Protein 2DPY (pdb70)

InterPro domains:
  IPR000194 ATPase, F1/V1/A1 complex, alpha/beta subunit, nucleotide-binding domain [PF00006] (162-373)
  IPR003593 AAA+ ATPase domain [SM00382] (174-357)
  IPR005714 ATPase, type III secretion system, FliI/YscN [TIGR01026] (6-453)
  IPR020003 ATPase, alpha/beta subunit, nucleotide-binding domain, active site [PS00152] (364-373)
  IPR020005 Flagellar export ATPase FliI, clade 1 [TIGR03496] (29-450)
  IPR027417 P-loop containing nucleoside triphosphate hydrolase [SSF52540] (109-379)
  IPR040627 T3SS EscN ATPase, C-terminal [PF18269] (381-449)
  IPR050053 ATPase alpha/beta chains [PTHR15184] (26-444)

CATH classification: 3.40.50.12240

Structure (mmCIF, N/CA/C/O backbone):
data_2DPY
#
_entry.id   2DPY
#
_cell.length_a   48.160
_cell.length_b   72.750
_cell.length_c   125.740
_cell.angle_alpha   90.00
_cell.angle_beta   94.13
_cell.angle_gamma   90.00
#
_symmetry.space_group_name_H-M   'P 1 21 1'
#
loop_
_entity.id
_entity.type
_entity.pdbx_description
1 polymer 'Flagellum-specific ATP synthase'
2 non-polymer "ADENOSINE-5'-DIPHOSPHATE"
3 water water
#
loop_
_atom_site.group_PDB
_atom_site.id
_atom_site.type_symbol
_atom_site.label_atom_id
_atom_site.label_alt_id
_atom_site.label_comp_id
_atom_site.label_asym_id
_atom_site.label_entity_id
_atom_site.label_seq_id
_atom_site.pdbx_PDB_ins_code
_atom_site.Cartn_x
_atom_site.Cartn_y
_atom_site.Cartn_z
_atom_site.occupancy
_atom_site.B_iso_or_equiv
_atom_site.auth_seq_id
_atom_site.auth_comp_id
_atom_site.auth_asym_id
_atom_site.auth_atom_id
_atom_site.pdbx_PDB_model_num
ATOM 1 N N . VAL A 1 7 ? 31.171 23.701 1.681 1.00 85.10 25 VAL A N 1
ATOM 2 C CA . VAL A 1 7 ? 32.565 23.202 1.848 1.00 85.68 25 VAL A CA 1
ATOM 3 C C . VAL A 1 7 ? 32.845 22.949 3.329 1.00 85.49 25 VAL A C 1
ATOM 4 O O . VAL A 1 7 ? 32.258 23.595 4.200 1.00 85.99 25 VAL A O 1
ATOM 8 N N . ARG A 1 8 ? 33.745 22.009 3.611 1.00 84.45 26 ARG A N 1
ATOM 9 C CA . ARG A 1 8 ? 34.083 21.661 4.983 1.00 82.66 26 ARG A CA 1
ATOM 10 C C . ARG A 1 8 ? 35.544 21.249 5.130 1.00 81.56 26 ARG A C 1
ATOM 11 O O . ARG A 1 8 ? 36.294 21.186 4.157 1.00 81.35 26 ARG A O 1
ATOM 19 N N . ARG A 1 9 ? 35.935 20.978 6.366 1.00 79.88 27 ARG A N 1
ATOM 20 C CA . ARG A 1 9 ? 37.276 20.514 6.663 1.00 78.88 27 ARG A CA 1
ATOM 21 C C . ARG A 1 9 ? 37.071 19.077 7.087 1.00 76.67 27 ARG A C 1
ATOM 22 O O . ARG A 1 9 ? 36.710 18.801 8.233 1.00 77.12 27 ARG A O 1
ATOM 30 N N . TYR A 1 10 ? 37.282 18.156 6.153 1.00 73.70 28 TYR A N 1
ATOM 31 C CA . TYR A 1 10 ? 37.083 16.750 6.447 1.00 69.39 28 TYR A CA 1
ATOM 32 C C . TYR A 1 10 ? 38.220 16.089 7.191 1.00 67.60 28 TYR A C 1
ATOM 33 O O . TYR A 1 10 ? 39.264 16.683 7.459 1.00 67.45 28 TYR A O 1
ATOM 42 N N . GLY A 1 11 ? 37.960 14.836 7.525 1.00 65.21 29 GLY A N 1
ATOM 43 C CA . GLY A 1 11 ? 38.903 13.980 8.204 1.00 60.69 29 GLY A CA 1
ATOM 44 C C . GLY A 1 11 ? 38.408 12.652 7.680 1.00 58.79 29 GLY A C 1
ATOM 45 O O . GLY A 1 11 ? 37.456 12.629 6.893 1.00 57.21 29 GLY A O 1
ATOM 46 N N . ARG A 1 12 ? 39.033 11.551 8.066 1.00 56.86 30 ARG A N 1
ATOM 47 C CA . ARG A 1 12 ? 38.549 10.267 7.597 1.00 56.24 30 ARG A CA 1
ATOM 48 C C . ARG A 1 12 ? 38.740 9.163 8.619 1.00 54.41 30 ARG A C 1
ATOM 49 O O . ARG A 1 12 ? 39.709 9.166 9.380 1.00 54.51 30 ARG A O 1
ATOM 57 N N . LEU A 1 13 ? 37.796 8.232 8.640 1.00 54.17 31 LEU A N 1
ATOM 58 C CA . LEU A 1 13 ? 37.830 7.109 9.578 1.00 54.12 31 LEU A CA 1
ATOM 59 C C . LEU A 1 13 ? 38.923 6.117 9.230 1.00 53.95 31 LEU A C 1
ATOM 60 O O . LEU A 1 13 ? 38.789 5.332 8.292 1.00 53.55 31 LEU A O 1
ATOM 65 N N . THR A 1 14 ? 40.002 6.139 9.996 1.00 55.05 32 THR A N 1
ATOM 66 C CA . THR A 1 14 ? 41.103 5.233 9.748 1.00 55.84 32 THR A CA 1
ATOM 67 C C . THR A 1 14 ? 40.842 3.838 10.302 1.00 54.69 32 THR A C 1
ATOM 68 O O . THR A 1 14 ? 40.823 2.865 9.542 1.00 56.08 32 THR A O 1
ATOM 72 N N . ARG A 1 15 ? 40.615 3.733 11.607 1.00 51.67 33 ARG A N 1
ATOM 73 C CA . ARG A 1 15 ? 40.378 2.416 12.203 1.00 49.83 33 ARG A CA 1
ATOM 74 C C . ARG A 1 15 ? 38.994 2.208 12.808 1.00 47.62 33 ARG A C 1
ATOM 75 O O . ARG A 1 15 ? 38.382 3.126 13.356 1.00 47.19 33 ARG A O 1
ATOM 83 N N . ALA A 1 16 ? 38.517 0.975 12.702 1.00 46.82 34 ALA A N 1
ATOM 84 C CA . ALA A 1 16 ? 37.228 0.563 13.234 1.00 45.88 34 ALA A CA 1
ATOM 85 C C . ALA A 1 16 ? 37.398 -0.875 13.717 1.00 46.32 34 ALA A C 1
ATOM 86 O O . ALA A 1 16 ? 36.923 -1.811 13.075 1.00 45.91 34 ALA A O 1
ATOM 88 N N . THR A 1 17 ? 38.085 -1.043 14.844 1.00 47.50 35 THR A N 1
ATOM 89 C CA . THR A 1 17 ? 38.331 -2.373 15.410 1.00 46.54 35 THR A CA 1
ATOM 90 C C . THR A 1 17 ? 37.507 -2.659 16.659 1.00 45.89 35 THR A C 1
ATOM 91 O O . THR A 1 17 ? 37.555 -3.758 17.206 1.00 47.90 35 THR A O 1
ATOM 95 N N . GLY A 1 18 ? 36.749 -1.672 17.114 1.00 44.94 36 GLY A N 1
ATOM 96 C CA . GLY A 1 18 ? 35.933 -1.867 18.292 1.00 41.64 36 GLY A CA 1
ATOM 97 C C . GLY A 1 18 ? 34.891 -0.775 18.417 1.00 41.79 36 GLY A C 1
ATOM 98 O O . GLY A 1 18 ? 34.658 -0.029 17.460 1.00 39.59 36 GLY A O 1
ATOM 99 N N . LEU A 1 19 ? 34.264 -0.682 19.588 1.00 40.32 37 LEU A N 1
ATOM 100 C CA . LEU A 1 19 ? 33.240 0.335 19.828 1.00 39.46 37 LEU A CA 1
ATOM 101 C C . LEU A 1 19 ? 33.759 1.729 19.467 1.00 38.04 37 LEU A C 1
ATOM 102 O O . LEU A 1 19 ? 33.107 2.475 18.736 1.00 36.72 37 LEU A O 1
ATOM 107 N N . VAL A 1 20 ? 34.934 2.066 20.000 1.00 35.96 38 VAL A N 1
ATOM 108 C CA . VAL A 1 20 ? 35.569 3.358 19.762 1.00 36.10 38 VAL A CA 1
ATOM 109 C C . VAL A 1 20 ? 36.266 3.360 18.403 1.00 36.91 38 VAL A C 1
ATOM 110 O O . VAL A 1 20 ? 37.048 2.458 18.099 1.00 38.33 38 VAL A O 1
ATOM 114 N N . LEU A 1 21 ? 35.978 4.371 17.592 1.00 35.23 39 LEU A N 1
ATOM 115 C CA . LEU A 1 21 ? 36.592 4.476 16.280 1.00 37.29 39 LEU A CA 1
ATOM 116 C C . LEU A 1 21 ? 37.732 5.486 16.334 1.00 40.45 39 LEU A C 1
ATOM 117 O O . LEU A 1 21 ? 37.953 6.147 17.362 1.00 37.34 39 LEU A O 1
ATOM 122 N N . GLU A 1 22 ? 38.462 5.592 15.226 1.00 44.50 40 GLU A N 1
ATOM 123 C CA . GLU A 1 22 ? 39.592 6.509 15.130 1.00 47.08 40 GLU A CA 1
ATOM 124 C C . GLU A 1 22 ? 39.530 7.228 13.790 1.00 47.36 40 GLU A C 1
ATOM 125 O O . GLU A 1 22 ? 39.451 6.595 12.737 1.00 46.14 40 GLU A O 1
ATOM 131 N N . ALA A 1 23 ? 39.553 8.561 13.839 1.00 47.83 41 ALA A N 1
ATOM 132 C CA . ALA A 1 23 ? 39.480 9.383 12.640 1.00 48.40 41 ALA A CA 1
ATOM 133 C C . ALA A 1 23 ? 40.716 10.265 12.517 1.00 51.42 41 ALA A C 1
ATOM 134 O O . ALA A 1 23 ? 41.274 10.707 13.519 1.00 52.66 41 ALA A O 1
ATOM 136 N N . THR A 1 24 ? 41.136 10.526 11.281 1.00 54.08 42 THR A N 1
ATOM 137 C CA . THR A 1 24 ? 42.323 11.340 11.049 1.00 56.98 42 THR A CA 1
ATOM 138 C C . THR A 1 24 ? 42.076 12.533 10.153 1.00 58.70 42 THR A C 1
ATOM 139 O O . THR A 1 24 ? 41.223 12.498 9.267 1.00 59.45 42 THR A O 1
ATOM 143 N N . GLY A 1 25 ? 42.844 13.593 10.391 1.00 61.12 43 GLY A N 1
ATOM 144 C CA . GLY A 1 25 ? 42.724 14.791 9.588 1.00 62.89 43 GLY A CA 1
ATOM 145 C C . GLY A 1 25 ? 41.592 15.692 10.017 1.00 63.94 43 GLY A C 1
ATOM 146 O O . GLY A 1 25 ? 40.998 16.386 9.201 1.00 64.83 43 GLY A O 1
ATOM 147 N N . LEU A 1 26 ? 41.290 15.670 11.309 1.00 64.83 44 LEU A N 1
ATOM 148 C CA . LEU A 1 26 ? 40.232 16.502 11.858 1.00 66.33 44 LEU A CA 1
ATOM 149 C C . LEU A 1 26 ? 40.489 16.640 13.347 1.00 67.54 44 LEU A C 1
ATOM 150 O O . LEU A 1 26 ? 41.100 15.764 13.963 1.00 68.29 44 LEU A O 1
ATOM 155 N N . GLN A 1 27 ? 40.022 17.738 13.925 1.00 68.12 45 GLN A N 1
ATOM 156 C CA . GLN A 1 27 ? 40.217 17.992 15.344 1.00 69.40 45 GLN A CA 1
ATOM 157 C C . GLN A 1 27 ? 39.054 18.780 15.920 1.00 69.30 45 GLN A C 1
ATOM 158 O O . GLN A 1 27 ? 38.812 19.927 15.536 1.00 69.07 45 GLN A O 1
ATOM 164 N N . LEU A 1 28 ? 38.337 18.150 16.842 1.00 67.82 46 LEU A N 1
ATOM 165 C CA . LEU A 1 28 ? 37.190 18.774 17.482 1.00 66.10 46 LEU A CA 1
ATOM 166 C C . LEU A 1 28 ? 37.370 18.712 18.995 1.00 64.95 46 LEU A C 1
ATOM 167 O O . LEU A 1 28 ? 38.070 17.838 19.513 1.00 64.40 46 LEU A O 1
ATOM 172 N N . PRO A 1 29 ? 36.748 19.650 19.725 1.00 63.58 47 PRO A N 1
ATOM 173 C CA . PRO A 1 29 ? 36.873 19.658 21.181 1.00 62.85 47 PRO A CA 1
ATOM 174 C C . PRO A 1 29 ? 36.163 18.462 21.812 1.00 61.84 47 PRO A C 1
ATOM 175 O O . PRO A 1 29 ? 35.209 17.923 21.250 1.00 61.82 47 PRO A O 1
ATOM 179 N N . LEU A 1 30 ? 36.644 18.043 22.974 1.00 60.64 48 LEU A N 1
ATOM 180 C CA . LEU A 1 30 ? 36.033 16.924 23.671 1.00 60.05 48 LEU A CA 1
ATOM 181 C C . LEU A 1 30 ? 34.529 17.199 23.708 1.00 59.58 48 LEU A C 1
ATOM 182 O O . LEU A 1 30 ? 34.111 18.338 23.904 1.00 58.82 48 LEU A O 1
ATOM 187 N N . GLY A 1 31 ? 33.721 16.168 23.508 1.00 60.33 49 GLY A N 1
ATOM 188 C CA . GLY A 1 31 ? 32.285 16.364 23.501 1.00 60.34 49 GLY A CA 1
ATOM 189 C C . GLY A 1 31 ? 31.899 17.204 22.301 1.00 61.39 49 GLY A C 1
ATOM 190 O O . GLY A 1 31 ? 31.897 18.432 22.364 1.00 63.61 49 GLY A O 1
ATOM 191 N N . ALA A 1 32 ? 31.587 16.546 21.196 1.00 60.84 50 ALA A N 1
ATOM 192 C CA . ALA A 1 32 ? 31.202 17.231 19.971 1.00 60.79 50 ALA A CA 1
ATOM 193 C C . ALA A 1 32 ? 30.640 16.180 19.029 1.00 60.29 50 ALA A C 1
ATOM 194 O O . ALA A 1 32 ? 31.128 15.057 18.996 1.00 60.01 50 ALA A O 1
ATOM 196 N N . THR A 1 33 ? 29.616 16.541 18.264 1.00 60.60 51 THR A N 1
ATOM 197 C CA . THR A 1 33 ? 29.000 15.587 17.351 1.00 61.73 51 THR A CA 1
ATOM 198 C C . THR A 1 33 ? 29.697 15.483 16.001 1.00 62.03 51 THR A C 1
ATOM 199 O O . THR A 1 33 ? 29.564 16.358 15.151 1.00 63.05 51 THR A O 1
ATOM 203 N N . CYS A 1 34 ? 30.439 14.398 15.818 1.00 61.80 52 CYS A N 1
ATOM 204 C CA . CYS A 1 34 ? 31.156 14.159 14.579 1.00 60.59 52 CYS A CA 1
ATOM 205 C C . CYS A 1 34 ? 30.324 13.209 13.720 1.00 60.68 52 CYS A C 1
ATOM 206 O O . CYS A 1 34 ? 29.765 12.229 14.224 1.00 60.95 52 CYS A O 1
ATOM 209 N N . ILE A 1 35 ? 30.236 13.496 12.426 1.00 60.69 53 ILE A N 1
ATOM 210 C CA . ILE A 1 35 ? 29.441 12.676 11.520 1.00 61.01 53 ILE A CA 1
ATOM 211 C C . ILE A 1 35 ? 30.264 11.808 10.585 1.00 61.29 53 ILE A C 1
ATOM 212 O O . ILE A 1 35 ? 31.158 12.294 9.894 1.00 61.43 53 ILE A O 1
ATOM 217 N N . ILE A 1 36 ? 29.947 10.518 10.566 1.00 61.15 54 ILE A N 1
ATOM 218 C CA . ILE A 1 36 ? 30.646 9.561 9.714 1.00 61.42 54 ILE A CA 1
ATOM 219 C C . ILE A 1 36 ? 29.734 9.182 8.548 1.00 62.54 54 ILE A C 1
ATOM 220 O O . ILE A 1 36 ? 28.593 8.772 8.750 1.00 61.45 54 ILE A O 1
ATOM 225 N N . GLU A 1 37 ? 30.242 9.318 7.328 1.00 64.19 55 GLU A N 1
ATOM 226 C CA . GLU A 1 37 ? 29.450 8.992 6.153 1.00 66.36 55 GLU A CA 1
ATOM 227 C C . GLU A 1 37 ? 29.529 7.518 5.764 1.00 67.28 55 GLU A C 1
ATOM 228 O O . GLU A 1 37 ? 30.603 6.916 5.789 1.00 65.49 55 GLU A O 1
ATOM 234 N N . ARG A 1 38 ? 28.386 6.942 5.414 1.00 69.17 56 ARG A N 1
ATOM 235 C CA . ARG A 1 38 ? 28.335 5.561 4.962 1.00 72.64 56 ARG A CA 1
ATOM 236 C C . ARG A 1 38 ? 27.515 5.570 3.678 1.00 74.12 56 ARG A C 1
ATOM 237 O O . ARG A 1 38 ? 26.476 6.228 3.602 1.00 74.60 56 ARG A O 1
ATOM 245 N N . GLN A 1 39 ? 27.990 4.849 2.670 1.00 75.67 57 GLN A N 1
ATOM 246 C CA . GLN A 1 39 ? 27.307 4.799 1.384 1.00 78.30 57 GLN A CA 1
ATOM 247 C C . GLN A 1 39 ? 26.330 3.635 1.248 1.00 79.61 57 GLN A C 1
ATOM 248 O O . GLN A 1 39 ? 26.741 2.473 1.213 1.00 80.65 57 GLN A O 1
ATOM 254 N N . ASP A 1 40 ? 25.039 3.943 1.177 1.00 80.48 58 ASP A N 1
ATOM 255 C CA . ASP A 1 40 ? 24.015 2.918 1.003 1.00 81.62 58 ASP A CA 1
ATOM 256 C C . ASP A 1 40 ? 23.813 2.754 -0.498 1.00 82.57 58 ASP A C 1
ATOM 257 O O . ASP A 1 40 ? 22.792 3.175 -1.054 1.00 83.26 58 ASP A O 1
ATOM 262 N N . GLY A 1 41 ? 24.795 2.137 -1.146 1.00 83.02 59 GLY A N 1
ATOM 263 C CA . GLY A 1 41 ? 24.730 1.955 -2.581 1.00 83.57 59 GLY A CA 1
ATOM 264 C C . GLY A 1 41 ? 25.202 3.238 -3.237 1.00 84.15 59 GLY A C 1
ATOM 265 O O . GLY A 1 41 ? 26.392 3.567 -3.174 1.00 83.32 59 GLY A O 1
ATOM 266 N N . PRO A 1 42 ? 24.290 3.999 -3.871 1.00 84.61 60 PRO A N 1
ATOM 267 C CA . PRO A 1 42 ? 24.644 5.258 -4.529 1.00 84.85 60 PRO A CA 1
ATOM 268 C C . PRO A 1 42 ? 24.494 6.458 -3.587 1.00 84.66 60 PRO A C 1
ATOM 269 O O . PRO A 1 42 ? 25.324 7.365 -3.586 1.00 84.46 60 PRO A O 1
ATOM 273 N N . GLU A 1 43 ? 23.429 6.440 -2.795 1.00 84.50 61 GLU A N 1
ATOM 274 C CA . GLU A 1 43 ? 23.145 7.522 -1.860 1.00 84.43 61 GLU A CA 1
ATOM 275 C C . GLU A 1 43 ? 24.160 7.666 -0.733 1.00 84.27 61 GLU A C 1
ATOM 276 O O . GLU A 1 43 ? 25.128 6.911 -0.651 1.00 84.25 61 GLU A O 1
ATOM 282 N N . THR A 1 44 ? 23.927 8.648 0.128 1.00 84.05 62 THR A N 1
ATOM 283 C CA . THR A 1 44 ? 24.810 8.905 1.257 1.00 84.02 62 THR A CA 1
ATOM 284 C C . THR A 1 44 ? 24.012 9.199 2.522 1.00 83.37 62 THR A C 1
ATOM 285 O O . THR A 1 44 ? 23.138 10.070 2.536 1.00 83.42 62 THR A O 1
ATOM 289 N N . LYS A 1 45 ? 24.319 8.461 3.583 1.00 81.97 63 LYS A N 1
ATOM 290 C CA . LYS A 1 45 ? 23.636 8.646 4.849 1.00 80.11 63 LYS A CA 1
ATOM 291 C C . LYS A 1 45 ? 24.635 8.989 5.946 1.00 77.63 63 LYS A C 1
ATOM 292 O O . LYS A 1 45 ? 25.820 8.680 5.836 1.00 77.16 63 LYS A O 1
ATOM 298 N N . GLU A 1 46 ? 24.147 9.630 7.002 1.00 75.00 64 GLU A N 1
ATOM 299 C CA . GLU A 1 46 ? 25.003 10.035 8.109 1.00 72.70 64 GLU A CA 1
ATOM 300 C C . GLU A 1 46 ? 24.813 9.222 9.380 1.00 69.49 64 GLU A C 1
ATOM 301 O O . GLU A 1 46 ? 23.694 8.893 9.757 1.00 69.71 64 GLU A O 1
ATOM 307 N N . VAL A 1 47 ? 25.925 8.904 10.032 1.00 66.17 65 VAL A N 1
ATOM 308 C CA . VAL A 1 47 ? 25.901 8.160 11.285 1.00 63.92 65 VAL A CA 1
ATOM 309 C C . VAL A 1 47 ? 26.535 9.057 12.345 1.00 63.42 65 VAL A C 1
ATOM 310 O O . VAL A 1 47 ? 27.678 9.496 12.200 1.00 63.66 65 VAL A O 1
ATOM 314 N N . GLU A 1 48 ? 25.786 9.332 13.409 1.00 61.73 66 GLU A N 1
ATOM 315 C CA . GLU A 1 48 ? 26.272 10.190 14.477 1.00 60.98 66 GLU A CA 1
ATOM 316 C C . GLU A 1 48 ? 27.272 9.520 15.406 1.00 59.02 66 GLU A C 1
ATOM 317 O O . GLU A 1 48 ? 27.139 8.344 15.736 1.00 57.58 66 GLU A O 1
ATOM 323 N N . SER A 1 49 ? 28.277 10.290 15.815 1.00 56.97 67 SER A N 1
ATOM 324 C CA . SER A 1 49 ? 29.296 9.815 16.744 1.00 55.67 67 SER A CA 1
ATOM 325 C C . SER A 1 49 ? 29.609 11.005 17.648 1.00 54.71 67 SER A C 1
ATOM 326 O O . SER A 1 49 ? 29.193 12.133 17.354 1.00 53.98 67 SER A O 1
ATOM 329 N N . GLU A 1 50 ? 30.334 10.758 18.733 1.00 52.56 68 GLU A N 1
ATOM 330 C CA . GLU A 1 50 ? 30.679 11.815 19.676 1.00 50.39 68 GLU A CA 1
ATOM 331 C C . GLU A 1 50 ? 32.168 11.757 19.997 1.00 48.64 68 GLU A C 1
ATOM 332 O O . GLU A 1 50 ? 32.698 10.707 20.337 1.00 47.93 68 GLU A O 1
ATOM 338 N N . VAL A 1 51 ? 32.846 12.891 19.869 1.00 48.85 69 VAL A N 1
ATOM 339 C CA . VAL A 1 51 ? 34.271 12.949 20.156 1.00 48.26 69 VAL A CA 1
ATOM 340 C C . VAL A 1 51 ? 34.458 12.623 21.622 1.00 48.28 69 VAL A C 1
ATOM 341 O O . VAL A 1 51 ? 34.066 13.401 22.480 1.00 48.56 69 VAL A O 1
ATOM 345 N N . VAL A 1 52 ? 35.047 11.471 21.912 1.00 49.31 70 VAL A N 1
ATOM 346 C CA . VAL A 1 52 ? 35.268 11.071 23.293 1.00 51.02 70 VAL A CA 1
ATOM 347 C C . VAL A 1 52 ? 36.7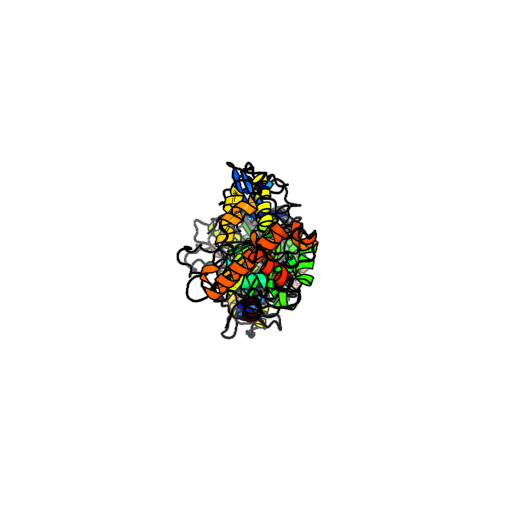30 11.196 23.716 1.00 54.34 70 VAL A C 1
ATOM 348 O O . VAL A 1 52 ? 37.131 10.702 24.772 1.00 52.54 70 VAL A O 1
ATOM 352 N N . GLY A 1 53 ? 37.523 11.875 22.894 1.00 58.70 71 GLY A N 1
ATOM 353 C CA . GLY A 1 53 ? 38.930 12.058 23.210 1.00 63.76 71 GLY A CA 1
ATOM 354 C C . GLY A 1 53 ? 39.778 12.407 22.002 1.00 67.95 71 GLY A C 1
ATOM 355 O O . GLY A 1 53 ? 39.852 11.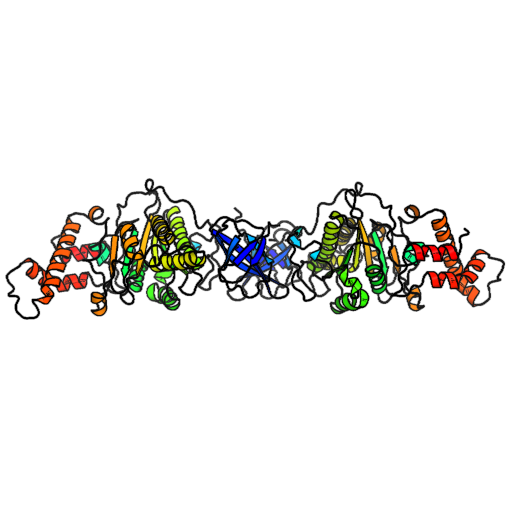639 21.046 1.00 67.31 71 GLY A O 1
ATOM 356 N N . PHE A 1 54 ? 40.408 13.579 22.035 1.00 72.21 72 PHE A N 1
ATOM 357 C CA . PHE A 1 54 ? 41.269 14.008 20.939 1.00 75.63 72 PHE A CA 1
ATOM 358 C C . PHE A 1 54 ? 42.714 13.827 21.381 1.00 77.81 72 PHE A C 1
ATOM 359 O O . PHE A 1 54 ? 43.623 14.485 20.872 1.00 78.31 72 PHE A O 1
ATOM 367 N N . ASN A 1 55 ? 42.910 12.933 22.349 1.00 80.63 73 ASN A N 1
ATOM 368 C CA . ASN A 1 55 ? 44.233 12.632 22.890 1.00 83.66 73 ASN A CA 1
ATOM 369 C C . ASN A 1 55 ? 45.249 12.623 21.757 1.00 84.56 73 ASN A C 1
ATOM 370 O O . ASN A 1 55 ? 45.011 12.013 20.716 1.00 85.92 73 ASN A O 1
ATOM 375 N N . GLY A 1 56 ? 46.375 13.304 21.968 1.00 84.70 74 GLY A N 1
ATOM 376 C CA . GLY A 1 56 ? 47.416 13.378 20.956 1.00 83.87 74 GLY A CA 1
ATOM 377 C C . GLY A 1 56 ? 47.815 12.057 20.328 1.00 83.43 74 GLY A C 1
ATOM 378 O O . GLY A 1 56 ? 48.900 11.544 20.584 1.00 83.49 74 GLY A O 1
ATOM 379 N N . GLN A 1 57 ? 46.938 11.511 19.493 1.00 83.26 75 GLN A N 1
ATOM 380 C CA . GLN A 1 57 ? 47.179 10.249 18.809 1.00 83.18 75 GLN A CA 1
ATOM 381 C C . GLN A 1 57 ? 46.223 10.099 17.638 1.00 82.12 75 GLN A C 1
ATOM 382 O O . GLN A 1 57 ? 46.548 9.461 16.633 1.00 82.60 75 GLN A O 1
ATOM 388 N N . ARG A 1 58 ? 45.042 10.692 17.779 1.00 80.19 76 ARG A N 1
ATOM 389 C CA . ARG A 1 58 ? 44.009 10.632 16.751 1.00 77.14 76 ARG A CA 1
ATOM 390 C C . ARG A 1 58 ? 42.697 11.136 17.352 1.00 73.25 76 ARG A C 1
ATOM 391 O O . ARG A 1 58 ? 42.621 11.438 18.543 1.00 73.12 76 ARG A O 1
ATOM 399 N N . LEU A 1 59 ? 41.670 11.227 16.519 1.00 67.93 77 LEU A N 1
ATOM 400 C CA . LEU A 1 59 ? 40.359 11.664 16.968 1.00 61.94 77 LEU A CA 1
ATOM 401 C C . LEU A 1 59 ? 39.606 10.381 17.323 1.00 58.48 77 LEU A C 1
ATOM 402 O O . LEU A 1 59 ? 39.360 9.553 16.449 1.00 58.32 77 LEU A O 1
ATOM 407 N N . PHE A 1 60 ? 39.269 10.208 18.599 1.00 53.67 78 PHE A N 1
ATOM 408 C CA . PHE A 1 60 ? 38.539 9.017 19.045 1.00 49.96 78 PHE A CA 1
ATOM 409 C C . PHE A 1 60 ? 37.038 9.271 18.960 1.00 46.38 78 PHE A C 1
ATOM 410 O O . PHE A 1 60 ? 36.515 10.197 19.581 1.00 46.22 78 PHE A O 1
ATOM 418 N N . LEU A 1 61 ? 36.344 8.443 18.192 1.00 42.93 79 LEU A N 1
ATOM 419 C CA . LEU A 1 61 ? 34.907 8.602 18.017 1.00 40.35 79 LEU A CA 1
ATOM 420 C C . LEU A 1 61 ? 34.088 7.435 18.570 1.00 39.44 79 LEU A C 1
ATOM 421 O O . LEU A 1 61 ? 34.474 6.270 18.469 1.00 38.35 79 LEU A O 1
ATOM 426 N N . MET A 1 62 ? 32.951 7.754 19.164 1.00 38.56 80 MET A N 1
ATOM 427 C CA . MET A 1 62 ? 32.076 6.734 19.710 1.00 39.22 80 MET A CA 1
ATOM 428 C C . MET A 1 62 ? 30.694 6.979 19.129 1.00 36.37 80 MET A C 1
ATOM 429 O O . MET A 1 62 ? 30.049 7.969 19.443 1.00 35.80 80 MET A O 1
ATOM 434 N N . PRO A 1 63 ? 30.222 6.060 18.276 1.00 36.39 81 PRO A N 1
ATOM 435 C CA . PRO A 1 63 ? 28.922 6.125 17.603 1.00 38.48 81 PRO A CA 1
ATOM 436 C C . PRO A 1 63 ? 27.681 6.087 18.481 1.00 39.74 81 PRO A C 1
ATOM 437 O O . PRO A 1 63 ? 27.601 5.327 19.455 1.00 37.59 81 PRO A O 1
ATOM 441 N N . LEU A 1 64 ? 26.709 6.916 18.108 1.00 43.63 82 LEU A N 1
ATOM 442 C CA . LEU A 1 64 ? 25.428 6.994 18.791 1.00 47.72 82 LEU A CA 1
ATOM 443 C C . LEU A 1 64 ? 24.481 6.096 17.996 1.00 51.40 82 LEU A C 1
ATOM 444 O O . LEU A 1 64 ? 23.300 5.989 18.325 1.00 52.62 82 LEU A O 1
ATOM 449 N N . GLU A 1 65 ? 25.005 5.462 16.945 1.00 55.05 83 GLU A N 1
ATOM 450 C CA . GLU A 1 65 ? 24.216 4.588 16.069 1.00 57.73 83 GLU A CA 1
ATOM 451 C C . GLU A 1 65 ? 24.928 3.308 15.666 1.00 58.49 83 GLU A C 1
ATOM 452 O O . GLU A 1 65 ? 26.030 3.009 16.122 1.00 59.35 83 GLU A O 1
ATOM 458 N N . GLU A 1 66 ? 24.274 2.572 14.768 1.00 58.38 84 GLU A N 1
ATOM 459 C CA . GLU A 1 66 ? 24.802 1.324 14.228 1.00 56.68 84 GLU A CA 1
ATOM 460 C C . GLU A 1 66 ? 25.831 1.767 13.195 1.00 53.69 84 GLU A C 1
ATOM 461 O O . GLU A 1 66 ? 25.596 2.738 12.477 1.00 51.79 84 GLU A O 1
ATOM 467 N N . VAL A 1 67 ? 26.961 1.064 13.115 1.00 52.20 85 VAL A N 1
ATOM 468 C CA . VAL A 1 67 ? 28.027 1.442 12.179 1.00 51.96 85 VAL A CA 1
ATOM 469 C C . VAL A 1 67 ? 28.249 0.510 10.989 1.00 52.83 85 VAL A C 1
ATOM 470 O O . VAL A 1 67 ? 29.120 0.765 10.158 1.00 51.82 85 VAL A O 1
ATOM 474 N N . GLU A 1 68 ? 27.477 -0.566 10.910 1.00 53.87 86 GLU A N 1
ATOM 475 C CA . GLU A 1 68 ? 27.608 -1.488 9.787 1.00 55.02 86 GLU A CA 1
ATOM 476 C C . GLU A 1 68 ? 27.415 -0.669 8.506 1.00 54.57 86 GLU A C 1
ATOM 477 O O . GLU A 1 68 ? 26.480 0.129 8.411 1.00 53.98 86 GLU A O 1
ATOM 483 N N . GLY A 1 69 ? 28.312 -0.855 7.539 1.00 54.50 87 GLY A N 1
ATOM 484 C CA . GLY A 1 69 ? 28.233 -0.116 6.290 1.00 55.32 87 GLY A CA 1
ATOM 485 C C . GLY A 1 69 ? 29.443 0.772 6.012 1.00 54.85 87 GLY A C 1
ATOM 486 O O . GLY A 1 69 ? 29.970 0.791 4.902 1.00 56.12 87 GLY A O 1
ATOM 487 N N . ILE A 1 70 ? 29.881 1.515 7.022 1.00 54.16 88 ILE A N 1
ATOM 488 C CA . ILE A 1 70 ? 31.026 2.406 6.899 1.00 54.38 88 ILE A CA 1
ATOM 489 C C . ILE A 1 70 ? 32.240 1.764 6.207 1.00 54.12 88 ILE A C 1
ATOM 490 O O . ILE A 1 70 ? 32.618 0.624 6.503 1.00 53.29 88 ILE A O 1
ATOM 495 N N . LEU A 1 71 ? 32.852 2.517 5.294 1.00 53.71 89 LEU A N 1
ATOM 496 C CA . LEU A 1 71 ? 34.006 2.052 4.525 1.00 53.84 89 LEU A CA 1
ATOM 497 C C . LEU A 1 71 ? 35.299 2.573 5.100 1.00 53.97 89 LEU A C 1
ATOM 498 O O . LEU A 1 71 ? 35.325 3.633 5.721 1.00 55.31 89 LEU A O 1
ATOM 503 N N . PRO A 1 72 ? 36.399 1.844 4.892 1.00 54.91 90 PRO A N 1
ATOM 504 C CA . PRO A 1 72 ? 37.686 2.301 5.418 1.00 55.82 90 PRO A CA 1
ATOM 505 C C . PRO A 1 72 ? 37.926 3.724 4.942 1.00 57.59 90 PRO A C 1
ATOM 506 O O . PRO A 1 72 ? 37.527 4.089 3.833 1.00 59.58 90 PRO A O 1
ATOM 510 N N . GLY A 1 73 ? 38.560 4.532 5.778 1.00 58.60 91 GLY A N 1
ATOM 511 C CA . GLY A 1 73 ? 38.831 5.907 5.404 1.00 59.01 91 GLY A CA 1
ATOM 512 C C . GLY A 1 73 ? 37.593 6.698 5.027 1.00 59.12 91 GLY A C 1
ATOM 513 O O . GLY A 1 73 ? 37.669 7.596 4.196 1.00 59.43 91 GLY A O 1
ATOM 514 N N . ALA A 1 74 ? 36.449 6.368 5.625 1.00 59.51 92 ALA A N 1
ATOM 515 C CA . ALA A 1 74 ? 35.205 7.082 5.349 1.00 58.19 92 ALA A CA 1
ATOM 516 C C . ALA A 1 74 ? 35.354 8.514 5.849 1.00 58.63 92 ALA A C 1
ATOM 517 O O . ALA A 1 74 ? 35.996 8.750 6.875 1.00 57.86 92 ALA A O 1
ATOM 519 N N . ARG A 1 75 ? 34.762 9.467 5.132 1.00 58.09 93 ARG A N 1
ATOM 520 C CA . ARG A 1 75 ? 34.874 10.869 5.522 1.00 58.41 93 ARG A CA 1
ATOM 521 C C . ARG A 1 75 ? 34.135 11.214 6.800 1.00 57.56 93 ARG A C 1
ATOM 522 O O . ARG A 1 75 ? 33.102 10.624 7.100 1.00 58.39 93 ARG A O 1
ATOM 530 N N . VAL A 1 76 ? 34.675 12.175 7.542 1.00 57.52 94 VAL A N 1
ATOM 531 C CA . VAL A 1 76 ? 34.071 12.622 8.795 1.00 57.67 94 VAL A CA 1
ATOM 532 C C . VAL A 1 76 ? 34.177 14.143 8.973 1.00 57.36 94 VAL A C 1
ATOM 533 O O . VAL A 1 76 ? 35.210 14.750 8.676 1.00 55.89 94 VAL A O 1
ATOM 537 N N . TYR A 1 77 ? 33.105 14.753 9.466 1.00 57.53 95 TYR A N 1
ATOM 538 C CA . TYR A 1 77 ? 33.068 16.196 9.656 1.00 58.71 95 TYR A CA 1
ATOM 539 C C . TYR A 1 77 ? 32.165 16.608 10.814 1.00 59.42 95 TYR A C 1
ATOM 540 O O . TYR A 1 77 ? 31.361 15.812 11.297 1.00 60.23 95 TYR A O 1
ATOM 549 N N . ALA A 1 78 ? 32.298 17.861 11.239 1.00 60.20 96 ALA A N 1
ATOM 550 C CA . ALA A 1 78 ? 31.506 18.389 12.345 1.00 61.98 96 ALA A CA 1
ATOM 551 C C . ALA A 1 78 ? 30.118 18.877 11.922 1.00 63.59 96 ALA A C 1
ATOM 552 O O . ALA A 1 78 ? 29.889 19.213 10.758 1.00 63.52 96 ALA A O 1
ATOM 554 N N . ARG A 1 79 ? 29.204 18.907 12.887 1.00 66.09 97 ARG A N 1
ATOM 555 C CA . ARG A 1 79 ? 27.823 19.359 12.704 1.00 68.13 97 ARG A CA 1
ATOM 556 C C . ARG A 1 79 ? 27.065 18.652 13.781 1.00 68.68 97 ARG A C 1
ATOM 557 O O . ARG A 1 79 ? 27.511 18.083 14.717 1.00 69.43 97 ARG A O 1
ATOM 565 N N . LYS A 1 90 ? 26.270 21.787 19.686 1.00 63.20 108 LYS A N 1
ATOM 566 C CA . LYS A 1 90 ? 25.148 21.533 18.958 1.00 64.39 108 LYS A CA 1
ATOM 567 C C . LYS A 1 90 ? 23.899 22.268 19.474 1.00 64.72 108 LYS A C 1
ATOM 568 O O . LYS A 1 90 ? 23.829 22.630 20.650 1.00 64.37 108 LYS A O 1
ATOM 574 N N . GLN A 1 91 ? 22.914 22.477 18.602 1.00 64.61 109 GLN A N 1
ATOM 575 C CA . GLN A 1 91 ? 21.688 23.176 18.981 1.00 63.19 109 GLN A CA 1
ATOM 576 C C . GLN A 1 91 ? 20.564 22.168 19.206 1.00 61.97 109 GLN A C 1
ATOM 577 O O . GLN A 1 91 ? 20.597 21.070 18.650 1.00 61.50 109 GLN A O 1
ATOM 583 N N . LEU A 1 92 ? 19.583 22.544 20.028 1.00 60.05 110 LEU A N 1
ATOM 584 C CA . LEU A 1 92 ? 18.444 21.674 20.330 1.00 57.49 110 LEU A CA 1
ATOM 585 C C . LEU A 1 92 ? 17.183 22.499 20.578 1.00 54.51 110 LEU A C 1
ATOM 586 O O . LEU A 1 92 ? 17.269 23.633 21.042 1.00 55.34 110 LEU A O 1
ATOM 591 N N . PRO A 1 93 ? 15.995 21.940 20.274 1.00 52.01 111 PRO A N 1
ATOM 592 C CA . PRO A 1 93 ? 14.708 22.631 20.464 1.00 49.63 111 PRO A CA 1
ATOM 593 C C . PRO A 1 93 ? 14.455 23.012 21.924 1.00 48.39 111 PRO A C 1
ATOM 594 O O . PRO A 1 93 ? 14.747 22.238 22.834 1.00 47.68 111 PRO A O 1
ATOM 598 N N . LEU A 1 94 ? 13.888 24.193 22.132 1.00 46.62 112 LEU A N 1
ATOM 599 C CA . LEU A 1 94 ? 13.609 24.697 23.467 1.00 44.83 112 LEU A CA 1
ATOM 600 C C . LEU A 1 94 ? 12.390 25.606 23.430 1.00 45.49 112 LEU A C 1
ATOM 601 O O . LEU A 1 94 ? 12.214 26.359 22.476 1.00 46.59 112 LEU A O 1
ATOM 606 N N . GLY A 1 95 ? 11.553 25.544 24.462 1.00 46.80 113 GLY A N 1
ATOM 607 C CA . GLY A 1 95 ? 10.383 26.403 24.503 1.00 47.43 113 GLY A CA 1
ATOM 608 C C . GLY A 1 95 ? 9.063 25.727 24.832 1.00 48.17 113 GLY A C 1
ATOM 609 O O . GLY A 1 95 ? 9.017 24.514 25.049 1.00 49.10 113 GLY A O 1
ATOM 610 N N . PRO A 1 96 ? 7.962 26.494 24.865 1.00 48.02 114 PRO A N 1
ATOM 611 C CA . PRO A 1 96 ? 6.625 25.973 25.170 1.00 47.58 114 PRO A CA 1
ATOM 612 C C . PRO A 1 96 ? 6.208 24.830 24.256 1.00 45.86 114 PRO A C 1
ATOM 613 O O . PRO A 1 96 ? 5.388 24.000 24.637 1.00 47.45 114 PRO A O 1
ATOM 617 N N . ALA A 1 97 ? 6.783 24.801 23.059 1.00 44.75 115 ALA A N 1
ATOM 618 C CA . ALA A 1 97 ? 6.470 23.769 22.069 1.00 43.64 115 ALA A CA 1
ATOM 619 C C . ALA A 1 97 ? 6.792 22.369 22.575 1.00 41.63 115 ALA A C 1
ATOM 620 O O . ALA A 1 97 ? 6.309 21.379 22.022 1.00 40.87 115 ALA A O 1
ATOM 622 N N . LEU A 1 98 ? 7.594 22.297 23.632 1.00 39.69 116 LEU A N 1
ATOM 623 C CA . LEU A 1 98 ? 7.984 21.022 24.215 1.00 36.71 116 LEU A CA 1
ATOM 624 C C . LEU A 1 98 ? 6.909 20.431 25.118 1.00 38.29 116 LEU A C 1
ATOM 625 O O . LEU A 1 98 ? 6.886 19.215 25.338 1.00 39.04 116 LEU A O 1
ATOM 630 N N . LEU A 1 99 ? 6.017 21.272 25.638 1.00 37.07 117 LEU A N 1
ATOM 631 C CA . LEU A 1 99 ? 4.943 20.793 26.515 1.00 38.40 117 LEU A CA 1
ATOM 632 C C . LEU A 1 99 ? 4.083 19.708 25.861 1.00 37.47 117 LEU A C 1
ATOM 633 O O . LEU A 1 99 ? 3.665 19.842 24.711 1.00 38.02 117 LEU A O 1
ATOM 638 N N . GLY A 1 100 ? 3.811 18.645 26.609 1.00 36.11 118 GLY A N 1
ATOM 639 C CA . GLY A 1 100 ? 3.004 17.556 26.087 1.00 33.79 118 GLY A CA 1
ATOM 640 C C . GLY A 1 100 ? 3.724 16.682 25.070 1.00 34.25 118 GLY A C 1
ATOM 641 O O . GLY A 1 100 ? 3.091 15.874 24.386 1.00 31.61 118 GLY A O 1
ATOM 642 N N . ARG A 1 101 ? 5.043 16.836 24.975 1.00 34.10 119 ARG A N 1
ATOM 643 C CA . ARG A 1 101 ? 5.843 16.063 24.030 1.00 36.26 119 ARG A CA 1
ATOM 644 C C . ARG A 1 101 ? 6.774 15.076 24.726 1.00 36.53 119 ARG A C 1
ATOM 645 O O . ARG A 1 101 ? 7.062 15.209 25.921 1.00 34.91 119 ARG A O 1
ATOM 653 N N . VAL A 1 102 ? 7.240 14.092 23.954 1.00 36.00 120 VAL A N 1
ATOM 654 C CA . VAL A 1 102 ? 8.151 13.061 24.422 1.00 34.47 120 VAL A CA 1
ATOM 655 C C . VAL A 1 102 ? 9.304 12.949 23.433 1.00 36.37 120 VAL A C 1
ATOM 656 O O . VAL A 1 102 ? 9.153 12.351 22.367 1.00 39.00 120 VAL A O 1
ATOM 660 N N . LEU A 1 103 ? 10.452 13.515 23.783 1.00 35.90 121 LEU A N 1
ATOM 661 C CA . LEU A 1 103 ? 11.620 13.490 22.909 1.00 36.97 121 LEU A CA 1
ATOM 662 C C . LEU A 1 103 ? 12.779 12.683 23.490 1.00 38.37 121 LEU A C 1
ATOM 663 O O . LEU A 1 103 ? 12.771 12.328 24.673 1.00 36.44 121 LEU A O 1
ATOM 668 N N . ASP A 1 104 ? 13.776 12.388 22.653 1.00 39.76 122 ASP A N 1
ATOM 669 C CA . ASP A 1 104 ? 14.956 11.655 23.104 1.00 41.30 122 ASP A CA 1
ATOM 670 C C . ASP A 1 104 ? 16.028 12.674 23.444 1.00 41.64 122 ASP A C 1
ATOM 671 O O . ASP A 1 104 ? 15.790 13.870 23.335 1.00 42.67 122 ASP A O 1
ATOM 676 N N . GLY A 1 105 ? 17.202 12.213 23.847 1.00 44.62 123 GLY A N 1
ATOM 677 C CA . GLY A 1 105 ? 18.274 13.136 24.195 1.00 45.98 123 GLY A CA 1
ATOM 678 C C . GLY A 1 105 ? 18.581 14.183 23.133 1.00 47.44 123 GLY A C 1
ATOM 679 O O . GLY A 1 105 ? 18.993 15.298 23.454 1.00 48.10 123 GLY A O 1
ATOM 680 N N . GLY A 1 106 ? 18.382 13.829 21.868 1.00 48.52 124 GLY A N 1
ATOM 681 C CA . GLY A 1 106 ? 18.654 14.759 20.777 1.00 47.57 124 GLY A CA 1
ATOM 682 C C . GLY A 1 106 ? 17.503 15.687 20.409 1.00 46.64 124 GLY A C 1
ATOM 683 O O . GLY A 1 106 ? 17.697 16.675 19.702 1.00 45.84 124 GLY A O 1
ATOM 684 N N . GLY A 1 107 ? 16.300 15.376 20.889 1.00 45.38 125 GLY A N 1
ATOM 685 C CA . GLY A 1 107 ? 15.151 16.216 20.585 1.00 44.96 125 GLY A CA 1
ATOM 686 C C . GLY A 1 107 ? 14.233 15.599 19.548 1.00 43.04 125 GLY A C 1
ATOM 687 O O . GLY A 1 107 ? 13.200 16.161 19.206 1.00 42.63 125 GLY A O 1
ATOM 688 N N . LYS A 1 108 ? 14.624 14.439 19.046 1.00 42.89 126 LYS A N 1
ATOM 689 C CA . LYS A 1 108 ? 13.845 13.720 18.059 1.00 43.46 126 LYS A CA 1
ATOM 690 C C . LYS A 1 108 ? 12.563 13.270 18.743 1.00 42.50 126 LYS A C 1
ATOM 691 O O . LYS A 1 108 ? 12.604 12.735 19.840 1.00 39.99 126 LYS A O 1
ATOM 697 N N . PRO A 1 109 ? 11.406 13.485 18.106 1.00 42.60 127 PRO A N 1
ATOM 698 C CA . PRO A 1 109 ? 10.156 13.057 18.733 1.00 42.13 127 PRO A CA 1
ATOM 699 C C . PRO A 1 109 ? 10.099 11.543 18.914 1.00 42.55 127 PRO A C 1
ATOM 700 O O . PRO A 1 109 ? 10.558 10.790 18.059 1.00 44.73 127 PRO A O 1
ATOM 704 N N . LEU A 1 110 ? 9.543 11.110 20.042 1.00 42.99 128 LEU A N 1
ATOM 705 C CA . LEU A 1 110 ? 9.423 9.681 20.366 1.00 42.87 128 LEU A CA 1
ATOM 706 C C . LEU A 1 110 ? 7.956 9.312 20.498 1.00 40.33 128 LEU A C 1
ATOM 707 O O . LEU A 1 110 ? 7.628 8.151 20.717 1.00 39.11 128 LEU A O 1
ATOM 712 N N . ASP A 1 111 ? 7.093 10.319 20.378 1.00 39.66 129 ASP A N 1
ATOM 713 C CA . ASP A 1 111 ? 5.652 10.154 20.533 1.00 40.03 129 ASP A CA 1
ATOM 714 C C . ASP A 1 111 ? 4.850 10.064 19.239 1.00 41.18 129 ASP A C 1
ATOM 715 O O . ASP A 1 111 ? 3.630 9.912 19.263 1.00 37.14 129 ASP A O 1
ATOM 720 N N . GLY A 1 112 ? 5.537 10.163 18.112 1.00 44.64 130 GLY A N 1
ATOM 721 C CA . GLY A 1 112 ? 4.845 10.083 16.843 1.00 46.68 130 GLY A CA 1
ATOM 722 C C . GLY A 1 112 ? 4.646 11.419 16.155 1.00 47.24 130 GLY A C 1
ATOM 723 O O . GLY A 1 112 ? 4.635 11.480 14.928 1.00 50.76 130 GLY A O 1
ATOM 724 N N . LEU A 1 113 ? 4.499 12.487 16.927 1.00 46.11 131 LEU A N 1
ATOM 725 C CA . LEU A 1 113 ? 4.292 13.805 16.349 1.00 45.31 131 LEU A CA 1
ATOM 726 C C . LEU A 1 113 ? 5.551 14.315 15.653 1.00 45.79 131 LEU A C 1
ATOM 727 O O . LEU A 1 113 ? 6.646 13.814 15.884 1.00 44.62 131 LEU A O 1
ATOM 732 N N . PRO A 1 114 ? 5.408 15.309 14.765 1.00 46.95 132 PRO A N 1
ATOM 733 C CA . PRO A 1 114 ? 6.589 15.833 14.077 1.00 47.60 132 PRO A CA 1
ATOM 734 C C . PRO A 1 114 ? 7.439 16.650 15.048 1.00 49.42 132 PRO A C 1
ATOM 735 O O . PRO A 1 114 ? 6.923 17.179 16.027 1.00 48.53 132 PRO A O 1
ATOM 739 N N . ALA A 1 115 ? 8.741 16.736 14.791 1.00 52.15 133 ALA A N 1
ATOM 740 C CA . ALA A 1 115 ? 9.634 17.504 15.652 1.00 55.28 133 ALA A CA 1
ATOM 741 C C . ALA A 1 115 ? 8.969 18.811 16.101 1.00 57.86 133 ALA A C 1
ATOM 742 O O . ALA A 1 115 ? 8.249 19.450 15.328 1.00 59.07 133 ALA A O 1
ATOM 744 N N . PRO A 1 116 ? 9.194 19.223 17.355 1.00 59.72 134 PRO A N 1
ATOM 745 C CA . PRO A 1 116 ? 8.579 20.468 17.823 1.00 61.45 134 PRO A CA 1
ATOM 746 C C . PRO A 1 116 ? 8.925 21.656 16.928 1.00 63.60 134 PRO A C 1
ATOM 747 O O . PRO A 1 116 ? 10.063 21.787 16.469 1.00 62.72 134 PRO A O 1
ATOM 751 N N . ASP A 1 117 ? 7.941 22.514 16.669 1.00 65.97 135 ASP A N 1
ATOM 752 C CA . ASP A 1 117 ? 8.154 23.688 15.829 1.00 69.34 135 ASP A CA 1
ATOM 753 C C . ASP A 1 117 ? 8.870 24.755 16.652 1.00 71.12 135 ASP A C 1
ATOM 754 O O . ASP A 1 117 ? 8.244 25.626 17.255 1.00 70.72 135 ASP A O 1
ATOM 759 N N . THR A 1 118 ? 10.194 24.666 16.647 1.00 73.86 136 THR A N 1
ATOM 760 C CA . THR A 1 118 ? 11.074 25.549 17.407 1.00 76.11 136 THR A CA 1
ATOM 761 C C . THR A 1 118 ? 10.995 27.059 17.215 1.00 76.47 136 THR A C 1
ATOM 762 O O . THR A 1 118 ? 10.080 27.709 17.722 1.00 76.15 136 THR A O 1
ATOM 766 N N . LEU A 1 119 ? 11.976 27.597 16.490 1.00 77.09 137 LEU A N 1
ATOM 767 C CA . LEU A 1 119 ? 12.133 29.031 16.224 1.00 78.04 137 LEU A CA 1
ATOM 768 C C . LEU A 1 119 ? 13.006 29.594 17.341 1.00 78.04 137 LEU A C 1
ATOM 769 O O . LEU A 1 119 ? 13.312 30.785 17.372 1.00 78.44 137 LEU A O 1
ATOM 774 N N . GLU A 1 120 ? 13.396 28.702 18.252 1.00 78.06 138 GLU A N 1
ATOM 775 C CA . GLU A 1 120 ? 14.242 29.016 19.403 1.00 76.97 138 GLU A CA 1
ATOM 776 C C . GLU A 1 120 ? 14.914 27.738 19.892 1.00 76.70 138 GLU A C 1
ATOM 777 O O . GLU A 1 120 ? 14.244 26.767 20.243 1.00 76.69 138 GLU A O 1
ATOM 783 N N . THR A 1 121 ? 16.238 27.744 19.910 1.00 75.99 139 THR A N 1
ATOM 784 C CA . THR A 1 121 ? 17.003 26.583 20.328 1.00 75.04 139 THR A CA 1
ATOM 785 C C . THR A 1 121 ? 18.065 26.977 21.349 1.00 74.60 139 THR A C 1
ATOM 786 O O . THR A 1 121 ? 17.988 28.053 21.940 1.00 74.54 139 THR A O 1
ATOM 790 N N . GLY A 1 122 ? 19.055 26.112 21.559 1.00 74.22 140 GLY A N 1
ATOM 791 C CA . GLY A 1 122 ? 20.102 26.435 22.510 1.00 74.64 140 GLY A CA 1
ATOM 792 C C . GLY A 1 122 ? 21.097 25.325 22.793 1.00 75.36 140 GLY A C 1
ATOM 793 O O . GLY A 1 122 ? 20.787 24.145 22.652 1.00 74.98 140 GLY A O 1
ATOM 794 N N . ALA A 1 123 ? 22.305 25.714 23.189 1.00 77.05 141 ALA A N 1
ATOM 795 C CA . ALA A 1 123 ? 23.347 24.749 23.507 1.00 78.82 141 ALA A CA 1
ATOM 796 C C . ALA A 1 123 ? 22.938 23.991 24.757 1.00 80.14 141 ALA A C 1
ATOM 797 O O . ALA A 1 123 ? 22.320 24.544 25.662 1.00 79.62 141 ALA A O 1
ATOM 799 N N . LEU A 1 124 ? 23.291 22.712 24.798 1.00 82.43 142 LEU A N 1
ATOM 800 C CA . LEU A 1 124 ? 22.959 21.868 25.929 1.00 84.97 142 LEU A CA 1
ATOM 801 C C . LEU A 1 124 ? 23.857 22.162 27.129 1.00 86.55 142 LEU A C 1
ATOM 802 O O . LEU A 1 124 ? 23.608 21.686 28.235 1.00 86.98 142 LEU A O 1
ATOM 807 N N . ILE A 1 125 ? 24.893 22.968 26.902 1.00 88.57 143 ILE A N 1
ATOM 808 C CA . ILE A 1 125 ? 25.842 23.323 27.958 1.00 90.45 143 ILE A CA 1
ATOM 809 C C . ILE A 1 125 ? 25.370 24.528 28.780 1.00 92.04 143 ILE A C 1
ATOM 810 O O . ILE A 1 125 ? 24.746 24.368 29.830 1.00 91.51 143 ILE A O 1
ATOM 815 N N . THR A 1 126 ? 25.688 25.726 28.301 1.00 94.18 144 THR A N 1
ATOM 816 C CA . THR A 1 126 ? 25.311 26.985 28.950 1.00 96.71 144 THR A CA 1
ATOM 817 C C . THR A 1 126 ? 25.703 27.115 30.428 1.00 98.27 144 THR A C 1
ATOM 818 O O . THR A 1 126 ? 25.223 26.368 31.280 1.00 97.98 144 THR A O 1
ATOM 822 N N . PRO A 1 127 ? 26.579 28.091 30.739 1.00 99.86 145 PRO A N 1
ATOM 823 C CA . PRO A 1 127 ? 27.081 28.387 32.087 1.00 100.71 145 PRO A CA 1
ATOM 824 C C . PRO A 1 127 ? 25.976 28.543 33.136 1.00 101.17 145 PRO A C 1
ATOM 825 O O . PRO A 1 127 ? 24.876 29.014 32.833 1.00 101.02 145 PRO A O 1
ATOM 829 N N . PRO A 1 128 ? 26.261 28.149 34.393 1.00 101.53 146 PRO A N 1
ATOM 830 C CA . PRO A 1 128 ? 25.320 28.217 35.515 1.00 101.63 146 PRO A CA 1
ATOM 831 C C . PRO A 1 128 ? 25.422 29.470 36.381 1.00 101.47 146 PRO A C 1
ATOM 832 O O . PRO A 1 128 ? 26.462 30.132 36.415 1.00 101.51 146 PRO A O 1
ATOM 836 N N . PHE A 1 129 ? 24.334 29.784 37.078 1.00 101.21 147 PHE A N 1
ATOM 837 C CA . PHE A 1 129 ? 24.284 30.935 37.977 1.00 100.40 147 PHE A CA 1
ATOM 838 C C . PHE A 1 129 ? 25.406 30.729 38.973 1.00 100.24 147 PHE A C 1
ATOM 839 O O . PHE A 1 129 ? 25.731 29.591 39.314 1.00 100.60 147 PHE A O 1
ATOM 847 N N . ASN A 1 130 ? 26.003 31.812 39.447 1.00 99.93 148 ASN A N 1
ATOM 848 C CA . ASN A 1 130 ? 27.057 31.669 40.437 1.00 99.20 148 ASN A CA 1
ATOM 849 C C . ASN A 1 130 ? 26.298 31.250 41.690 1.00 98.58 148 ASN A C 1
ATOM 850 O O . ASN A 1 130 ? 25.168 31.695 41.907 1.00 98.70 148 ASN A O 1
ATOM 855 N N . PRO A 1 131 ? 26.884 30.372 42.515 1.00 97.70 149 PRO A N 1
ATOM 856 C CA . PRO A 1 131 ? 26.174 29.961 43.729 1.00 96.72 149 PRO A CA 1
ATOM 857 C C . PRO A 1 131 ? 26.013 31.161 44.670 1.00 95.78 149 PRO A C 1
ATOM 858 O O . PRO A 1 131 ? 26.072 31.023 45.897 1.00 95.61 149 PRO A O 1
ATOM 862 N N . LEU A 1 132 ? 25.809 32.332 44.070 1.00 93.90 150 LEU A N 1
ATOM 863 C CA . LEU A 1 132 ? 25.652 33.584 44.805 1.00 92.11 150 LEU A CA 1
ATOM 864 C C . LEU A 1 132 ? 24.408 34.354 44.348 1.00 90.26 150 LEU A C 1
ATOM 865 O O . LEU A 1 132 ? 23.703 34.943 45.169 1.00 90.19 150 LEU A O 1
ATOM 870 N N . GLN A 1 133 ? 24.150 34.346 43.042 1.00 88.17 151 GLN A N 1
ATOM 871 C CA . GLN A 1 133 ? 23.003 35.055 42.478 1.00 85.67 151 GLN A CA 1
ATOM 872 C C . GLN A 1 133 ? 21.663 34.361 42.730 1.00 84.01 151 GLN A C 1
ATOM 873 O O . GLN A 1 133 ? 20.609 34.991 42.634 1.00 83.55 151 GLN A O 1
ATOM 879 N N . ARG A 1 134 ? 21.700 33.067 43.042 1.00 81.67 152 ARG A N 1
ATOM 880 C CA . ARG A 1 134 ? 20.474 32.317 43.311 1.00 78.81 152 ARG A CA 1
ATOM 881 C C . ARG A 1 134 ? 19.775 32.850 44.551 1.00 76.65 152 ARG A C 1
ATOM 882 O O . ARG A 1 134 ? 20.407 33.074 45.584 1.00 76.03 152 ARG A O 1
ATOM 890 N N . THR A 1 135 ? 18.464 33.042 44.443 1.00 73.93 153 THR A N 1
ATOM 891 C CA . THR A 1 135 ? 17.669 33.515 45.568 1.00 70.63 153 THR A CA 1
ATOM 892 C C . THR A 1 135 ? 17.589 32.352 46.558 1.00 67.67 153 THR A C 1
ATOM 893 O O . THR A 1 135 ? 17.507 31.196 46.160 1.00 66.35 153 THR A O 1
ATOM 897 N N . PRO A 1 136 ? 17.636 32.649 47.866 1.00 66.10 154 PRO A N 1
ATOM 898 C CA . PRO A 1 136 ? 17.571 31.611 48.904 1.00 64.94 154 PRO A CA 1
ATOM 899 C C . PRO A 1 136 ? 16.211 30.907 48.984 1.00 64.84 154 PRO A C 1
ATOM 900 O O . PRO A 1 136 ? 15.169 31.542 48.800 1.00 64.12 154 PRO A O 1
ATOM 904 N N . ILE A 1 137 ? 16.227 29.603 49.253 1.00 63.29 155 ILE A N 1
ATOM 905 C CA . ILE A 1 137 ? 14.993 28.831 49.364 1.00 62.05 155 ILE A CA 1
ATOM 906 C C . ILE A 1 137 ? 14.186 29.385 50.531 1.00 61.49 155 ILE A C 1
ATOM 907 O O . ILE A 1 137 ? 14.591 29.256 51.681 1.00 63.33 155 ILE A O 1
ATOM 912 N N . GLU A 1 138 ? 13.043 29.991 50.240 1.00 60.29 156 GLU A N 1
ATOM 913 C CA . GLU A 1 138 ? 12.221 30.574 51.290 1.00 58.89 156 GLU A CA 1
ATOM 914 C C . GLU A 1 138 ? 10.744 30.220 51.161 1.00 58.03 156 GLU A C 1
ATOM 915 O O . GLU A 1 138 ? 9.970 30.434 52.089 1.00 58.07 156 GLU A O 1
ATOM 921 N N . HIS A 1 139 ? 10.362 29.684 50.006 1.00 55.56 157 HIS A N 1
ATOM 922 C CA . HIS A 1 139 ? 8.984 29.305 49.768 1.00 54.48 157 HIS A CA 1
ATOM 923 C C . HIS A 1 139 ? 8.815 27.791 49.691 1.00 52.52 157 HIS A C 1
ATOM 924 O O . HIS A 1 139 ? 9.698 27.074 49.230 1.00 50.30 157 HIS A O 1
ATOM 931 N N . VAL A 1 140 ? 7.668 27.319 50.158 1.00 50.19 158 VAL A N 1
ATOM 932 C CA . VAL A 1 140 ? 7.374 25.901 50.128 1.00 47.53 158 VAL A CA 1
ATOM 933 C C . VAL A 1 140 ? 6.789 25.506 48.775 1.00 45.31 158 VAL A C 1
ATOM 934 O O . VAL A 1 140 ? 6.042 26.269 48.156 1.00 43.23 158 VAL A O 1
ATOM 938 N N . LEU A 1 141 ? 7.147 24.315 48.314 1.00 43.33 159 LEU A N 1
ATOM 939 C CA . LEU A 1 141 ? 6.601 23.802 47.065 1.00 40.39 159 LEU A CA 1
ATOM 940 C C . LEU A 1 141 ? 5.550 22.769 47.469 1.00 38.10 159 LEU A C 1
ATOM 941 O O . LEU A 1 141 ? 5.850 21.830 48.214 1.00 36.82 159 LEU A O 1
ATOM 946 N N . ASP A 1 142 ? 4.313 22.963 47.015 1.00 37.52 160 ASP A N 1
ATOM 947 C CA . ASP A 1 142 ? 3.210 22.032 47.296 1.00 37.93 160 ASP A CA 1
ATOM 948 C C . ASP A 1 142 ? 3.437 20.772 46.444 1.00 36.55 160 ASP A C 1
ATOM 949 O O . ASP A 1 142 ? 3.237 20.793 45.231 1.00 37.32 160 ASP A O 1
ATOM 954 N N . THR A 1 143 ? 3.853 19.677 47.065 1.00 35.65 161 THR A N 1
ATOM 955 C CA . THR A 1 143 ? 4.106 18.455 46.313 1.00 35.90 161 THR A CA 1
ATOM 956 C C . THR A 1 143 ? 2.841 17.668 46.052 1.00 35.84 161 THR A C 1
ATOM 957 O O . THR A 1 143 ? 2.849 16.704 45.274 1.00 36.64 161 THR A O 1
ATOM 961 N N . GLY A 1 144 ? 1.757 18.067 46.711 1.00 34.80 162 GLY A N 1
ATOM 962 C CA . GLY A 1 144 ? 0.489 17.376 46.545 1.00 33.33 162 GLY A CA 1
ATOM 963 C C . GLY A 1 144 ? 0.547 16.034 47.235 1.00 32.06 162 GLY A C 1
ATOM 964 O O . GLY A 1 144 ? -0.358 15.201 47.104 1.00 31.18 162 GLY A O 1
ATOM 965 N N . VAL A 1 145 ? 1.640 15.817 47.952 1.00 32.31 163 VAL A N 1
ATOM 966 C CA . VAL A 1 145 ? 1.844 14.581 48.702 1.00 32.97 163 VAL A CA 1
ATOM 967 C C . VAL A 1 145 ? 1.876 14.985 50.180 1.00 35.64 163 VAL A C 1
ATOM 968 O O . VAL A 1 145 ? 2.805 15.659 50.633 1.00 33.73 163 VAL A O 1
ATOM 972 N N . ARG A 1 146 ? 0.842 14.581 50.910 1.00 35.87 164 ARG A N 1
ATOM 973 C CA . ARG A 1 146 ? 0.685 14.915 52.330 1.00 36.51 164 ARG A CA 1
ATOM 974 C C . ARG A 1 146 ? 1.912 14.621 53.218 1.00 35.15 164 ARG A C 1
ATOM 975 O O . ARG A 1 146 ? 2.382 15.490 53.941 1.00 35.49 164 ARG A O 1
ATOM 983 N N . ALA A 1 147 ? 2.423 13.397 53.173 1.00 33.64 165 ALA A N 1
ATOM 984 C CA . ALA A 1 147 ? 3.580 13.032 53.988 1.00 34.40 165 ALA A CA 1
ATOM 985 C C . ALA A 1 147 ? 4.788 13.970 53.827 1.00 34.39 165 ALA A C 1
ATOM 986 O O . ALA A 1 147 ? 5.461 14.305 54.800 1.00 36.46 165 ALA A O 1
ATOM 988 N N . ILE A 1 148 ? 5.055 14.383 52.597 1.00 32.62 166 ILE A N 1
ATOM 989 C CA . ILE A 1 148 ? 6.181 15.252 52.288 1.00 31.14 166 ILE A CA 1
ATOM 990 C C . ILE A 1 148 ? 5.885 16.699 52.704 1.00 31.67 166 ILE A C 1
ATOM 991 O O . ILE A 1 148 ? 6.661 17.307 53.431 1.00 29.39 166 ILE A O 1
ATOM 996 N N . ASN A 1 149 ? 4.760 17.231 52.234 1.00 30.17 167 ASN A N 1
ATOM 997 C CA . ASN A 1 149 ? 4.320 18.582 52.561 1.00 32.04 167 ASN A CA 1
ATOM 998 C C . ASN A 1 149 ? 4.326 18.819 54.082 1.00 35.10 167 ASN A C 1
ATOM 999 O O . ASN A 1 149 ? 4.814 19.843 54.575 1.00 33.25 167 ASN A O 1
ATOM 1004 N N . ALA A 1 150 ? 3.780 17.855 54.816 1.00 35.18 168 ALA A N 1
ATOM 1005 C CA . ALA A 1 150 ? 3.645 17.955 56.265 1.00 36.67 168 ALA A CA 1
ATOM 1006 C C . ALA A 1 150 ? 4.860 17.635 57.135 1.00 36.77 168 ALA A C 1
ATOM 1007 O O . ALA A 1 150 ? 5.135 18.365 58.083 1.00 36.17 168 ALA A O 1
ATOM 1009 N N . LEU A 1 151 ? 5.572 16.552 56.813 1.00 36.10 169 LEU A N 1
ATOM 1010 C CA . LEU A 1 151 ? 6.729 16.112 57.603 1.00 34.18 169 LEU A CA 1
ATOM 1011 C C . LEU A 1 151 ? 8.135 16.281 57.014 1.00 34.96 169 LEU A C 1
ATOM 1012 O O . LEU A 1 151 ? 9.121 16.048 57.720 1.00 34.07 169 LEU A O 1
ATOM 1017 N N . LEU A 1 152 ? 8.229 16.658 55.739 1.00 34.91 170 LEU A N 1
ATOM 1018 C CA . LEU A 1 152 ? 9.527 16.812 55.049 1.00 34.16 170 LEU A CA 1
ATOM 1019 C C . LEU A 1 152 ? 9.381 17.919 54.011 1.00 33.56 170 LEU A C 1
ATOM 1020 O O . LEU A 1 152 ? 9.718 17.733 52.841 1.00 34.83 170 LEU A O 1
ATOM 1025 N N . THR A 1 153 ? 8.865 19.054 54.447 1.00 31.40 171 THR A N 1
ATOM 1026 C CA . THR A 1 153 ? 8.600 20.162 53.553 1.00 32.28 171 THR A CA 1
ATOM 1027 C C . THR A 1 153 ? 9.713 20.437 52.572 1.00 33.12 171 THR A C 1
ATOM 1028 O O . THR A 1 153 ? 10.888 20.542 52.943 1.00 32.81 171 THR A O 1
ATOM 1032 N N . VAL A 1 154 ? 9.315 20.556 51.306 1.00 33.50 172 VAL A N 1
ATOM 1033 C CA . VAL A 1 154 ? 10.224 20.816 50.210 1.00 31.59 172 VAL A CA 1
ATOM 1034 C C . VAL A 1 154 ? 10.074 22.244 49.768 1.00 32.03 172 VAL A C 1
ATOM 1035 O O . VAL A 1 154 ? 8.972 22.684 49.433 1.00 34.54 172 VAL A O 1
ATOM 1039 N N . GLY A 1 155 ? 11.191 22.959 49.741 1.00 29.68 173 GLY A N 1
ATOM 1040 C CA . GLY A 1 155 ? 11.156 24.339 49.331 1.00 29.39 173 GLY A CA 1
ATOM 1041 C C . GLY A 1 155 ? 11.293 24.494 47.841 1.00 30.35 173 GLY A C 1
ATOM 1042 O O . GLY A 1 155 ? 11.712 23.584 47.145 1.00 31.34 173 GLY A O 1
ATOM 1043 N N . ARG A 1 156 ? 10.930 25.664 47.339 1.00 33.69 174 ARG A N 1
ATOM 1044 C CA . ARG A 1 156 ? 11.033 25.920 45.920 1.00 35.87 174 ARG A CA 1
ATOM 1045 C C . ARG A 1 156 ? 12.504 26.151 45.614 1.00 35.51 174 ARG A C 1
ATOM 1046 O O . ARG A 1 156 ? 13.120 27.053 46.168 1.00 38.30 174 ARG A O 1
ATOM 1054 N N . GLY A 1 157 ? 13.067 25.315 44.745 1.00 34.95 175 GLY A N 1
ATOM 1055 C CA . GLY A 1 157 ? 14.469 25.464 44.394 1.00 32.70 175 GLY A CA 1
ATOM 1056 C C . GLY A 1 157 ? 15.320 24.488 45.171 1.00 33.52 175 GLY A C 1
ATOM 1057 O O . GLY A 1 157 ? 16.541 24.583 45.175 1.00 32.50 175 GLY A O 1
ATOM 1058 N N . GLN A 1 158 ? 14.674 23.548 45.843 1.00 34.44 176 GLN A N 1
ATOM 1059 C CA . GLN A 1 158 ? 15.397 22.554 46.613 1.00 33.52 176 GLN A CA 1
ATOM 1060 C C . GLN A 1 158 ? 15.795 21.395 45.691 1.00 33.58 176 GLN A C 1
ATOM 1061 O O . GLN A 1 158 ? 15.164 21.165 44.658 1.00 30.59 176 GLN A O 1
ATOM 1067 N N . ARG A 1 159 ? 16.861 20.695 46.062 1.00 33.80 177 ARG A N 1
ATOM 1068 C CA . ARG A 1 159 ? 17.345 19.546 45.309 1.00 35.98 177 ARG A CA 1
ATOM 1069 C C . ARG A 1 159 ? 17.148 18.339 46.203 1.00 35.57 177 ARG A C 1
ATOM 1070 O O . ARG A 1 159 ? 17.824 18.195 47.224 1.00 35.61 177 ARG A O 1
ATOM 1078 N N . MET A 1 160 ? 16.215 17.474 45.833 1.00 33.87 178 MET A N 1
ATOM 1079 C CA . MET A 1 160 ? 15.942 16.300 46.643 1.00 33.78 178 MET A CA 1
ATOM 1080 C C . MET A 1 160 ? 16.324 14.985 45.970 1.00 33.12 178 MET A C 1
ATOM 1081 O O . MET A 1 160 ? 16.408 14.883 44.740 1.00 31.53 178 MET A O 1
ATOM 1086 N N . GLY A 1 161 ? 16.560 13.982 46.801 1.00 30.55 179 GLY A N 1
ATOM 1087 C CA . GLY A 1 161 ? 16.887 12.669 46.294 1.00 31.71 179 GLY A CA 1
ATOM 1088 C C . GLY A 1 161 ? 15.751 11.756 46.696 1.00 32.11 179 GLY A C 1
ATOM 1089 O O . GLY A 1 161 ? 15.087 12.010 47.697 1.00 32.52 179 GLY A O 1
ATOM 1090 N N . LEU A 1 162 ? 15.490 10.723 45.904 1.00 31.32 180 LEU A N 1
ATOM 1091 C CA . LEU A 1 162 ? 14.448 9.748 46.217 1.00 32.51 180 LEU A CA 1
ATOM 1092 C C . LEU A 1 162 ? 15.182 8.414 46.196 1.00 31.94 180 LEU A C 1
ATOM 1093 O O . LEU A 1 162 ? 15.601 7.945 45.144 1.00 30.72 180 LEU A O 1
ATOM 1098 N N . PHE A 1 163 ? 15.351 7.824 47.368 1.00 32.08 181 PHE A N 1
ATOM 1099 C CA . PHE A 1 163 ? 16.091 6.580 47.477 1.00 34.62 181 PHE A CA 1
ATOM 1100 C C . PHE A 1 163 ? 15.169 5.395 47.611 1.00 34.54 181 PHE A C 1
ATOM 1101 O O . PHE A 1 163 ? 14.456 5.249 48.599 1.00 35.35 181 PHE A O 1
ATOM 1109 N N . ALA A 1 164 ? 15.201 4.533 46.607 1.00 36.83 182 ALA A N 1
ATOM 1110 C CA . ALA A 1 164 ? 14.345 3.369 46.598 1.00 37.79 182 ALA A CA 1
ATOM 1111 C C . ALA A 1 164 ? 14.891 2.244 45.745 1.00 38.01 182 ALA A C 1
ATOM 1112 O O . ALA A 1 164 ? 15.632 2.465 44.781 1.00 36.60 182 ALA A O 1
ATOM 1114 N N . GLY A 1 165 ? 14.529 1.028 46.125 1.00 38.50 183 GLY A N 1
ATOM 1115 C CA . GLY A 1 165 ? 14.938 -0.131 45.370 1.00 39.25 183 GLY A CA 1
ATOM 1116 C C . GLY A 1 165 ? 13.826 -0.356 44.362 1.00 39.68 183 GLY A C 1
ATOM 1117 O O . GLY A 1 165 ? 12.939 0.488 44.212 1.00 37.80 183 GLY A O 1
ATOM 1118 N N . SER A 1 166 ? 13.869 -1.489 43.677 1.00 40.37 184 SER A N 1
ATOM 1119 C CA . SER A 1 166 ? 12.848 -1.813 42.694 1.00 43.02 184 SER A CA 1
ATOM 1120 C C . SER A 1 166 ? 11.601 -2.384 43.365 1.00 43.19 184 SER A C 1
ATOM 1121 O O . SER A 1 166 ? 11.689 -3.090 44.366 1.00 43.14 184 SER A O 1
ATOM 1124 N N . GLY A 1 167 ? 10.438 -2.062 42.815 1.00 43.44 185 GLY A N 1
ATOM 1125 C CA . GLY A 1 167 ? 9.198 -2.574 43.365 1.00 41.98 185 GLY A CA 1
ATOM 1126 C C . GLY A 1 167 ? 8.635 -1.942 44.628 1.00 42.06 185 GLY A C 1
ATOM 1127 O O . GLY A 1 167 ? 7.854 -2.593 45.321 1.00 42.10 185 GLY A O 1
ATOM 1128 N N . VAL A 1 168 ? 8.996 -0.695 44.939 1.00 39.43 186 VAL A N 1
ATOM 1129 C CA . VAL A 1 168 ? 8.460 -0.058 46.141 1.00 35.28 186 VAL A CA 1
ATOM 1130 C C . VAL A 1 168 ? 7.532 1.123 45.874 1.00 35.47 186 VAL A C 1
ATOM 1131 O O . VAL A 1 168 ? 7.020 1.749 46.820 1.00 35.38 186 VAL A O 1
ATOM 1135 N N . GLY A 1 169 ? 7.299 1.411 44.591 1.00 32.22 187 GLY A N 1
ATOM 1136 C CA . GLY A 1 169 ? 6.407 2.497 44.207 1.00 27.21 187 GLY A CA 1
ATOM 1137 C C . GLY A 1 169 ? 7.073 3.796 43.823 1.00 25.64 187 GLY A C 1
ATOM 1138 O O . GLY A 1 169 ? 6.431 4.845 43.792 1.00 26.69 187 GLY A O 1
ATOM 1139 N N . LYS A 1 170 ? 8.359 3.738 43.516 1.00 26.55 188 LYS A N 1
ATOM 1140 C CA . LYS A 1 170 ? 9.106 4.922 43.129 1.00 25.10 188 LYS A CA 1
ATOM 1141 C C . LYS A 1 170 ? 8.414 5.659 41.992 1.00 25.75 188 LYS A C 1
ATOM 1142 O O . LYS A 1 170 ? 8.166 6.858 42.097 1.00 25.31 188 LYS A O 1
ATOM 1148 N N . SER A 1 171 ? 8.107 4.931 40.918 1.00 25.47 189 SER A N 1
ATOM 1149 C CA . SER A 1 171 ? 7.453 5.501 39.739 1.00 23.90 189 SER A CA 1
ATOM 1150 C C . SER A 1 171 ? 6.090 6.081 40.019 1.00 24.52 189 SER A C 1
ATOM 1151 O O . SER A 1 171 ? 5.771 7.175 39.529 1.00 23.14 189 SER A O 1
ATOM 1154 N N . VAL A 1 172 ? 5.289 5.362 40.798 1.00 25.18 190 VAL A N 1
ATOM 1155 C CA . VAL A 1 172 ? 3.955 5.850 41.139 1.00 26.05 190 VAL A CA 1
ATOM 1156 C C . VAL A 1 172 ? 4.064 7.111 42.001 1.00 27.05 190 VAL A C 1
ATOM 1157 O O . VAL A 1 172 ? 3.206 7.994 41.924 1.00 30.29 190 VAL A O 1
ATOM 1161 N N . LEU A 1 173 ? 5.121 7.214 42.811 1.00 26.05 191 LEU A N 1
ATOM 1162 C CA . LEU A 1 173 ? 5.290 8.408 43.652 1.00 24.25 191 LEU A CA 1
ATOM 1163 C C . LEU A 1 173 ? 5.668 9.599 42.762 1.00 23.06 191 LEU A C 1
ATOM 1164 O O . LEU A 1 173 ? 5.164 10.711 42.934 1.00 24.13 191 LEU A O 1
ATOM 1169 N N . LEU A 1 174 ? 6.544 9.357 41.795 1.00 23.16 192 LEU A N 1
ATOM 1170 C CA . LEU A 1 174 ? 6.961 10.404 40.873 1.00 23.28 192 LEU A CA 1
ATOM 1171 C C . LEU A 1 174 ? 5.743 10.850 40.072 1.00 24.22 192 LEU A C 1
ATOM 1172 O O . LEU A 1 174 ? 5.628 12.020 39.689 1.00 22.77 192 LEU A O 1
ATOM 1177 N N . GLY A 1 175 ? 4.830 9.906 39.836 1.00 25.90 193 GLY A N 1
ATOM 1178 C CA . GLY A 1 175 ? 3.616 10.210 39.097 1.00 27.01 193 GLY A CA 1
ATOM 1179 C C . GLY A 1 175 ? 2.692 11.111 39.897 1.00 27.57 193 GLY A C 1
ATOM 1180 O O . GLY A 1 175 ? 2.075 12.011 39.344 1.00 30.93 193 GLY A O 1
ATOM 1181 N N . MET A 1 176 ? 2.591 10.879 41.199 1.00 26.94 194 MET A N 1
ATOM 1182 C CA . MET A 1 176 ? 1.745 11.723 42.028 1.00 29.47 194 MET A CA 1
ATOM 1183 C C . MET A 1 176 ? 2.278 13.157 42.045 1.00 28.39 194 MET A C 1
ATOM 1184 O O . MET A 1 176 ? 1.510 14.118 41.930 1.00 25.95 194 MET A O 1
ATOM 1189 N N . MET A 1 177 ? 3.595 13.297 42.178 1.00 28.30 195 MET A N 1
ATOM 1190 C CA . MET A 1 177 ? 4.206 14.616 42.205 1.00 28.56 195 MET A CA 1
ATOM 1191 C C . MET A 1 177 ? 4.079 15.300 40.851 1.00 27.38 195 MET A C 1
ATOM 1192 O O . MET A 1 177 ? 3.818 16.487 40.779 1.00 24.39 195 MET A O 1
ATOM 1197 N N . ALA A 1 178 ? 4.254 14.535 39.783 1.00 29.72 196 ALA A N 1
ATOM 1198 C CA . ALA A 1 178 ? 4.162 15.078 38.434 1.00 31.49 196 ALA A CA 1
ATOM 1199 C C . ALA A 1 178 ? 2.730 15.508 38.107 1.00 34.43 196 ALA A C 1
ATOM 1200 O O . ALA A 1 178 ? 2.491 16.266 37.165 1.00 33.44 196 ALA A O 1
ATOM 1202 N N . ARG A 1 179 ? 1.773 15.014 38.877 1.00 32.78 197 ARG A N 1
ATOM 1203 C CA . ARG A 1 179 ? 0.400 15.376 38.608 1.00 34.80 197 ARG A CA 1
ATOM 1204 C C . ARG A 1 179 ? -0.144 16.435 39.561 1.00 35.56 197 ARG A C 1
ATOM 1205 O O . ARG A 1 179 ? -0.942 17.277 39.152 1.00 35.18 197 ARG A O 1
ATOM 1213 N N . TYR A 1 180 ? 0.326 16.431 40.805 1.00 36.20 198 TYR A N 1
ATOM 1214 C CA . TYR A 1 180 ? -0.166 17.366 41.820 1.00 36.83 198 TYR A CA 1
ATOM 1215 C C . TYR A 1 180 ? 0.710 18.529 42.271 1.00 36.39 198 TYR A C 1
ATOM 1216 O O . TYR A 1 180 ? 0.179 19.514 42.763 1.00 35.71 198 TYR A O 1
ATOM 1225 N N . THR A 1 181 ? 2.034 18.432 42.130 1.00 36.10 199 THR A N 1
ATOM 1226 C CA . THR A 1 181 ? 2.882 19.542 42.564 1.00 35.03 199 THR A CA 1
ATOM 1227 C C . THR A 1 181 ? 2.387 20.820 41.913 1.00 37.41 199 THR A C 1
ATOM 1228 O O . THR A 1 181 ? 1.927 20.808 40.766 1.00 37.92 199 THR A O 1
ATOM 1232 N N . ARG A 1 182 ? 2.450 21.919 42.663 1.00 39.82 200 ARG A N 1
ATOM 1233 C CA . ARG A 1 182 ? 2.008 23.224 42.186 1.00 40.97 200 ARG A CA 1
ATOM 1234 C C . ARG A 1 182 ? 3.150 23.926 41.470 1.00 40.65 200 ARG A C 1
ATOM 1235 O O . ARG A 1 182 ? 3.722 24.865 42.006 1.00 43.58 200 ARG A O 1
ATOM 1243 N N . ALA A 1 183 ? 3.486 23.476 40.271 1.00 39.51 201 ALA A N 1
ATOM 1244 C CA . ALA A 1 183 ? 4.550 24.101 39.505 1.00 37.87 201 ALA A CA 1
ATOM 1245 C C . ALA A 1 183 ? 3.953 24.553 38.177 1.00 38.05 201 ALA A C 1
ATOM 1246 O O . ALA A 1 183 ? 2.811 24.226 37.863 1.00 38.01 201 ALA A O 1
ATOM 1248 N N . ASP A 1 184 ? 4.721 25.315 37.413 1.00 37.80 202 ASP A N 1
ATOM 1249 C CA . ASP A 1 184 ? 4.272 25.798 36.119 1.00 36.09 202 ASP A CA 1
ATOM 1250 C C . ASP A 1 184 ? 4.516 24.709 35.084 1.00 36.89 202 ASP A C 1
ATOM 1251 O O . ASP A 1 184 ? 3.671 24.442 34.223 1.00 35.03 202 ASP A O 1
ATOM 1256 N N . VAL A 1 185 ? 5.689 24.084 35.181 1.00 35.10 203 VAL A N 1
ATOM 1257 C CA . VAL A 1 185 ? 6.066 23.039 34.241 1.00 33.19 203 VAL A CA 1
ATOM 1258 C C . VAL A 1 185 ? 6.757 21.878 34.921 1.00 30.55 203 VAL A C 1
ATOM 1259 O O . VAL A 1 185 ? 7.393 22.021 35.962 1.00 28.56 203 VAL A O 1
ATOM 1263 N N . ILE A 1 186 ? 6.634 20.715 34.306 1.00 31.61 204 ILE A N 1
ATOM 1264 C CA . ILE A 1 186 ? 7.279 19.518 34.807 1.00 29.14 204 ILE A CA 1
ATOM 1265 C C . ILE A 1 186 ? 8.093 18.945 33.661 1.00 28.29 204 ILE A C 1
ATOM 1266 O O . ILE A 1 186 ? 7.601 18.792 32.543 1.00 26.20 204 ILE A O 1
ATOM 1271 N N . VAL A 1 187 ? 9.364 18.699 33.921 1.00 27.83 205 VAL A N 1
ATOM 1272 C CA . VAL A 1 187 ? 10.193 18.096 32.902 1.00 27.47 205 VAL A CA 1
ATOM 1273 C C . VAL A 1 187 ? 10.692 16.807 33.547 1.00 25.78 205 VAL A C 1
ATOM 1274 O O . VAL A 1 187 ? 11.182 16.807 34.672 1.00 21.88 205 VAL A O 1
ATOM 1278 N N . VAL A 1 188 ? 10.514 15.708 32.832 1.00 25.66 206 VAL A N 1
ATOM 1279 C CA . VAL A 1 188 ? 10.903 14.404 33.328 1.00 26.73 206 VAL A CA 1
ATOM 1280 C C . VAL A 1 188 ? 11.976 13.780 32.465 1.00 25.10 206 VAL A C 1
ATOM 1281 O O . VAL A 1 188 ? 11.792 13.608 31.272 1.00 24.87 206 VAL A O 1
ATOM 1285 N N . GLY A 1 189 ? 13.096 13.456 33.094 1.00 25.02 207 GLY A N 1
ATOM 1286 C CA . GLY A 1 189 ? 14.181 12.806 32.403 1.00 22.57 207 GLY A CA 1
ATOM 1287 C C . GLY A 1 189 ? 14.121 11.341 32.814 1.00 24.30 207 GLY A C 1
ATOM 1288 O O . GLY A 1 189 ? 14.209 11.024 34.002 1.00 24.34 207 GLY A O 1
ATOM 1289 N N . LEU A 1 190 ? 13.928 10.460 31.833 1.00 20.44 208 LEU A N 1
ATOM 1290 C CA . LEU A 1 190 ? 13.862 9.027 32.078 1.00 23.69 208 LEU A CA 1
ATOM 1291 C C . LEU A 1 190 ? 15.143 8.504 31.405 1.00 26.27 208 LEU A C 1
ATOM 1292 O O . LEU A 1 190 ? 15.194 8.203 30.196 1.00 21.07 208 LEU A O 1
ATOM 1297 N N . ILE A 1 191 ? 16.182 8.436 32.233 1.00 27.61 209 ILE A N 1
ATOM 1298 C CA . ILE A 1 191 ? 17.510 8.049 31.824 1.00 28.12 209 ILE A CA 1
ATOM 1299 C C . ILE A 1 191 ? 17.879 6.633 32.225 1.00 29.87 209 ILE A C 1
ATOM 1300 O O . ILE A 1 191 ? 18.110 6.356 33.410 1.00 30.62 209 ILE A O 1
ATOM 1305 N N . GLY A 1 192 ? 17.975 5.751 31.244 1.00 26.05 210 GLY A N 1
ATOM 1306 C CA . GLY A 1 192 ? 18.357 4.386 31.531 1.00 29.19 210 GLY A CA 1
ATOM 1307 C C . GLY A 1 192 ? 17.288 3.484 32.108 1.00 29.46 210 GLY A C 1
ATOM 1308 O O . GLY A 1 192 ? 17.597 2.401 32.568 1.00 33.21 210 GLY A O 1
ATOM 1309 N N . GLU A 1 193 ? 16.030 3.923 32.117 1.00 32.59 211 GLU A N 1
ATOM 1310 C CA . GLU A 1 193 ? 14.955 3.073 32.618 1.00 30.90 211 GLU A CA 1
ATOM 1311 C C . GLU A 1 193 ? 14.585 2.117 31.474 1.00 29.66 211 GLU A C 1
ATOM 1312 O O . GLU A 1 193 ? 14.748 2.450 30.289 1.00 27.24 211 GLU A O 1
ATOM 1318 N N . ARG A 1 194 ? 14.100 0.931 31.809 1.00 26.60 212 ARG A N 1
ATOM 1319 C CA . ARG A 1 194 ? 13.713 -0.011 30.777 1.00 29.06 212 ARG A CA 1
ATOM 1320 C C . ARG A 1 194 ? 12.572 0.553 29.919 1.00 29.06 212 ARG A C 1
ATOM 1321 O O . ARG A 1 194 ? 11.681 1.244 30.426 1.00 31.13 212 ARG A O 1
ATOM 1329 N N . GLY A 1 195 ? 12.642 0.272 28.622 1.00 26.19 213 GLY A N 1
ATOM 1330 C CA . GLY A 1 195 ? 11.636 0.739 27.686 1.00 28.32 213 GLY A CA 1
ATOM 1331 C C . GLY A 1 195 ? 10.179 0.534 28.067 1.00 29.73 213 GLY A C 1
ATOM 1332 O O . GLY A 1 195 ? 9.377 1.465 27.949 1.00 32.18 213 GLY A O 1
ATOM 1333 N N . ARG A 1 196 ? 9.798 -0.656 28.514 1.00 30.08 214 ARG A N 1
ATOM 1334 C CA . ARG A 1 196 ? 8.400 -0.836 28.878 1.00 31.42 214 ARG A CA 1
ATOM 1335 C C . ARG A 1 196 ? 7.998 -0.033 30.118 1.00 32.28 214 ARG A C 1
ATOM 1336 O O . ARG A 1 196 ? 6.826 0.298 30.294 1.00 30.81 214 ARG A O 1
ATOM 1344 N N . GLU A 1 197 ? 8.958 0.289 30.986 1.00 31.44 215 GLU A N 1
ATOM 1345 C CA . GLU A 1 197 ? 8.632 1.067 32.183 1.00 30.67 215 GLU A CA 1
ATOM 1346 C C . GLU A 1 197 ? 8.506 2.527 31.759 1.00 27.74 215 GLU A C 1
ATOM 1347 O O . GLU A 1 197 ? 7.691 3.262 32.306 1.00 28.04 215 GLU A O 1
ATOM 1353 N N . VAL A 1 198 ? 9.298 2.930 30.772 1.00 24.88 216 VAL A N 1
ATOM 1354 C CA . VAL A 1 198 ? 9.197 4.284 30.264 1.00 26.81 216 VAL A CA 1
ATOM 1355 C C . VAL A 1 198 ? 7.784 4.424 29.683 1.00 29.41 216 VAL A C 1
ATOM 1356 O O . VAL A 1 198 ? 7.014 5.294 30.103 1.00 27.70 216 VAL A O 1
ATOM 1360 N N . LYS A 1 199 ? 7.443 3.538 28.750 1.00 28.52 217 LYS A N 1
ATOM 1361 C CA . LYS A 1 199 ? 6.132 3.555 28.115 1.00 31.52 217 LYS A CA 1
ATOM 1362 C C . LYS A 1 199 ? 5.012 3.510 29.145 1.00 31.86 217 LYS A C 1
ATOM 1363 O O . LYS A 1 199 ? 4.010 4.199 29.013 1.00 32.77 217 LYS A O 1
ATOM 1369 N N . ASP A 1 200 ? 5.182 2.681 30.164 1.00 30.47 218 ASP A N 1
ATOM 1370 C CA . ASP A 1 200 ? 4.179 2.574 31.190 1.00 29.34 218 ASP A CA 1
ATOM 1371 C C . ASP A 1 200 ? 4.090 3.856 32.016 1.00 29.18 218 ASP A C 1
ATOM 1372 O O . ASP A 1 200 ? 3.004 4.254 32.454 1.00 31.02 218 ASP A O 1
ATOM 1377 N N . PHE A 1 201 ? 5.224 4.505 32.233 1.00 28.03 219 PHE A N 1
ATOM 1378 C CA . PHE A 1 201 ? 5.229 5.727 33.018 1.00 27.30 219 PHE A CA 1
ATOM 1379 C C . PHE A 1 201 ? 4.542 6.857 32.240 1.00 25.59 219 PHE A C 1
ATOM 1380 O O . PHE A 1 201 ? 3.737 7.607 32.790 1.00 26.24 219 PHE A O 1
ATOM 1388 N N . ILE A 1 202 ? 4.840 6.968 30.956 1.00 24.08 220 ILE A N 1
ATOM 1389 C CA . ILE A 1 202 ? 4.233 8.007 30.149 1.00 26.20 220 ILE A CA 1
ATOM 1390 C C . ILE A 1 202 ? 2.732 7.763 29.948 1.00 29.13 220 ILE A C 1
ATOM 1391 O O . ILE A 1 202 ? 1.928 8.681 30.071 1.00 27.99 220 ILE A O 1
ATOM 1396 N N . GLU A 1 203 ? 2.349 6.513 29.706 1.00 31.84 221 GLU A N 1
ATOM 1397 C CA . GLU A 1 203 ? 0.941 6.182 29.473 1.00 36.45 221 GLU A CA 1
ATOM 1398 C C . GLU A 1 203 ? 0.053 5.944 30.692 1.00 36.12 221 GLU A C 1
ATOM 1399 O O . GLU A 1 203 ? -1.061 6.457 30.749 1.00 34.65 221 GLU A O 1
ATOM 1405 N N . ASN A 1 204 ? 0.542 5.187 31.671 1.00 37.84 222 ASN A N 1
ATOM 1406 C CA . ASN A 1 204 ? -0.279 4.872 32.842 1.00 38.46 222 ASN A CA 1
ATOM 1407 C C . ASN A 1 204 ? -0.040 5.643 34.137 1.00 38.28 222 ASN A C 1
ATOM 1408 O O . ASN A 1 204 ? -0.969 5.833 34.912 1.00 38.10 222 ASN A O 1
ATOM 1413 N N . ILE A 1 205 ? 1.193 6.082 34.376 1.00 37.61 223 ILE A N 1
ATOM 1414 C CA . ILE A 1 205 ? 1.494 6.829 35.592 1.00 36.45 223 ILE A CA 1
ATOM 1415 C C . ILE A 1 205 ? 1.102 8.303 35.409 1.00 34.53 223 ILE A C 1
ATOM 1416 O O . ILE A 1 205 ? 0.370 8.863 36.216 1.00 34.27 223 ILE A O 1
ATOM 1421 N N . LEU A 1 206 ? 1.594 8.921 34.344 1.00 35.05 224 LEU A N 1
ATOM 1422 C CA . LEU A 1 206 ? 1.321 10.328 34.058 1.00 33.98 224 LEU A CA 1
ATOM 1423 C C . LEU A 1 206 ? -0.105 10.590 33.537 1.00 35.74 224 LEU A C 1
ATOM 1424 O O . LEU A 1 206 ? -0.761 11.534 33.965 1.00 32.76 224 LEU A O 1
ATOM 1429 N N . GLY A 1 207 ? -0.572 9.755 32.608 1.00 37.28 225 GLY A N 1
ATOM 1430 C CA . GLY A 1 207 ? -1.896 9.941 32.051 1.00 40.70 225 GLY A CA 1
ATOM 1431 C C . GLY A 1 207 ? -1.955 11.120 31.092 1.00 43.20 225 GLY A C 1
ATOM 1432 O O . GLY A 1 207 ? -0.921 11.690 30.744 1.00 41.90 225 GLY A O 1
ATOM 1433 N N . PRO A 1 208 ? -3.159 11.522 30.654 1.00 44.12 226 PRO A N 1
ATOM 1434 C CA . PRO A 1 208 ? -3.289 12.648 29.729 1.00 44.22 226 PRO A CA 1
ATOM 1435 C C . PRO A 1 208 ? -3.102 14.005 30.402 1.00 44.38 226 PRO A C 1
ATOM 1436 O O . PRO A 1 208 ? -2.624 14.950 29.771 1.00 45.11 226 PRO A O 1
ATOM 1440 N N . ASP A 1 209 ? -3.475 14.098 31.675 1.00 43.63 227 ASP A N 1
ATOM 1441 C CA . ASP A 1 209 ? -3.340 15.340 32.424 1.00 43.54 227 ASP A CA 1
ATOM 1442 C C . ASP A 1 209 ? -1.880 15.603 32.821 1.00 43.75 227 ASP A C 1
ATOM 1443 O O . ASP A 1 209 ? -1.422 16.743 32.820 1.00 43.70 227 ASP A O 1
ATOM 1448 N N . GLY A 1 210 ? -1.160 14.538 33.167 1.00 42.75 228 GLY A N 1
ATOM 1449 C CA . GLY A 1 210 ? 0.237 14.666 33.538 1.00 42.14 228 GLY A CA 1
ATOM 1450 C C . GLY A 1 210 ? 1.104 14.979 32.331 1.00 42.84 228 GLY A C 1
ATOM 1451 O O . GLY A 1 210 ? 2.047 15.764 32.419 1.00 41.97 228 GLY A O 1
ATOM 1452 N N . ARG A 1 211 ? 0.784 14.363 31.198 1.00 42.81 229 ARG A N 1
ATOM 1453 C CA . ARG A 1 211 ? 1.533 14.586 29.960 1.00 43.43 229 ARG A CA 1
ATOM 1454 C C . ARG A 1 211 ? 1.446 16.029 29.472 1.00 42.28 229 ARG A C 1
ATOM 1455 O O . ARG A 1 211 ? 2.459 16.649 29.138 1.00 40.38 229 ARG A O 1
ATOM 1463 N N . ALA A 1 212 ? 0.221 16.545 29.434 1.00 42.54 230 ALA A N 1
ATOM 1464 C CA . ALA A 1 212 ? -0.058 17.893 28.950 1.00 42.06 230 ALA A CA 1
ATOM 1465 C C . ALA A 1 212 ? 0.659 19.012 29.674 1.00 41.48 230 ALA A C 1
ATOM 1466 O O . ALA A 1 212 ? 0.868 20.084 29.102 1.00 43.59 230 ALA A O 1
ATOM 1468 N N . ARG A 1 213 ? 1.031 18.782 30.928 1.00 40.04 231 ARG A N 1
ATOM 1469 C CA . ARG A 1 213 ? 1.706 19.826 31.690 1.00 39.00 231 ARG A CA 1
ATOM 1470 C C . ARG A 1 213 ? 3.203 19.583 31.803 1.00 37.95 231 ARG A C 1
ATOM 1471 O O . ARG A 1 213 ? 3.894 20.282 32.542 1.00 36.34 231 ARG A O 1
ATOM 1479 N N . SER A 1 214 ? 3.711 18.609 31.061 1.00 36.04 232 SER A N 1
ATOM 1480 C CA . SER A 1 214 ? 5.125 18.322 31.167 1.00 35.19 232 SER A CA 1
ATOM 1481 C C . SER A 1 214 ? 5.885 18.000 29.883 1.00 32.33 232 SER A C 1
ATOM 1482 O O . SER A 1 214 ? 5.326 17.858 28.802 1.00 31.60 232 SER A O 1
ATOM 1485 N N . VAL A 1 215 ? 7.198 17.914 30.035 1.00 28.37 233 VAL A N 1
ATOM 1486 C CA . VAL A 1 215 ? 8.082 17.577 28.936 1.00 26.82 233 VAL A CA 1
ATOM 1487 C C . VAL A 1 215 ? 8.824 16.336 29.394 1.00 25.45 233 VAL A C 1
ATOM 1488 O O . VAL A 1 215 ? 9.459 16.333 30.455 1.00 25.13 233 VAL A O 1
ATOM 1492 N N . VAL A 1 216 ? 8.739 15.275 28.602 1.00 25.64 234 VAL A N 1
ATOM 1493 C CA . VAL A 1 216 ? 9.412 14.032 28.944 1.00 25.07 234 VAL A CA 1
ATOM 1494 C C . VAL A 1 216 ? 10.539 13.725 27.959 1.00 28.10 234 VAL A C 1
ATOM 1495 O O . VAL A 1 216 ? 10.319 13.694 26.747 1.00 27.33 234 VAL A O 1
ATOM 1499 N N . ILE A 1 217 ? 11.752 13.551 28.484 1.00 26.65 235 ILE A N 1
ATOM 1500 C CA . ILE A 1 217 ? 12.913 13.200 27.664 1.00 24.13 235 ILE A CA 1
ATOM 1501 C C . ILE A 1 217 ? 13.218 11.738 28.011 1.00 25.57 235 ILE A C 1
ATOM 1502 O O . ILE A 1 217 ? 13.507 11.411 29.169 1.00 21.63 235 ILE A O 1
ATOM 1507 N N . ALA A 1 218 ? 13.140 10.859 27.017 1.00 22.25 236 ALA A N 1
ATOM 1508 C CA . ALA A 1 218 ? 13.397 9.455 27.284 1.00 23.63 236 ALA A CA 1
ATOM 1509 C C . ALA A 1 218 ? 14.670 8.926 26.612 1.00 24.17 236 ALA A C 1
ATOM 1510 O O . ALA A 1 218 ? 14.858 9.089 25.392 1.00 21.77 236 ALA A O 1
ATOM 1512 N N . ALA A 1 219 ? 15.545 8.339 27.425 1.00 19.96 237 ALA A N 1
ATOM 1513 C CA . ALA A 1 219 ? 16.799 7.730 26.972 1.00 23.81 237 ALA A CA 1
ATOM 1514 C C . ALA A 1 219 ? 16.882 6.438 27.782 1.00 25.90 237 ALA A C 1
ATOM 1515 O O . ALA A 1 219 ? 17.564 6.371 28.805 1.00 25.36 237 ALA A O 1
ATOM 1517 N N . PRO A 1 220 ? 16.183 5.389 27.317 1.00 25.41 238 PRO A N 1
ATOM 1518 C CA . PRO A 1 220 ? 16.096 4.057 27.927 1.00 27.83 238 PRO A CA 1
ATOM 1519 C C . PRO A 1 220 ? 17.411 3.297 28.068 1.00 28.98 238 PRO A C 1
ATOM 1520 O O . PRO A 1 220 ? 18.399 3.602 27.418 1.00 27.54 238 PRO A O 1
ATOM 1524 N N . ALA A 1 221 ? 17.375 2.271 28.909 1.00 31.72 239 ALA A N 1
ATOM 1525 C CA . ALA A 1 221 ? 18.524 1.419 29.182 1.00 32.99 239 ALA A CA 1
ATOM 1526 C C . ALA A 1 221 ? 19.212 0.831 27.953 1.00 32.55 239 ALA A C 1
ATOM 1527 O O . ALA A 1 221 ? 20.429 0.755 27.915 1.00 34.89 239 ALA A O 1
ATOM 1529 N N . ASP A 1 222 ? 18.436 0.424 26.956 1.00 35.10 240 ASP A N 1
ATOM 1530 C CA . ASP A 1 222 ? 18.986 -0.202 25.744 1.00 35.69 240 ASP A CA 1
ATOM 1531 C C . ASP A 1 222 ? 19.631 0.756 24.748 1.00 34.97 240 ASP A C 1
ATOM 1532 O O . ASP A 1 222 ? 20.151 0.331 23.720 1.00 37.30 240 ASP A O 1
ATOM 1537 N N . VAL A 1 223 ? 19.586 2.044 25.053 1.00 34.71 241 VAL A N 1
ATOM 1538 C CA . VAL A 1 223 ? 20.124 3.062 24.170 1.00 32.73 241 VAL A CA 1
ATOM 1539 C C . VAL A 1 223 ? 21.619 3.337 24.415 1.00 32.05 241 VAL A C 1
ATOM 1540 O O . VAL A 1 223 ? 22.210 2.786 25.332 1.00 31.54 241 VAL A O 1
ATOM 1544 N N . SER A 1 224 ? 22.244 4.149 23.568 1.00 31.79 242 SER A N 1
ATOM 1545 C CA . SER A 1 224 ? 23.658 4.457 23.731 1.00 31.76 242 SER A CA 1
ATOM 1546 C C . SER A 1 224 ? 23.921 5.232 25.022 1.00 30.40 242 SER A C 1
ATOM 1547 O O . SER A 1 224 ? 23.222 6.206 25.317 1.00 29.18 242 SER A O 1
ATOM 1550 N N . PRO A 1 225 ? 24.927 4.803 25.813 1.00 30.59 243 PRO A N 1
ATOM 1551 C CA . PRO A 1 225 ? 25.266 5.484 27.071 1.00 29.04 243 PRO A CA 1
ATOM 1552 C C . PRO A 1 225 ? 25.465 6.978 26.866 1.00 29.51 243 PRO A C 1
ATOM 1553 O O . PRO A 1 225 ? 25.206 7.778 27.764 1.00 28.63 243 PRO A O 1
ATOM 1557 N N . LEU A 1 226 ? 25.911 7.344 25.672 1.00 31.26 244 LEU A N 1
ATOM 1558 C CA . LEU A 1 226 ? 26.116 8.740 25.323 1.00 32.26 244 LEU A CA 1
ATOM 1559 C C . LEU A 1 226 ? 24.763 9.438 25.223 1.00 32.86 244 LEU A C 1
ATOM 1560 O O . LEU A 1 226 ? 24.616 10.582 25.652 1.00 33.98 244 LEU A O 1
ATOM 1565 N N . LEU A 1 227 ? 23.773 8.744 24.663 1.00 31.25 245 LEU A N 1
ATOM 1566 C CA . LEU A 1 227 ? 22.437 9.316 24.515 1.00 31.31 245 LEU A CA 1
ATOM 1567 C C . LEU A 1 227 ? 21.773 9.458 25.870 1.00 31.43 245 LEU A C 1
ATOM 1568 O O . LEU A 1 227 ? 20.984 10.376 26.085 1.00 30.63 245 LEU A O 1
ATOM 1573 N N . ARG A 1 228 ? 22.093 8.550 26.782 1.00 32.04 246 ARG A N 1
ATOM 1574 C CA . ARG A 1 228 ? 21.546 8.633 28.121 1.00 34.29 246 ARG A CA 1
ATOM 1575 C C . ARG A 1 228 ? 22.141 9.858 28.824 1.00 34.39 246 ARG A C 1
ATOM 1576 O O . ARG A 1 228 ? 21.430 10.595 29.500 1.00 35.66 246 ARG A O 1
ATOM 1584 N N . MET A 1 229 ? 23.439 10.071 28.641 1.00 36.06 247 MET A N 1
ATOM 1585 C CA . MET A 1 229 ? 24.141 11.201 29.238 1.00 37.62 247 MET A CA 1
ATOM 1586 C C . MET A 1 229 ? 23.525 12.479 28.702 1.00 36.79 247 MET A C 1
ATOM 1587 O O . MET A 1 229 ? 23.131 13.368 29.457 1.00 36.04 247 MET A O 1
ATOM 1592 N N . GLN A 1 230 ? 23.460 12.563 27.382 1.00 34.71 248 GLN A N 1
ATOM 1593 C CA . GLN A 1 230 ? 22.896 13.716 26.700 1.00 34.57 248 GLN A CA 1
ATOM 1594 C C . GLN A 1 230 ? 21.414 13.924 27.094 1.00 33.08 248 GLN A C 1
ATOM 1595 O O . GLN A 1 230 ? 20.928 15.059 27.171 1.00 30.92 248 GLN A O 1
ATOM 1601 N N . GLY A 1 231 ? 20.712 12.821 27.356 1.00 29.93 249 GLY A N 1
ATOM 1602 C CA . GLY A 1 231 ? 19.319 12.909 27.749 1.00 28.41 249 GLY A CA 1
ATOM 1603 C C . GLY A 1 231 ? 19.147 13.632 29.074 1.00 28.52 249 GLY A C 1
ATOM 1604 O O . GLY A 1 231 ? 18.214 14.420 29.248 1.00 25.07 249 GLY A O 1
ATOM 1605 N N . ALA A 1 232 ? 20.046 13.350 30.013 1.00 27.75 250 ALA A N 1
ATOM 1606 C CA . ALA A 1 232 ? 20.014 13.981 31.325 1.00 27.53 250 ALA A CA 1
ATOM 1607 C C . ALA A 1 232 ? 20.388 15.456 31.171 1.00 27.40 250 ALA A C 1
ATOM 1608 O O . ALA A 1 232 ? 19.814 16.338 31.817 1.00 28.48 250 ALA A O 1
ATOM 1610 N N . ALA A 1 233 ? 21.351 15.715 30.303 1.00 26.06 251 ALA A N 1
ATOM 1611 C CA . ALA A 1 233 ? 21.801 17.070 30.067 1.00 27.46 251 ALA A CA 1
ATOM 1612 C C . ALA A 1 233 ? 20.695 17.902 29.412 1.00 26.87 251 ALA A C 1
ATOM 1613 O O . ALA A 1 233 ? 20.553 19.084 29.706 1.00 28.34 251 ALA A O 1
ATOM 1615 N N . TYR A 1 234 ? 19.921 17.272 28.535 1.00 27.32 252 TYR A N 1
ATOM 1616 C CA . TYR A 1 234 ? 18.834 17.925 27.810 1.00 25.50 252 TYR A CA 1
ATOM 1617 C C . TYR A 1 234 ? 17.629 18.255 28.688 1.00 27.75 252 TYR A C 1
ATOM 1618 O O . TYR A 1 234 ? 17.074 19.342 28.568 1.00 29.54 252 TYR A O 1
ATOM 1627 N N . ALA A 1 235 ? 17.205 17.332 29.547 1.00 26.22 253 ALA A N 1
ATOM 1628 C CA . ALA A 1 235 ? 16.055 17.614 30.409 1.00 24.62 253 ALA A CA 1
ATOM 1629 C C . ALA A 1 235 ? 16.407 18.775 31.344 1.00 25.44 253 ALA A C 1
ATOM 1630 O O . ALA A 1 235 ? 15.554 19.610 31.660 1.00 23.88 253 ALA A O 1
ATOM 1632 N N . THR A 1 236 ? 17.666 18.809 31.780 1.00 26.46 254 THR A N 1
ATOM 1633 C CA . THR A 1 236 ? 18.168 19.862 32.662 1.00 26.17 254 THR A CA 1
ATOM 1634 C C . THR A 1 236 ? 18.209 21.198 31.926 1.00 27.59 254 THR A C 1
ATOM 1635 O O . THR A 1 236 ? 17.835 22.235 32.480 1.00 23.17 254 THR A O 1
ATOM 1639 N N . ARG A 1 237 ? 18.666 21.179 30.675 1.00 27.90 255 ARG A N 1
ATOM 1640 C CA . ARG A 1 237 ? 18.730 22.414 29.895 1.00 29.79 255 ARG A CA 1
ATOM 1641 C C . ARG A 1 237 ? 17.330 22.970 29.631 1.00 30.27 255 ARG A C 1
ATOM 1642 O O . ARG A 1 237 ? 17.149 24.182 29.534 1.00 30.52 255 ARG A O 1
ATOM 1650 N N . ILE A 1 238 ? 16.346 22.085 29.501 1.00 28.76 256 ILE A N 1
ATOM 1651 C CA . ILE A 1 238 ? 14.972 22.505 29.253 1.00 25.89 256 ILE A CA 1
ATOM 1652 C C . ILE A 1 238 ? 14.393 23.129 30.521 1.00 25.79 256 ILE A C 1
ATOM 1653 O O . ILE A 1 238 ? 13.649 24.098 30.467 1.00 25.34 256 ILE A O 1
ATOM 1658 N N . ALA A 1 239 ? 14.730 22.562 31.668 1.00 24.88 257 ALA A N 1
ATOM 1659 C CA . ALA A 1 239 ? 14.235 23.107 32.911 1.00 24.72 257 ALA A CA 1
ATOM 1660 C C . ALA A 1 239 ? 14.887 24.482 33.117 1.00 25.10 257 ALA A C 1
ATOM 1661 O O . ALA A 1 239 ? 14.261 25.393 33.642 1.00 26.65 257 ALA A O 1
ATOM 1663 N N . GLU A 1 240 ? 16.141 24.625 32.695 1.00 26.92 258 GLU A N 1
ATOM 1664 C CA . GLU A 1 240 ? 16.858 25.884 32.842 1.00 29.41 258 GLU A CA 1
ATOM 1665 C C . GLU A 1 240 ? 16.213 26.948 31.972 1.00 29.45 258 GLU A C 1
ATOM 1666 O O . GLU A 1 240 ? 16.059 28.097 32.396 1.00 28.36 258 GLU A O 1
ATOM 1672 N N . ASP A 1 241 ? 15.829 26.551 30.763 1.00 29.49 259 ASP A N 1
ATOM 1673 C CA . ASP A 1 241 ? 15.180 27.443 29.828 1.00 32.10 259 ASP A CA 1
ATOM 1674 C C . ASP A 1 241 ? 13.817 27.895 30.351 1.00 35.31 259 ASP A C 1
ATOM 1675 O O . ASP A 1 241 ? 13.456 29.067 30.223 1.00 36.12 259 ASP A O 1
ATOM 1680 N N . PHE A 1 242 ? 13.048 26.974 30.932 1.00 35.27 260 PHE A N 1
ATOM 1681 C CA . PHE A 1 242 ? 11.745 27.355 31.457 1.00 35.18 260 PHE A CA 1
ATOM 1682 C C . PHE A 1 242 ? 11.987 28.286 32.635 1.00 34.90 260 PHE A C 1
ATOM 1683 O O . PHE A 1 242 ? 11.251 29.252 32.847 1.00 34.10 260 PHE A O 1
ATOM 1691 N N . ARG A 1 243 ? 13.030 27.995 33.400 1.00 34.09 261 ARG A N 1
ATOM 1692 C CA . ARG A 1 243 ? 13.385 28.828 34.542 1.00 36.30 261 ARG A CA 1
ATOM 1693 C C . ARG A 1 243 ? 13.682 30.265 34.083 1.00 35.11 261 ARG A C 1
ATOM 1694 O O . ARG A 1 243 ? 13.299 31.225 34.739 1.00 32.56 261 ARG A O 1
ATOM 1702 N N . ASP A 1 244 ? 14.347 30.388 32.938 1.00 37.47 262 ASP A N 1
ATOM 1703 C CA . ASP A 1 244 ? 14.743 31.683 32.390 1.00 38.20 262 ASP A CA 1
ATOM 1704 C C . ASP A 1 244 ? 13.599 32.502 31.810 1.00 39.38 262 ASP A C 1
ATOM 1705 O O . ASP A 1 244 ? 13.794 33.653 31.420 1.00 37.05 262 ASP A O 1
ATOM 1710 N N . ARG A 1 245 ? 12.416 31.898 31.744 1.00 40.50 263 ARG A N 1
ATOM 1711 C CA . ARG A 1 245 ? 11.228 32.568 31.235 1.00 42.53 263 ARG A CA 1
ATOM 1712 C C . ARG A 1 245 ? 10.330 32.933 32.410 1.00 43.46 263 ARG A C 1
ATOM 1713 O O . ARG A 1 245 ? 9.196 33.363 32.225 1.00 45.60 263 ARG A O 1
ATOM 1721 N N . GLY A 1 246 ? 10.847 32.745 33.621 1.00 44.57 264 GLY A N 1
ATOM 1722 C CA . GLY A 1 246 ? 10.077 33.052 34.817 1.00 43.13 264 GLY A CA 1
ATOM 1723 C C . GLY A 1 246 ? 9.177 31.907 35.250 1.00 43.31 264 GLY A C 1
ATOM 1724 O O . GLY A 1 246 ? 8.250 32.090 36.044 1.00 42.53 264 GLY A O 1
ATOM 1725 N N . GLN A 1 247 ? 9.443 30.713 34.736 1.00 40.91 265 GLN A N 1
ATOM 1726 C CA . GLN A 1 247 ? 8.621 29.561 35.095 1.00 40.61 265 GLN A CA 1
ATOM 1727 C C . GLN A 1 247 ? 9.186 28.775 36.280 1.00 37.56 265 GLN A C 1
ATOM 1728 O O . GLN A 1 247 ? 10.396 28.604 36.414 1.00 38.51 265 GLN A O 1
ATOM 1734 N N . HIS A 1 248 ? 8.302 28.317 37.153 1.00 35.48 266 HIS A N 1
ATOM 1735 C CA . HIS A 1 248 ? 8.718 27.505 38.285 1.00 35.30 266 HIS A CA 1
ATOM 1736 C C . HIS A 1 248 ? 8.607 26.065 37.803 1.00 34.01 266 HIS A C 1
ATOM 1737 O O . HIS A 1 248 ? 7.520 25.594 37.458 1.00 34.02 266 HIS A O 1
ATOM 1744 N N . VAL A 1 249 ? 9.743 25.375 37.766 1.00 32.10 267 VAL A N 1
ATOM 1745 C CA . VAL A 1 249 ? 9.785 24.009 37.264 1.00 30.61 267 VAL A CA 1
ATOM 1746 C C . VAL A 1 249 ? 10.072 22.933 38.290 1.00 29.42 267 VAL A C 1
ATOM 1747 O O . VAL A 1 249 ? 10.780 23.172 39.268 1.00 29.79 267 VAL A O 1
ATOM 1751 N N . LEU A 1 250 ? 9.511 21.745 38.052 1.00 27.79 268 LEU A N 1
ATOM 1752 C CA . LEU A 1 250 ? 9.754 20.573 38.877 1.00 26.45 268 LEU A CA 1
ATOM 1753 C C . LEU A 1 250 ? 10.550 19.659 37.950 1.00 27.56 268 LEU A C 1
ATOM 1754 O O . LEU A 1 250 ? 10.047 19.225 36.902 1.00 26.43 268 LEU A O 1
ATOM 1759 N N . LEU A 1 251 ? 11.804 19.397 38.298 1.00 24.57 269 LEU A N 1
ATOM 1760 C CA . LEU A 1 251 ? 12.629 18.548 37.460 1.00 23.70 269 LEU A CA 1
ATOM 1761 C C . LEU A 1 251 ? 12.712 17.173 38.104 1.00 24.91 269 LEU A C 1
ATOM 1762 O O . LEU A 1 251 ? 13.146 17.049 39.242 1.00 26.48 269 LEU A O 1
ATOM 1767 N N . ILE A 1 252 ? 12.255 16.151 37.377 1.00 24.98 270 ILE A N 1
ATOM 1768 C CA . ILE A 1 252 ? 12.305 14.775 37.857 1.00 25.74 270 ILE A CA 1
ATOM 1769 C C . ILE A 1 252 ? 13.346 14.013 37.028 1.00 25.67 270 ILE A C 1
ATOM 1770 O O . ILE A 1 252 ? 13.153 13.775 35.840 1.00 24.56 270 ILE A O 1
ATOM 1775 N N . MET A 1 253 ? 14.446 13.638 37.676 1.00 26.17 271 MET A N 1
ATOM 1776 C CA . MET A 1 253 ? 15.549 12.922 37.039 1.00 27.77 271 MET A CA 1
ATOM 1777 C C . MET A 1 253 ? 15.601 11.500 37.580 1.00 29.83 271 MET A C 1
ATOM 1778 O O . MET A 1 253 ? 15.985 11.267 38.743 1.00 29.52 271 MET A O 1
ATOM 1783 N N . ASP A 1 254 ? 15.216 10.578 36.713 1.00 29.74 272 ASP A N 1
ATOM 1784 C CA . ASP A 1 254 ? 15.167 9.195 36.965 1.00 28.57 272 ASP A CA 1
ATOM 1785 C C . ASP A 1 254 ? 15.986 8.164 36.062 1.00 29.15 272 ASP A C 1
ATOM 1786 O O . ASP A 1 254 ? 15.559 8.097 34.874 1.00 30.86 272 ASP A O 1
ATOM 1791 N N . SER A 1 255 ? 17.317 8.351 36.290 1.00 25.09 273 SER A N 1
ATOM 1792 C CA . SER A 1 255 ? 17.773 8.146 37.698 1.00 24.03 273 SER A CA 1
ATOM 1793 C C . SER A 1 255 ? 19.259 8.611 37.654 1.00 25.39 273 SER A C 1
ATOM 1794 O O . SER A 1 255 ? 19.889 8.541 36.595 1.00 24.98 273 SER A O 1
ATOM 1797 N N . LEU A 1 256 ? 19.816 9.038 38.796 1.00 24.05 274 LEU A N 1
ATOM 1798 C CA . LEU A 1 256 ? 21.233 9.397 38.900 1.00 26.73 274 LEU A CA 1
ATOM 1799 C C . LEU A 1 256 ? 22.039 8.115 38.824 1.00 25.50 274 LEU A C 1
ATOM 1800 O O . LEU A 1 256 ? 23.197 8.122 38.391 1.00 29.23 274 LEU A O 1
ATOM 1805 N N . THR A 1 257 ? 21.440 7.017 39.273 1.00 21.48 275 THR A N 1
ATOM 1806 C CA . THR A 1 257 ? 22.136 5.753 39.229 1.00 22.29 275 THR A CA 1
ATOM 1807 C C . THR A 1 257 ? 22.466 5.383 37.794 1.00 21.27 275 THR A C 1
ATOM 1808 O O . THR A 1 257 ? 23.573 4.946 37.507 1.00 23.55 275 THR A O 1
ATOM 1812 N N . ARG A 1 258 ? 21.515 5.581 36.889 1.00 23.69 276 ARG A N 1
ATOM 1813 C CA . ARG A 1 258 ? 21.727 5.244 35.487 1.00 24.16 276 ARG A CA 1
ATOM 1814 C C . ARG A 1 258 ? 22.608 6.259 34.782 1.00 25.10 276 ARG A C 1
ATOM 1815 O O . ARG A 1 258 ? 23.328 5.914 33.832 1.00 21.12 276 ARG A O 1
ATOM 1823 N N . TYR A 1 259 ? 22.550 7.512 35.228 1.00 24.38 277 TYR A N 1
ATOM 1824 C CA . TYR A 1 259 ? 23.386 8.535 34.621 1.00 24.99 277 TYR A CA 1
ATOM 1825 C C . TYR A 1 259 ? 24.833 8.181 34.936 1.00 26.45 277 TYR A C 1
ATOM 1826 O O . TYR A 1 259 ? 25.709 8.311 34.080 1.00 28.45 277 TYR A O 1
ATOM 1835 N N . ALA A 1 260 ? 25.078 7.727 36.160 1.00 25.01 278 ALA A N 1
ATOM 1836 C CA . ALA A 1 260 ? 26.423 7.362 36.570 1.00 30.11 278 ALA A CA 1
ATOM 1837 C C . ALA A 1 260 ? 26.859 6.083 35.864 1.00 30.61 278 ALA A C 1
ATOM 1838 O O . ALA A 1 260 ? 28.012 5.958 35.467 1.00 32.38 278 ALA A O 1
ATOM 1840 N N . MET A 1 261 ? 25.953 5.123 35.725 1.00 30.73 279 MET A N 1
ATOM 1841 C CA . MET A 1 261 ? 26.305 3.890 35.032 1.00 31.68 279 MET A CA 1
ATOM 1842 C C . MET A 1 261 ? 26.664 4.189 33.586 1.00 31.12 279 MET A C 1
ATOM 1843 O O . MET A 1 261 ? 27.581 3.578 33.032 1.00 32.52 279 MET A O 1
ATOM 1848 N N . ALA A 1 262 ? 25.949 5.135 32.970 1.00 29.87 280 ALA A N 1
ATOM 1849 C CA . ALA A 1 262 ? 26.221 5.526 31.587 1.00 29.29 280 ALA A CA 1
ATOM 1850 C C . ALA A 1 262 ? 27.651 6.045 31.492 1.00 31.42 280 ALA A C 1
ATOM 1851 O O . ALA A 1 262 ? 28.423 5.620 30.620 1.00 29.62 280 ALA A O 1
ATOM 1853 N N . GLN A 1 263 ? 27.999 6.967 32.393 1.00 32.10 281 GLN A N 1
ATOM 1854 C CA . GLN A 1 263 ? 29.337 7.542 32.410 1.00 31.49 281 GLN A CA 1
ATOM 1855 C C . GLN A 1 263 ? 30.387 6.454 32.649 1.00 31.85 281 GLN A C 1
ATOM 1856 O O . GLN A 1 263 ? 31.466 6.505 32.072 1.00 30.78 281 GLN A O 1
ATOM 1862 N N . ARG A 1 264 ? 30.071 5.468 33.485 1.00 31.93 282 ARG A N 1
ATOM 1863 C CA . ARG A 1 264 ? 31.026 4.387 33.720 1.00 33.51 282 ARG A CA 1
ATOM 1864 C C . ARG A 1 264 ? 31.319 3.624 32.427 1.00 33.00 282 ARG A C 1
ATOM 1865 O O . ARG A 1 264 ? 32.465 3.285 32.171 1.00 34.51 282 ARG A O 1
ATOM 1873 N N . GLU A 1 265 ? 30.296 3.359 31.610 1.00 35.03 283 GLU A N 1
ATOM 1874 C CA . GLU A 1 265 ? 30.504 2.641 30.344 1.00 36.37 283 GLU A CA 1
ATOM 1875 C C . GLU A 1 265 ? 31.346 3.465 29.370 1.00 35.94 283 GLU A C 1
ATOM 1876 O O . GLU A 1 265 ? 32.178 2.915 28.655 1.00 33.85 283 GLU A O 1
ATOM 1882 N N . ILE A 1 266 ? 31.123 4.778 29.332 1.00 35.89 284 ILE A N 1
ATOM 1883 C CA . ILE A 1 266 ? 31.889 5.641 28.441 1.00 36.64 284 ILE A CA 1
ATOM 1884 C C . ILE A 1 266 ? 33.335 5.787 28.904 1.00 36.88 284 ILE A C 1
ATOM 1885 O O . ILE A 1 266 ? 34.250 5.757 28.085 1.00 38.50 284 ILE A O 1
ATOM 1890 N N . ALA A 1 267 ? 33.541 5.934 30.208 1.00 35.93 285 ALA A N 1
ATOM 1891 C CA . ALA A 1 267 ? 34.887 6.096 30.766 1.00 36.85 285 ALA A CA 1
ATOM 1892 C C . ALA A 1 267 ? 35.744 4.837 30.626 1.00 36.88 285 ALA A C 1
ATOM 1893 O O . ALA A 1 267 ? 36.924 4.927 30.291 1.00 36.52 285 ALA A O 1
ATOM 1895 N N . LEU A 1 268 ? 35.159 3.670 30.881 1.00 37.45 286 LEU A N 1
ATOM 1896 C CA . LEU A 1 268 ? 35.904 2.423 30.771 1.00 37.18 286 LEU A CA 1
ATOM 1897 C C . LEU A 1 268 ? 36.318 2.161 29.316 1.00 39.43 286 LEU A C 1
ATOM 1898 O O . LEU A 1 268 ? 37.401 1.630 29.064 1.00 40.67 286 LEU A O 1
ATOM 1903 N N . ALA A 1 269 ? 35.467 2.544 28.362 1.00 37.54 287 ALA A N 1
ATOM 1904 C CA . ALA A 1 269 ? 35.772 2.339 26.943 1.00 38.27 287 ALA A CA 1
ATOM 1905 C C . ALA A 1 269 ? 36.900 3.239 26.426 1.00 38.77 287 ALA A C 1
ATOM 1906 O O . ALA A 1 269 ? 37.486 2.955 25.378 1.00 35.10 287 ALA A O 1
ATOM 1908 N N . ILE A 1 270 ? 37.200 4.319 27.149 1.00 40.10 288 ILE A N 1
ATOM 1909 C CA . ILE A 1 270 ? 38.263 5.216 26.716 1.00 41.18 288 ILE A CA 1
ATOM 1910 C C . ILE A 1 270 ? 39.506 5.085 27.588 1.00 42.05 288 ILE A C 1
ATOM 1911 O O . ILE A 1 270 ? 40.360 5.971 27.614 1.00 44.20 288 ILE A O 1
ATOM 1916 N N . GLY A 1 271 ? 39.605 3.973 28.309 1.00 43.95 289 GLY A N 1
ATOM 1917 C CA . GLY A 1 271 ? 40.767 3.735 29.139 1.00 46.77 289 GLY A CA 1
ATOM 1918 C C . GLY A 1 271 ? 40.739 4.162 30.595 1.00 47.88 289 GLY A C 1
ATOM 1919 O O . GLY A 1 271 ? 41.491 3.614 31.405 1.00 50.55 289 GLY A O 1
ATOM 1920 N N . GLU A 1 272 ? 39.894 5.125 30.952 1.00 47.09 290 GLU A N 1
ATOM 1921 C CA . GLU A 1 272 ? 39.837 5.574 32.337 1.00 47.62 290 GLU A CA 1
ATOM 1922 C C . GLU A 1 272 ? 39.648 4.381 33.264 1.00 47.91 290 GLU A C 1
ATOM 1923 O O . GLU A 1 272 ? 38.766 3.548 33.055 1.00 45.16 290 GLU A O 1
ATOM 1929 N N . PRO A 1 273 ? 40.492 4.274 34.301 1.00 48.72 291 PRO A N 1
ATOM 1930 C CA . PRO A 1 273 ? 40.416 3.173 35.265 1.00 48.75 291 PRO A CA 1
ATOM 1931 C C . PRO A 1 273 ? 39.430 3.462 36.376 1.00 50.72 291 PRO A C 1
ATOM 1932 O O . PRO A 1 273 ? 39.127 4.620 36.654 1.00 48.58 291 PRO A O 1
ATOM 1936 N N . PRO A 1 274 ? 38.908 2.408 37.019 1.00 52.62 292 PRO A N 1
ATOM 1937 C CA . PRO A 1 274 ? 37.957 2.599 38.115 1.00 56.16 292 PRO A CA 1
ATOM 1938 C C . PRO A 1 274 ? 38.661 3.135 39.372 1.00 59.05 292 PRO A C 1
ATOM 1939 O O . PRO A 1 274 ? 39.830 2.836 39.623 1.00 57.94 292 PRO A O 1
ATOM 1943 N N . ALA A 1 275 ? 37.947 3.945 40.145 1.00 62.24 293 ALA A N 1
ATOM 1944 C CA . ALA A 1 275 ? 38.498 4.527 41.362 1.00 64.26 293 ALA A CA 1
ATOM 1945 C C . ALA A 1 275 ? 37.835 3.948 42.606 1.00 65.16 293 ALA A C 1
ATOM 1946 O O . ALA A 1 275 ? 38.504 3.691 43.601 1.00 66.89 293 ALA A O 1
ATOM 1948 N N . THR A 1 276 ? 36.525 3.733 42.549 1.00 66.34 294 THR A N 1
ATOM 1949 C CA . THR A 1 276 ? 35.809 3.194 43.700 1.00 67.74 294 THR A CA 1
ATOM 1950 C C . THR A 1 276 ? 35.116 1.852 43.437 1.00 68.18 294 THR A C 1
ATOM 1951 O O . THR A 1 276 ? 35.778 0.852 43.134 1.00 67.89 294 THR A O 1
ATOM 1955 N N . LYS A 1 277 ? 33.792 1.827 43.564 1.00 68.60 295 LYS A N 1
ATOM 1956 C CA . LYS A 1 277 ? 33.014 0.605 43.354 1.00 68.83 295 LYS A CA 1
ATOM 1957 C C . LYS A 1 277 ? 33.065 0.212 41.875 1.00 68.08 295 LYS A C 1
ATOM 1958 O O . LYS A 1 277 ? 32.050 -0.164 41.281 1.00 68.16 295 LYS A O 1
ATOM 1964 N N . GLY A 1 278 ? 34.250 0.298 41.281 1.00 66.54 296 GLY A N 1
ATOM 1965 C CA . GLY A 1 278 ? 34.400 -0.040 39.882 1.00 63.86 296 GLY A CA 1
ATOM 1966 C C . GLY A 1 278 ? 34.063 1.169 39.037 1.00 62.41 296 GLY A C 1
ATOM 1967 O O . GLY A 1 278 ? 34.042 1.097 37.803 1.00 62.85 296 GLY A O 1
ATOM 1968 N N . TYR A 1 279 ? 33.796 2.283 39.714 1.00 59.97 297 TYR A N 1
ATOM 1969 C CA . TYR A 1 279 ? 33.458 3.541 39.050 1.00 56.05 297 TYR A CA 1
ATOM 1970 C C . TYR A 1 279 ? 34.682 4.445 38.922 1.00 54.77 297 TYR A C 1
ATOM 1971 O O . TYR A 1 279 ? 35.403 4.668 39.901 1.00 53.91 297 TYR A O 1
ATOM 1980 N N . PRO A 1 280 ? 34.934 4.968 37.710 1.00 51.68 298 PRO A N 1
ATOM 1981 C CA . PRO A 1 280 ? 36.070 5.861 37.443 1.00 49.73 298 PRO A CA 1
ATOM 1982 C C . PRO A 1 280 ? 35.874 7.246 38.062 1.00 48.35 298 PRO A C 1
ATOM 1983 O O . PRO A 1 280 ? 34.749 7.685 38.289 1.00 49.34 298 PRO A O 1
ATOM 1987 N N . PRO A 1 281 ? 36.978 7.957 38.331 1.00 46.15 299 PRO A N 1
ATOM 1988 C CA . PRO A 1 281 ? 36.915 9.294 38.923 1.00 44.32 299 PRO A CA 1
ATOM 1989 C C . PRO A 1 281 ? 35.927 10.241 38.244 1.00 43.16 299 PRO A C 1
ATOM 1990 O O . PRO A 1 281 ? 35.203 10.963 38.918 1.00 45.17 299 PRO A O 1
ATOM 1994 N N . SER A 1 282 ? 35.898 10.236 36.918 1.00 42.70 300 SER A N 1
ATOM 1995 C CA . SER A 1 282 ? 35.014 11.126 36.161 1.00 42.37 300 SER A CA 1
ATOM 1996 C C . SER A 1 282 ? 33.519 11.030 36.509 1.00 41.36 300 SER A C 1
ATOM 1997 O O . SER A 1 282 ? 32.776 11.998 36.323 1.00 41.91 300 SER A O 1
ATOM 2000 N N . VAL A 1 283 ? 33.093 9.871 37.004 1.00 40.19 301 VAL A N 1
ATOM 2001 C CA . VAL A 1 283 ? 31.702 9.642 37.383 1.00 40.25 301 VAL A CA 1
ATOM 2002 C C . VAL A 1 283 ? 31.322 10.563 38.532 1.00 42.59 301 VAL A C 1
ATOM 2003 O O . VAL A 1 283 ? 30.189 11.049 38.612 1.00 41.16 301 VAL A O 1
ATOM 2007 N N . PHE A 1 284 ? 32.279 10.816 39.419 1.00 43.88 302 PHE A N 1
ATOM 2008 C CA . PHE A 1 284 ? 32.028 11.652 40.583 1.00 45.66 302 PHE A CA 1
ATOM 2009 C C . PHE A 1 284 ? 32.182 13.141 40.355 1.00 45.99 302 PHE A C 1
ATOM 2010 O O . PHE A 1 284 ? 32.001 13.942 41.272 1.00 46.12 302 PHE A O 1
ATOM 2018 N N . ALA A 1 285 ? 32.519 13.505 39.122 1.00 45.78 303 ALA A N 1
ATOM 2019 C CA . ALA A 1 285 ? 32.650 14.906 38.738 1.00 45.09 303 ALA A CA 1
ATOM 2020 C C . ALA A 1 285 ? 31.383 15.213 37.936 1.00 45.34 303 ALA A C 1
ATOM 2021 O O . ALA A 1 285 ? 30.959 16.360 37.834 1.00 46.28 303 ALA A O 1
ATOM 2023 N N . LYS A 1 286 ? 30.787 14.164 37.374 1.00 45.35 304 LYS A N 1
ATOM 2024 C CA . LYS A 1 286 ? 29.573 14.291 36.577 1.00 44.55 304 LYS A CA 1
ATOM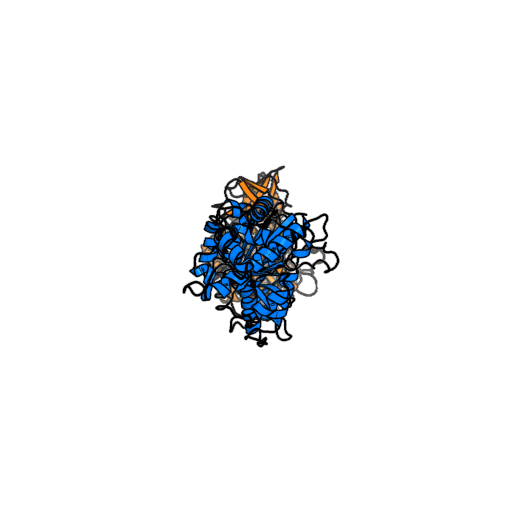 2025 C C . LYS A 1 286 ? 28.303 14.416 37.441 1.00 44.19 304 LYS A C 1
ATOM 2026 O O . LYS A 1 286 ? 27.407 15.205 37.120 1.00 44.24 304 LYS A O 1
ATOM 2032 N N . LEU A 1 287 ? 28.217 13.645 38.522 1.00 42.73 305 LEU A N 1
ATOM 2033 C CA . LEU A 1 287 ? 27.045 13.719 39.402 1.00 42.76 305 LEU A CA 1
ATOM 2034 C C . LEU A 1 287 ? 26.815 15.135 39.944 1.00 41.56 305 LEU A C 1
ATOM 2035 O O . LEU A 1 287 ? 25.757 15.725 39.714 1.00 43.13 305 LEU A O 1
ATOM 2040 N N . PRO A 1 288 ? 27.808 15.697 40.656 1.00 40.31 306 PRO A N 1
ATOM 2041 C CA . PRO A 1 288 ? 27.717 17.045 41.232 1.00 39.50 306 PRO A CA 1
ATOM 2042 C C . PRO A 1 288 ? 27.404 18.113 40.199 1.00 37.97 306 PRO A C 1
ATOM 2043 O O . PRO A 1 288 ? 26.577 18.982 40.434 1.00 39.63 306 PRO A O 1
ATOM 2047 N N . ALA A 1 289 ? 28.085 18.046 39.060 1.00 36.36 307 ALA A N 1
ATOM 2048 C CA . ALA A 1 289 ? 27.892 19.029 38.008 1.00 36.12 307 ALA A CA 1
ATOM 2049 C C . ALA A 1 289 ? 26.480 18.992 37.436 1.00 36.00 307 ALA A C 1
ATOM 2050 O O . ALA A 1 289 ? 25.993 20.002 36.941 1.00 37.37 307 ALA A O 1
ATOM 2052 N N . LEU A 1 290 ? 25.829 17.836 37.501 1.00 34.68 308 LEU A N 1
ATOM 2053 C CA . LEU A 1 290 ? 24.475 17.699 36.980 1.00 32.88 308 LEU A CA 1
ATOM 2054 C C . LEU A 1 290 ? 23.438 18.248 37.951 1.00 33.11 308 LEU A C 1
ATOM 2055 O O . LEU A 1 290 ? 22.644 19.111 37.577 1.00 32.65 308 LEU A O 1
ATOM 2060 N N . VAL A 1 291 ? 23.439 17.767 39.194 1.00 33.51 309 VAL A N 1
ATOM 2061 C CA . VAL A 1 291 ? 22.444 18.251 40.164 1.00 34.50 309 VAL A CA 1
ATOM 2062 C C . VAL A 1 291 ? 22.641 19.748 40.445 1.00 34.76 309 VAL A C 1
ATOM 2063 O O . VAL A 1 291 ? 21.683 20.465 40.695 1.00 32.98 309 VAL A O 1
ATOM 2067 N N . GLU A 1 292 ? 23.889 20.202 40.382 1.00 37.78 310 GLU A N 1
ATOM 2068 C CA . GLU A 1 292 ? 24.249 21.602 40.626 1.00 41.57 310 GLU A CA 1
ATOM 2069 C C . GLU A 1 292 ? 23.468 22.615 39.787 1.00 41.13 310 GLU A C 1
ATOM 2070 O O . GLU A 1 292 ? 23.277 23.754 40.196 1.00 41.22 310 GLU A O 1
ATOM 2076 N N . ARG A 1 293 ? 23.050 22.202 38.598 1.00 41.09 311 ARG A N 1
ATOM 2077 C CA . ARG A 1 293 ? 22.317 23.078 37.710 1.00 39.49 311 ARG A CA 1
ATOM 2078 C C . ARG A 1 293 ? 20.873 23.328 38.140 1.00 39.39 311 ARG A C 1
ATOM 2079 O O . ARG A 1 293 ? 20.225 24.248 37.647 1.00 38.64 311 ARG A O 1
ATOM 2087 N N . ALA A 1 294 ? 20.376 22.515 39.065 1.00 40.28 312 ALA A N 1
ATOM 2088 C CA . ALA A 1 294 ? 19.011 22.683 39.577 1.00 43.47 312 ALA A CA 1
ATOM 2089 C C . ALA A 1 294 ? 19.055 23.681 40.742 1.00 44.90 312 ALA A C 1
ATOM 2090 O O . ALA A 1 294 ? 20.127 23.992 41.250 1.00 46.77 312 ALA A O 1
ATOM 2092 N N . GLY A 1 295 ? 17.904 24.195 41.169 1.00 48.18 313 GLY A N 1
ATOM 2093 C CA . GLY A 1 295 ? 17.894 25.161 42.259 1.00 50.32 313 GLY A CA 1
ATOM 2094 C C . GLY A 1 295 ? 17.413 26.525 41.800 1.00 52.67 313 GLY A C 1
ATOM 2095 O O . GLY A 1 295 ? 17.515 26.854 40.620 1.00 54.66 313 GLY A O 1
ATOM 2096 N N . ASN A 1 296 ? 16.895 27.323 42.729 1.00 56.64 314 ASN A N 1
ATOM 2097 C CA . ASN A 1 296 ? 16.380 28.662 42.425 1.00 58.45 314 ASN A CA 1
ATOM 2098 C C . ASN A 1 296 ? 17.234 29.472 41.456 1.00 60.95 314 ASN A C 1
ATOM 2099 O O . ASN A 1 296 ? 18.448 29.287 41.369 1.00 62.47 314 ASN A O 1
ATOM 2104 N N . GLY A 1 297 ? 16.583 30.366 40.721 1.00 62.30 315 GLY A N 1
ATOM 2105 C CA . GLY A 1 297 ? 17.298 31.226 39.801 1.00 63.51 315 GLY A CA 1
ATOM 2106 C C . GLY A 1 297 ? 17.333 32.603 40.435 1.00 64.22 315 GLY A C 1
ATOM 2107 O O . GLY A 1 297 ? 16.962 32.748 41.602 1.00 62.81 315 GLY A O 1
ATOM 2108 N N . ILE A 1 298 ? 17.793 33.614 39.708 1.00 66.73 316 ILE A N 1
ATOM 2109 C CA . ILE A 1 298 ? 17.819 34.967 40.258 1.00 69.54 316 ILE A CA 1
ATOM 2110 C C . ILE A 1 298 ? 16.355 35.331 40.341 1.00 70.23 316 ILE A C 1
ATOM 2111 O O . ILE A 1 298 ? 15.735 35.666 39.332 1.00 71.33 316 ILE A O 1
ATOM 2116 N N . HIS A 1 299 ? 15.795 35.270 41.541 1.00 71.14 317 HIS A N 1
ATOM 2117 C CA . HIS A 1 299 ? 14.374 35.520 41.676 1.00 72.10 317 HIS A CA 1
ATOM 2118 C C . HIS A 1 299 ? 13.811 36.905 41.418 1.00 70.04 317 HIS A C 1
ATOM 2119 O O . HIS A 1 299 ? 14.364 37.938 41.782 1.00 69.82 317 HIS A O 1
ATOM 2126 N N . GLY A 1 300 ? 12.642 36.836 40.806 1.00 67.84 318 GLY A N 1
ATOM 2127 C CA . GLY A 1 300 ? 11.845 37.942 40.349 1.00 63.21 318 GLY A CA 1
ATOM 2128 C C . GLY A 1 300 ? 11.395 37.139 39.146 1.00 60.81 318 GLY A C 1
ATOM 2129 O O . GLY A 1 300 ? 10.373 37.386 38.503 1.00 60.52 318 GLY A O 1
ATOM 2130 N N . GLY A 1 301 ? 12.207 36.111 38.888 1.00 58.32 319 GLY A N 1
ATOM 2131 C CA . GLY A 1 301 ? 11.991 35.184 37.794 1.00 54.94 319 GLY A CA 1
ATOM 2132 C C . GLY A 1 301 ? 11.570 33.795 38.245 1.00 51.61 319 GLY A C 1
ATOM 2133 O O . GLY A 1 301 ? 10.792 33.642 39.191 1.00 50.90 319 GLY A O 1
ATOM 2134 N N . GLY A 1 302 ? 12.099 32.772 37.580 1.00 48.51 320 GLY A N 1
ATOM 2135 C CA . GLY A 1 302 ? 11.719 31.410 37.912 1.00 43.51 320 GLY A CA 1
ATOM 2136 C C . GLY A 1 302 ? 12.657 30.609 38.782 1.00 41.22 320 GLY A C 1
ATOM 2137 O O . GLY A 1 302 ? 13.667 31.102 39.276 1.00 41.96 320 GLY A O 1
ATOM 2138 N N . SER A 1 303 ? 12.309 29.343 38.968 1.00 38.09 321 SER A N 1
ATOM 2139 C CA . SER A 1 303 ? 13.109 28.449 39.785 1.00 35.88 321 SER A CA 1
ATOM 2140 C C . SER A 1 303 ? 13.068 27.030 39.249 1.00 35.02 321 SER A C 1
ATOM 2141 O O . SER A 1 303 ? 12.273 26.692 38.368 1.00 34.57 321 SER A O 1
ATOM 2144 N N . ILE A 1 304 ? 13.936 26.199 39.795 1.00 34.60 322 ILE A N 1
ATOM 2145 C CA . ILE A 1 304 ? 13.964 24.800 39.434 1.00 32.42 322 ILE A CA 1
ATOM 2146 C C . ILE A 1 304 ? 14.059 24.008 40.726 1.00 31.81 322 ILE A C 1
ATOM 2147 O O . ILE A 1 304 ? 14.989 24.195 41.511 1.00 31.33 322 ILE A O 1
ATOM 2152 N N . THR A 1 305 ? 13.068 23.165 40.961 1.00 29.54 323 THR A N 1
ATOM 2153 C CA . THR A 1 305 ? 13.052 22.303 42.124 1.00 29.55 323 THR A CA 1
ATOM 2154 C C . THR A 1 305 ? 13.234 20.936 41.465 1.00 30.46 323 THR A C 1
ATOM 2155 O O . THR A 1 305 ? 12.729 20.702 40.364 1.00 30.10 323 THR A O 1
ATOM 2159 N N . ALA A 1 306 ? 13.961 20.031 42.102 1.00 28.93 324 ALA A N 1
ATOM 2160 C CA . ALA A 1 306 ? 14.173 18.768 41.446 1.00 29.05 324 ALA A CA 1
ATOM 2161 C C . ALA A 1 306 ? 14.281 17.551 42.332 1.00 28.83 324 ALA A C 1
ATOM 2162 O O . ALA A 1 306 ? 14.664 17.633 43.505 1.00 28.64 324 ALA A O 1
ATOM 2164 N N . PHE A 1 307 ? 13.924 16.415 41.742 1.00 26.65 325 PHE A N 1
ATOM 2165 C CA . PHE A 1 307 ? 14.009 15.139 42.426 1.00 26.07 325 PHE A CA 1
ATOM 2166 C C . PHE A 1 307 ? 14.895 14.225 41.607 1.00 24.65 325 PHE A C 1
ATOM 2167 O O . PHE A 1 307 ? 14.609 13.964 40.439 1.00 25.78 325 PHE A O 1
ATOM 2175 N N . TYR A 1 308 ? 15.989 13.782 42.221 1.00 25.19 326 TYR A N 1
ATOM 2176 C CA . TYR A 1 308 ? 16.941 12.884 41.578 1.00 27.03 326 TYR A CA 1
ATOM 2177 C C . TYR A 1 308 ? 16.808 11.525 42.228 1.00 29.06 326 TYR A C 1
ATOM 2178 O O . TYR A 1 308 ? 17.008 11.391 43.430 1.00 29.00 326 TYR A O 1
ATOM 2187 N N . THR A 1 309 ? 16.473 10.508 41.439 1.00 29.74 327 THR A N 1
ATOM 2188 C CA . THR A 1 309 ? 16.316 9.178 42.007 1.00 30.33 327 THR A CA 1
ATOM 2189 C C . THR A 1 309 ? 17.629 8.400 42.112 1.00 28.65 327 THR A C 1
ATOM 2190 O O . THR A 1 309 ? 18.553 8.584 41.318 1.00 28.72 327 THR A O 1
ATOM 2194 N N . VAL A 1 310 ? 17.704 7.538 43.111 1.00 27.69 328 VAL A N 1
ATOM 2195 C CA . VAL A 1 310 ? 18.879 6.725 43.319 1.00 31.83 328 VAL A CA 1
ATOM 2196 C C . VAL A 1 310 ? 18.426 5.306 43.650 1.00 32.50 328 VAL A C 1
ATOM 2197 O O . VAL A 1 310 ? 17.582 5.107 44.519 1.00 32.04 328 VAL A O 1
ATOM 2201 N N . LEU A 1 311 ? 18.976 4.336 42.925 1.00 37.29 329 LEU A N 1
ATOM 2202 C CA . LEU A 1 311 ? 18.656 2.919 43.117 1.00 43.70 329 LEU A CA 1
ATOM 2203 C C . LEU A 1 311 ? 19.427 2.310 44.284 1.00 46.30 329 LEU A C 1
ATOM 2204 O O . LEU A 1 311 ? 20.653 2.376 44.314 1.00 45.47 329 LEU A O 1
ATOM 2209 N N . THR A 1 312 ? 18.707 1.712 45.228 1.00 52.69 330 THR A N 1
ATOM 2210 C CA . THR A 1 312 ? 19.317 1.070 46.391 1.00 58.59 330 THR A CA 1
ATOM 2211 C C . THR A 1 312 ? 19.303 -0.458 46.246 1.00 64.59 330 THR A C 1
ATOM 2212 O O . THR A 1 312 ? 18.253 -1.065 46.010 1.00 64.24 330 THR A O 1
ATOM 2216 N N . GLU A 1 313 ? 20.478 -1.068 46.392 1.00 71.31 331 GLU A N 1
ATOM 2217 C CA . GLU A 1 313 ? 20.649 -2.517 46.275 1.00 76.88 331 GLU A CA 1
ATOM 2218 C C . GLU A 1 313 ? 20.298 -3.251 47.569 1.00 80.24 331 GLU A C 1
ATOM 2219 O O . GLU A 1 313 ? 21.183 -3.762 48.263 1.00 80.66 331 GLU A O 1
ATOM 2225 N N . GLY A 1 314 ? 19.007 -3.310 47.881 1.00 83.38 332 GLY A N 1
ATOM 2226 C CA . GLY A 1 314 ? 18.574 -3.978 49.095 1.00 87.02 332 GLY A CA 1
ATOM 2227 C C . GLY A 1 314 ? 19.005 -3.207 50.332 1.00 89.20 332 GLY A C 1
ATOM 2228 O O . GLY A 1 314 ? 19.266 -3.800 51.386 1.00 89.06 332 GLY A O 1
ATOM 2229 N N . ASP A 1 315 ? 19.081 -1.884 50.197 1.00 90.91 333 ASP A N 1
ATOM 2230 C CA . ASP A 1 315 ? 19.479 -0.994 51.282 1.00 92.92 333 ASP A CA 1
ATOM 2231 C C . ASP A 1 315 ? 20.990 -1.087 51.540 1.00 93.46 333 ASP A C 1
ATOM 2232 O O . ASP A 1 315 ? 21.472 -2.033 52.171 1.00 94.08 333 ASP A O 1
ATOM 2237 N N . ASP A 1 316 ? 21.726 -0.099 51.036 1.00 93.50 334 ASP A N 1
ATOM 2238 C CA . ASP A 1 316 ? 23.177 -0.044 51.202 1.00 93.33 334 ASP A CA 1
ATOM 2239 C C . ASP A 1 316 ? 23.672 1.401 51.162 1.00 93.26 334 ASP A C 1
ATOM 2240 O O . ASP A 1 316 ? 23.606 2.057 50.119 1.00 94.07 334 ASP A O 1
ATOM 2245 N N . GLN A 1 317 ? 24.156 1.898 52.297 1.00 92.14 335 GLN A N 1
ATOM 2246 C CA . GLN A 1 317 ? 24.674 3.259 52.353 1.00 90.68 335 GLN A CA 1
ATOM 2247 C C . GLN A 1 317 ? 26.199 3.230 52.179 1.00 89.18 335 GLN A C 1
ATOM 2248 O O . GLN A 1 317 ? 26.928 4.084 52.701 1.00 88.81 335 GLN A O 1
ATOM 2254 N N . GLN A 1 318 ? 26.665 2.222 51.442 1.00 86.55 336 GLN A N 1
ATOM 2255 C CA . GLN A 1 318 ? 28.080 2.043 51.140 1.00 83.28 336 GLN A CA 1
ATOM 2256 C C . GLN A 1 318 ? 28.263 2.337 49.648 1.00 80.29 336 GLN A C 1
ATOM 2257 O O . GLN A 1 318 ? 29.318 2.809 49.215 1.00 80.80 336 GLN A O 1
ATOM 2263 N N . ASP A 1 319 ? 27.219 2.051 48.873 1.00 75.45 337 ASP A N 1
ATOM 2264 C CA . ASP A 1 319 ? 27.192 2.304 47.432 1.00 69.43 337 ASP A CA 1
ATOM 2265 C C . ASP A 1 319 ? 27.670 3.742 47.220 1.00 64.39 337 ASP A C 1
ATOM 2266 O O . ASP A 1 319 ? 27.066 4.685 47.728 1.00 64.42 337 ASP A O 1
ATOM 2271 N N . PRO A 1 320 ? 28.765 3.931 46.465 1.00 60.16 338 PRO A N 1
ATOM 2272 C CA . PRO A 1 320 ? 29.293 5.275 46.215 1.00 57.00 338 PRO A CA 1
ATOM 2273 C C . PRO A 1 320 ? 28.315 6.278 45.594 1.00 54.04 338 PRO A C 1
ATOM 2274 O O . PRO A 1 320 ? 28.262 7.437 46.020 1.00 53.67 338 PRO A O 1
ATOM 2278 N N . ILE A 1 321 ? 27.553 5.843 44.593 1.00 50.20 339 ILE A N 1
ATOM 2279 C CA . ILE A 1 321 ? 26.593 6.738 43.946 1.00 47.63 339 ILE A CA 1
ATOM 2280 C C . ILE A 1 321 ? 25.644 7.296 44.997 1.00 45.10 339 ILE A C 1
ATOM 2281 O O . ILE A 1 321 ? 25.404 8.503 45.056 1.00 43.06 339 ILE A O 1
ATOM 2286 N N . ALA A 1 322 ? 25.108 6.405 45.825 1.00 42.75 340 ALA A N 1
ATOM 2287 C CA . ALA A 1 322 ? 24.190 6.800 46.885 1.00 44.40 340 ALA A CA 1
ATOM 2288 C C . ALA A 1 322 ? 24.887 7.734 47.873 1.00 45.65 340 ALA A C 1
ATOM 2289 O O . ALA A 1 322 ? 24.352 8.802 48.206 1.00 44.42 340 ALA A O 1
ATOM 2291 N N . ASP A 1 323 ? 26.070 7.333 48.335 1.00 46.97 341 ASP A N 1
ATOM 2292 C CA . ASP A 1 323 ? 26.848 8.150 49.271 1.00 49.84 341 ASP A CA 1
ATOM 2293 C C . ASP A 1 323 ? 27.041 9.540 48.688 1.00 48.88 341 ASP A C 1
ATOM 2294 O O . ASP A 1 323 ? 26.694 10.540 49.315 1.00 50.56 341 ASP A O 1
ATOM 2299 N N . SER A 1 324 ? 27.583 9.594 47.479 1.00 47.78 342 SER A N 1
ATOM 2300 C CA . SER A 1 324 ? 27.811 10.859 46.793 1.00 47.15 342 SER A CA 1
ATOM 2301 C C . SER A 1 324 ? 26.532 11.682 46.697 1.00 46.90 342 SER A C 1
ATOM 2302 O O . SER A 1 324 ? 26.538 12.886 46.941 1.00 47.36 342 SER A O 1
ATOM 2305 N N . ALA A 1 325 ? 25.435 11.016 46.342 1.00 45.82 343 ALA A N 1
ATOM 2306 C CA . ALA A 1 325 ? 24.135 11.662 46.200 1.00 45.22 343 ALA A CA 1
ATOM 2307 C C . ALA A 1 325 ? 23.662 12.307 47.498 1.00 44.93 343 ALA A C 1
ATOM 2308 O O . ALA A 1 325 ? 23.217 13.446 47.494 1.00 45.06 343 ALA A O 1
ATOM 2310 N N . ARG A 1 326 ? 23.749 11.572 48.601 1.00 45.85 344 ARG A N 1
ATOM 2311 C CA . ARG A 1 326 ? 23.332 12.101 49.894 1.00 46.44 344 ARG A CA 1
ATOM 2312 C C . ARG A 1 326 ? 24.116 13.353 50.271 1.00 48.03 344 ARG A C 1
ATOM 2313 O O . ARG A 1 326 ? 23.608 14.208 50.989 1.00 49.10 344 ARG A O 1
ATOM 2321 N N . ALA A 1 327 ? 25.352 13.452 49.784 1.00 47.79 345 ALA A N 1
ATOM 2322 C CA . ALA A 1 327 ? 26.222 14.580 50.108 1.00 48.10 345 ALA A CA 1
ATOM 2323 C C . ALA A 1 327 ? 25.979 15.881 49.358 1.00 47.74 345 ALA A C 1
ATOM 2324 O O . ALA A 1 327 ? 26.294 16.957 49.872 1.00 47.45 345 ALA A O 1
ATOM 2326 N N . ILE A 1 328 ? 25.430 15.803 48.150 1.00 45.99 346 ILE A N 1
ATOM 2327 C CA . ILE A 1 328 ? 25.204 17.023 47.379 1.00 43.72 346 ILE A CA 1
ATOM 2328 C C . ILE A 1 328 ? 23.760 17.487 47.267 1.00 40.88 346 ILE A C 1
ATOM 2329 O O . ILE A 1 328 ? 23.500 18.551 46.714 1.00 42.31 346 ILE A O 1
ATOM 2334 N N . LEU A 1 329 ? 22.826 16.702 47.787 1.00 38.85 347 LEU A N 1
ATOM 2335 C CA . LEU A 1 329 ? 21.414 17.066 47.723 1.00 36.22 347 LEU A CA 1
ATOM 2336 C C . LEU A 1 329 ? 20.969 17.773 49.012 1.00 38.21 347 LEU A C 1
ATOM 2337 O O . LEU A 1 329 ? 21.598 17.620 50.063 1.00 38.76 347 LEU A O 1
ATOM 2342 N N . ASP A 1 330 ? 19.877 18.528 48.922 1.00 36.96 348 ASP A N 1
ATOM 2343 C CA . ASP A 1 330 ? 19.363 19.278 50.065 1.00 36.92 348 ASP A CA 1
ATOM 2344 C C . ASP A 1 330 ? 18.384 18.452 50.890 1.00 37.35 348 ASP A C 1
ATOM 2345 O O . ASP A 1 330 ? 17.489 18.984 51.545 1.00 38.57 348 ASP A O 1
ATOM 2350 N N . GLY A 1 331 ? 18.563 17.141 50.858 1.00 37.06 349 GLY A N 1
ATOM 2351 C CA . GLY A 1 331 ? 17.676 16.270 51.592 1.00 36.10 349 GLY A CA 1
ATOM 2352 C C . GLY A 1 331 ? 17.292 15.082 50.733 1.00 36.10 349 GLY A C 1
ATOM 2353 O O . GLY A 1 331 ? 17.706 14.982 49.576 1.00 32.85 349 GLY A O 1
ATOM 2354 N N . HIS A 1 332 ? 16.513 14.171 51.300 1.00 35.92 350 HIS A N 1
ATOM 2355 C CA . HIS A 1 332 ? 16.100 12.999 50.559 1.00 36.43 350 HIS A CA 1
ATOM 2356 C C . HIS A 1 332 ? 15.001 12.194 51.206 1.00 37.72 350 HIS A C 1
ATOM 2357 O O . HIS A 1 332 ? 14.868 12.127 52.435 1.00 37.87 350 HIS A O 1
ATOM 2364 N N . ILE A 1 333 ? 14.196 11.594 50.343 1.00 38.28 351 ILE A N 1
ATOM 2365 C CA . ILE A 1 333 ? 13.077 10.779 50.744 1.00 36.22 351 ILE A CA 1
ATOM 2366 C C . ILE A 1 333 ? 13.429 9.332 50.476 1.00 36.66 351 ILE A C 1
ATOM 2367 O O . ILE A 1 333 ? 13.786 8.966 49.358 1.00 37.47 351 ILE A O 1
ATOM 2372 N N . VAL A 1 334 ? 13.337 8.510 51.516 1.00 37.86 352 VAL A N 1
ATOM 2373 C CA . VAL A 1 334 ? 13.643 7.095 51.401 1.00 34.68 352 VAL A CA 1
ATOM 2374 C C . VAL A 1 334 ? 12.359 6.265 51.320 1.00 33.70 352 VAL A C 1
ATOM 2375 O O . VAL A 1 334 ? 11.428 6.455 52.099 1.00 33.09 352 VAL A O 1
ATOM 2379 N N . LEU A 1 335 ? 12.312 5.371 50.339 1.00 32.51 353 LEU A N 1
ATOM 2380 C CA . LEU A 1 335 ? 11.173 4.486 50.138 1.00 35.14 353 LEU A CA 1
ATOM 2381 C C . LEU A 1 335 ? 11.579 3.181 50.780 1.00 36.20 353 LEU A C 1
ATOM 2382 O O . LEU A 1 335 ? 12.685 2.690 50.553 1.00 35.16 353 LEU A O 1
ATOM 2387 N N . SER A 1 336 ? 10.691 2.620 51.590 1.00 39.74 354 SER A N 1
ATOM 2388 C CA . SER A 1 336 ? 11.008 1.392 52.306 1.00 44.17 354 SER A CA 1
ATOM 2389 C C . SER A 1 336 ? 10.388 0.110 51.799 1.00 46.29 354 SER A C 1
ATOM 2390 O O . SER A 1 336 ? 9.204 0.045 51.478 1.00 46.60 354 SER A O 1
ATOM 2393 N N . ARG A 1 337 ? 11.227 -0.916 51.758 1.00 49.76 355 ARG A N 1
ATOM 2394 C CA . ARG A 1 337 ? 10.853 -2.254 51.330 1.00 52.74 355 ARG A CA 1
ATOM 2395 C C . ARG A 1 337 ? 9.756 -2.780 52.261 1.00 54.33 355 ARG A C 1
ATOM 2396 O O . ARG A 1 337 ? 8.686 -3.198 51.811 1.00 55.28 355 ARG A O 1
ATOM 2404 N N . ARG A 1 338 ? 10.029 -2.752 53.561 1.00 53.92 356 ARG A N 1
ATOM 2405 C CA . ARG A 1 338 ? 9.073 -3.250 54.541 1.00 55.80 356 ARG A CA 1
ATOM 2406 C C . ARG A 1 338 ? 7.732 -2.530 54.515 1.00 54.09 356 ARG A C 1
ATOM 2407 O O . ARG A 1 338 ? 6.703 -3.151 54.753 1.00 56.21 356 ARG A O 1
ATOM 2415 N N . LEU A 1 339 ? 7.722 -1.233 54.233 1.00 52.66 357 LEU A N 1
ATOM 2416 C CA . LEU A 1 339 ? 6.449 -0.521 54.190 1.00 51.88 357 LEU A CA 1
ATOM 2417 C C . LEU A 1 339 ? 5.710 -0.913 52.919 1.00 52.72 357 LEU A C 1
ATOM 2418 O O . LEU A 1 339 ? 4.479 -0.950 52.894 1.00 52.91 357 LEU A O 1
ATOM 2423 N N . ALA A 1 340 ? 6.472 -1.213 51.875 1.00 53.51 358 ALA A N 1
ATOM 2424 C CA . ALA A 1 340 ? 5.903 -1.609 50.593 1.00 55.78 358 ALA A CA 1
ATOM 2425 C C . ALA A 1 340 ? 5.227 -2.982 50.688 1.00 55.99 358 ALA A C 1
ATOM 2426 O O . ALA A 1 340 ? 4.040 -3.124 50.387 1.00 54.12 358 ALA A O 1
ATOM 2428 N N . GLU A 1 341 ? 5.992 -3.989 51.109 1.00 57.90 359 GLU A N 1
ATOM 2429 C CA . GLU A 1 341 ? 5.466 -5.345 51.254 1.00 59.79 359 GLU A CA 1
ATOM 2430 C C . GLU A 1 341 ? 4.274 -5.390 52.205 1.00 59.19 359 GLU A C 1
ATOM 2431 O O . GLU A 1 341 ? 3.504 -6.344 52.184 1.00 61.61 359 GLU A O 1
ATOM 2437 N N . ALA A 1 342 ? 4.129 -4.358 53.027 1.00 58.27 360 ALA A N 1
ATOM 2438 C CA . ALA A 1 342 ? 3.033 -4.295 53.983 1.00 56.38 360 ALA A CA 1
ATOM 2439 C C . ALA A 1 342 ? 1.841 -3.480 53.478 1.00 56.04 360 ALA A C 1
ATOM 2440 O O . ALA A 1 342 ? 0.881 -3.264 54.217 1.00 55.97 360 ALA A O 1
ATOM 2442 N N . GLY A 1 343 ? 1.910 -3.022 52.229 1.00 54.69 361 GLY A N 1
ATOM 2443 C CA . GLY A 1 343 ? 0.819 -2.245 51.659 1.00 52.46 361 GLY A CA 1
ATOM 2444 C C . GLY A 1 343 ? 0.765 -0.787 52.081 1.00 52.57 361 GLY A C 1
ATOM 2445 O O . GLY A 1 343 ? -0.255 -0.116 51.882 1.00 52.98 361 GLY A O 1
ATOM 2446 N N . HIS A 1 344 ? 1.855 -0.295 52.662 1.00 51.27 362 HIS A N 1
ATOM 2447 C CA . HIS A 1 344 ? 1.948 1.093 53.118 1.00 49.08 362 HIS A CA 1
ATOM 2448 C C . HIS A 1 344 ? 2.464 2.002 51.977 1.00 47.03 362 HIS A C 1
ATOM 2449 O O . HIS A 1 344 ? 3.663 2.054 51.706 1.00 44.57 362 HIS A O 1
ATOM 2456 N N . TYR A 1 345 ? 1.552 2.720 51.323 1.00 44.23 363 TYR A N 1
ATOM 2457 C CA . TYR A 1 345 ? 1.922 3.595 50.203 1.00 43.85 363 TYR A CA 1
ATOM 2458 C C . TYR A 1 345 ? 1.374 5.009 50.369 1.00 42.84 363 TYR A C 1
ATOM 2459 O O . TYR A 1 345 ? 0.214 5.193 50.739 1.00 44.52 363 TYR A O 1
ATOM 2468 N N . PRO A 1 346 ? 2.192 6.037 50.055 1.00 41.57 364 PRO A N 1
ATOM 2469 C CA . PRO A 1 346 ? 3.600 5.967 49.634 1.00 39.09 364 PRO A CA 1
ATOM 2470 C C . PRO A 1 346 ? 4.450 5.288 50.686 1.00 37.93 364 PRO A C 1
ATOM 2471 O O . PRO A 1 346 ? 4.273 5.538 51.874 1.00 39.13 364 PRO A O 1
ATOM 2475 N N . ALA A 1 347 ? 5.375 4.432 50.262 1.00 36.52 365 ALA A N 1
ATOM 2476 C CA . ALA A 1 347 ? 6.235 3.697 51.190 1.00 33.74 365 ALA A CA 1
ATOM 2477 C C . ALA A 1 347 ? 7.394 4.530 51.738 1.00 33.70 365 ALA A C 1
ATOM 2478 O O . ALA A 1 347 ? 8.542 4.074 51.780 1.00 30.37 365 ALA A O 1
ATOM 2480 N N . ILE A 1 348 ? 7.076 5.744 52.183 1.00 34.46 366 ILE A N 1
ATOM 2481 C CA . ILE A 1 348 ? 8.074 6.656 52.699 1.00 35.98 366 ILE A CA 1
ATOM 2482 C C . ILE A 1 348 ? 8.480 6.372 54.144 1.00 39.53 366 ILE A C 1
ATOM 2483 O O . ILE A 1 348 ? 7.643 6.414 55.045 1.00 39.10 366 ILE A O 1
ATOM 2488 N N . ASP A 1 349 ? 9.768 6.095 54.346 1.00 40.55 367 ASP A N 1
ATOM 2489 C CA . ASP A 1 349 ? 10.337 5.847 55.670 1.00 41.84 367 ASP A CA 1
ATOM 2490 C C . ASP A 1 349 ? 10.719 7.236 56.202 1.00 42.90 367 ASP A C 1
ATOM 2491 O O . ASP A 1 349 ? 11.732 7.794 55.788 1.00 42.31 367 ASP A O 1
ATOM 2496 N N . ILE A 1 350 ? 9.904 7.787 57.103 1.00 43.44 368 ILE A N 1
ATOM 2497 C CA . ILE A 1 350 ? 10.151 9.127 57.647 1.00 45.30 368 ILE A CA 1
ATOM 2498 C C . ILE A 1 350 ? 11.353 9.209 58.589 1.00 47.13 368 ILE A C 1
ATOM 2499 O O . ILE A 1 350 ? 11.985 10.263 58.736 1.00 47.25 368 ILE A O 1
ATOM 2504 N N . GLU A 1 351 ? 11.672 8.085 59.215 1.00 47.48 369 GLU A N 1
ATOM 2505 C CA . GLU A 1 351 ? 12.782 8.027 60.138 1.00 48.31 369 GLU A CA 1
ATOM 2506 C C . GLU A 1 351 ? 14.098 8.133 59.371 1.00 45.31 369 GLU A C 1
ATOM 2507 O O . GLU A 1 351 ? 15.050 8.735 59.849 1.00 45.98 369 GLU A O 1
ATOM 2513 N N . ALA A 1 352 ? 14.121 7.565 58.170 1.00 43.38 370 ALA A N 1
ATOM 2514 C CA . ALA A 1 352 ? 15.320 7.548 57.330 1.00 39.07 370 ALA A CA 1
ATOM 2515 C C . ALA A 1 352 ? 15.458 8.692 56.319 1.00 37.95 370 ALA A C 1
ATOM 2516 O O . ALA A 1 352 ? 16.491 8.816 55.663 1.00 36.34 370 ALA A O 1
ATOM 2518 N N . SER A 1 353 ? 14.442 9.532 56.190 1.00 36.04 371 SER A N 1
ATOM 2519 C CA . SER A 1 353 ? 14.544 10.635 55.244 1.00 38.29 371 SER A CA 1
ATOM 2520 C C . SER A 1 353 ? 14.607 11.991 55.935 1.00 37.82 371 SER A C 1
ATOM 2521 O O . SER A 1 353 ? 14.282 12.110 57.110 1.00 40.79 371 SER A O 1
ATOM 2524 N N . ILE A 1 354 ? 15.055 13.009 55.207 1.00 38.38 372 ILE A N 1
ATOM 2525 C CA . ILE A 1 354 ? 15.144 14.356 55.768 1.00 39.89 372 ILE A CA 1
ATOM 2526 C C . ILE A 1 354 ? 15.076 15.430 54.706 1.00 38.61 372 ILE A C 1
ATOM 2527 O O . ILE A 1 354 ? 15.342 15.182 53.530 1.00 36.88 372 ILE A O 1
ATOM 2532 N N . SER A 1 355 ? 14.740 16.633 55.149 1.00 38.24 373 SER A N 1
ATOM 2533 C CA . SER A 1 355 ? 14.668 17.791 54.271 1.00 38.80 373 SER A CA 1
ATOM 2534 C C . SER A 1 355 ? 15.353 18.961 54.977 1.00 39.98 373 SER A C 1
ATOM 2535 O O . SER A 1 355 ? 14.803 19.543 55.920 1.00 37.62 373 SER A O 1
ATOM 2538 N N . ARG A 1 356 ? 16.562 19.289 54.522 1.00 42.91 374 ARG A N 1
ATOM 2539 C CA . ARG A 1 356 ? 17.363 20.371 55.097 1.00 44.22 374 ARG A CA 1
ATOM 2540 C C . ARG A 1 356 ? 16.662 21.719 55.214 1.00 43.90 374 ARG A C 1
ATOM 2541 O O . ARG A 1 356 ? 16.887 22.453 56.173 1.00 46.74 374 ARG A O 1
ATOM 2549 N N . ALA A 1 357 ? 15.821 22.050 54.239 1.00 40.50 375 ALA A N 1
ATOM 2550 C CA . ALA A 1 357 ? 15.137 23.340 54.226 1.00 38.80 375 ALA A CA 1
ATOM 2551 C C . ALA A 1 357 ? 13.840 23.430 55.026 1.00 37.44 375 ALA A C 1
ATOM 2552 O O . ALA A 1 357 ? 13.296 24.525 55.183 1.00 36.19 375 ALA A O 1
ATOM 2554 N N . MET A 1 358 ? 13.356 22.299 55.533 1.00 37.43 376 MET A N 1
ATOM 2555 C CA . MET A 1 358 ? 12.090 22.274 56.267 1.00 38.86 376 MET A CA 1
ATOM 2556 C C . MET A 1 358 ? 11.939 23.262 57.439 1.00 39.65 376 MET A C 1
ATOM 2557 O O . MET A 1 358 ? 11.029 24.097 57.432 1.00 38.49 376 MET A O 1
ATOM 2562 N N . THR A 1 359 ? 12.821 23.175 58.430 1.00 41.38 377 THR A N 1
ATOM 2563 C CA . THR A 1 359 ? 12.730 24.051 59.602 1.00 45.97 377 THR A CA 1
ATOM 2564 C C . THR A 1 359 ? 12.727 25.541 59.277 1.00 46.50 377 THR A C 1
ATOM 2565 O O . THR A 1 359 ? 12.154 26.346 60.016 1.00 47.52 377 THR A O 1
ATOM 2569 N N . ALA A 1 360 ? 13.365 25.909 58.169 1.00 47.27 378 ALA A N 1
ATOM 2570 C CA . ALA A 1 360 ? 13.421 27.304 57.762 1.00 48.51 378 ALA A CA 1
ATOM 2571 C C . ALA A 1 360 ? 12.145 27.684 57.021 1.00 49.28 378 ALA A C 1
ATOM 2572 O O . ALA A 1 360 ? 11.776 28.854 56.942 1.00 53.04 378 ALA A O 1
ATOM 2574 N N . LEU A 1 361 ? 11.467 26.679 56.487 1.00 49.20 379 LEU A N 1
ATOM 2575 C CA . LEU A 1 361 ? 10.244 26.889 55.732 1.00 48.38 379 LEU A CA 1
ATOM 2576 C C . LEU A 1 361 ? 8.961 26.817 56.564 1.00 48.01 379 LEU A C 1
ATOM 2577 O O . LEU A 1 361 ? 7.949 27.398 56.172 1.00 48.24 379 LEU A O 1
ATOM 2582 N N . ILE A 1 362 ? 8.992 26.121 57.699 1.00 46.43 380 ILE A N 1
ATOM 2583 C CA . ILE A 1 362 ? 7.779 25.969 58.505 1.00 46.62 380 ILE A CA 1
ATOM 2584 C C . ILE A 1 362 ? 7.733 26.619 59.895 1.00 48.03 380 ILE A C 1
ATOM 2585 O O . ILE A 1 362 ? 8.725 26.622 60.644 1.00 49.47 380 ILE A O 1
ATOM 2590 N N . THR A 1 363 ? 6.559 27.158 60.227 1.00 47.50 381 THR A N 1
ATOM 2591 C CA . THR A 1 363 ? 6.316 27.799 61.521 1.00 48.73 381 THR A CA 1
ATOM 2592 C C . THR A 1 363 ? 6.620 26.792 62.638 1.00 49.57 381 THR A C 1
ATOM 2593 O O . THR A 1 363 ? 6.628 25.580 62.406 1.00 47.06 381 THR A O 1
ATOM 2597 N N . GLU A 1 364 ? 6.865 27.292 63.848 1.00 52.19 382 GLU A N 1
ATOM 2598 C CA . GLU A 1 364 ? 7.159 26.413 64.979 1.00 55.08 382 GLU A CA 1
ATOM 2599 C C . GLU A 1 364 ? 5.927 25.633 65.412 1.00 55.06 382 GLU A C 1
ATOM 2600 O O . GLU A 1 364 ? 6.037 24.542 65.962 1.00 56.08 382 GLU A O 1
ATOM 2606 N N . GLN A 1 365 ? 4.751 26.197 65.163 1.00 55.25 383 GLN A N 1
ATOM 2607 C CA . GLN A 1 365 ? 3.508 25.511 65.493 1.00 55.66 383 GLN A CA 1
ATOM 2608 C C . GLN A 1 365 ? 3.480 24.222 64.674 1.00 54.13 383 GLN A C 1
ATOM 2609 O O . GLN A 1 365 ? 3.146 23.143 65.177 1.00 52.84 383 GLN A O 1
ATOM 2615 N N . HIS A 1 366 ? 3.871 24.360 63.407 1.00 52.45 384 HIS A N 1
ATOM 2616 C CA . HIS A 1 366 ? 3.912 23.253 62.454 1.00 49.77 384 HIS A CA 1
ATOM 2617 C C . HIS A 1 366 ? 5.051 22.301 62.772 1.00 47.85 384 HIS A C 1
ATOM 2618 O O . HIS A 1 366 ? 4.834 21.096 62.879 1.00 47.52 384 HIS A O 1
ATOM 2625 N N . TYR A 1 367 ? 6.257 22.840 62.929 1.00 48.85 385 TYR A N 1
ATOM 2626 C CA . TYR A 1 367 ? 7.430 22.015 63.218 1.00 49.77 385 TYR A CA 1
ATOM 2627 C C . TYR A 1 367 ? 7.318 21.271 64.540 1.00 51.29 385 TYR A C 1
ATOM 2628 O O . TYR A 1 367 ? 7.885 20.187 64.699 1.00 52.45 385 TYR A O 1
ATOM 2637 N N . ALA A 1 368 ? 6.594 21.852 65.493 1.00 51.84 386 ALA A N 1
ATOM 2638 C CA . ALA A 1 368 ? 6.411 21.209 66.790 1.00 52.95 386 ALA A CA 1
ATOM 2639 C C . ALA A 1 368 ? 5.619 19.928 66.568 1.00 53.76 386 ALA A C 1
ATOM 2640 O O . ALA A 1 368 ? 5.969 18.854 67.082 1.00 53.73 386 ALA A O 1
ATOM 2642 N N . ARG A 1 369 ? 4.544 20.050 65.790 1.00 54.39 387 ARG A N 1
ATOM 2643 C CA . ARG A 1 369 ? 3.689 18.917 65.462 1.00 53.74 387 ARG A CA 1
ATOM 2644 C C . ARG A 1 369 ? 4.494 17.858 64.695 1.00 51.92 387 ARG A C 1
ATOM 2645 O O . ARG A 1 369 ? 4.274 16.656 64.863 1.00 51.44 387 ARG A O 1
ATOM 2653 N N . VAL A 1 370 ? 5.439 18.311 63.870 1.00 51.32 388 VAL A N 1
ATOM 2654 C CA . VAL A 1 370 ? 6.293 17.405 63.088 1.00 50.69 388 VAL A CA 1
ATOM 2655 C C . VAL A 1 370 ? 7.195 16.568 63.996 1.00 51.17 388 VAL A C 1
ATOM 2656 O O . VAL A 1 370 ? 7.288 15.353 63.849 1.00 49.97 388 VAL A O 1
ATOM 2660 N N . ARG A 1 371 ? 7.877 17.235 64.920 1.00 52.83 389 ARG A N 1
ATOM 2661 C CA . ARG A 1 371 ? 8.752 16.542 65.855 1.00 54.97 389 ARG A CA 1
ATOM 2662 C C . ARG A 1 371 ? 7.922 15.522 66.628 1.00 54.26 389 ARG A C 1
ATOM 2663 O O . ARG A 1 371 ? 8.320 14.367 66.796 1.00 53.12 389 ARG A O 1
ATOM 2671 N N . LEU A 1 372 ? 6.757 15.967 67.086 1.00 53.69 390 LEU A N 1
ATOM 2672 C CA . LEU A 1 372 ? 5.863 15.120 67.856 1.00 54.73 390 LEU A CA 1
ATOM 2673 C C . LEU A 1 372 ? 5.393 13.929 67.044 1.00 55.71 390 LEU A C 1
ATOM 2674 O O . LEU A 1 372 ? 5.225 12.836 67.586 1.00 56.43 390 LEU A O 1
ATOM 2679 N N . PHE A 1 373 ? 5.173 14.142 65.746 1.00 55.76 391 PHE A N 1
ATOM 2680 C CA . PHE A 1 373 ? 4.735 13.063 64.866 1.00 55.71 391 PHE A CA 1
ATOM 2681 C C . PHE A 1 373 ? 5.842 12.020 64.787 1.00 56.77 391 PHE A C 1
ATOM 2682 O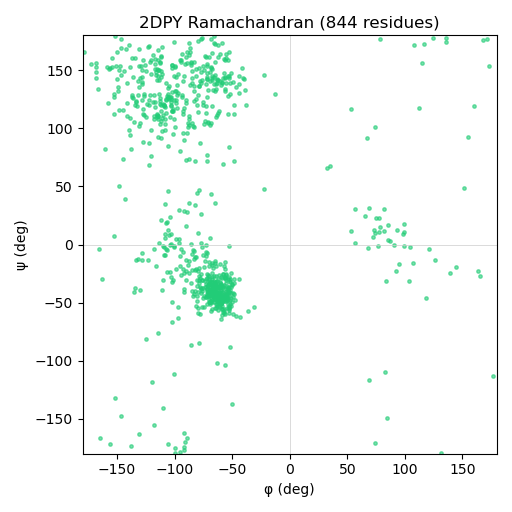 O . PHE A 1 373 ? 5.592 10.822 64.861 1.00 58.49 391 PHE A O 1
ATOM 2690 N N . LYS A 1 374 ? 7.072 12.492 64.630 1.00 58.44 392 LYS A N 1
ATOM 2691 C CA . LYS A 1 374 ? 8.226 11.610 64.534 1.00 59.86 392 LYS A CA 1
ATOM 2692 C C . LYS A 1 374 ? 8.422 10.831 65.831 1.00 60.39 392 LYS A C 1
ATOM 2693 O O . LYS A 1 374 ? 8.704 9.635 65.810 1.00 59.09 392 LYS A O 1
ATOM 2699 N N . GLN A 1 375 ? 8.264 11.520 66.957 1.00 62.27 393 GLN A N 1
ATOM 2700 C CA . GLN A 1 375 ? 8.428 10.896 68.265 1.00 64.01 393 GLN A CA 1
ATOM 2701 C C . GLN A 1 375 ? 7.469 9.728 68.462 1.00 64.66 393 GLN A C 1
ATOM 2702 O O . GLN A 1 375 ? 7.898 8.589 68.653 1.00 63.64 393 GLN A O 1
ATOM 2708 N N . LEU A 1 376 ? 6.174 10.017 68.409 1.00 65.32 394 LEU A N 1
ATOM 2709 C CA . LEU A 1 376 ? 5.144 8.999 68.585 1.00 66.36 394 LEU A CA 1
ATOM 2710 C C . LEU A 1 376 ? 5.286 7.892 67.554 1.00 66.93 394 LEU A C 1
ATOM 2711 O O . LEU A 1 376 ? 4.872 6.757 67.786 1.00 66.85 394 LEU A O 1
ATOM 2716 N N . LEU A 1 377 ? 5.885 8.225 66.419 1.00 69.11 395 LEU A N 1
ATOM 2717 C CA . LEU A 1 377 ? 6.080 7.263 65.348 1.00 70.67 395 LEU A CA 1
ATOM 2718 C C . LEU A 1 377 ? 7.162 6.249 65.709 1.00 71.59 395 LEU A C 1
ATOM 2719 O O . LEU A 1 377 ? 6.992 5.050 65.510 1.00 70.45 395 LEU A O 1
ATOM 2724 N N . SER A 1 378 ? 8.272 6.742 66.250 1.00 74.75 396 SER A N 1
ATOM 2725 C CA . SER A 1 378 ? 9.406 5.905 66.634 1.00 78.21 396 SER A CA 1
ATOM 2726 C C . SER A 1 378 ? 9.115 5.028 67.849 1.00 80.86 396 SER A C 1
ATOM 2727 O O . SER A 1 378 ? 9.379 3.821 67.843 1.00 81.21 396 SER A O 1
ATOM 2730 N N . SER A 1 379 ? 8.583 5.650 68.897 1.00 83.64 397 SER A N 1
ATOM 2731 C CA . SER A 1 379 ? 8.261 4.952 70.135 1.00 86.37 397 SER A CA 1
ATOM 2732 C C . SER A 1 379 ? 7.328 3.765 69.927 1.00 87.71 397 SER A C 1
ATOM 2733 O O . SER A 1 379 ? 7.368 2.802 70.691 1.00 87.88 397 SER A O 1
ATOM 2736 N N . PHE A 1 380 ? 6.495 3.829 68.894 1.00 89.44 398 PHE A N 1
ATOM 2737 C CA . PHE A 1 380 ? 5.560 2.748 68.616 1.00 90.76 398 PHE A CA 1
ATOM 2738 C C . PHE A 1 380 ? 6.122 1.642 67.733 1.00 91.43 398 PHE A C 1
ATOM 2739 O O . PHE A 1 380 ? 5.646 0.511 67.788 1.00 91.40 398 PHE A O 1
ATOM 2747 N N . GLN A 1 381 ? 7.125 1.947 66.917 1.00 92.62 399 GLN A N 1
ATOM 2748 C CA . GLN A 1 381 ? 7.674 0.912 66.045 1.00 94.20 399 GLN A CA 1
ATOM 2749 C C . GLN A 1 381 ? 8.655 -0.021 66.742 1.00 95.00 399 GLN A C 1
ATOM 2750 O O . GLN A 1 381 ? 8.544 -1.240 66.613 1.00 95.46 399 GLN A O 1
ATOM 2756 N N . ARG A 1 382 ? 9.618 0.533 67.481 1.00 95.50 400 ARG A N 1
ATOM 2757 C CA . ARG A 1 382 ? 10.577 -0.308 68.188 1.00 95.53 400 ARG A CA 1
ATOM 2758 C C . ARG A 1 382 ? 9.854 -1.067 69.294 1.00 95.23 400 ARG A C 1
ATOM 2759 O O . ARG A 1 382 ? 10.215 -2.198 69.631 1.00 94.48 400 ARG A O 1
ATOM 2767 N N . ASN A 1 383 ? 8.823 -0.432 69.847 1.00 95.07 401 ASN A N 1
ATOM 2768 C CA . ASN A 1 383 ? 8.017 -1.025 70.907 1.00 95.34 401 ASN A CA 1
ATOM 2769 C C . ASN A 1 383 ? 6.954 -1.951 70.310 1.00 95.70 401 ASN A C 1
ATOM 2770 O O . ASN A 1 383 ? 6.245 -2.649 71.037 1.00 95.02 401 ASN A O 1
ATOM 2775 N N . ARG A 1 384 ? 6.863 -1.960 68.985 1.00 96.75 402 ARG A N 1
ATOM 2776 C CA . ARG A 1 384 ? 5.904 -2.797 68.270 1.00 97.66 402 ARG A CA 1
ATOM 2777 C C . ARG A 1 384 ? 6.394 -4.244 68.235 1.00 98.78 402 ARG A C 1
ATOM 2778 O O . ARG A 1 384 ? 5.740 -5.120 67.667 1.00 98.60 402 ARG A O 1
ATOM 2786 N N . ASP A 1 385 ? 7.548 -4.481 68.852 1.00 100.36 403 ASP A N 1
ATOM 2787 C CA . ASP A 1 385 ? 8.150 -5.808 68.909 1.00 101.62 403 ASP A CA 1
ATOM 2788 C C . ASP A 1 385 ? 8.039 -6.388 70.320 1.00 102.30 403 ASP A C 1
ATOM 2789 O O . ASP A 1 385 ? 8.575 -7.461 70.603 1.00 101.99 403 ASP A O 1
ATOM 2794 N N . LEU A 1 386 ? 7.335 -5.679 71.201 1.00 103.36 404 LEU A N 1
ATOM 2795 C CA . LEU A 1 386 ? 7.204 -6.109 72.590 1.00 104.12 404 LEU A CA 1
ATOM 2796 C C . LEU A 1 386 ? 5.770 -6.090 73.133 1.00 104.89 404 LEU A C 1
ATOM 2797 O O . LEU A 1 386 ? 5.502 -6.639 74.203 1.00 105.17 404 LEU A O 1
ATOM 2802 N N . VAL A 1 387 ? 4.857 -5.459 72.397 1.00 105.49 405 VAL A N 1
ATOM 2803 C CA . VAL A 1 387 ? 3.462 -5.367 72.822 1.00 105.99 405 VAL A CA 1
ATOM 2804 C C . VAL A 1 387 ? 2.585 -6.464 72.216 1.00 106.57 405 VAL A C 1
ATOM 2805 O O . VAL A 1 387 ? 1.493 -6.735 72.713 1.00 106.22 405 VAL A O 1
ATOM 2809 N N . SER A 1 388 ? 3.069 -7.090 71.146 1.00 107.81 406 SER A N 1
ATOM 2810 C CA . SER A 1 388 ? 2.322 -8.156 70.479 1.00 108.94 406 SER A CA 1
ATOM 2811 C C . SER A 1 388 ? 2.507 -9.500 71.188 1.00 109.76 406 SER A C 1
ATOM 2812 O O . SER A 1 388 ? 2.533 -10.556 70.552 1.00 110.14 406 SER A O 1
ATOM 2815 N N . VAL A 1 389 ? 2.635 -9.446 72.513 1.00 110.45 407 VAL A N 1
ATOM 2816 C CA . VAL A 1 389 ? 2.817 -10.638 73.344 1.00 110.85 407 VAL A CA 1
ATOM 2817 C C . VAL A 1 389 ? 1.889 -10.546 74.561 1.00 110.97 407 VAL A C 1
ATOM 2818 O O . VAL A 1 389 ? 1.323 -11.546 75.009 1.00 110.86 407 VAL A O 1
ATOM 2822 N N . GLY A 1 390 ? 1.735 -9.330 75.075 1.00 110.87 408 GLY A N 1
ATOM 2823 C CA . GLY A 1 390 ? 0.893 -9.096 76.238 1.00 110.66 408 GLY A CA 1
ATOM 2824 C C . GLY A 1 390 ? 1.720 -8.492 77.360 1.00 110.63 408 GLY A C 1
ATOM 2825 O O . GLY A 1 390 ? 1.190 -8.129 78.412 1.00 110.56 408 GLY A O 1
ATOM 2826 N N . ALA A 1 391 ? 3.024 -8.377 77.116 1.00 110.15 409 ALA A N 1
ATOM 2827 C CA . ALA A 1 391 ? 3.967 -7.833 78.088 1.00 109.22 409 ALA A CA 1
ATOM 2828 C C . ALA A 1 391 ? 3.771 -6.340 78.359 1.00 108.49 409 ALA A C 1
ATOM 2829 O O . ALA A 1 391 ? 4.283 -5.813 79.347 1.00 108.13 409 ALA A O 1
ATOM 2831 N N . TYR A 1 392 ? 3.033 -5.662 77.487 1.00 107.69 410 TYR A N 1
ATOM 2832 C CA . TYR A 1 392 ? 2.803 -4.236 77.671 1.00 106.97 410 TYR A CA 1
ATOM 2833 C C . TYR A 1 392 ? 1.592 -3.930 78.540 1.00 106.71 410 TYR A C 1
ATOM 2834 O O . TYR A 1 392 ? 0.446 -4.112 78.120 1.00 106.77 410 TYR A O 1
ATOM 2843 N N . ALA A 1 393 ? 1.859 -3.460 79.758 1.00 106.21 411 ALA A N 1
ATOM 2844 C CA . ALA A 1 393 ? 0.800 -3.090 80.693 1.00 105.69 411 ALA A CA 1
ATOM 2845 C C . ALA A 1 393 ? 0.530 -1.605 80.476 1.00 105.15 411 ALA A C 1
ATOM 2846 O O . ALA A 1 393 ? 1.150 -0.754 81.117 1.00 104.98 411 ALA A O 1
ATOM 2848 N N . LYS A 1 394 ? -0.393 -1.303 79.567 1.00 104.45 412 LYS A N 1
ATOM 2849 C CA . LYS A 1 394 ? -0.723 0.078 79.256 1.00 103.97 412 LYS A CA 1
ATOM 2850 C C . LYS A 1 394 ? -1.039 0.885 80.509 1.00 103.67 412 LYS A C 1
ATOM 2851 O O . LYS A 1 394 ? -1.713 0.403 81.420 1.00 103.63 412 LYS A O 1
ATOM 2857 N N . GLY A 1 395 ? -0.543 2.113 80.535 1.00 103.24 413 GLY A N 1
ATOM 2858 C CA . GLY A 1 395 ? -0.745 2.988 81.674 1.00 102.53 413 GLY A CA 1
ATOM 2859 C C . GLY A 1 395 ? 0.555 3.725 81.920 1.00 102.21 413 GLY A C 1
ATOM 2860 O O . GLY A 1 395 ? 0.572 4.812 82.492 1.00 102.14 413 GLY A O 1
ATOM 2861 N N . SER A 1 396 ? 1.652 3.115 81.480 1.00 102.39 414 SER A N 1
ATOM 2862 C CA . SER A 1 396 ? 2.981 3.696 81.620 1.00 102.40 414 SER A CA 1
ATOM 2863 C C . SER A 1 396 ? 3.375 4.339 80.295 1.00 102.40 414 SER A C 1
ATOM 2864 O O . SER A 1 396 ? 2.606 4.315 79.334 1.00 102.78 414 SER A O 1
ATOM 2867 N N . ASP A 1 397 ? 4.577 4.915 80.249 1.00 101.73 415 ASP A N 1
ATOM 2868 C CA . ASP A 1 397 ? 5.085 5.563 79.040 1.00 100.79 415 ASP A CA 1
ATOM 2869 C C . ASP A 1 397 ? 3.969 6.251 78.257 1.00 100.17 415 ASP A C 1
ATOM 2870 O O . ASP A 1 397 ? 3.621 5.819 77.157 1.00 99.72 415 ASP A O 1
ATOM 2875 N N . PRO A 1 398 ? 3.387 7.328 78.816 1.00 99.97 416 PRO A N 1
ATOM 2876 C CA . PRO A 1 398 ? 2.302 8.068 78.157 1.00 99.28 416 PRO A CA 1
ATOM 2877 C C . PRO A 1 398 ? 2.584 8.311 76.672 1.00 98.31 416 PRO A C 1
ATOM 2878 O O . PRO A 1 398 ? 1.659 8.407 75.860 1.00 97.85 416 PRO A O 1
ATOM 2882 N N . MET A 1 399 ? 3.866 8.408 76.331 1.00 97.12 417 MET A N 1
ATOM 2883 C CA . MET A 1 399 ? 4.303 8.618 74.956 1.00 95.73 417 MET A CA 1
ATOM 2884 C C . MET A 1 399 ? 3.718 7.511 74.083 1.00 94.49 417 MET A C 1
ATOM 2885 O O . MET A 1 399 ? 3.278 7.754 72.959 1.00 94.29 417 MET A O 1
ATOM 2890 N N . LEU A 1 400 ? 3.712 6.298 74.623 1.00 92.90 418 LEU A N 1
ATOM 2891 C CA . LEU A 1 400 ? 3.197 5.139 73.912 1.00 91.14 418 LEU A CA 1
ATOM 2892 C C . LEU A 1 400 ? 1.674 5.084 73.952 1.00 89.92 418 LEU A C 1
ATOM 2893 O O . LEU A 1 400 ? 1.045 4.560 73.038 1.00 89.76 418 LEU A O 1
ATOM 2898 N N . ASP A 1 401 ? 1.083 5.605 75.022 1.00 89.65 419 ASP A N 1
ATOM 2899 C CA . ASP A 1 401 ? -0.370 5.612 75.133 1.00 89.39 419 ASP A CA 1
ATOM 2900 C C . ASP A 1 401 ? -0.880 6.536 74.031 1.00 88.58 419 ASP A C 1
ATOM 2901 O O . ASP A 1 401 ? -1.800 6.192 73.287 1.00 87.72 419 ASP A O 1
ATOM 2906 N N . LYS A 1 402 ? -0.261 7.707 73.931 1.00 87.78 420 LYS A N 1
ATOM 2907 C CA . LYS A 1 402 ? -0.622 8.685 72.919 1.00 87.17 420 LYS A CA 1
ATOM 2908 C C . LYS A 1 402 ? 0.013 8.283 71.592 1.00 86.43 420 LYS A C 1
ATOM 2909 O O . LYS A 1 402 ? 0.001 9.047 70.627 1.00 87.26 420 LYS A O 1
ATOM 2915 N N . ALA A 1 403 ? 0.565 7.075 71.549 1.00 84.82 421 ALA A N 1
ATOM 2916 C CA . ALA A 1 403 ? 1.198 6.564 70.341 1.00 83.22 421 ALA A CA 1
ATOM 2917 C C . ALA A 1 403 ? 0.236 5.674 69.561 1.00 82.16 421 ALA A C 1
ATOM 2918 O O . ALA A 1 403 ? -0.134 5.987 68.428 1.00 82.32 421 ALA A O 1
ATOM 2920 N N . ILE A 1 404 ? -0.177 4.563 70.167 1.00 80.41 422 ILE A N 1
ATOM 2921 C CA . ILE A 1 404 ? -1.085 3.649 69.489 1.00 78.93 422 ILE A CA 1
ATOM 2922 C C . ILE A 1 404 ? -2.475 4.263 69.355 1.00 77.33 422 ILE A C 1
ATOM 2923 O O . ILE A 1 404 ? -3.179 4.013 68.383 1.00 77.82 422 ILE A O 1
ATOM 2928 N N . THR A 1 405 ? -2.866 5.065 70.338 1.00 75.47 423 THR A N 1
ATOM 2929 C CA . THR A 1 405 ? -4.171 5.701 70.307 1.00 74.17 423 THR A CA 1
ATOM 2930 C C . THR A 1 405 ? -4.356 6.510 69.019 1.00 72.94 423 THR A C 1
ATOM 2931 O O . THR A 1 405 ? -5.395 6.423 68.361 1.00 72.33 423 THR A O 1
ATOM 2935 N N . LEU A 1 406 ? -3.332 7.289 68.664 1.00 71.61 424 LEU A N 1
ATOM 2936 C CA . LEU A 1 406 ? -3.355 8.120 67.463 1.00 70.27 424 LEU A CA 1
ATOM 2937 C C . LEU A 1 406 ? -2.808 7.403 66.226 1.00 69.02 424 LEU A C 1
ATOM 2938 O O . LEU A 1 406 ? -2.990 7.871 65.098 1.00 67.18 424 LEU A O 1
ATOM 2943 N N . TRP A 1 407 ? -2.146 6.273 66.444 1.00 67.12 425 TRP A N 1
ATOM 2944 C CA . TRP A 1 407 ? -1.560 5.502 65.356 1.00 66.45 425 TRP A CA 1
ATOM 2945 C C . TRP A 1 407 ? -2.432 5.333 64.107 1.00 66.25 425 TRP A C 1
ATOM 2946 O O . TRP A 1 407 ? -2.073 5.806 63.027 1.00 66.31 425 TRP A O 1
ATOM 2957 N N . PRO A 1 408 ? -3.596 4.673 64.238 1.00 65.87 426 PRO A N 1
ATOM 2958 C CA . PRO A 1 408 ? -4.474 4.471 63.077 1.00 63.67 426 PRO A CA 1
ATOM 2959 C C . PRO A 1 408 ? -4.703 5.748 62.295 1.00 62.14 426 PRO A C 1
ATOM 2960 O O . PRO A 1 408 ? -4.923 5.715 61.086 1.00 61.27 426 PRO A O 1
ATOM 2964 N N . GLN A 1 409 ? -4.647 6.872 62.995 1.00 60.43 427 GLN A N 1
ATOM 2965 C CA . GLN A 1 409 ? -4.849 8.171 62.375 1.00 59.81 427 GLN A CA 1
ATOM 2966 C C . GLN A 1 409 ? -3.611 8.643 61.604 1.00 58.68 427 GLN A C 1
ATOM 2967 O O . GLN A 1 409 ? -3.728 9.272 60.550 1.00 56.84 427 GLN A O 1
ATOM 2973 N N . LEU A 1 410 ? -2.433 8.336 62.134 1.00 58.35 428 LEU A N 1
ATOM 2974 C CA . LEU A 1 410 ? -1.192 8.760 61.500 1.00 58.37 428 LEU A CA 1
ATOM 2975 C C . LEU A 1 410 ? -0.786 7.860 60.339 1.00 57.60 428 LEU A C 1
ATOM 2976 O O . LEU A 1 410 ? -0.244 8.331 59.341 1.00 54.92 428 LEU A O 1
ATOM 2981 N N . GLU A 1 411 ? -1.060 6.568 60.468 1.00 56.31 429 GLU A N 1
ATOM 2982 C CA . GLU A 1 411 ? -0.742 5.631 59.403 1.00 55.56 429 GLU A CA 1
ATOM 2983 C C . GLU A 1 411 ? -1.607 6.013 58.197 1.00 54.17 429 GLU A C 1
ATOM 2984 O O . GLU A 1 411 ? -1.190 5.892 57.046 1.00 54.22 429 GLU A O 1
ATOM 2990 N N . ALA A 1 412 ? -2.810 6.497 58.485 1.00 51.27 430 ALA A N 1
ATOM 2991 C CA . ALA A 1 412 ? -3.755 6.899 57.452 1.00 48.70 430 ALA A CA 1
ATOM 2992 C C . ALA A 1 412 ? -3.463 8.316 56.968 1.00 47.19 430 ALA A C 1
ATOM 2993 O O . ALA A 1 412 ? -4.004 8.767 55.956 1.00 45.74 430 ALA A O 1
ATOM 2995 N N . PHE A 1 413 ? -2.618 9.026 57.712 1.00 45.71 431 PHE A N 1
ATOM 2996 C CA . PHE A 1 413 ? -2.224 10.379 57.335 1.00 43.19 431 PHE A CA 1
ATOM 2997 C C . PHE A 1 413 ? -1.067 10.179 56.353 1.00 43.27 431 PHE A C 1
ATOM 2998 O O . PHE A 1 413 ? -0.961 10.863 55.335 1.00 46.27 431 PHE A O 1
ATOM 3006 N N . LEU A 1 414 ? -0.207 9.218 56.668 1.00 41.65 432 LEU A N 1
ATOM 3007 C CA . LEU A 1 414 ? 0.943 8.913 55.840 1.00 42.35 432 LEU A CA 1
ATOM 3008 C C . LEU A 1 414 ? 0.500 8.331 54.519 1.00 42.91 432 LEU A C 1
ATOM 3009 O O . LEU A 1 414 ? 0.867 8.839 53.461 1.00 42.84 432 LEU A O 1
ATOM 3014 N N . GLN A 1 415 ? -0.277 7.254 54.600 1.00 43.39 433 GLN A N 1
ATOM 3015 C CA . GLN A 1 415 ? -0.797 6.580 53.416 1.00 42.57 433 GLN A CA 1
ATOM 3016 C C . GLN A 1 415 ? -1.641 7.524 52.560 1.00 40.19 433 GLN A C 1
ATOM 3017 O O . GLN A 1 415 ? -2.392 8.341 53.073 1.00 35.45 433 GLN A O 1
ATOM 3023 N N . GLN A 1 416 ? -1.477 7.416 51.244 1.00 40.15 434 GLN A N 1
ATOM 3024 C CA . GLN A 1 416 ? -2.220 8.257 50.312 1.00 39.75 434 GLN A CA 1
ATOM 3025 C C . GLN A 1 416 ? -2.435 7.472 49.037 1.00 40.29 434 GLN A C 1
ATOM 3026 O O . GLN A 1 416 ? -1.515 6.799 48.539 1.00 39.34 434 GLN A O 1
ATOM 3032 N N . GLY A 1 417 ? -3.663 7.544 48.525 1.00 40.13 435 GLY A N 1
ATOM 3033 C CA . GLY A 1 417 ? -4.014 6.843 47.306 1.00 38.94 435 GLY A CA 1
ATOM 3034 C C . GLY A 1 417 ? -3.449 7.552 46.098 1.00 38.12 435 GLY A C 1
ATOM 3035 O O . GLY A 1 417 ? -3.231 8.754 46.124 1.00 37.28 435 GLY A O 1
ATOM 3036 N N . ILE A 1 418 ? -3.218 6.806 45.032 1.00 38.79 436 ILE A N 1
ATOM 3037 C CA . ILE A 1 418 ? -2.665 7.368 43.807 1.00 41.05 436 ILE A CA 1
ATOM 3038 C C . ILE A 1 418 ? -3.467 8.544 43.237 1.00 41.47 436 ILE A C 1
ATOM 3039 O O . ILE A 1 418 ? -2.896 9.439 42.612 1.00 41.22 436 ILE A O 1
ATOM 3044 N N . PHE A 1 419 ? -4.781 8.562 43.446 1.00 41.08 437 PHE A N 1
ATOM 3045 C CA . PHE A 1 419 ? -5.583 9.645 42.895 1.00 42.19 437 PHE A CA 1
ATOM 3046 C C . PHE A 1 419 ? -6.170 10.582 43.926 1.00 43.30 437 PHE A C 1
ATOM 3047 O O . PHE A 1 419 ? -7.140 11.295 43.676 1.00 44.56 437 PHE A O 1
ATOM 3055 N N . GLU A 1 420 ? -5.549 10.579 45.094 1.00 45.68 438 GLU A N 1
ATOM 3056 C CA . GLU A 1 420 ? -5.950 11.453 46.181 1.00 47.20 438 GLU A CA 1
ATOM 3057 C C . GLU A 1 420 ? -4.918 12.587 46.217 1.00 49.19 438 GLU A C 1
ATOM 3058 O O . GLU A 1 420 ? -3.710 12.338 46.278 1.00 50.06 438 GLU A O 1
ATOM 3064 N N . ARG A 1 421 ? -5.393 13.821 46.140 1.00 50.21 439 ARG A N 1
ATOM 3065 C CA . ARG A 1 421 ? -4.498 14.965 46.177 1.00 52.82 439 ARG A CA 1
ATOM 3066 C C . ARG A 1 421 ? -4.459 15.546 47.588 1.00 52.09 439 ARG A C 1
ATOM 3067 O O . ARG A 1 421 ? -5.493 15.887 48.157 1.00 53.53 439 ARG A O 1
ATOM 3075 N N . ALA A 1 422 ? -3.255 15.647 48.148 1.00 51.21 440 ALA A N 1
ATOM 3076 C CA . ALA A 1 422 ? -3.066 16.185 49.488 1.00 49.91 440 ALA A CA 1
ATOM 3077 C C . ALA A 1 422 ? -2.485 17.589 49.426 1.00 50.12 440 ALA A C 1
ATOM 3078 O O . ALA A 1 422 ? -1.271 17.787 49.508 1.00 48.90 440 ALA A O 1
ATOM 3080 N N . ASP A 1 423 ? -3.373 18.559 49.274 1.00 50.84 441 ASP A N 1
ATOM 3081 C CA . ASP A 1 423 ? -3.022 19.972 49.195 1.00 52.08 441 ASP A CA 1
ATOM 3082 C C . ASP A 1 423 ? -2.146 20.368 50.382 1.00 50.17 441 ASP A C 1
ATOM 3083 O O . ASP A 1 423 ? -2.038 19.621 51.355 1.00 46.91 441 ASP A O 1
ATOM 3088 N N . TRP A 1 424 ? -1.513 21.538 50.293 1.00 51.05 442 TRP A N 1
ATOM 3089 C CA . TRP A 1 424 ? -0.700 22.041 51.401 1.00 52.30 442 TRP A CA 1
ATOM 3090 C C . TRP A 1 424 ? -1.641 22.314 52.573 1.00 51.83 442 TRP A C 1
ATOM 3091 O O . TRP A 1 424 ? -1.439 21.809 53.684 1.00 50.02 442 TRP A O 1
ATOM 3102 N N . GLU A 1 425 ? -2.672 23.118 52.301 1.00 53.29 443 GLU A N 1
ATOM 3103 C CA . GLU A 1 425 ? -3.705 23.467 53.285 1.00 55.56 443 GLU A CA 1
ATOM 3104 C C . GLU A 1 425 ? -4.352 22.190 53.800 1.00 55.15 443 GLU A C 1
ATOM 3105 O O . GLU A 1 425 ? -4.530 22.021 55.006 1.00 55.67 443 GLU A O 1
ATOM 3111 N N . ASP A 1 426 ? -4.707 21.296 52.877 1.00 54.48 444 ASP A N 1
ATOM 3112 C CA . ASP A 1 426 ? -5.313 20.015 53.238 1.00 55.25 444 ASP A CA 1
ATOM 3113 C C . ASP A 1 426 ? -4.388 19.219 54.153 1.00 54.64 444 ASP A C 1
ATOM 3114 O O . ASP A 1 426 ? -4.837 18.594 55.109 1.00 55.25 444 ASP A O 1
ATOM 3119 N N . SER A 1 427 ? -3.091 19.241 53.847 1.00 55.16 445 SER A N 1
ATOM 3120 C CA . SER A 1 427 ? -2.101 18.515 54.636 1.00 55.01 445 SER A CA 1
ATOM 3121 C C . SER A 1 427 ? -1.958 19.058 56.051 1.00 53.85 445 SER A C 1
ATOM 3122 O O . SER A 1 427 ? -1.900 18.288 57.008 1.00 53.94 445 SER A O 1
ATOM 3125 N N . LEU A 1 428 ? -1.885 20.379 56.193 1.00 52.82 446 LEU A N 1
ATOM 3126 C CA . LEU A 1 428 ? -1.773 20.985 57.515 1.00 51.84 446 LEU A CA 1
ATOM 3127 C C . LEU A 1 428 ? -3.098 20.776 58.241 1.00 51.79 446 LEU A C 1
ATOM 3128 O O . LEU A 1 428 ? -3.128 20.292 59.374 1.00 50.90 446 LEU A O 1
ATOM 3133 N N . GLN A 1 429 ? -4.185 21.141 57.562 1.00 51.28 447 GLN A N 1
ATOM 3134 C CA . GLN A 1 429 ? -5.536 20.997 58.092 1.00 51.83 447 GLN A CA 1
ATOM 3135 C C . GLN A 1 429 ? -5.701 19.575 58.599 1.00 52.07 447 GLN A C 1
ATOM 3136 O O . GLN A 1 429 ? -6.393 19.321 59.582 1.00 51.15 447 GLN A O 1
ATOM 3142 N N . ALA A 1 430 ? -5.057 18.644 57.912 1.00 51.42 448 ALA A N 1
ATOM 3143 C CA . ALA A 1 430 ? -5.138 17.249 58.295 1.00 51.96 448 ALA A CA 1
ATOM 3144 C C . ALA A 1 430 ? -4.252 16.961 59.497 1.00 51.81 448 ALA A C 1
ATOM 3145 O O . ALA A 1 430 ? -4.632 16.184 60.372 1.00 53.14 448 ALA A O 1
ATOM 3147 N N . LEU A 1 431 ? -3.078 17.581 59.548 1.00 52.33 449 LEU A N 1
ATOM 3148 C CA . LEU A 1 431 ? -2.144 17.366 60.655 1.00 54.26 449 LEU A CA 1
ATOM 3149 C C . LEU A 1 431 ? -2.636 18.064 61.916 1.00 56.46 449 LEU A C 1
ATOM 3150 O O . LEU A 1 431 ? -2.475 17.555 63.022 1.00 54.52 449 LEU A O 1
ATOM 3155 N N . ASP A 1 432 ? -3.232 19.238 61.736 1.00 61.14 450 ASP A N 1
ATOM 3156 C CA . ASP A 1 432 ? -3.737 20.020 62.851 1.00 65.94 450 ASP A CA 1
ATOM 3157 C C . ASP A 1 432 ? -4.907 19.328 63.544 1.00 67.33 450 ASP A C 1
ATOM 3158 O O . ASP A 1 432 ? -5.216 19.627 64.694 1.00 68.94 450 ASP A O 1
ATOM 3163 N N . LEU A 1 433 ? -5.553 18.402 62.845 1.00 68.98 451 LEU A N 1
ATOM 3164 C CA . LEU A 1 433 ? -6.682 17.687 63.423 1.00 70.22 451 LEU A CA 1
ATOM 3165 C C . LEU A 1 433 ? -6.237 16.408 64.138 1.00 70.78 451 LEU A C 1
ATOM 3166 O O . LEU A 1 433 ? -6.865 15.983 65.105 1.00 71.37 451 LEU A O 1
ATOM 3171 N N . ILE A 1 434 ? -5.152 15.803 63.663 1.00 71.23 452 ILE A N 1
ATOM 3172 C CA . ILE A 1 434 ? -4.628 14.581 64.275 1.00 72.64 452 ILE A CA 1
ATOM 3173 C C . ILE A 1 434 ? -3.780 14.924 65.495 1.00 74.03 452 ILE A C 1
ATOM 3174 O O . ILE A 1 434 ? -3.581 14.084 66.371 1.00 73.27 452 ILE A O 1
ATOM 3179 N N . PHE A 1 435 ? -3.294 16.159 65.558 1.00 75.58 453 PHE A N 1
ATOM 3180 C CA . PHE A 1 435 ? -2.440 16.534 66.671 1.00 77.94 453 PHE A CA 1
ATOM 3181 C C . PHE A 1 435 ? -2.872 17.576 67.692 1.00 80.25 453 PHE A C 1
ATOM 3182 O O . PHE A 1 435 ? -3.267 17.216 68.802 1.00 82.15 453 PHE A O 1
ATOM 3190 N N . PRO A 1 436 ? -2.829 18.872 67.343 1.00 81.65 454 PRO A N 1
ATOM 3191 C CA . PRO A 1 436 ? -3.249 19.734 68.448 1.00 83.24 454 PRO A CA 1
ATOM 3192 C C . PRO A 1 436 ? -4.483 20.586 68.247 1.00 84.26 454 PRO A C 1
ATOM 3193 O O . PRO A 1 436 ? -5.374 20.286 67.451 1.00 83.33 454 PRO A O 1
ATOM 3197 N N . THR A 1 437 ? -4.501 21.667 69.016 1.00 85.23 455 THR A N 1
ATOM 3198 C CA . THR A 1 437 ? -5.557 22.649 68.963 1.00 87.67 455 THR A CA 1
ATOM 3199 C C . THR A 1 437 ? -4.941 23.756 68.122 1.00 88.73 455 THR A C 1
ATOM 3200 O O . THR A 1 437 ? -4.026 24.448 68.567 1.00 89.62 455 THR A O 1
ATOM 3204 N N . VAL A 1 438 ? -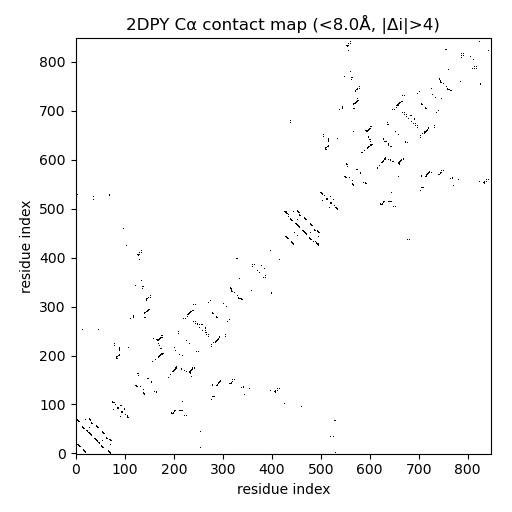5.421 23.890 66.889 1.00 89.79 456 VAL A N 1
ATOM 3205 C CA . VAL A 1 438 ? -4.907 24.902 65.973 1.00 90.51 456 VAL A CA 1
ATOM 3206 C C . VAL A 1 438 ? -4.503 26.148 66.759 1.00 91.12 456 VAL A C 1
ATOM 3207 O O . VAL A 1 438 ? -3.310 26.518 66.694 1.00 91.75 456 VAL A O 1
ATOM 3212 N N . PRO B 1 5 ? 20.905 33.760 15.370 1.00 112.53 23 PRO B N 1
ATOM 3213 C CA . PRO B 1 5 ? 21.098 32.822 14.240 1.00 112.64 23 PRO B CA 1
ATOM 3214 C C . PRO B 1 5 ? 20.011 32.963 13.174 1.00 112.52 23 PRO B C 1
ATOM 3215 O O . PRO B 1 5 ? 19.356 34.002 13.080 1.00 112.76 23 PRO B O 1
ATOM 3219 N N . ALA B 1 6 ? 19.820 31.915 12.379 1.00 112.27 24 ALA B N 1
ATOM 3220 C CA . ALA B 1 6 ? 18.818 31.920 11.320 1.00 112.09 24 ALA B CA 1
ATOM 3221 C C . ALA B 1 6 ? 17.444 31.476 11.815 1.00 112.10 24 ALA B C 1
ATOM 3222 O O . ALA B 1 6 ? 17.240 30.305 12.140 1.00 112.33 24 ALA B O 1
ATOM 3224 N N . VAL B 1 7 ? 16.502 32.415 11.863 1.00 111.84 25 VAL B N 1
ATOM 3225 C CA . VAL B 1 7 ? 15.140 32.131 12.312 1.00 111.26 25 VAL B CA 1
ATOM 3226 C C . VAL B 1 7 ? 14.433 31.222 11.287 1.00 110.38 25 VAL B C 1
ATOM 3227 O O . VAL B 1 7 ? 15.000 30.906 10.241 1.00 110.49 25 VAL B O 1
ATOM 3231 N N . ARG B 1 8 ? 13.197 30.809 11.582 1.00 109.04 26 ARG B N 1
ATOM 3232 C CA . ARG B 1 8 ? 12.454 29.913 10.690 1.00 107.28 26 ARG B CA 1
ATOM 3233 C C . ARG B 1 8 ? 11.284 30.528 9.930 1.00 106.65 26 ARG B C 1
ATOM 3234 O O . ARG B 1 8 ? 10.238 30.816 10.512 1.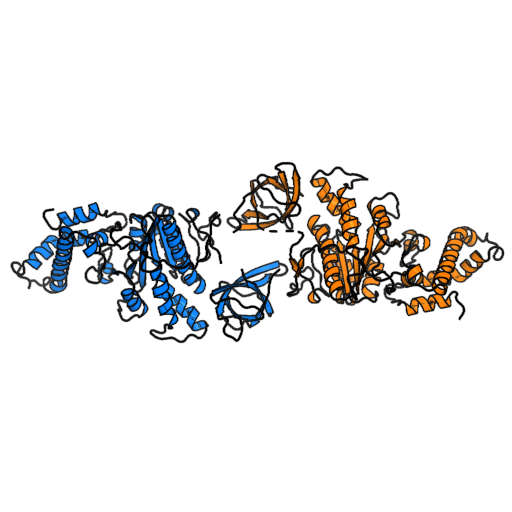00 106.55 26 ARG B O 1
ATOM 3242 N N . ARG B 1 9 ? 11.457 30.706 8.625 1.00 105.63 27 ARG B N 1
ATOM 3243 C CA . ARG B 1 9 ? 10.396 31.248 7.785 1.00 104.51 27 ARG B CA 1
ATOM 3244 C C . ARG B 1 9 ? 9.729 30.072 7.080 1.00 103.34 27 ARG B C 1
ATOM 3245 O O . ARG B 1 9 ? 10.408 29.201 6.534 1.00 103.35 27 ARG B O 1
ATOM 3253 N N . TYR B 1 10 ? 8.400 30.048 7.104 1.00 101.77 28 TYR B N 1
ATOM 3254 C CA . TYR B 1 10 ? 7.642 28.957 6.505 1.00 100.16 28 TYR B CA 1
ATOM 3255 C C . TYR B 1 10 ? 6.788 29.295 5.295 1.00 98.99 28 TYR B C 1
ATOM 3256 O O . TYR B 1 10 ? 5.989 30.229 5.317 1.00 98.56 28 TYR B O 1
ATOM 3265 N N . GLY B 1 11 ? 6.963 28.508 4.241 1.00 97.69 29 GLY B N 1
ATOM 3266 C CA . GLY B 1 11 ? 6.184 28.684 3.035 1.00 96.89 29 GLY B CA 1
ATOM 3267 C C . GLY B 1 11 ? 5.331 27.440 2.903 1.00 96.27 29 GLY B C 1
ATOM 3268 O O . GLY B 1 11 ? 5.659 26.407 3.485 1.00 96.41 29 GLY B O 1
ATOM 3269 N N . ARG B 1 12 ? 4.240 27.515 2.150 1.00 95.48 30 ARG B N 1
ATOM 3270 C CA . ARG B 1 12 ? 3.374 26.355 1.986 1.00 94.67 30 ARG B CA 1
ATOM 3271 C C . ARG B 1 12 ? 3.111 26.085 0.508 1.00 94.48 30 ARG B C 1
ATOM 3272 O O . ARG B 1 12 ? 2.645 26.962 -0.220 1.00 94.58 30 ARG B O 1
ATOM 3280 N N . LEU B 1 13 ? 3.419 24.867 0.070 1.00 94.04 31 LEU B N 1
ATOM 3281 C CA . LEU B 1 13 ? 3.207 24.484 -1.322 1.00 93.61 31 LEU B CA 1
ATOM 3282 C C . LEU B 1 13 ? 1.760 24.771 -1.686 1.00 93.37 31 LEU B C 1
ATOM 3283 O O . LEU B 1 13 ? 0.839 24.348 -0.993 1.00 93.70 31 LEU B O 1
ATOM 3288 N N . THR B 1 14 ? 1.558 25.496 -2.778 1.00 93.46 32 THR B N 1
ATOM 3289 C CA . THR B 1 14 ? 0.211 25.832 -3.210 1.00 93.67 32 THR B CA 1
ATOM 3290 C C . THR B 1 14 ? -0.224 24.953 -4.373 1.00 93.98 32 THR B C 1
ATOM 3291 O O . THR B 1 14 ? -1.308 24.366 -4.350 1.00 94.79 32 THR B O 1
ATOM 3295 N N . ARG B 1 15 ? 0.630 24.851 -5.386 1.00 93.77 33 ARG B N 1
ATOM 3296 C CA . ARG B 1 15 ? 0.326 24.035 -6.554 1.00 93.97 33 ARG B CA 1
ATOM 3297 C C . ARG B 1 15 ? 1.412 22.982 -6.727 1.00 93.35 33 ARG B C 1
ATOM 3298 O O . ARG B 1 15 ? 2.383 23.199 -7.447 1.00 93.67 33 ARG B O 1
ATOM 3306 N N . ALA B 1 16 ? 1.245 21.844 -6.058 1.00 92.88 34 ALA B N 1
ATOM 3307 C CA . ALA B 1 16 ? 2.211 20.753 -6.140 1.00 92.39 34 ALA B CA 1
ATOM 3308 C C . ALA B 1 16 ? 2.296 20.200 -7.562 1.00 92.12 34 ALA B C 1
ATOM 3309 O O . ALA B 1 16 ? 2.932 20.800 -8.430 1.00 92.99 34 ALA B O 1
ATOM 3311 N N . THR B 1 17 ? 1.652 19.057 -7.788 1.00 90.66 35 THR B N 1
ATOM 3312 C CA . THR B 1 17 ? 1.624 18.382 -9.090 1.00 88.66 35 THR B CA 1
ATOM 3313 C C . THR B 1 17 ? 2.118 19.223 -10.266 1.00 86.78 35 THR B C 1
ATOM 3314 O O . THR B 1 17 ? 1.676 20.356 -10.467 1.00 86.65 35 THR B O 1
ATOM 3318 N N . GLY B 1 18 ? 3.039 18.663 -11.047 1.00 84.79 36 GLY B N 1
ATOM 3319 C CA . GLY B 1 18 ? 3.556 19.381 -12.200 1.00 82.80 36 GLY B CA 1
ATOM 3320 C C . GLY B 1 18 ? 5.058 19.326 -12.397 1.00 80.70 36 GLY B C 1
ATOM 3321 O O . GLY B 1 18 ? 5.795 18.790 -11.563 1.00 80.73 36 GLY B O 1
ATOM 3322 N N . LEU B 1 19 ? 5.515 19.877 -13.517 1.00 78.40 37 LEU B N 1
ATOM 3323 C CA . LEU B 1 19 ? 6.936 19.913 -13.836 1.00 75.37 37 LEU B CA 1
ATOM 3324 C C . LEU B 1 19 ? 7.548 20.904 -12.850 1.00 72.85 37 LEU B C 1
ATOM 3325 O O . LEU B 1 19 ? 8.602 20.660 -12.257 1.00 71.56 37 LEU B O 1
ATOM 3330 N N . VAL B 1 20 ? 6.858 22.023 -12.687 1.00 70.92 38 VAL B N 1
ATOM 3331 C CA . VAL B 1 20 ? 7.292 23.070 -11.778 1.00 69.57 38 VAL B CA 1
ATOM 3332 C C . VAL B 1 20 ? 6.234 23.252 -10.696 1.00 69.12 38 VAL B C 1
ATOM 3333 O O . VAL B 1 20 ? 5.042 23.403 -10.987 1.00 67.96 38 VAL B O 1
ATOM 3337 N N . LEU B 1 21 ? 6.679 23.213 -9.449 1.00 68.70 39 LEU B N 1
ATOM 3338 C CA . LEU B 1 21 ? 5.778 23.375 -8.323 1.00 68.59 39 LEU B CA 1
ATOM 3339 C C . LEU B 1 21 ? 5.692 24.854 -8.007 1.00 68.18 39 LEU B C 1
ATOM 3340 O O . LEU B 1 21 ? 6.502 25.646 -8.478 1.00 67.14 39 LEU B O 1
ATOM 3345 N N . GLU B 1 22 ? 4.702 25.208 -7.202 1.00 69.19 40 GLU B N 1
ATOM 3346 C CA . GLU B 1 22 ? 4.494 26.586 -6.801 1.00 70.59 40 GLU B CA 1
ATOM 3347 C C . GLU B 1 22 ? 4.385 26.622 -5.284 1.00 70.52 40 GLU B C 1
ATOM 3348 O O . GLU B 1 22 ? 3.763 25.742 -4.683 1.00 70.84 40 GLU B O 1
ATOM 3354 N N . ALA B 1 23 ? 4.985 27.630 -4.667 1.00 69.69 41 ALA B N 1
ATOM 3355 C CA . ALA B 1 23 ? 4.937 27.769 -3.216 1.00 68.58 41 ALA B CA 1
ATOM 3356 C C . ALA B 1 23 ? 4.715 29.225 -2.827 1.00 68.78 41 ALA B C 1
ATOM 3357 O O . ALA B 1 23 ? 5.607 30.062 -2.981 1.00 68.85 41 ALA B O 1
ATOM 3359 N N . THR B 1 24 ? 3.522 29.517 -2.322 1.00 68.90 42 THR B N 1
ATOM 3360 C CA . THR B 1 24 ? 3.162 30.869 -1.895 1.00 68.63 42 THR B CA 1
ATOM 3361 C C . THR B 1 24 ? 3.603 31.107 -0.449 1.00 69.00 42 THR B C 1
ATOM 3362 O O . THR B 1 24 ? 4.005 30.174 0.253 1.00 68.59 42 THR B O 1
ATOM 3366 N N . GLY B 1 25 ? 3.544 32.364 -0.020 1.00 68.63 43 GLY B N 1
ATOM 3367 C CA . GLY B 1 25 ? 3.907 32.710 1.349 1.00 68.38 43 GLY B CA 1
ATOM 3368 C C . GLY B 1 25 ? 5.375 32.774 1.737 1.00 68.00 43 GLY B C 1
ATOM 3369 O O . GLY B 1 25 ? 5.687 33.089 2.884 1.00 67.73 43 GLY B O 1
ATOM 3370 N N . LEU B 1 26 ? 6.283 32.486 0.806 1.00 67.89 44 LEU B N 1
ATOM 3371 C CA . LEU B 1 26 ? 7.706 32.535 1.127 1.00 68.21 44 LEU B CA 1
ATOM 3372 C C . LEU B 1 26 ? 8.489 33.392 0.137 1.00 68.61 44 LEU B C 1
ATOM 3373 O O . LEU B 1 26 ? 8.121 33.487 -1.031 1.00 69.45 44 LEU B O 1
ATOM 3378 N N . GLN B 1 27 ? 9.569 34.012 0.604 1.00 67.83 45 GLN B N 1
ATOM 3379 C CA . GLN B 1 27 ? 10.383 34.871 -0.250 1.00 67.42 45 GLN B CA 1
ATOM 3380 C C . GLN B 1 27 ? 11.832 34.386 -0.339 1.00 67.87 45 GLN B C 1
ATOM 3381 O O . GLN B 1 27 ? 12.652 34.660 0.544 1.00 67.18 45 GLN B O 1
ATOM 3387 N N . LEU B 1 28 ? 12.143 33.668 -1.422 1.00 67.63 46 LEU B N 1
ATOM 3388 C CA . LEU B 1 28 ? 13.487 33.128 -1.658 1.00 66.40 46 LEU B CA 1
ATOM 3389 C C . LEU B 1 28 ? 14.133 33.728 -2.904 1.00 65.65 46 LEU B C 1
ATOM 3390 O O . LEU B 1 28 ? 13.449 34.075 -3.863 1.00 66.13 46 LEU B O 1
ATOM 3395 N N . PRO B 1 29 ? 15.469 33.869 -2.897 1.00 65.27 47 PRO B N 1
ATOM 3396 C CA . PRO B 1 29 ? 16.213 34.426 -4.032 1.00 64.79 47 PRO B CA 1
ATOM 3397 C C . PRO B 1 29 ? 16.079 33.509 -5.245 1.00 64.30 47 PRO B C 1
ATOM 3398 O O . PRO B 1 29 ? 15.810 32.318 -5.090 1.00 64.38 47 PRO B O 1
ATOM 3402 N N . LEU B 1 30 ? 16.265 34.052 -6.444 1.00 63.04 48 LEU B N 1
ATOM 3403 C CA . LEU B 1 30 ? 16.173 33.233 -7.649 1.00 62.65 48 LEU B CA 1
ATOM 3404 C C . LEU B 1 30 ? 17.357 32.280 -7.706 1.00 61.39 48 LEU B C 1
ATOM 3405 O O . LEU B 1 30 ? 18.475 32.651 -7.361 1.00 60.48 48 LEU B O 1
ATOM 3410 N N . GLY B 1 31 ? 17.103 31.049 -8.141 1.00 60.43 49 GLY B N 1
ATOM 3411 C CA . GLY B 1 31 ? 18.176 30.076 -8.224 1.00 63.31 49 GLY B CA 1
ATOM 3412 C C . GLY B 1 31 ? 18.573 29.557 -6.857 1.00 64.17 49 GLY B C 1
ATOM 3413 O O . GLY B 1 31 ? 19.692 29.082 -6.663 1.00 63.58 49 GLY B O 1
ATOM 3414 N N . ALA B 1 32 ? 17.646 29.658 -5.907 1.00 65.74 50 ALA B N 1
ATOM 3415 C CA . ALA B 1 32 ? 17.884 29.194 -4.546 1.00 67.96 50 ALA B CA 1
ATOM 3416 C C . ALA B 1 32 ? 17.451 27.734 -4.396 1.00 69.11 50 ALA B C 1
ATOM 3417 O O . ALA B 1 32 ? 16.610 27.245 -5.151 1.00 67.68 50 ALA B O 1
ATOM 3419 N N . THR B 1 33 ? 18.039 27.043 -3.425 1.00 70.85 51 THR B N 1
ATOM 3420 C CA . THR B 1 33 ? 17.697 25.647 -3.186 1.00 73.34 51 THR B CA 1
ATOM 3421 C C . THR B 1 33 ? 16.649 25.524 -2.089 1.00 75.04 51 THR B C 1
ATOM 3422 O O . THR B 1 33 ? 16.964 25.249 -0.931 1.00 75.58 51 THR B O 1
ATOM 3426 N N . CYS B 1 34 ? 15.398 25.741 -2.473 1.00 77.07 52 CYS B N 1
ATOM 3427 C CA . CYS B 1 34 ? 14.279 25.650 -1.556 1.00 79.38 52 CYS B CA 1
ATOM 3428 C C . CYS B 1 34 ? 14.203 24.217 -1.038 1.00 80.69 52 CYS B C 1
ATOM 3429 O O . CYS B 1 34 ? 14.926 23.342 -1.519 1.00 81.12 52 CYS B O 1
ATOM 3432 N N . ILE B 1 35 ? 13.341 23.981 -0.054 1.00 81.77 53 ILE B N 1
ATOM 3433 C CA . ILE B 1 35 ? 13.186 22.645 0.515 1.00 83.03 53 ILE B CA 1
ATOM 3434 C C . ILE B 1 35 ? 11.736 22.369 0.910 1.00 83.91 53 ILE B C 1
ATOM 3435 O O . ILE B 1 35 ? 11.188 23.025 1.795 1.00 84.23 53 ILE B O 1
ATOM 3440 N N . ILE B 1 36 ? 11.128 21.397 0.236 1.00 85.12 54 ILE B N 1
ATOM 3441 C CA . ILE B 1 36 ? 9.744 21.014 0.490 1.00 87.16 54 ILE B CA 1
ATOM 3442 C C . ILE B 1 36 ? 9.690 19.856 1.483 1.00 88.43 54 ILE B C 1
ATOM 3443 O O . ILE B 1 36 ? 10.354 18.835 1.303 1.00 88.06 54 ILE B O 1
ATOM 3448 N N . GLU B 1 37 ? 8.889 20.031 2.533 1.00 90.24 55 GLU B N 1
ATOM 3449 C CA . GLU B 1 37 ? 8.745 19.029 3.583 1.00 91.95 55 GLU B CA 1
ATOM 3450 C C . GLU B 1 37 ? 7.513 18.152 3.395 1.00 93.64 55 GLU B C 1
ATOM 3451 O O . GLU B 1 37 ? 6.378 18.635 3.421 1.00 93.17 55 GLU B O 1
ATOM 3457 N N . ARG B 1 38 ? 7.752 16.860 3.202 1.00 95.78 56 ARG B N 1
ATOM 3458 C CA . ARG B 1 38 ? 6.688 15.881 3.023 1.00 97.88 56 ARG B CA 1
ATOM 3459 C C . ARG B 1 38 ? 6.779 14.895 4.183 1.00 99.67 56 ARG B C 1
ATOM 3460 O O . ARG B 1 38 ? 7.842 14.733 4.784 1.00 99.87 56 ARG B O 1
ATOM 3468 N N . GLN B 1 39 ? 5.663 14.251 4.514 1.00 101.69 57 GLN B N 1
ATOM 3469 C CA . GLN B 1 39 ? 5.642 13.289 5.613 1.00 103.43 57 GLN B CA 1
ATOM 3470 C C . GLN B 1 39 ? 5.506 11.851 5.098 1.00 104.70 57 GLN B C 1
ATOM 3471 O O . GLN B 1 39 ? 4.404 11.405 4.780 1.00 105.19 57 GLN B O 1
ATOM 3477 N N . ASP B 1 40 ? 6.629 11.138 5.004 1.00 105.78 58 ASP B N 1
ATOM 3478 C CA . ASP B 1 40 ? 6.620 9.749 4.550 1.00 106.30 58 ASP B CA 1
ATOM 3479 C C . ASP B 1 40 ? 5.995 8.947 5.689 1.00 106.98 58 ASP B C 1
ATOM 3480 O O . ASP B 1 40 ? 6.675 8.187 6.383 1.00 106.84 58 ASP B O 1
ATOM 3485 N N . GLY B 1 41 ? 4.686 9.123 5.858 1.00 107.54 59 GLY B N 1
ATOM 3486 C CA . GLY B 1 41 ? 3.981 8.485 6.955 1.00 108.33 59 GLY B CA 1
ATOM 3487 C C . GLY B 1 41 ? 4.226 9.481 8.074 1.00 108.91 59 GLY B C 1
ATOM 3488 O O . GLY B 1 41 ? 4.342 10.673 7.787 1.00 109.40 59 GLY B O 1
ATOM 3489 N N . PRO B 1 42 ? 4.309 9.058 9.347 1.00 108.94 60 PRO B N 1
ATOM 3490 C CA . PRO B 1 42 ? 4.561 10.074 10.374 1.00 108.18 60 PRO B CA 1
ATOM 3491 C C . PRO B 1 42 ? 6.049 10.455 10.344 1.00 107.11 60 PRO B C 1
ATOM 3492 O O . PRO B 1 42 ? 6.615 10.897 11.346 1.00 106.92 60 PRO B O 1
ATOM 3496 N N . GLU B 1 43 ? 6.658 10.273 9.172 1.00 105.64 61 GLU B N 1
ATOM 3497 C CA . GLU B 1 43 ? 8.074 10.553 8.954 1.00 104.15 61 GLU B CA 1
ATOM 3498 C C . GLU B 1 43 ? 8.342 11.893 8.270 1.00 102.98 61 GLU B C 1
ATOM 3499 O O . GLU B 1 43 ? 7.513 12.402 7.521 1.00 102.31 61 GLU B O 1
ATOM 3505 N N . THR B 1 44 ? 9.527 12.436 8.526 1.00 101.63 62 THR B N 1
ATOM 3506 C CA . THR B 1 44 ? 9.958 13.714 7.971 1.00 100.09 62 THR B CA 1
ATOM 3507 C C . THR B 1 44 ? 10.735 13.564 6.657 1.00 98.97 62 THR B C 1
ATOM 3508 O O . THR B 1 44 ? 11.946 13.324 6.664 1.00 98.15 62 THR B O 1
ATOM 3512 N N . LYS B 1 45 ? 10.039 13.714 5.534 1.00 97.44 63 LYS B N 1
ATOM 3513 C CA . LYS B 1 45 ? 10.673 13.600 4.225 1.00 95.83 63 LYS B CA 1
ATOM 3514 C C . LYS B 1 45 ? 11.208 14.945 3.724 1.00 95.00 63 LYS B C 1
ATOM 3515 O O . LYS B 1 45 ? 10.471 15.930 3.626 1.00 94.87 63 LYS B O 1
ATOM 3521 N N . GLU B 1 46 ? 12.500 14.968 3.412 1.00 93.74 64 GLU B N 1
ATOM 3522 C CA . GLU B 1 46 ? 13.172 16.167 2.919 1.00 92.60 64 GLU B CA 1
ATOM 3523 C C . GLU B 1 46 ? 13.383 16.098 1.403 1.00 90.96 64 GLU B C 1
ATOM 3524 O O . GLU B 1 46 ? 14.123 15.246 0.909 1.00 91.10 64 GLU B O 1
ATOM 3530 N N . VAL B 1 47 ? 12.731 16.997 0.667 1.00 88.83 65 VAL B N 1
ATOM 3531 C CA . VAL B 1 47 ? 12.854 17.028 -0.789 1.00 86.84 65 VAL B CA 1
ATOM 3532 C C . VAL B 1 47 ? 13.466 18.351 -1.240 1.00 85.40 65 VAL B C 1
ATOM 3533 O O . VAL B 1 47 ? 12.812 19.396 -1.184 1.00 84.56 65 VAL B O 1
ATOM 3537 N N . GLU B 1 48 ? 14.720 18.308 -1.686 1.00 83.16 66 GLU B N 1
ATOM 3538 C CA . GLU B 1 48 ? 15.415 19.507 -2.134 1.00 81.45 66 GLU B CA 1
ATOM 3539 C C . GLU B 1 48 ? 14.958 19.912 -3.531 1.00 80.34 66 GLU B C 1
ATOM 3540 O O . GLU B 1 48 ? 14.615 19.063 -4.354 1.00 80.33 66 GLU B O 1
ATOM 3546 N N . SER B 1 49 ? 14.960 21.216 -3.797 1.00 77.72 67 SER B N 1
ATOM 3547 C CA . SER B 1 49 ? 14.546 21.718 -5.100 1.00 74.16 67 SER B CA 1
ATOM 3548 C C . SER B 1 49 ? 15.336 22.961 -5.491 1.00 70.70 67 SER B C 1
ATOM 3549 O O . SER B 1 49 ? 16.508 23.101 -5.141 1.00 70.52 67 SER B O 1
ATOM 3552 N N . GLU B 1 50 ? 14.682 23.853 -6.227 1.00 66.97 68 GLU B N 1
ATOM 3553 C CA . GLU B 1 50 ? 15.298 25.095 -6.677 1.00 63.61 68 GLU B CA 1
ATOM 3554 C C . GLU B 1 50 ? 14.229 26.039 -7.206 1.00 60.36 68 GLU B C 1
ATOM 3555 O O . GLU B 1 50 ? 13.341 25.629 -7.951 1.00 60.03 68 GLU B O 1
ATOM 3561 N N . VAL B 1 51 ? 14.299 27.300 -6.791 1.00 57.87 69 VAL B N 1
ATOM 3562 C CA . VAL B 1 51 ? 13.348 28.309 -7.239 1.00 54.66 69 VAL B CA 1
ATOM 3563 C C . VAL B 1 51 ? 13.770 28.769 -8.637 1.00 53.34 69 VAL B C 1
ATOM 3564 O O . VAL B 1 51 ? 14.836 29.362 -8.813 1.00 51.51 69 VAL B O 1
ATOM 3568 N N . VAL B 1 52 ? 12.927 28.476 -9.627 1.00 51.78 70 VAL B N 1
ATOM 3569 C CA . VAL B 1 52 ? 13.205 28.817 -11.019 1.00 48.76 70 VAL B CA 1
ATOM 3570 C C . VAL B 1 52 ? 12.580 30.135 -11.458 1.00 47.84 70 VAL B C 1
ATOM 3571 O O . VAL B 1 52 ? 12.872 30.630 -12.545 1.00 46.22 70 VAL B O 1
ATOM 3575 N N . GLY B 1 53 ? 11.709 30.694 -10.621 1.00 47.15 71 GLY B N 1
ATOM 3576 C CA . GLY B 1 53 ? 11.079 31.959 -10.944 1.00 46.22 71 GLY B CA 1
ATOM 3577 C C . GLY B 1 53 ? 9.970 32.336 -9.985 1.00 47.00 71 GLY B C 1
ATOM 3578 O O . GLY B 1 53 ? 9.641 31.579 -9.065 1.00 44.78 71 GLY B O 1
ATOM 3579 N N . PHE B 1 54 ? 9.390 33.517 -10.193 1.00 46.89 72 PHE B N 1
ATOM 3580 C CA . PHE B 1 54 ? 8.288 33.987 -9.360 1.00 47.48 72 PHE B CA 1
ATOM 3581 C C . PHE B 1 54 ? 7.399 34.987 -10.084 1.00 48.48 72 PHE B C 1
ATOM 3582 O O . PHE B 1 54 ? 7.841 35.676 -11.007 1.00 49.43 72 PHE B O 1
ATOM 3590 N N . ASN B 1 55 ? 6.140 35.045 -9.672 1.00 50.16 73 ASN B N 1
ATOM 3591 C CA . ASN B 1 55 ? 5.162 35.961 -10.249 1.00 54.56 73 ASN B CA 1
ATOM 3592 C C . ASN B 1 55 ? 4.352 36.526 -9.085 1.00 56.71 73 ASN B C 1
ATOM 3593 O O . ASN B 1 55 ? 3.379 35.924 -8.641 1.00 56.54 73 ASN B O 1
ATOM 3598 N N . GLY B 1 56 ? 4.767 37.688 -8.594 1.00 59.30 74 GLY B N 1
ATOM 3599 C CA . GLY B 1 56 ? 4.076 38.292 -7.476 1.00 61.35 74 GLY B CA 1
ATOM 3600 C C . GLY B 1 56 ? 4.303 37.456 -6.233 1.00 63.58 74 GLY B C 1
ATOM 3601 O O . GLY B 1 56 ? 5.440 37.311 -5.767 1.00 63.29 74 GLY B O 1
ATOM 3602 N N . GLN B 1 57 ? 3.221 36.893 -5.699 1.00 64.50 75 GLN B N 1
ATOM 3603 C CA . GLN B 1 57 ? 3.297 36.067 -4.502 1.00 65.34 75 GLN B CA 1
ATOM 3604 C C . GLN B 1 57 ? 3.128 34.594 -4.845 1.00 64.97 75 GLN B C 1
ATOM 3605 O O . GLN B 1 57 ? 2.387 33.868 -4.188 1.00 65.71 75 GLN B O 1
ATOM 3611 N N . ARG B 1 58 ? 3.833 34.166 -5.885 1.00 64.99 76 ARG B N 1
ATOM 3612 C CA . ARG B 1 58 ? 3.799 32.789 -6.338 1.00 64.19 76 ARG B CA 1
ATOM 3613 C C . ARG B 1 58 ? 5.207 32.361 -6.723 1.00 63.31 76 ARG B C 1
ATOM 3614 O O . ARG B 1 58 ? 5.676 32.657 -7.817 1.00 64.56 76 ARG B O 1
ATOM 3622 N N . LEU B 1 59 ? 5.882 31.671 -5.811 1.00 60.89 77 LEU B N 1
ATOM 3623 C CA . LEU B 1 59 ? 7.237 31.214 -6.066 1.00 59.79 77 LEU B CA 1
ATOM 3624 C C . LEU B 1 59 ? 7.198 29.910 -6.856 1.00 59.45 77 LEU B C 1
ATOM 3625 O O . LEU B 1 59 ? 6.400 29.021 -6.562 1.00 59.79 77 LEU B O 1
ATOM 3630 N N . PHE B 1 60 ? 8.058 29.799 -7.868 1.00 59.07 78 PHE B N 1
ATOM 3631 C CA . PHE B 1 60 ? 8.112 28.602 -8.702 1.00 58.48 78 PHE B CA 1
ATOM 3632 C C . PHE B 1 60 ? 9.253 27.696 -8.255 1.00 59.25 78 PHE B C 1
ATOM 3633 O O . PHE B 1 60 ? 10.416 28.104 -8.227 1.00 58.23 78 PHE B O 1
ATOM 3641 N N . LEU B 1 61 ? 8.907 26.459 -7.894 1.00 60.58 79 LEU B N 1
ATOM 3642 C CA . LEU B 1 61 ? 9.896 25.494 -7.407 1.00 61.39 79 LEU B CA 1
ATOM 3643 C C . LEU B 1 61 ? 10.020 24.282 -8.312 1.00 62.49 79 LEU B C 1
ATOM 3644 O O . LEU B 1 61 ? 9.057 23.874 -8.962 1.00 60.58 79 LEU B O 1
ATOM 3649 N N . MET B 1 62 ? 11.210 23.697 -8.330 1.00 63.92 80 MET B N 1
ATOM 3650 C CA . MET B 1 62 ? 11.458 22.522 -9.144 1.00 66.92 80 MET B CA 1
ATOM 3651 C C . MET B 1 62 ? 12.360 21.551 -8.386 1.00 68.89 80 MET B C 1
ATOM 3652 O O . MET B 1 62 ? 13.470 21.899 -7.985 1.00 68.15 80 MET B O 1
ATOM 3657 N N . PRO B 1 63 ? 11.879 20.312 -8.171 1.00 71.20 81 PRO B N 1
ATOM 3658 C CA . PRO B 1 63 ? 12.604 19.257 -7.458 1.00 72.96 81 PRO B CA 1
ATOM 3659 C C . PRO B 1 63 ? 13.849 18.724 -8.158 1.00 75.77 81 PRO B C 1
ATOM 3660 O O . PRO B 1 63 ? 13.950 18.721 -9.384 1.00 75.97 81 PRO B O 1
ATOM 3664 N N . LEU B 1 64 ? 14.795 18.264 -7.350 1.00 78.98 82 LEU B N 1
ATOM 3665 C CA . LEU B 1 64 ? 16.014 17.666 -7.856 1.00 82.74 82 LEU B CA 1
ATOM 3666 C C . LEU B 1 64 ? 15.825 16.171 -7.582 1.00 85.54 82 LEU B C 1
ATOM 3667 O O . LEU B 1 64 ? 16.782 15.396 -7.560 1.00 85.90 82 LEU B O 1
ATOM 3672 N N . GLU B 1 65 ? 14.561 15.792 -7.376 1.00 88.72 83 GLU B N 1
ATOM 3673 C CA . GLU B 1 65 ? 14.162 14.415 -7.092 1.00 91.76 83 GLU B CA 1
ATOM 3674 C C . GLU B 1 65 ? 12.727 14.126 -7.562 1.00 93.67 83 GLU B C 1
ATOM 3675 O O . GLU B 1 65 ? 12.367 14.458 -8.692 1.00 93.93 83 GLU B O 1
ATOM 3681 N N . GLU B 1 66 ? 11.909 13.517 -6.700 1.00 95.67 84 GLU B N 1
ATOM 3682 C CA . GLU B 1 66 ? 10.527 13.183 -7.067 1.00 97.66 84 GLU B CA 1
ATOM 3683 C C . GLU B 1 66 ? 9.411 13.633 -6.121 1.00 98.27 84 GLU B C 1
ATOM 3684 O O . GLU B 1 66 ? 9.557 13.609 -4.897 1.00 98.27 84 GLU B O 1
ATOM 3690 N N . VAL B 1 67 ? 8.279 14.011 -6.719 1.00 98.76 85 VAL B N 1
ATOM 3691 C CA . VAL B 1 67 ? 7.098 14.475 -5.989 1.00 99.37 85 VAL B CA 1
ATOM 3692 C C . VAL B 1 67 ? 5.924 13.503 -6.158 1.00 98.67 85 VAL B C 1
ATOM 3693 O O . VAL B 1 67 ? 5.318 13.438 -7.231 1.00 99.08 85 VAL B O 1
ATOM 3697 N N . GLU B 1 68 ? 5.599 12.764 -5.099 1.00 97.22 86 GLU B N 1
ATOM 3698 C CA . GLU B 1 68 ? 4.496 11.802 -5.154 1.00 95.41 86 GLU B CA 1
ATOM 3699 C C . GLU B 1 68 ? 3.602 11.872 -3.921 1.00 95.15 86 GLU B C 1
ATOM 3700 O O . GLU B 1 68 ? 2.378 11.786 -4.025 1.00 94.79 86 GLU B O 1
ATOM 3706 N N . GLY B 1 69 ? 4.219 12.028 -2.754 1.00 94.72 87 GLY B N 1
ATOM 3707 C CA . GLY B 1 69 ? 3.459 12.106 -1.521 1.00 94.09 87 GLY B CA 1
ATOM 3708 C C . GLY B 1 69 ? 3.349 13.523 -0.996 1.00 93.86 87 GLY B C 1
ATOM 3709 O O . GLY B 1 69 ? 2.741 13.762 0.049 1.00 93.91 87 GLY B O 1
ATOM 3710 N N . ILE B 1 70 ? 3.935 14.471 -1.720 1.00 93.22 88 ILE B N 1
ATOM 3711 C CA . ILE B 1 70 ? 3.899 15.868 -1.312 1.00 92.87 88 ILE B CA 1
ATOM 3712 C C . ILE B 1 70 ? 2.472 16.413 -1.430 1.00 93.00 88 ILE B C 1
ATOM 3713 O O . ILE B 1 70 ? 1.990 16.694 -2.527 1.00 92.99 88 ILE B O 1
ATOM 3718 N N . LEU B 1 71 ? 1.805 16.557 -0.287 1.00 92.99 89 LEU B N 1
ATOM 3719 C CA . LEU B 1 71 ? 0.430 17.050 -0.249 1.00 92.59 89 LEU B CA 1
ATOM 3720 C C . LEU B 1 71 ? 0.313 18.511 -0.658 1.00 92.04 89 LEU B C 1
ATOM 3721 O O . LEU B 1 71 ? 1.304 19.239 -0.715 1.00 92.05 89 LEU B O 1
ATOM 3726 N N . PRO B 1 72 ? -0.921 18.954 -0.961 1.00 91.50 90 PRO B N 1
ATOM 3727 C CA . PRO B 1 72 ? -1.194 20.337 -1.362 1.00 90.37 90 PRO B CA 1
ATOM 3728 C C . PRO B 1 72 ? -1.319 21.204 -0.109 1.00 88.63 90 PRO B C 1
ATOM 3729 O O . PRO B 1 72 ? -2.349 21.201 0.570 1.00 88.61 90 PRO B O 1
ATOM 3733 N N . GLY B 1 73 ? -0.258 21.936 0.197 1.00 86.45 91 GLY B N 1
ATOM 3734 C CA . GLY B 1 73 ? -0.260 22.776 1.377 1.00 84.23 91 GLY B CA 1
ATOM 3735 C C . GLY B 1 73 ? 0.950 22.410 2.201 1.00 82.26 91 GLY B C 1
ATOM 3736 O O . GLY B 1 73 ? 1.328 23.130 3.126 1.00 81.42 91 GLY B O 1
ATOM 3737 N N . ALA B 1 74 ? 1.557 21.276 1.860 1.00 80.95 92 ALA B N 1
ATOM 3738 C CA . ALA B 1 74 ? 2.745 20.805 2.556 1.00 80.21 92 ALA B CA 1
ATOM 3739 C C . ALA B 1 74 ? 3.660 22.001 2.740 1.00 79.90 92 ALA B C 1
ATOM 3740 O O . ALA B 1 74 ? 3.720 22.884 1.886 1.00 80.90 92 ALA B O 1
ATOM 3742 N N . ARG B 1 75 ? 4.366 22.042 3.859 1.00 79.46 93 ARG B N 1
ATOM 3743 C CA . ARG B 1 75 ? 5.255 23.163 4.130 1.00 78.45 93 ARG B CA 1
ATOM 3744 C C . ARG B 1 75 ? 6.528 23.128 3.291 1.00 76.39 93 ARG B C 1
ATOM 3745 O O . ARG B 1 75 ? 6.999 22.063 2.900 1.00 75.18 93 ARG B O 1
ATOM 3753 N N . VAL B 1 76 ? 7.057 24.316 3.011 1.00 75.08 94 VAL B N 1
ATOM 3754 C CA . VAL B 1 76 ? 8.303 24.502 2.265 1.00 74.33 94 VAL B CA 1
ATOM 3755 C C . VAL B 1 76 ? 9.070 25.572 3.035 1.00 73.68 94 VAL B C 1
ATOM 3756 O O . VAL B 1 76 ? 8.457 26.497 3.579 1.00 73.19 94 VAL B O 1
ATOM 3760 N N . TYR B 1 77 ? 10.392 25.467 3.094 1.00 72.24 95 TYR B N 1
ATOM 3761 C CA . TYR B 1 77 ? 11.141 26.453 3.851 1.00 72.73 95 TYR B CA 1
ATOM 3762 C C . TYR B 1 77 ? 12.598 26.672 3.473 1.00 73.75 95 TYR B C 1
ATOM 3763 O O . TYR B 1 77 ? 13.091 26.141 2.481 1.00 72.70 95 TYR B O 1
ATOM 3772 N N . ALA B 1 78 ? 13.261 27.460 4.311 1.00 75.75 96 ALA B N 1
ATOM 3773 C CA . ALA B 1 78 ? 14.659 27.840 4.167 1.00 77.59 96 ALA B CA 1
ATOM 3774 C C . ALA B 1 78 ? 15.603 26.679 3.932 1.00 78.84 96 ALA B C 1
ATOM 3775 O O . ALA B 1 78 ? 15.314 25.773 3.151 1.00 80.03 96 ALA B O 1
ATOM 3777 N N . ARG B 1 79 ? 16.746 26.712 4.613 1.00 80.31 97 ARG B N 1
ATOM 3778 C CA . ARG B 1 79 ? 17.769 25.668 4.488 1.00 82.01 97 ARG B CA 1
ATOM 3779 C C . ARG B 1 79 ? 18.915 26.131 5.354 1.00 82.28 97 ARG B C 1
ATOM 3780 O O . ARG B 1 79 ? 18.944 27.086 6.031 1.00 83.28 97 ARG B O 1
ATOM 3788 N N . SER B 1 88 ? 22.603 26.281 -6.939 1.00 77.82 106 SER B N 1
ATOM 3789 C CA . SER B 1 88 ? 23.424 26.366 -8.021 1.00 78.26 106 SER B CA 1
ATOM 3790 C C . SER B 1 88 ? 24.718 27.121 -7.676 1.00 77.89 106 SER B C 1
ATOM 3791 O O . SER B 1 88 ? 25.157 28.043 -8.379 1.00 78.54 106 SER B O 1
ATOM 3794 N N . GLY B 1 89 ? 25.301 26.720 -6.558 1.00 77.81 107 GLY B N 1
ATOM 3795 C CA . GLY B 1 89 ? 26.515 27.320 -6.051 1.00 76.36 107 GLY B CA 1
ATOM 3796 C C . GLY B 1 89 ? 27.025 26.367 -4.989 1.00 76.05 107 GLY B C 1
ATOM 3797 O O . GLY B 1 89 ? 28.097 26.548 -4.410 1.00 75.18 107 GLY B O 1
ATOM 3798 N N . LYS B 1 90 ? 26.228 25.328 -4.756 1.00 75.57 108 LYS B N 1
ATOM 3799 C CA . LYS B 1 90 ? 26.533 24.293 -3.777 1.00 74.70 108 LYS B CA 1
ATOM 3800 C C . LYS B 1 90 ? 27.849 23.575 -4.053 1.00 72.81 108 LYS B C 1
ATOM 3801 O O . LYS B 1 90 ? 28.496 23.791 -5.081 1.00 73.17 108 LYS B O 1
ATOM 3807 N N . GLN B 1 91 ? 28.236 22.717 -3.116 1.00 70.14 109 GLN B N 1
ATOM 3808 C CA . GLN B 1 91 ? 29.485 21.981 -3.213 1.00 66.48 109 GLN B CA 1
ATOM 3809 C C . GLN B 1 91 ? 29.306 20.565 -3.746 1.00 63.32 109 GLN B C 1
ATOM 3810 O O . GLN B 1 91 ? 28.486 19.799 -3.239 1.00 62.97 109 GLN B O 1
ATOM 3816 N N . LEU B 1 92 ? 30.088 20.229 -4.769 1.00 59.73 110 LEU B N 1
ATOM 3817 C CA . LEU B 1 92 ? 30.047 18.904 -5.379 1.00 56.03 110 LEU B CA 1
ATOM 3818 C C . LEU B 1 92 ? 31.474 18.372 -5.499 1.00 54.03 110 LEU B C 1
ATOM 3819 O O . LEU B 1 92 ? 32.428 19.147 -5.578 1.00 51.57 110 LEU B O 1
ATOM 3824 N N . PRO B 1 93 ? 31.634 17.036 -5.515 1.00 52.94 111 PRO B N 1
ATOM 3825 C CA . PRO B 1 93 ? 32.929 16.349 -5.616 1.00 51.99 111 PRO B CA 1
ATOM 3826 C C . PRO B 1 93 ? 33.733 16.756 -6.829 1.00 52.61 111 PRO B C 1
ATOM 3827 O O . PRO B 1 93 ? 33.186 17.250 -7.812 1.00 54.51 111 PRO B O 1
ATOM 3831 N N . LEU B 1 94 ? 35.042 16.531 -6.757 1.00 52.41 112 LEU B N 1
ATOM 3832 C CA . LEU B 1 94 ? 35.949 16.833 -7.853 1.00 49.62 112 LEU B CA 1
ATOM 3833 C C . LEU B 1 94 ? 37.365 16.441 -7.472 1.00 49.32 112 LEU B C 1
ATOM 3834 O O . LEU B 1 94 ? 37.652 16.185 -6.299 1.00 50.20 112 LEU B O 1
ATOM 3839 N N . GLY B 1 95 ? 38.249 16.384 -8.465 1.00 46.33 113 GLY B N 1
ATOM 3840 C CA . GLY B 1 95 ? 39.623 15.997 -8.201 1.00 45.08 113 GLY B CA 1
ATOM 3841 C C . GLY B 1 95 ? 39.965 14.708 -8.927 1.00 44.73 113 GLY B C 1
ATOM 3842 O O . GLY B 1 95 ? 39.081 14.065 -9.488 1.00 43.64 113 GLY B O 1
ATOM 3843 N N . PRO B 1 96 ? 41.241 14.293 -8.921 1.00 43.67 114 PRO B N 1
ATOM 3844 C CA . PRO B 1 96 ? 41.688 13.068 -9.594 1.00 44.74 114 PRO B CA 1
ATOM 3845 C C . PRO B 1 96 ? 40.863 11.805 -9.330 1.00 44.87 114 PRO B C 1
ATOM 3846 O O . PRO B 1 96 ? 40.738 10.951 -10.204 1.00 44.20 114 PRO B O 1
ATOM 3850 N N . ALA B 1 97 ? 40.305 11.673 -8.136 1.00 44.07 115 ALA B N 1
ATOM 3851 C CA . ALA B 1 97 ? 39.523 10.485 -7.830 1.00 46.45 115 ALA B CA 1
ATOM 3852 C C . ALA B 1 97 ? 38.501 10.208 -8.926 1.00 46.83 115 ALA B C 1
ATOM 3853 O O . ALA B 1 97 ? 38.307 9.060 -9.338 1.00 46.48 115 ALA B O 1
ATOM 3855 N N . LEU B 1 98 ? 37.867 11.286 -9.395 1.00 46.31 116 LEU B N 1
ATOM 3856 C CA . LEU B 1 98 ? 36.832 11.247 -10.429 1.00 43.41 116 LEU B CA 1
ATOM 3857 C C . LEU B 1 98 ? 37.139 10.502 -11.720 1.00 42.65 116 LEU B C 1
ATOM 3858 O O . LEU B 1 98 ? 36.219 10.064 -12.410 1.00 43.31 116 LEU B O 1
ATOM 3863 N N . LEU B 1 99 ? 38.411 10.365 -12.065 1.00 41.84 117 LEU B N 1
ATOM 3864 C CA . LEU B 1 99 ? 38.773 9.654 -13.285 1.00 45.34 117 LEU B CA 1
ATOM 3865 C C . LEU B 1 99 ? 38.145 8.259 -13.324 1.00 46.29 117 LEU B C 1
ATOM 3866 O O . LEU B 1 99 ? 37.772 7.700 -12.285 1.00 46.82 117 LEU B O 1
ATOM 3871 N N . GLY B 1 100 ? 38.028 7.712 -14.529 1.00 45.03 118 GLY B N 1
ATOM 3872 C CA . GLY B 1 100 ? 37.469 6.385 -14.714 1.00 41.62 118 GLY B CA 1
ATOM 3873 C C . GLY B 1 100 ? 36.108 6.150 -14.089 1.00 41.51 118 GLY B C 1
ATOM 3874 O O . GLY B 1 100 ? 35.659 5.009 -14.021 1.00 42.26 118 GLY B O 1
ATOM 3875 N N . ARG B 1 101 ? 35.440 7.206 -13.641 1.00 39.26 119 ARG B N 1
ATOM 3876 C CA . ARG B 1 101 ? 34.126 7.037 -13.023 1.00 40.63 119 ARG B CA 1
ATOM 3877 C C . ARG B 1 101 ? 32.990 7.610 -13.871 1.00 40.39 119 ARG B C 1
ATOM 3878 O O . ARG B 1 101 ? 33.229 8.296 -14.856 1.00 40.63 119 ARG B O 1
ATOM 3886 N N . VAL B 1 102 ? 31.756 7.307 -13.481 1.00 41.55 120 VAL B N 1
ATOM 3887 C CA . VAL B 1 102 ? 30.565 7.819 -14.160 1.00 42.42 120 VAL B CA 1
ATOM 3888 C C . VAL B 1 102 ? 29.615 8.322 -13.062 1.00 43.10 120 VAL B C 1
ATOM 3889 O O . VAL B 1 102 ? 29.243 7.562 -12.165 1.00 43.91 120 VAL B O 1
ATOM 3893 N N . LEU B 1 103 ? 29.235 9.594 -13.135 1.00 45.13 121 LEU B N 1
ATOM 3894 C CA . LEU B 1 103 ? 28.357 10.186 -12.126 1.00 46.65 121 LEU B CA 1
ATOM 3895 C C . LEU B 1 103 ? 27.193 10.948 -12.755 1.00 48.25 121 LEU B C 1
ATOM 3896 O O . LEU B 1 103 ? 27.186 11.192 -13.960 1.00 49.32 121 LEU B O 1
ATOM 3901 N N . ASP B 1 104 ? 26.204 11.320 -11.940 1.00 48.07 122 ASP B N 1
ATOM 3902 C CA . ASP B 1 104 ? 25.084 12.095 -12.451 1.00 50.56 122 ASP B CA 1
ATOM 3903 C C . ASP B 1 104 ? 25.453 13.565 -12.246 1.00 49.28 122 ASP B C 1
ATOM 3904 O O . ASP B 1 104 ? 26.560 13.868 -11.801 1.00 48.04 122 ASP B O 1
ATOM 3909 N N . GLY B 1 105 ? 24.546 14.470 -12.580 1.00 49.52 123 GLY B N 1
ATOM 3910 C CA . GLY B 1 105 ? 24.831 15.889 -12.429 1.00 50.05 123 GLY B CA 1
ATOM 3911 C C . GLY B 1 105 ? 25.054 16.346 -11.001 1.00 51.05 123 GLY B C 1
ATOM 3912 O O . GLY B 1 105 ? 25.618 17.413 -10.774 1.00 50.36 123 GLY B O 1
ATOM 3913 N N . GLY B 1 106 ? 24.614 15.547 -10.033 1.00 52.09 124 GLY B N 1
ATOM 3914 C CA . GLY B 1 106 ? 24.773 15.915 -8.639 1.00 52.00 124 GLY B CA 1
ATOM 3915 C C . GLY B 1 106 ? 25.957 15.272 -7.942 1.00 52.57 124 GLY B C 1
ATOM 3916 O O . GLY B 1 106 ? 26.124 15.445 -6.738 1.00 52.55 124 GLY B O 1
ATOM 3917 N N . GLY B 1 107 ? 26.765 14.522 -8.693 1.00 52.82 125 GLY B N 1
ATOM 3918 C CA . GLY B 1 107 ? 27.933 13.868 -8.120 1.00 52.78 125 GLY B CA 1
ATOM 3919 C C . GLY B 1 107 ? 27.750 12.421 -7.681 1.00 53.33 125 GLY B C 1
ATOM 3920 O O . GLY B 1 107 ? 28.735 11.701 -7.480 1.00 50.66 125 GLY B O 1
ATOM 3921 N N . LYS B 1 108 ? 26.502 11.989 -7.532 1.00 54.93 126 LYS B N 1
ATOM 3922 C CA . LYS B 1 108 ? 26.207 10.621 -7.110 1.00 56.66 126 LYS B CA 1
ATOM 3923 C C . LYS B 1 108 ? 26.651 9.592 -8.149 1.00 56.54 126 LYS B C 1
ATOM 3924 O O . LYS B 1 108 ? 26.475 9.792 -9.345 1.00 56.18 126 LYS B O 1
ATOM 3930 N N . PRO B 1 109 ? 27.247 8.473 -7.689 1.00 56.58 127 PRO B N 1
ATOM 3931 C CA . PRO B 1 109 ? 27.736 7.391 -8.555 1.00 55.36 127 PRO B CA 1
ATOM 3932 C C . PRO B 1 109 ? 26.649 6.817 -9.460 1.00 54.36 127 PRO B C 1
ATOM 3933 O O . PRO B 1 109 ? 25.493 6.711 -9.060 1.00 53.84 127 PRO B O 1
ATOM 3937 N N . LEU B 1 110 ? 27.025 6.456 -10.678 1.00 52.38 128 LEU B N 1
ATOM 3938 C CA . LEU B 1 110 ? 26.058 5.870 -11.593 1.00 51.60 128 LEU B CA 1
ATOM 3939 C C . LEU B 1 110 ? 26.567 4.569 -12.183 1.00 50.42 128 LEU B C 1
ATOM 3940 O O . LEU B 1 110 ? 25.799 3.810 -12.770 1.00 49.04 128 LEU B O 1
ATOM 3945 N N . ASP B 1 111 ? 27.856 4.299 -12.022 1.00 48.74 129 ASP B N 1
ATOM 3946 C CA . ASP B 1 111 ? 28.411 3.075 -12.571 1.00 51.02 129 ASP B CA 1
ATOM 3947 C C . ASP B 1 111 ? 28.088 1.837 -11.730 1.00 53.18 129 ASP B C 1
ATOM 3948 O O . ASP B 1 111 ? 27.443 0.895 -12.217 1.00 55.31 129 ASP B O 1
ATOM 3953 N N . GLY B 1 112 ? 28.516 1.832 -10.474 1.00 52.90 130 GLY B N 1
ATOM 3954 C CA . GLY B 1 112 ? 28.243 0.698 -9.614 1.00 54.46 130 GLY B CA 1
ATOM 3955 C C . GLY B 1 112 ? 29.141 0.717 -8.401 1.00 55.88 130 GLY B C 1
ATOM 3956 O O . GLY B 1 112 ? 28.823 0.126 -7.366 1.00 56.66 130 GLY B O 1
ATOM 3957 N N . LEU B 1 113 ? 30.273 1.402 -8.535 1.00 54.61 131 LEU B N 1
ATOM 3958 C CA . LEU B 1 113 ? 31.227 1.516 -7.444 1.00 54.06 131 LEU B CA 1
ATOM 3959 C C . LEU B 1 113 ? 30.704 2.545 -6.453 1.00 53.79 131 LEU B C 1
ATOM 3960 O O . LEU B 1 113 ? 29.645 3.139 -6.673 1.00 53.31 131 LEU B O 1
ATOM 3965 N N . PRO B 1 114 ? 31.419 2.755 -5.337 1.00 53.06 132 PRO B N 1
ATOM 3966 C CA . PRO B 1 114 ? 30.947 3.740 -4.363 1.00 53.78 132 PRO B CA 1
ATOM 3967 C C . PRO B 1 114 ? 31.516 5.132 -4.655 1.00 54.41 132 PRO B C 1
ATOM 3968 O O . PRO B 1 114 ? 32.517 5.269 -5.364 1.00 53.13 132 PRO B O 1
ATOM 3972 N N . ALA B 1 115 ? 30.872 6.154 -4.102 1.00 54.78 133 ALA B N 1
ATOM 3973 C CA . ALA B 1 115 ? 31.313 7.526 -4.306 1.00 56.13 133 ALA B CA 1
ATOM 3974 C C . ALA B 1 115 ? 32.833 7.620 -4.169 1.00 57.07 133 ALA B C 1
ATOM 3975 O O . ALA B 1 115 ? 33.427 6.983 -3.295 1.00 55.45 133 ALA B O 1
ATOM 3977 N N . PRO B 1 116 ? 33.487 8.397 -5.052 1.00 58.43 134 PRO B N 1
ATOM 3978 C CA . PRO B 1 116 ? 34.947 8.547 -4.986 1.00 59.26 134 PRO B CA 1
ATOM 3979 C C . PRO B 1 116 ? 35.266 9.385 -3.754 1.00 60.82 134 PRO B C 1
ATOM 3980 O O . PRO B 1 116 ? 35.038 10.596 -3.755 1.00 60.55 134 PRO B O 1
ATOM 3984 N N . ASP B 1 117 ? 35.766 8.767 -2.690 1.00 63.93 135 ASP B N 1
ATOM 3985 C CA . ASP B 1 117 ? 36.059 9.579 -1.518 1.00 66.05 135 ASP B CA 1
ATOM 3986 C C . ASP B 1 117 ? 37.156 10.572 -1.880 1.00 65.50 135 ASP B C 1
ATOM 3987 O O . ASP B 1 117 ? 38.313 10.213 -2.133 1.00 65.57 135 ASP B O 1
ATOM 3992 N N . THR B 1 118 ? 36.737 11.830 -1.961 1.00 62.85 136 THR B N 1
ATOM 3993 C CA . THR B 1 118 ? 37.606 12.936 -2.294 1.00 60.54 136 THR B CA 1
ATOM 3994 C C . THR B 1 118 ? 37.300 13.971 -1.232 1.00 60.07 136 THR B C 1
ATOM 3995 O O . THR B 1 118 ? 36.145 14.132 -0.836 1.00 60.56 136 THR B O 1
ATOM 3999 N N . LEU B 1 119 ? 38.324 14.661 -0.746 1.00 59.21 137 LEU B N 1
ATOM 4000 C CA . LEU B 1 119 ? 38.102 15.672 0.270 1.00 59.72 137 LEU B CA 1
ATOM 4001 C C . LEU B 1 119 ? 37.902 17.037 -0.376 1.00 60.89 137 LEU B C 1
ATOM 4002 O O . LEU B 1 119 ? 37.327 17.939 0.227 1.00 60.60 137 LEU B O 1
ATOM 4007 N N . GLU B 1 120 ? 38.378 17.175 -1.612 1.00 63.37 138 GLU B N 1
ATOM 4008 C CA . GLU B 1 120 ? 38.252 18.428 -2.349 1.00 64.69 138 GLU B CA 1
ATOM 4009 C C . GLU B 1 120 ? 36.841 18.564 -2.920 1.00 64.98 138 GLU B C 1
ATOM 4010 O O . GLU B 1 120 ? 36.286 17.601 -3.456 1.00 64.92 138 GLU B O 1
ATOM 4016 N N . THR B 1 121 ? 36.261 19.757 -2.796 1.00 65.54 139 THR B N 1
ATOM 4017 C CA . THR B 1 121 ? 34.909 20.016 -3.285 1.00 65.11 139 THR B CA 1
ATOM 4018 C C . THR B 1 121 ? 34.726 21.488 -3.655 1.00 65.36 139 THR B C 1
ATOM 4019 O O . THR B 1 121 ? 35.042 22.381 -2.868 1.00 65.97 139 THR B O 1
ATOM 4023 N N . GLY B 1 122 ? 34.211 21.727 -4.862 1.00 65.60 140 GLY B N 1
ATOM 4024 C CA . GLY B 1 122 ? 33.997 23.087 -5.336 1.00 64.36 140 GLY B CA 1
ATOM 4025 C C . GLY B 1 122 ? 32.563 23.400 -5.730 1.00 64.36 140 GLY B C 1
ATOM 4026 O O . GLY B 1 122 ? 31.716 22.506 -5.814 1.00 63.54 140 GLY B O 1
ATOM 4027 N N . ALA B 1 123 ? 32.280 24.678 -5.976 1.00 63.61 141 ALA B N 1
ATOM 4028 C CA . ALA B 1 123 ? 30.934 25.096 -6.365 1.00 63.30 141 ALA B CA 1
ATOM 4029 C C . ALA B 1 123 ? 30.667 24.817 -7.845 1.00 62.04 141 ALA B C 1
ATOM 4030 O O . ALA B 1 123 ? 31.596 24.807 -8.655 1.00 60.57 141 ALA B O 1
ATOM 4032 N N . LEU B 1 124 ? 29.396 24.597 -8.184 1.00 62.01 142 LEU B N 1
ATOM 4033 C CA . LEU B 1 124 ? 28.984 24.319 -9.562 1.00 62.86 142 LEU B CA 1
ATOM 4034 C C . LEU B 1 124 ? 29.491 25.373 -10.538 1.00 64.36 142 LEU B C 1
ATOM 4035 O O . LEU B 1 124 ? 30.166 25.060 -11.520 1.00 64.92 142 LEU B O 1
ATOM 4040 N N . ILE B 1 125 ? 29.143 26.625 -10.259 1.00 65.77 143 ILE B N 1
ATOM 4041 C CA . ILE B 1 125 ? 29.547 27.739 -11.102 1.00 67.07 143 ILE B CA 1
ATOM 4042 C C . ILE B 1 125 ? 30.656 28.526 -10.420 1.00 68.65 143 ILE B C 1
ATOM 4043 O O . ILE B 1 125 ? 30.576 28.823 -9.228 1.00 68.25 143 ILE B O 1
ATOM 4048 N N . THR B 1 126 ? 31.684 28.866 -11.187 1.00 70.58 144 THR B N 1
ATOM 4049 C CA . THR B 1 126 ? 32.820 29.613 -10.669 1.00 72.90 144 THR B CA 1
ATOM 4050 C C . THR B 1 126 ? 32.892 31.018 -11.266 1.00 75.13 144 THR B C 1
ATOM 4051 O O . THR B 1 126 ? 32.361 31.266 -12.351 1.00 75.32 144 THR B O 1
ATOM 4055 N N . PRO B 1 127 ? 33.566 31.949 -10.570 1.00 76.47 145 PRO B N 1
ATOM 4056 C CA . PRO B 1 127 ? 33.720 33.338 -11.019 1.00 77.25 145 PRO B CA 1
ATOM 4057 C C . PRO B 1 127 ? 34.283 33.484 -12.426 1.00 77.67 145 PRO B C 1
ATOM 4058 O O . PRO B 1 127 ? 35.453 33.186 -12.676 1.00 78.01 145 PRO B O 1
ATOM 4062 N N . PRO B 1 128 ? 33.459 33.972 -13.365 1.00 78.09 146 PRO B N 1
ATOM 4063 C CA . PRO B 1 128 ? 33.896 34.157 -14.750 1.00 79.18 146 PRO B CA 1
ATOM 4064 C C . PRO B 1 128 ? 35.055 35.139 -14.854 1.00 80.56 146 PRO B C 1
ATOM 4065 O O . PRO B 1 128 ? 34.905 36.318 -14.544 1.00 81.90 146 PRO B O 1
ATOM 4069 N N . PHE B 1 129 ? 36.216 34.644 -15.278 1.00 81.20 147 PHE B N 1
ATOM 4070 C CA . PHE B 1 129 ? 37.384 35.506 -15.434 1.00 81.62 147 PHE B CA 1
ATOM 4071 C C . PHE B 1 129 ? 37.359 36.188 -16.796 1.00 81.32 147 PHE B C 1
ATOM 4072 O O . PHE B 1 129 ? 36.998 35.574 -17.802 1.00 80.68 147 PHE B O 1
ATOM 4080 N N . ASN B 1 130 ? 37.729 37.466 -16.816 1.00 80.84 148 ASN B N 1
ATOM 4081 C CA . ASN B 1 130 ? 37.743 38.247 -18.046 1.00 80.45 148 ASN B CA 1
ATOM 4082 C C . ASN B 1 130 ? 38.452 37.524 -19.185 1.00 80.41 148 ASN B C 1
ATOM 4083 O O . ASN B 1 130 ? 39.666 37.319 -19.147 1.00 80.18 148 ASN B O 1
ATOM 4088 N N . PRO B 1 131 ? 37.693 37.133 -20.221 1.00 80.45 149 PRO B N 1
ATOM 4089 C CA . PRO B 1 131 ? 38.208 36.425 -21.398 1.00 79.69 149 PRO B CA 1
ATOM 4090 C C . PRO B 1 131 ? 39.347 37.104 -22.172 1.00 78.50 149 PRO B C 1
ATOM 4091 O O . PRO B 1 131 ? 40.012 36.467 -22.992 1.00 79.13 149 PRO B O 1
ATOM 4095 N N . LEU B 1 132 ? 39.581 38.390 -21.926 1.00 76.50 150 LEU B N 1
ATOM 4096 C CA . LEU B 1 132 ? 40.657 39.097 -22.611 1.00 73.64 150 LEU B CA 1
ATOM 4097 C C . LEU B 1 132 ? 41.966 38.824 -21.848 1.00 72.34 150 LEU B C 1
ATOM 4098 O O . LEU B 1 132 ? 43.050 39.227 -22.276 1.00 72.34 150 LEU B O 1
ATOM 4103 N N . GLN B 1 133 ? 41.839 38.124 -20.719 1.00 69.17 151 GLN B N 1
ATOM 4104 C CA . GLN B 1 133 ? 42.982 37.754 -19.887 1.00 65.98 151 GLN B CA 1
ATOM 4105 C C . GLN B 1 133 ? 43.524 36.378 -20.288 1.00 62.82 151 GLN B C 1
ATOM 4106 O O . GLN B 1 133 ? 44.731 36.148 -20.286 1.00 63.10 151 GLN B O 1
ATOM 4112 N N . ARG B 1 134 ? 42.613 35.465 -20.614 1.00 57.15 152 ARG B N 1
ATOM 4113 C CA . ARG B 1 134 ? 42.966 34.113 -21.028 1.00 52.46 152 ARG B CA 1
ATOM 4114 C C . ARG B 1 134 ? 44.167 34.114 -21.948 1.00 48.79 152 ARG B C 1
ATOM 4115 O O . ARG B 1 134 ? 44.311 35.014 -22.772 1.00 48.27 152 ARG B O 1
ATOM 4123 N N . THR B 1 135 ? 45.027 33.113 -21.816 1.00 43.55 153 THR B N 1
ATOM 4124 C CA . THR B 1 135 ? 46.188 33.049 -22.686 1.00 40.07 153 THR B CA 1
ATOM 4125 C C . THR B 1 135 ? 45.686 32.662 -24.076 1.00 37.57 153 THR B C 1
ATOM 4126 O O . THR B 1 135 ? 44.762 31.873 -24.217 1.00 37.17 153 THR B O 1
ATOM 4130 N N . PRO B 1 136 ? 46.283 33.234 -25.126 1.00 37.39 154 PRO B N 1
ATOM 4131 C CA . PRO B 1 136 ? 45.865 32.932 -26.500 1.00 35.95 154 PRO B CA 1
ATOM 4132 C C . PRO B 1 136 ? 46.049 31.482 -26.907 1.00 36.63 154 PRO B C 1
ATOM 4133 O O . PRO B 1 136 ? 46.792 30.742 -26.280 1.00 38.85 154 PRO B O 1
ATOM 4137 N N . ILE B 1 137 ? 45.357 31.078 -27.958 1.00 37.12 155 ILE B N 1
ATOM 4138 C CA . ILE B 1 137 ? 45.493 29.718 -28.444 1.00 39.40 155 ILE B CA 1
ATOM 4139 C C . ILE B 1 137 ? 46.723 29.712 -29.332 1.00 41.07 155 ILE B C 1
ATOM 4140 O O . ILE B 1 137 ? 46.811 30.491 -30.277 1.00 43.68 155 ILE B O 1
ATOM 4145 N N . GLU B 1 138 ? 47.688 28.857 -29.032 1.00 44.01 156 GLU B N 1
ATOM 4146 C CA . GLU B 1 138 ? 48.889 28.827 -29.847 1.00 45.53 156 GLU B CA 1
ATOM 4147 C C . GLU B 1 138 ? 49.573 27.479 -29.863 1.00 44.86 156 GLU B C 1
ATOM 4148 O O . GLU B 1 138 ? 50.675 27.334 -30.395 1.00 45.21 156 GLU B O 1
ATOM 4154 N N . HIS B 1 139 ? 48.920 26.490 -29.276 1.00 44.14 157 HIS B N 1
ATOM 4155 C CA . HIS B 1 139 ? 49.462 25.143 -29.264 1.00 42.73 157 HIS B CA 1
ATOM 4156 C C . HIS B 1 139 ? 48.449 24.199 -29.874 1.00 40.68 157 HIS B C 1
ATOM 4157 O O . HIS B 1 139 ? 47.309 24.113 -29.409 1.00 37.70 157 HIS B O 1
ATOM 4164 N N . VAL B 1 140 ? 48.860 23.519 -30.938 1.00 39.94 158 VAL B N 1
ATOM 4165 C CA . VAL B 1 140 ? 47.982 22.562 -31.596 1.00 39.96 158 VAL B CA 1
ATOM 4166 C C . VAL B 1 140 ? 47.645 21.428 -30.630 1.00 40.17 158 VAL B C 1
ATOM 4167 O O . VAL B 1 140 ? 48.476 21.023 -29.821 1.00 40.16 158 VAL B O 1
ATOM 4171 N N . LEU B 1 141 ? 46.405 20.950 -30.693 1.00 41.89 159 LEU B N 1
ATOM 4172 C CA . LEU B 1 141 ? 45.976 19.841 -29.851 1.00 41.13 159 LEU B CA 1
ATOM 4173 C C . LEU B 1 141 ? 45.801 18.655 -30.776 1.00 41.29 159 LEU B C 1
ATOM 4174 O O . LEU B 1 141 ? 45.004 18.713 -31.718 1.00 41.67 159 LEU B O 1
ATOM 4179 N N . ASP B 1 142 ? 46.556 17.593 -30.520 1.00 42.24 160 ASP B N 1
ATOM 4180 C CA . ASP B 1 142 ? 46.503 16.394 -31.348 1.00 42.39 160 ASP B CA 1
ATOM 4181 C C . ASP B 1 142 ? 45.220 15.641 -31.030 1.00 41.79 160 ASP B C 1
ATOM 4182 O O . ASP B 1 142 ? 45.120 14.986 -29.995 1.00 43.43 160 ASP B O 1
ATOM 4187 N N . THR B 1 143 ? 44.237 15.739 -31.917 1.00 40.28 161 THR B N 1
ATOM 4188 C CA . THR B 1 143 ? 42.957 15.069 -31.714 1.00 39.85 161 THR B CA 1
ATOM 4189 C C . THR B 1 143 ? 42.978 13.571 -32.040 1.00 41.18 161 THR B C 1
ATOM 4190 O O . THR B 1 143 ? 42.110 12.818 -31.590 1.00 41.03 161 THR B O 1
ATOM 4194 N N . GLY B 1 144 ? 43.955 13.129 -32.821 1.00 40.14 162 GLY B N 1
ATOM 4195 C CA . GLY B 1 144 ? 44.017 11.720 -33.145 1.00 41.18 162 GLY B CA 1
ATOM 4196 C C . GLY B 1 144 ? 43.190 11.352 -34.355 1.00 41.67 162 GLY B C 1
ATOM 4197 O O . GLY B 1 144 ? 43.067 10.174 -34.702 1.00 45.11 162 GLY B O 1
ATOM 4198 N N . VAL B 1 145 ? 42.592 12.360 -34.976 1.00 40.77 163 VAL B N 1
ATOM 4199 C CA . VAL B 1 145 ? 41.797 12.174 -36.185 1.00 36.64 163 VAL B CA 1
ATOM 4200 C C . VAL B 1 145 ? 42.625 12.884 -37.246 1.00 37.04 163 VAL B C 1
ATOM 4201 O O . VAL B 1 145 ? 42.904 14.072 -37.126 1.00 38.15 163 VAL B O 1
ATOM 4205 N N . ARG B 1 146 ? 43.024 12.148 -38.275 1.00 35.61 164 ARG B N 1
ATOM 4206 C CA . ARG B 1 146 ? 43.864 12.686 -39.333 1.00 37.77 164 ARG B CA 1
ATOM 4207 C C . ARG B 1 146 ? 43.310 13.930 -40.040 1.00 38.00 164 ARG B C 1
ATOM 4208 O O . ARG B 1 146 ? 43.948 14.989 -40.019 1.00 38.86 164 ARG B O 1
ATOM 4216 N N . ALA B 1 147 ? 42.132 13.821 -40.651 1.00 36.01 165 ALA B N 1
ATOM 4217 C CA . ALA B 1 147 ? 41.534 14.950 -41.353 1.00 33.87 165 ALA B CA 1
ATOM 4218 C C . ALA B 1 147 ? 41.401 16.210 -40.478 1.00 34.01 165 ALA B C 1
ATOM 4219 O O . ALA B 1 147 ? 41.583 17.329 -40.968 1.00 32.65 165 ALA B O 1
ATOM 4221 N N . ILE B 1 148 ? 41.092 16.043 -39.192 1.00 33.32 166 ILE B N 1
ATOM 4222 C CA . ILE B 1 148 ? 40.969 17.204 -38.322 1.00 33.20 166 ILE B CA 1
ATOM 4223 C C . ILE B 1 148 ? 42.345 17.838 -38.108 1.00 34.88 166 ILE B C 1
ATOM 4224 O O . ILE B 1 148 ? 42.500 19.044 -38.298 1.00 34.87 166 ILE B O 1
ATOM 4229 N N . ASN B 1 149 ? 43.342 17.029 -37.746 1.00 34.21 167 ASN B N 1
ATOM 4230 C CA . ASN B 1 149 ? 44.701 17.535 -37.508 1.00 33.41 167 ASN B CA 1
ATOM 4231 C C . ASN B 1 149 ? 45.351 18.222 -38.696 1.00 32.56 167 ASN B C 1
ATOM 4232 O O . ASN B 1 149 ? 45.996 19.247 -38.540 1.00 34.73 167 ASN B O 1
ATOM 4237 N N . ALA B 1 150 ? 45.181 17.668 -39.886 1.00 32.02 168 ALA B N 1
ATOM 4238 C CA . ALA B 1 150 ? 45.816 18.244 -41.066 1.00 34.41 168 ALA B CA 1
ATOM 4239 C C . ALA B 1 150 ? 45.030 19.295 -41.841 1.00 35.27 168 ALA B C 1
ATOM 4240 O O . ALA B 1 150 ? 45.624 20.107 -42.558 1.00 34.11 168 ALA B O 1
ATOM 4242 N N . LEU B 1 151 ? 43.704 19.302 -41.705 1.00 34.24 169 LEU B N 1
ATOM 4243 C CA . LEU B 1 151 ? 42.902 20.247 -42.475 1.00 31.28 169 LEU B CA 1
ATOM 4244 C C . LEU B 1 151 ? 42.001 21.186 -41.683 1.00 29.01 169 LEU B C 1
ATOM 4245 O O . LEU B 1 151 ? 41.481 22.153 -42.236 1.00 27.74 169 LEU B O 1
ATOM 4250 N N . LEU B 1 152 ? 41.814 20.900 -40.396 1.00 25.52 170 LEU B N 1
ATOM 4251 C CA . LEU B 1 152 ? 40.942 21.714 -39.548 1.00 26.54 170 LEU B CA 1
ATOM 4252 C C . LEU B 1 152 ? 41.542 21.806 -38.147 1.00 25.61 170 LEU B C 1
ATOM 4253 O O . LEU B 1 152 ? 40.837 21.772 -37.140 1.00 23.62 170 LEU B O 1
ATOM 4258 N N . THR B 1 153 ? 42.867 21.942 -38.128 1.00 26.97 171 THR B N 1
ATOM 4259 C CA . THR B 1 153 ? 43.681 21.991 -36.914 1.00 24.26 171 THR B CA 1
ATOM 4260 C C . THR B 1 153 ? 43.094 22.741 -35.733 1.00 25.33 171 THR B C 1
ATOM 4261 O O . THR B 1 153 ? 42.811 23.940 -35.804 1.00 24.68 171 THR B O 1
ATOM 4265 N N . VAL B 1 154 ? 42.923 22.002 -34.642 1.00 26.44 172 VAL B N 1
ATOM 4266 C CA . VAL B 1 154 ? 42.381 22.551 -33.412 1.00 30.61 172 VAL B CA 1
ATOM 4267 C C . VAL B 1 154 ? 43.532 22.831 -32.438 1.00 32.13 172 VAL B C 1
ATOM 4268 O O . VAL B 1 154 ? 44.521 22.105 -32.406 1.00 32.68 172 VAL B O 1
ATOM 4272 N N . GLY B 1 155 ? 43.404 23.891 -31.651 1.00 33.07 173 GLY B N 1
ATOM 4273 C CA . GLY B 1 155 ? 44.445 24.192 -30.694 1.00 33.09 173 GLY B CA 1
ATOM 4274 C C . GLY B 1 155 ? 43.853 24.095 -29.306 1.00 34.21 173 GLY B C 1
ATOM 4275 O O . GLY B 1 155 ? 42.630 24.165 -29.165 1.00 32.96 173 GLY B O 1
ATOM 4276 N N . ARG B 1 156 ? 44.677 23.922 -28.270 1.00 36.55 174 ARG B N 1
ATOM 4277 C CA . ARG B 1 156 ? 44.084 23.857 -26.947 1.00 37.40 174 ARG B CA 1
ATOM 4278 C C . ARG B 1 156 ? 43.619 25.240 -26.554 1.00 36.04 174 ARG B C 1
ATOM 4279 O O . ARG B 1 156 ? 44.292 26.241 -26.823 1.00 34.80 174 ARG B O 1
ATOM 4287 N N . GLY B 1 157 ? 42.436 25.277 -25.954 1.00 34.66 175 GLY B N 1
ATOM 4288 C CA . GLY B 1 157 ? 41.812 26.523 -25.556 1.00 34.22 175 GLY B CA 1
ATOM 4289 C C . GLY B 1 157 ? 40.660 26.769 -26.525 1.00 32.25 175 GLY B C 1
ATOM 4290 O O . GLY B 1 157 ? 39.763 27.566 -26.262 1.00 33.05 175 GLY B O 1
ATOM 4291 N N . GLN B 1 158 ? 40.675 26.045 -27.639 1.00 31.18 176 GLN B N 1
ATOM 4292 C CA . GLN B 1 158 ? 39.639 26.199 -28.659 1.00 30.91 176 GLN B CA 1
ATOM 4293 C C . GLN B 1 158 ? 38.292 25.552 -28.359 1.00 32.06 176 GLN B C 1
ATOM 4294 O O . GLN B 1 158 ? 38.215 24.425 -27.834 1.00 32.16 176 GLN B O 1
ATOM 4300 N N . ARG B 1 159 ? 37.237 26.287 -28.703 1.00 31.14 177 ARG B N 1
ATOM 4301 C CA . ARG B 1 159 ? 35.858 25.823 -28.545 1.00 31.34 177 ARG B CA 1
ATOM 4302 C C . ARG B 1 159 ? 35.305 25.512 -29.945 1.00 31.18 177 ARG B C 1
ATOM 4303 O O . ARG B 1 159 ? 35.127 26.413 -30.772 1.00 29.61 177 ARG B O 1
ATOM 4311 N N . MET B 1 160 ? 35.048 24.232 -30.201 1.00 28.42 178 MET B N 1
ATOM 4312 C CA . MET B 1 160 ? 34.550 23.778 -31.495 1.00 27.80 178 MET B CA 1
ATOM 4313 C C . MET B 1 160 ? 33.147 23.181 -31.449 1.00 28.49 178 MET B C 1
ATOM 4314 O O . MET B 1 160 ? 32.722 22.607 -30.440 1.00 25.53 178 MET B O 1
ATOM 4319 N N . GLY B 1 161 ? 32.431 23.313 -32.562 1.00 26.91 179 GLY B N 1
ATOM 4320 C CA . GLY B 1 161 ? 31.106 22.744 -32.642 1.00 26.90 179 GLY B CA 1
ATOM 4321 C C . GLY B 1 161 ? 31.196 21.465 -33.459 1.00 27.09 179 GLY B C 1
ATOM 4322 O O . GLY B 1 161 ? 32.103 21.303 -34.267 1.00 25.52 179 GLY B O 1
ATOM 4323 N N . LEU B 1 162 ? 30.273 20.539 -33.225 1.00 29.01 180 LEU B N 1
ATOM 4324 C CA . LEU B 1 162 ? 30.223 19.294 -33.984 1.00 31.35 180 LEU B CA 1
ATOM 4325 C C . LEU B 1 162 ? 28.764 19.222 -34.417 1.00 32.47 180 LEU B C 1
ATOM 4326 O O . LEU B 1 162 ? 27.875 18.926 -33.614 1.00 32.75 180 LEU B O 1
ATOM 4331 N N . PHE B 1 163 ? 28.528 19.519 -35.692 1.00 31.87 181 PHE B N 1
ATOM 4332 C CA . PHE B 1 163 ? 27.178 19.554 -36.224 1.00 32.10 181 PHE B CA 1
ATOM 4333 C C . PHE B 1 163 ? 26.912 18.291 -37.008 1.00 35.03 181 PHE B C 1
ATOM 4334 O O . PHE B 1 163 ? 27.542 18.035 -38.041 1.00 34.64 181 PHE B O 1
ATOM 4342 N N . ALA B 1 164 ? 25.970 17.495 -36.503 1.00 35.56 182 ALA B N 1
ATOM 4343 C CA . ALA B 1 164 ? 25.640 16.233 -37.139 1.00 36.15 182 ALA B CA 1
ATOM 4344 C C . ALA B 1 164 ? 24.195 15.827 -36.919 1.00 35.66 182 ALA B C 1
ATOM 4345 O O . ALA B 1 164 ? 23.559 16.229 -35.946 1.00 33.46 182 ALA B O 1
ATOM 4347 N N . GLY B 1 165 ? 23.680 15.044 -37.855 1.00 37.51 183 GLY B N 1
ATOM 4348 C CA . GLY B 1 165 ? 22.325 14.542 -37.725 1.00 37.73 183 GLY B CA 1
ATOM 4349 C C . GLY B 1 165 ? 22.532 13.212 -37.023 1.00 37.87 183 GLY B C 1
ATOM 4350 O O . GLY B 1 165 ? 23.652 12.902 -36.623 1.00 38.20 183 GLY B O 1
ATOM 4351 N N . SER B 1 166 ? 21.480 12.422 -36.851 1.00 39.76 184 SER B N 1
ATOM 4352 C CA . SER B 1 166 ? 21.658 11.138 -36.197 1.00 39.47 184 SER B CA 1
ATOM 4353 C C . SER B 1 166 ? 21.984 10.064 -37.235 1.00 38.83 184 SER B C 1
ATOM 4354 O O . SER B 1 166 ? 21.698 10.224 -38.422 1.00 35.30 184 SER B O 1
ATOM 4357 N N . GLY B 1 167 ? 22.630 8.989 -36.791 1.00 38.05 185 GLY B N 1
ATOM 4358 C CA . GLY B 1 167 ? 22.991 7.919 -37.701 1.00 36.70 185 GLY B CA 1
ATOM 4359 C C . GLY B 1 167 ? 24.146 8.223 -38.635 1.00 38.50 185 GLY B C 1
ATOM 4360 O O . GLY B 1 167 ? 24.412 7.435 -39.546 1.00 41.18 185 GLY B O 1
ATOM 4361 N N . VAL B 1 168 ? 24.855 9.334 -38.423 1.00 36.16 186 VAL B N 1
ATOM 4362 C CA . VAL B 1 168 ? 25.973 9.678 -39.294 1.00 32.13 186 VAL B CA 1
ATOM 4363 C C . VAL B 1 168 ? 27.376 9.536 -38.706 1.00 31.46 186 VAL B C 1
ATOM 4364 O O . VAL B 1 168 ? 28.352 9.954 -39.321 1.00 33.74 186 VAL B O 1
ATOM 4368 N N . GLY B 1 169 ? 27.480 8.945 -37.520 1.00 30.80 187 GLY B N 1
ATOM 4369 C CA . GLY B 1 169 ? 28.777 8.738 -36.907 1.00 27.44 187 GLY B CA 1
ATOM 4370 C C . GLY B 1 169 ? 29.299 9.686 -35.844 1.00 29.25 187 GLY B C 1
ATOM 4371 O O . GLY B 1 169 ? 30.462 9.583 -35.456 1.00 32.54 187 GLY B O 1
ATOM 4372 N N . LYS B 1 170 ? 28.473 10.600 -35.357 1.00 30.23 188 LYS B N 1
ATOM 4373 C CA . LYS B 1 170 ? 28.911 11.552 -34.343 1.00 31.02 188 LYS B CA 1
ATOM 4374 C C . LYS B 1 170 ? 29.530 10.925 -33.081 1.00 31.41 188 LYS B C 1
ATOM 4375 O O . LYS B 1 170 ? 30.596 11.356 -32.643 1.00 33.48 188 LYS B O 1
ATOM 4381 N N . SER B 1 171 ? 28.880 9.911 -32.504 1.00 29.97 189 SER B N 1
ATOM 4382 C CA . SER B 1 171 ? 29.396 9.257 -31.288 1.00 30.40 189 SER B CA 1
ATOM 4383 C C . SER B 1 171 ? 30.709 8.533 -31.496 1.00 32.96 189 SER B C 1
ATOM 4384 O O . SER B 1 171 ? 31.543 8.487 -30.586 1.00 36.44 189 SER B O 1
ATOM 4387 N N . VAL B 1 172 ? 30.882 7.965 -32.687 1.00 32.13 190 VAL B N 1
ATOM 4388 C CA . VAL B 1 172 ? 32.095 7.239 -33.018 1.00 32.65 190 VAL B CA 1
ATOM 4389 C C . VAL B 1 172 ? 33.267 8.218 -33.135 1.00 31.33 190 VAL B C 1
ATOM 4390 O O . VAL B 1 172 ? 34.356 7.954 -32.625 1.00 33.46 190 VAL B O 1
ATOM 4394 N N . LEU B 1 173 ? 33.046 9.356 -33.782 1.00 31.66 191 LEU B N 1
ATOM 4395 C CA . LEU B 1 173 ? 34.116 10.349 -33.911 1.00 31.65 191 LEU B CA 1
ATOM 4396 C C . LEU B 1 173 ? 34.491 10.828 -32.510 1.00 30.54 191 LEU B C 1
ATOM 4397 O O . LEU B 1 173 ? 35.669 10.987 -32.198 1.00 28.98 191 LEU B O 1
ATOM 4402 N N . LEU B 1 174 ? 33.478 11.043 -31.674 1.00 30.29 192 LEU B N 1
ATOM 4403 C CA . LEU B 1 174 ? 33.691 11.493 -30.303 1.00 34.15 192 LEU B CA 1
ATOM 4404 C C . LEU B 1 174 ? 34.493 10.454 -29.535 1.00 34.61 192 LEU B C 1
ATOM 4405 O O . LEU B 1 174 ? 35.425 10.794 -28.802 1.00 36.37 192 LEU B O 1
ATOM 4410 N N . GLY B 1 175 ? 34.120 9.189 -29.713 1.00 35.28 193 GLY B N 1
ATOM 4411 C CA . GLY B 1 175 ? 34.814 8.103 -29.049 1.00 35.27 193 GLY B CA 1
ATOM 4412 C C . GLY B 1 175 ? 36.226 8.017 -29.586 1.00 35.31 193 GLY B C 1
ATOM 4413 O O . GLY B 1 175 ? 37.164 7.722 -28.849 1.00 36.98 193 GLY B O 1
ATOM 4414 N N . MET B 1 176 ? 36.380 8.264 -30.878 1.00 35.75 194 MET B N 1
ATOM 4415 C CA . MET B 1 176 ? 37.704 8.245 -31.471 1.00 36.89 194 MET B CA 1
ATOM 4416 C C . MET B 1 176 ? 38.599 9.270 -30.791 1.00 38.98 194 MET B C 1
ATOM 4417 O O . MET B 1 176 ? 39.743 8.968 -30.456 1.00 40.78 194 MET B O 1
ATOM 4422 N N . MET B 1 177 ? 38.083 10.481 -30.584 1.00 38.69 195 MET B N 1
ATOM 4423 C CA . MET B 1 177 ? 38.856 11.540 -29.933 1.00 41.02 195 MET B CA 1
ATOM 4424 C C . MET B 1 177 ? 39.016 11.295 -28.439 1.00 40.30 195 MET B C 1
ATOM 4425 O O . MET B 1 177 ? 40.005 11.705 -27.840 1.00 37.51 195 MET B O 1
ATOM 4430 N N . ALA B 1 178 ? 38.040 10.625 -27.837 1.00 40.61 196 ALA B N 1
ATOM 4431 C CA . ALA B 1 178 ? 38.101 10.331 -26.412 1.00 40.37 196 ALA B CA 1
ATOM 4432 C C . ALA B 1 178 ? 39.245 9.376 -26.105 1.00 41.15 196 ALA B C 1
ATOM 4433 O O . ALA B 1 178 ? 39.781 9.378 -25.001 1.00 40.07 196 ALA B O 1
ATOM 4435 N N . ARG B 1 179 ? 39.612 8.568 -27.092 1.00 41.21 197 ARG B N 1
ATOM 4436 C CA . ARG B 1 179 ? 40.675 7.593 -26.915 1.00 42.28 197 ARG B CA 1
ATOM 4437 C C . ARG B 1 179 ? 41.995 8.015 -27.553 1.00 43.56 197 ARG B C 1
ATOM 4438 O O . ARG B 1 179 ? 43.062 7.629 -27.088 1.00 43.12 197 ARG B O 1
ATOM 4446 N N . TYR B 1 180 ? 41.947 8.822 -28.602 1.00 44.06 198 TYR B N 1
ATOM 4447 C CA . TYR B 1 180 ? 43.188 9.215 -29.250 1.00 46.74 198 TYR B CA 1
ATOM 4448 C C . TYR B 1 180 ? 43.621 10.664 -29.073 1.00 46.68 198 TYR B C 1
ATOM 4449 O O . TYR B 1 180 ? 44.685 11.051 -29.563 1.00 45.87 198 TYR B O 1
ATOM 4458 N N . THR B 1 181 ? 42.812 11.462 -28.375 1.00 45.43 199 THR B N 1
ATOM 4459 C CA . THR B 1 181 ? 43.169 12.860 -28.157 1.00 45.84 199 THR B CA 1
ATOM 4460 C C . THR B 1 181 ? 44.304 12.937 -27.154 1.00 48.59 199 THR B C 1
ATOM 4461 O O . THR B 1 181 ? 44.144 12.599 -25.982 1.00 47.84 199 THR B O 1
ATOM 4465 N N . ARG B 1 182 ? 45.455 13.385 -27.636 1.00 50.57 200 ARG B N 1
ATOM 4466 C CA . ARG B 1 182 ? 46.626 13.514 -26.801 1.00 53.37 200 ARG B CA 1
ATOM 4467 C C . ARG B 1 182 ? 46.472 14.686 -25.831 1.00 53.33 200 ARG B C 1
ATOM 4468 O O . ARG B 1 182 ? 47.036 15.755 -26.036 1.00 52.58 200 ARG B O 1
ATOM 4476 N N . ALA B 1 183 ? 45.689 14.463 -24.784 1.00 53.02 201 ALA B N 1
ATOM 4477 C CA . ALA B 1 183 ? 45.450 15.452 -23.751 1.00 53.01 201 ALA B CA 1
ATOM 4478 C C . ALA B 1 183 ? 45.529 14.709 -22.419 1.00 54.09 201 ALA B C 1
ATOM 4479 O O . ALA B 1 183 ? 45.405 13.486 -22.388 1.00 55.80 201 ALA B O 1
ATOM 4481 N N . ASP B 1 184 ? 45.739 15.437 -21.330 1.00 54.23 202 ASP B N 1
ATOM 4482 C CA . ASP B 1 184 ? 45.835 14.814 -20.021 1.00 54.55 202 ASP B CA 1
ATOM 4483 C C . ASP B 1 184 ? 44.570 14.065 -19.673 1.00 54.25 202 ASP B C 1
ATOM 4484 O O . ASP B 1 184 ? 44.577 12.840 -19.525 1.00 54.23 202 ASP B O 1
ATOM 4489 N N . VAL B 1 185 ? 43.484 14.820 -19.546 1.00 52.37 203 VAL B N 1
ATOM 4490 C CA . VAL B 1 185 ? 42.198 14.261 -19.169 1.00 50.78 203 VAL B CA 1
ATOM 4491 C C . VAL B 1 185 ? 41.108 14.500 -20.205 1.00 48.99 203 VAL B C 1
ATOM 4492 O O . VAL B 1 185 ? 41.187 15.415 -21.025 1.00 48.93 203 VAL B O 1
ATOM 4496 N N . ILE B 1 186 ? 40.082 13.661 -20.140 1.00 45.26 204 ILE B N 1
ATOM 4497 C CA . ILE B 1 186 ? 38.948 13.753 -21.046 1.00 40.02 204 ILE B CA 1
ATOM 4498 C C . ILE B 1 186 ? 37.679 13.802 -20.191 1.00 36.06 204 ILE B C 1
ATOM 4499 O O . ILE B 1 186 ? 37.407 12.855 -19.461 1.00 35.99 204 ILE B O 1
ATOM 4504 N N . VAL B 1 187 ? 36.927 14.900 -20.258 1.00 31.89 205 VAL B N 1
ATOM 4505 C CA . VAL B 1 187 ? 35.665 15.015 -19.518 1.00 29.63 205 VAL B CA 1
ATOM 4506 C C . VAL B 1 187 ? 34.517 14.928 -20.530 1.00 30.44 205 VAL B C 1
ATOM 4507 O O . VAL B 1 187 ? 34.469 15.699 -21.494 1.00 32.43 205 VAL B O 1
ATOM 4511 N N . VAL B 1 188 ? 33.589 13.998 -20.305 1.00 30.91 206 VAL B N 1
ATOM 4512 C CA . VAL B 1 188 ? 32.469 13.769 -21.218 1.00 30.49 206 VAL B CA 1
ATOM 4513 C C . VAL B 1 188 ? 31.078 14.040 -20.637 1.00 33.15 206 VAL B C 1
ATOM 4514 O O . VAL B 1 188 ? 30.659 13.381 -19.690 1.00 35.74 206 VAL B O 1
ATOM 4518 N N . GLY B 1 189 ? 30.351 14.995 -21.216 1.00 33.62 207 GLY B N 1
ATOM 4519 C CA . GLY B 1 189 ? 29.006 15.278 -20.731 1.00 31.55 207 GLY B CA 1
ATOM 4520 C C . GLY B 1 189 ? 27.974 14.642 -21.653 1.00 32.33 207 GLY B C 1
ATOM 4521 O O . GLY B 1 189 ? 27.894 14.999 -22.827 1.00 31.58 207 GLY B O 1
ATOM 4522 N N . LEU B 1 190 ? 27.188 13.699 -21.140 1.00 33.41 208 LEU B N 1
ATOM 4523 C CA . LEU B 1 190 ? 26.173 13.026 -21.960 1.00 33.74 208 LEU B CA 1
ATOM 4524 C C . LEU B 1 190 ? 24.812 13.420 -21.442 1.00 33.15 208 LEU B C 1
ATOM 4525 O O . LEU B 1 190 ? 24.355 12.905 -20.426 1.00 37.36 208 LEU B O 1
ATOM 4530 N N . ILE B 1 191 ? 24.150 14.314 -22.171 1.00 34.09 209 ILE B N 1
ATOM 4531 C CA . ILE B 1 191 ? 22.856 14.860 -21.765 1.00 34.85 209 ILE B CA 1
ATOM 4532 C C . ILE B 1 191 ? 21.624 14.526 -22.613 1.00 37.11 209 ILE B C 1
ATOM 4533 O O . ILE B 1 191 ? 21.710 14.320 -23.828 1.00 36.46 209 ILE B O 1
ATOM 4538 N N . GLY B 1 192 ? 20.477 14.480 -21.940 1.00 39.04 210 GLY B N 1
ATOM 4539 C CA . GLY B 1 192 ? 19.193 14.246 -22.582 1.00 39.19 210 GLY B CA 1
ATOM 4540 C C . GLY B 1 192 ? 18.883 13.033 -23.441 1.00 38.94 210 GLY B C 1
ATOM 4541 O O . GLY B 1 192 ? 17.774 12.946 -23.964 1.00 39.78 210 GLY B O 1
ATOM 4542 N N . GLU B 1 193 ? 19.818 12.104 -23.605 1.00 39.87 211 GLU B N 1
ATOM 4543 C CA . GLU B 1 193 ? 19.535 10.916 -24.413 1.00 41.02 211 GLU B CA 1
ATOM 4544 C C . GLU B 1 193 ? 19.051 9.751 -23.543 1.00 43.60 211 GLU B C 1
ATOM 4545 O O . GLU B 1 193 ? 19.304 9.708 -22.333 1.00 43.12 211 GLU B O 1
ATOM 4551 N N . ARG B 1 194 ? 18.366 8.801 -24.168 1.00 46.90 212 ARG B N 1
ATOM 4552 C CA . ARG B 1 194 ? 17.853 7.627 -23.464 1.00 47.11 212 ARG B CA 1
ATOM 4553 C C . ARG B 1 194 ? 18.954 6.863 -22.731 1.00 45.59 212 ARG B C 1
ATOM 4554 O O . ARG B 1 194 ? 20.092 6.761 -23.207 1.00 43.24 212 ARG B O 1
ATOM 4562 N N . GLY B 1 195 ? 18.599 6.323 -21.569 1.00 44.83 213 GLY B N 1
ATOM 4563 C CA . GLY B 1 195 ? 19.550 5.563 -20.778 1.00 44.07 213 GLY B CA 1
ATOM 4564 C C . GLY B 1 195 ? 20.266 4.494 -21.581 1.00 44.81 213 GLY B C 1
ATOM 4565 O O . GLY B 1 195 ? 21.435 4.217 -21.310 1.00 42.65 213 GLY B O 1
ATOM 4566 N N . ARG B 1 196 ? 19.575 3.890 -22.555 1.00 46.14 214 ARG B N 1
ATOM 4567 C CA . ARG B 1 196 ? 20.179 2.853 -23.408 1.00 48.93 214 ARG B CA 1
ATOM 4568 C C . ARG B 1 196 ? 21.417 3.414 -24.085 1.00 46.14 214 ARG B C 1
ATOM 4569 O O . ARG B 1 196 ? 22.502 2.844 -23.995 1.00 46.52 214 ARG B O 1
ATOM 4577 N N . GLU B 1 197 ? 21.222 4.528 -24.792 1.00 44.44 215 GLU B N 1
ATOM 4578 C CA . GLU B 1 197 ? 22.282 5.208 -25.532 1.00 43.20 215 GLU B CA 1
ATOM 4579 C C . GLU B 1 197 ? 23.434 5.600 -24.615 1.00 41.07 215 GLU B C 1
ATOM 4580 O O . GLU B 1 197 ? 24.598 5.474 -24.985 1.00 40.55 215 GLU B O 1
ATOM 4586 N N . VAL B 1 198 ? 23.112 6.085 -23.420 1.00 39.36 216 VAL B N 1
ATOM 4587 C CA . VAL B 1 198 ? 24.165 6.463 -22.493 1.00 40.68 216 VAL B CA 1
ATOM 4588 C C . VAL B 1 198 ? 25.033 5.246 -22.226 1.00 42.07 216 VAL B C 1
ATOM 4589 O O . VAL B 1 198 ? 26.260 5.310 -22.303 1.00 41.68 216 VAL B O 1
ATOM 4593 N N . LYS B 1 199 ? 24.380 4.127 -21.922 1.00 43.96 217 LYS B N 1
ATOM 4594 C CA . LYS B 1 199 ? 25.059 2.873 -21.618 1.00 45.16 217 LYS B CA 1
ATOM 4595 C C . LYS B 1 199 ? 25.921 2.410 -22.782 1.00 44.57 217 LYS B C 1
ATOM 4596 O O . LYS B 1 199 ? 27.096 2.073 -22.608 1.00 42.56 217 LYS B O 1
ATOM 4602 N N . ASP B 1 200 ? 25.325 2.387 -23.962 1.00 45.20 218 ASP B N 1
ATOM 4603 C CA . ASP B 1 200 ? 26.012 1.958 -25.165 1.00 47.51 218 ASP B CA 1
ATOM 4604 C C . ASP B 1 200 ? 27.217 2.853 -25.424 1.00 48.06 218 ASP B C 1
ATOM 4605 O O . ASP B 1 200 ? 28.304 2.368 -25.742 1.00 48.72 218 ASP B O 1
ATOM 4610 N N . PHE B 1 201 ? 27.026 4.162 -25.276 1.00 45.85 219 PHE B N 1
ATOM 4611 C CA . PHE B 1 201 ? 28.106 5.102 -25.528 1.00 46.19 219 PHE B CA 1
ATOM 4612 C C . PHE B 1 201 ? 29.296 4.843 -24.620 1.00 45.12 219 PHE B C 1
ATOM 4613 O O . PHE B 1 201 ? 30.444 4.862 -25.063 1.00 43.82 219 PHE B O 1
ATOM 4621 N N . ILE B 1 202 ? 29.019 4.605 -23.347 1.00 44.93 220 ILE B N 1
ATOM 4622 C CA . ILE B 1 202 ? 30.075 4.365 -22.376 1.00 45.05 220 ILE B CA 1
ATOM 4623 C C . ILE B 1 202 ? 30.803 3.031 -22.561 1.00 45.77 220 ILE B C 1
ATOM 4624 O O . ILE B 1 202 ? 32.034 2.989 -22.596 1.00 44.73 220 ILE B O 1
ATOM 4629 N N . GLU B 1 203 ? 30.048 1.944 -22.696 1.00 47.53 221 GLU B N 1
ATOM 4630 C CA . GLU B 1 203 ? 30.668 0.631 -22.844 1.00 48.88 221 GLU B CA 1
ATOM 4631 C C . GLU B 1 203 ? 31.235 0.341 -24.231 1.00 49.09 221 GLU B C 1
ATOM 4632 O O . GLU B 1 203 ? 32.331 -0.207 -24.346 1.00 48.82 221 GLU B O 1
ATOM 4638 N N . ASN B 1 204 ? 30.507 0.723 -25.278 1.00 49.88 222 ASN B N 1
ATOM 4639 C CA . ASN B 1 204 ? 30.922 0.429 -26.649 1.00 50.26 222 ASN B CA 1
ATOM 4640 C C . ASN B 1 204 ? 31.622 1.504 -27.481 1.00 51.30 222 ASN B C 1
ATOM 4641 O O . ASN B 1 204 ? 32.305 1.184 -28.453 1.00 51.59 222 ASN B O 1
ATOM 4646 N N . ILE B 1 205 ? 31.458 2.771 -27.113 1.00 50.02 223 ILE B N 1
ATOM 4647 C CA . ILE B 1 205 ? 32.099 3.845 -27.861 1.00 48.15 223 ILE B CA 1
ATOM 4648 C C . ILE B 1 205 ? 33.393 4.252 -27.175 1.00 48.49 223 ILE B C 1
ATOM 4649 O O . ILE B 1 205 ? 34.459 4.281 -27.791 1.00 47.48 223 ILE B O 1
ATOM 4654 N N . LEU B 1 206 ? 33.295 4.564 -25.894 1.00 50.14 224 LEU B N 1
ATOM 4655 C CA . LEU B 1 206 ? 34.458 4.967 -25.125 1.00 51.34 224 LEU B CA 1
ATOM 4656 C C . LEU B 1 206 ? 35.356 3.756 -24.951 1.00 52.94 224 LEU B C 1
ATOM 4657 O O . LEU B 1 206 ? 36.551 3.814 -25.211 1.00 53.97 224 LEU B O 1
ATOM 4662 N N . GLY B 1 207 ? 34.774 2.642 -24.520 1.00 54.63 225 GLY B N 1
ATOM 4663 C CA . GLY B 1 207 ? 35.560 1.440 -24.325 1.00 56.58 225 GLY B CA 1
ATOM 4664 C C . GLY B 1 207 ? 36.342 1.514 -23.025 1.00 58.62 225 GLY B C 1
ATOM 4665 O O . GLY B 1 207 ? 36.304 2.539 -22.347 1.00 58.78 225 GLY B O 1
ATOM 4666 N N . PRO B 1 208 ? 37.075 0.450 -22.661 1.00 59.69 226 PRO B N 1
ATOM 4667 C CA . PRO B 1 208 ? 37.859 0.421 -21.423 1.00 59.61 226 PRO B CA 1
ATOM 4668 C C . PRO B 1 208 ? 38.909 1.522 -21.324 1.00 59.81 226 PRO B C 1
ATOM 4669 O O . PRO B 1 208 ? 38.915 2.288 -20.363 1.00 60.43 226 PRO B O 1
ATOM 4673 N N . ASP B 1 209 ? 39.795 1.594 -22.317 1.00 59.72 227 ASP B N 1
ATOM 4674 C CA . ASP B 1 209 ? 40.839 2.610 -22.321 1.00 59.37 227 ASP B CA 1
ATOM 4675 C C . ASP B 1 209 ? 40.226 4.009 -22.310 1.00 58.56 227 ASP B C 1
ATOM 4676 O O . ASP B 1 209 ? 40.771 4.930 -21.704 1.00 57.70 227 ASP B O 1
ATOM 4681 N N . GLY B 1 210 ? 39.081 4.160 -22.966 1.00 57.53 228 GLY B N 1
ATOM 4682 C CA . GLY B 1 210 ? 38.420 5.451 -23.008 1.00 55.67 228 GLY B CA 1
ATOM 4683 C C . GLY B 1 210 ? 37.908 5.884 -21.649 1.00 53.91 228 GLY B C 1
ATOM 4684 O O . GLY B 1 210 ? 38.080 7.035 -21.235 1.00 51.56 228 GLY B O 1
ATOM 4685 N N . ARG B 1 211 ? 37.278 4.950 -20.942 1.00 52.85 229 ARG B N 1
ATOM 4686 C CA . ARG B 1 211 ? 36.733 5.231 -19.619 1.00 50.79 229 ARG B CA 1
ATOM 4687 C C . ARG B 1 211 ? 37.838 5.532 -18.617 1.00 49.49 229 ARG B C 1
ATOM 4688 O O . ARG B 1 211 ? 37.680 6.407 -17.763 1.00 49.52 229 ARG B O 1
ATOM 4696 N N . ALA B 1 212 ? 38.953 4.817 -18.726 1.00 47.62 230 ALA B N 1
ATOM 4697 C CA . ALA B 1 212 ? 40.081 5.004 -17.819 1.00 48.46 230 ALA B CA 1
ATOM 4698 C C . ALA B 1 212 ? 40.438 6.474 -17.604 1.00 48.63 230 ALA B C 1
ATOM 4699 O O . ALA B 1 212 ? 40.366 6.981 -16.484 1.00 48.36 230 ALA B O 1
ATOM 4701 N N . ARG B 1 213 ? 40.819 7.150 -18.684 1.00 47.89 231 ARG B N 1
ATOM 4702 C CA . ARG B 1 213 ? 41.201 8.554 -18.609 1.00 46.66 231 ARG B CA 1
ATOM 4703 C C . ARG B 1 213 ? 40.074 9.549 -18.859 1.00 44.96 231 ARG B C 1
ATOM 4704 O O . ARG B 1 213 ? 40.311 10.656 -19.323 1.00 44.82 231 ARG B O 1
ATOM 4712 N N . SER B 1 214 ? 38.844 9.161 -18.541 1.00 42.48 232 SER B N 1
ATOM 4713 C CA . SER B 1 214 ? 37.725 10.071 -18.730 1.00 40.61 232 SER B CA 1
ATOM 4714 C C . SER B 1 214 ? 36.878 10.174 -17.480 1.00 39.24 232 SER B C 1
ATOM 4715 O O . SER B 1 214 ? 36.850 9.259 -16.665 1.00 40.63 232 SER B O 1
ATOM 4718 N N . VAL B 1 215 ? 36.211 11.315 -17.327 1.00 38.80 233 VAL B N 1
ATOM 4719 C CA . VAL B 1 215 ? 35.291 11.529 -16.220 1.00 35.75 233 VAL B CA 1
ATOM 4720 C C . VAL B 1 215 ? 33.967 11.734 -16.940 1.00 35.42 233 VAL B C 1
ATOM 4721 O O . VAL B 1 215 ? 33.777 12.734 -17.629 1.00 36.63 233 VAL B O 1
ATOM 4725 N N . VAL B 1 216 ? 33.064 10.775 -16.800 1.00 33.37 234 VAL B N 1
ATOM 4726 C CA . VAL B 1 216 ? 31.787 10.859 -17.484 1.00 32.39 234 VAL B CA 1
ATOM 4727 C C . VAL B 1 216 ? 30.634 11.325 -16.620 1.00 33.05 234 VAL B C 1
ATOM 4728 O O . VAL B 1 216 ? 30.370 10.749 -15.567 1.00 34.47 234 VAL B O 1
ATOM 4732 N N . ILE B 1 217 ? 29.956 12.385 -17.063 1.00 31.30 235 ILE B N 1
ATOM 4733 C CA . ILE B 1 217 ? 28.796 12.881 -16.346 1.00 32.19 235 ILE B CA 1
ATOM 4734 C C . ILE B 1 217 ? 27.585 12.543 -17.216 1.00 34.58 235 ILE B C 1
ATOM 4735 O O . ILE B 1 217 ? 27.482 12.980 -18.359 1.00 36.32 235 ILE B O 1
ATOM 4740 N N . ALA B 1 218 ? 26.674 11.739 -16.677 1.00 35.66 236 ALA B N 1
ATOM 4741 C CA . ALA B 1 218 ? 25.492 11.351 -17.420 1.00 37.53 236 ALA B CA 1
ATOM 4742 C C . ALA B 1 218 ? 24.246 11.922 -16.772 1.00 38.54 236 ALA B C 1
ATOM 4743 O O . ALA B 1 218 ? 24.169 12.033 -15.548 1.00 39.78 236 ALA B O 1
ATOM 4745 N N . ALA B 1 219 ? 23.283 12.287 -17.605 1.00 37.93 237 ALA B N 1
ATOM 4746 C CA . ALA B 1 219 ? 22.015 12.836 -17.151 1.00 39.35 237 ALA B CA 1
ATOM 4747 C C . ALA B 1 219 ? 21.035 12.668 -18.312 1.00 40.94 237 ALA B C 1
ATOM 4748 O O . ALA B 1 219 ? 20.817 13.591 -19.081 1.00 40.99 237 ALA B O 1
ATOM 4750 N N . PRO B 1 220 ? 20.443 11.464 -18.452 1.00 43.11 238 PRO B N 1
ATOM 4751 C CA . PRO B 1 220 ? 19.481 11.070 -19.490 1.00 42.33 238 PRO B CA 1
ATOM 4752 C C . PRO B 1 220 ? 18.134 11.781 -19.504 1.00 42.41 238 PRO B C 1
ATOM 4753 O O . PRO B 1 220 ? 17.804 12.537 -18.596 1.00 42.79 238 PRO B O 1
ATOM 4757 N N . ALA B 1 221 ? 17.356 11.508 -20.550 1.00 43.09 239 ALA B N 1
ATOM 4758 C CA . ALA B 1 221 ? 16.038 12.105 -20.764 1.00 44.80 239 ALA B CA 1
ATOM 4759 C C . ALA B 1 221 ? 14.997 11.858 -19.680 1.00 46.33 239 ALA B C 1
ATOM 4760 O O . ALA B 1 221 ? 14.088 12.680 -19.501 1.00 47.96 239 ALA B O 1
ATOM 4762 N N . ASP B 1 222 ? 15.115 10.736 -18.972 1.00 47.71 240 ASP B N 1
ATOM 4763 C CA . ASP B 1 222 ? 14.155 10.380 -17.919 1.00 48.50 240 ASP B CA 1
ATOM 4764 C C . ASP B 1 222 ? 14.294 11.243 -16.661 1.00 48.52 240 ASP B C 1
ATOM 4765 O O . ASP B 1 222 ? 13.447 11.194 -15.766 1.00 50.93 240 ASP B O 1
ATOM 4770 N N . VAL B 1 223 ? 15.361 12.030 -16.601 1.00 45.72 241 VAL B N 1
ATOM 4771 C CA . VAL B 1 223 ? 15.620 12.899 -15.461 1.00 44.21 241 VAL B CA 1
ATOM 4772 C C . VAL B 1 223 ? 15.053 14.312 -15.695 1.00 42.94 241 VAL B C 1
ATOM 4773 O O . VAL B 1 223 ? 14.730 14.680 -16.817 1.00 43.16 241 VAL B O 1
ATOM 4777 N N . SER B 1 224 ? 14.926 15.108 -14.641 1.00 41.07 242 SER B N 1
ATOM 4778 C CA . SER B 1 224 ? 14.381 16.453 -14.797 1.00 39.31 242 SER B CA 1
ATOM 4779 C C . SER B 1 224 ? 15.278 17.416 -15.571 1.00 36.24 242 SER B C 1
ATOM 4780 O O . SER B 1 224 ? 16.506 17.293 -15.574 1.00 32.88 242 SER B O 1
ATOM 4783 N N . PRO B 1 225 ? 14.659 18.402 -16.230 1.00 33.70 243 PRO B N 1
ATOM 4784 C CA . PRO B 1 225 ? 15.321 19.434 -17.025 1.00 31.89 243 PRO B CA 1
ATOM 4785 C C . PRO B 1 225 ? 16.460 20.048 -16.222 1.00 32.05 243 PRO B C 1
ATOM 4786 O O . PRO B 1 225 ? 17.563 20.234 -16.740 1.00 27.69 243 PRO B O 1
ATOM 4790 N N . LEU B 1 226 ? 16.190 20.354 -14.951 1.00 35.33 244 LEU B N 1
ATOM 4791 C CA . LEU B 1 226 ? 17.206 20.939 -14.072 1.00 38.79 244 LEU B CA 1
ATOM 4792 C C . LEU B 1 226 ? 18.423 20.045 -13.923 1.00 39.17 244 LEU B C 1
ATOM 4793 O O . LEU B 1 226 ? 19.553 20.495 -14.092 1.00 41.32 244 LEU B O 1
ATOM 4798 N N . LEU B 1 227 ? 18.190 18.777 -13.602 1.00 40.92 245 LEU B N 1
ATOM 4799 C CA . LEU B 1 227 ? 19.289 17.830 -13.429 1.00 42.30 245 LEU B CA 1
ATOM 4800 C C . LEU B 1 227 ? 20.080 17.713 -14.726 1.00 40.75 245 LEU B C 1
ATOM 4801 O O . LEU B 1 227 ? 21.308 17.583 -14.705 1.00 41.71 245 LEU B O 1
ATOM 4806 N N . ARG B 1 228 ? 19.379 17.776 -15.851 1.00 37.89 246 ARG B N 1
ATOM 4807 C CA . ARG B 1 228 ? 20.039 17.704 -17.146 1.00 37.82 246 ARG B CA 1
ATOM 4808 C C . ARG B 1 228 ? 20.921 18.925 -17.375 1.00 37.46 246 ARG B C 1
ATOM 4809 O O . ARG B 1 228 ? 22.011 18.802 -17.925 1.00 37.95 246 ARG B O 1
ATOM 4817 N N . MET B 1 229 ? 20.473 20.107 -16.958 1.00 38.50 247 MET B N 1
ATOM 4818 C CA . MET B 1 229 ? 21.301 21.294 -17.146 1.00 39.17 247 MET B CA 1
ATOM 4819 C C . MET B 1 229 ? 22.480 21.272 -16.175 1.00 38.95 247 MET B C 1
ATOM 4820 O O . MET B 1 229 ? 23.574 21.725 -16.517 1.00 39.73 247 MET B O 1
ATOM 4825 N N . GLN B 1 230 ? 22.265 20.729 -14.975 1.00 39.47 248 GLN B N 1
ATOM 4826 C CA . GLN B 1 230 ? 23.340 20.632 -13.982 1.00 38.68 248 GLN B CA 1
ATOM 4827 C C . GLN B 1 230 ? 24.417 19.666 -14.457 1.00 36.93 248 GLN B C 1
ATOM 4828 O O . GLN B 1 230 ? 25.602 19.891 -14.230 1.00 37.03 248 GLN B O 1
ATOM 4834 N N . GLY B 1 231 ? 23.995 18.594 -15.122 1.00 34.82 249 GLY B N 1
ATOM 4835 C CA . GLY B 1 231 ? 24.947 17.625 -15.633 1.00 32.18 249 GLY B CA 1
ATOM 4836 C C . GLY B 1 231 ? 25.951 18.322 -16.516 1.00 31.59 249 GLY B C 1
ATOM 4837 O O . GLY B 1 231 ? 27.159 18.070 -16.435 1.00 30.94 249 GLY B O 1
ATOM 4838 N N . ALA B 1 232 ? 25.454 19.217 -17.364 1.00 31.89 250 ALA B N 1
ATOM 4839 C CA . ALA B 1 232 ? 26.323 19.971 -18.273 1.00 32.41 250 ALA B CA 1
ATOM 4840 C C . ALA B 1 232 ? 27.188 20.926 -17.462 1.00 30.92 250 ALA B C 1
ATOM 4841 O O . ALA B 1 232 ? 28.394 20.982 -17.657 1.00 30.86 250 ALA B O 1
ATOM 4843 N N . ALA B 1 233 ? 26.558 21.670 -16.559 1.00 31.14 251 ALA B N 1
ATOM 4844 C CA . ALA B 1 233 ? 27.262 22.631 -15.715 1.00 34.64 251 ALA B CA 1
ATOM 4845 C C . ALA B 1 233 ? 28.345 21.906 -14.910 1.00 37.17 251 ALA B C 1
ATOM 4846 O O . ALA B 1 233 ? 29.498 22.332 -14.866 1.00 37.95 251 ALA B O 1
ATOM 4848 N N . TYR B 1 234 ? 27.959 20.788 -14.301 1.00 38.08 252 TYR B N 1
ATOM 4849 C CA . TYR B 1 234 ? 28.881 19.985 -13.522 1.00 38.55 252 TYR B CA 1
ATOM 4850 C C . TYR B 1 234 ? 30.020 19.473 -14.395 1.00 38.60 252 TYR B C 1
ATOM 4851 O O . TYR B 1 234 ? 31.191 19.551 -14.018 1.00 37.63 252 TYR B O 1
ATOM 4860 N N . ALA B 1 235 ? 29.693 18.950 -15.576 1.00 36.47 253 ALA B N 1
ATOM 4861 C CA . ALA B 1 235 ? 30.701 18.415 -16.534 1.00 36.02 253 ALA B CA 1
ATOM 4862 C C . ALA B 1 235 ? 31.790 19.502 -16.773 1.00 36.63 253 ALA B C 1
ATOM 4863 O O . ALA B 1 235 ? 32.979 19.192 -16.847 1.00 34.46 253 ALA B O 1
ATOM 4865 N N . THR B 1 236 ? 31.351 20.739 -16.967 1.00 35.63 254 THR B N 1
ATOM 4866 C CA . THR B 1 236 ? 32.306 21.793 -17.239 1.00 37.95 254 THR B CA 1
ATOM 4867 C C . THR B 1 236 ? 32.971 22.301 -15.945 1.00 37.70 254 THR B C 1
ATOM 4868 O O . THR B 1 236 ? 34.130 22.717 -15.956 1.00 35.63 254 THR B O 1
ATOM 4872 N N . ARG B 1 237 ? 32.245 22.253 -14.835 1.00 37.70 255 ARG B N 1
ATOM 4873 C CA . ARG B 1 237 ? 32.832 22.667 -13.572 1.00 40.04 255 ARG B CA 1
ATOM 4874 C C . ARG B 1 237 ? 33.990 21.709 -13.313 1.00 40.77 255 ARG B C 1
ATOM 4875 O O . ARG B 1 237 ? 35.085 22.131 -12.923 1.00 40.56 255 ARG B O 1
ATOM 4883 N N . ILE B 1 238 ? 33.753 20.418 -13.558 1.00 37.42 256 ILE B N 1
ATOM 4884 C CA . ILE B 1 238 ? 34.806 19.440 -13.351 1.00 37.10 256 ILE B CA 1
ATOM 4885 C C . ILE B 1 238 ? 35.990 19.811 -14.228 1.00 36.40 256 ILE B C 1
ATOM 4886 O O . ILE B 1 238 ? 37.124 19.782 -13.770 1.00 33.02 256 ILE B O 1
ATOM 4891 N N . ALA B 1 239 ? 35.707 20.143 -15.487 1.00 38.70 257 ALA B N 1
ATOM 4892 C CA . ALA B 1 239 ? 36.745 20.540 -16.435 1.00 39.32 257 ALA B CA 1
ATOM 4893 C C . ALA B 1 239 ? 37.516 21.758 -15.923 1.00 41.25 257 ALA B C 1
ATOM 4894 O O . ALA B 1 239 ? 38.724 21.864 -16.121 1.00 39.02 257 ALA B O 1
ATOM 4896 N N . GLU B 1 240 ? 36.815 22.681 -15.273 1.00 43.96 258 GLU B N 1
ATOM 4897 C CA . GLU B 1 240 ? 37.450 23.875 -14.731 1.00 47.14 258 GLU B CA 1
ATOM 4898 C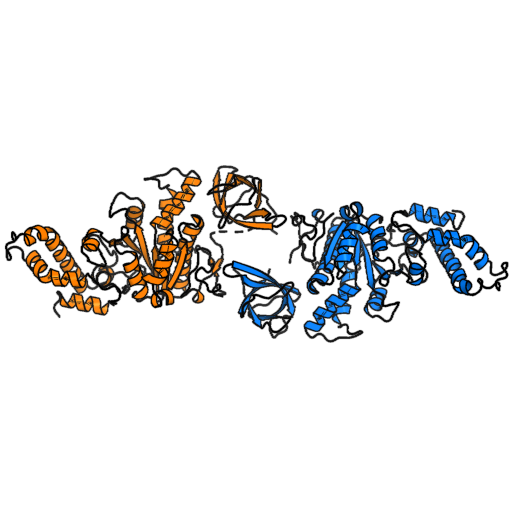 C . GLU B 1 240 ? 38.454 23.507 -13.637 1.00 49.37 258 GLU B C 1
ATOM 4899 O O . GLU B 1 240 ? 39.633 23.879 -13.710 1.00 48.20 258 GLU B O 1
ATOM 4905 N N . ASP B 1 241 ? 37.984 22.767 -12.634 1.00 51.15 259 ASP B N 1
ATOM 4906 C CA . ASP B 1 241 ? 38.846 22.338 -11.547 1.00 51.12 259 ASP B CA 1
ATOM 4907 C C . ASP B 1 241 ? 40.077 21.623 -12.088 1.00 49.52 259 ASP B C 1
ATOM 4908 O O . ASP B 1 241 ? 41.162 21.756 -11.539 1.00 49.80 259 ASP B O 1
ATOM 4913 N N . PHE B 1 242 ? 39.911 20.863 -13.166 1.00 48.79 260 PHE B N 1
ATOM 4914 C CA . PHE B 1 242 ? 41.046 20.156 -13.758 1.00 48.98 260 PHE B CA 1
ATOM 4915 C C . PHE B 1 242 ? 42.033 21.120 -14.394 1.00 50.21 260 PHE B C 1
ATOM 4916 O O . PHE B 1 242 ? 43.243 20.988 -14.198 1.00 52.78 260 PHE B O 1
ATOM 4924 N N . ARG B 1 243 ? 41.513 22.071 -15.169 1.00 51.66 261 ARG B N 1
ATOM 4925 C CA . ARG B 1 243 ? 42.326 23.086 -15.845 1.00 53.03 261 ARG B CA 1
ATOM 4926 C C . ARG B 1 243 ? 43.214 23.828 -14.849 1.00 54.59 261 ARG B C 1
ATOM 4927 O O . ARG B 1 243 ? 44.399 24.043 -15.101 1.00 54.75 261 ARG B O 1
ATOM 4935 N N . ASP B 1 244 ? 42.630 24.218 -13.721 1.00 56.64 262 ASP B N 1
ATOM 4936 C CA . ASP B 1 244 ? 43.362 24.938 -12.687 1.00 58.90 262 ASP B CA 1
ATOM 4937 C C . ASP B 1 244 ? 44.543 24.135 -12.134 1.00 60.59 262 ASP B C 1
ATOM 4938 O O . ASP B 1 244 ? 45.556 24.717 -11.754 1.00 62.18 262 ASP B O 1
ATOM 4943 N N . ARG B 1 245 ? 44.420 22.807 -12.092 1.00 61.33 263 ARG B N 1
ATOM 4944 C CA . ARG B 1 245 ? 45.503 21.962 -11.589 1.00 59.43 263 ARG B CA 1
ATOM 4945 C C . ARG B 1 245 ? 46.647 21.921 -12.597 1.00 58.22 263 ARG B C 1
ATOM 4946 O O . ARG B 1 245 ? 47.653 21.254 -12.376 1.00 58.16 263 ARG B O 1
ATOM 4954 N N . GLY B 1 246 ? 46.476 22.627 -13.713 1.00 56.99 264 GLY B N 1
ATOM 4955 C CA . GLY B 1 246 ? 47.506 22.665 -14.736 1.00 54.83 264 GLY B CA 1
ATOM 4956 C C . GLY B 1 246 ? 47.370 21.634 -15.843 1.00 55.38 264 GLY B C 1
ATOM 4957 O O . GLY B 1 246 ? 48.300 21.437 -16.635 1.00 55.33 264 GLY B O 1
ATOM 4958 N N . GLN B 1 247 ? 46.214 20.981 -15.921 1.00 54.76 265 GLN B N 1
ATOM 4959 C CA . GLN B 1 247 ? 46.010 19.960 -16.946 1.00 54.03 265 GLN B CA 1
ATOM 4960 C C . GLN B 1 247 ? 45.246 20.439 -18.179 1.00 52.10 265 GLN B C 1
ATOM 4961 O O . GLN B 1 247 ? 44.336 21.255 -18.072 1.00 49.49 265 GLN B O 1
ATOM 4967 N N . HIS B 1 248 ? 45.628 19.915 -19.340 1.00 50.82 266 HIS B N 1
ATOM 4968 C CA . HIS B 1 248 ? 44.977 20.259 -20.600 1.00 49.61 266 HIS B CA 1
ATOM 4969 C C . HIS B 1 248 ? 43.796 19.303 -20.803 1.00 47.15 266 HIS B C 1
ATOM 4970 O O . HIS B 1 248 ? 43.977 18.131 -21.140 1.00 46.76 266 HIS B O 1
ATOM 4977 N N . VAL B 1 249 ? 42.595 19.825 -20.585 1.00 43.90 267 VAL B N 1
ATOM 4978 C CA . VAL B 1 249 ? 41.375 19.051 -20.715 1.00 41.49 267 VAL B CA 1
ATOM 4979 C C . VAL B 1 249 ? 40.738 19.110 -22.098 1.00 41.53 267 VAL B C 1
ATOM 4980 O O . VAL B 1 249 ? 40.780 20.133 -22.788 1.00 42.14 267 VAL B O 1
ATOM 4984 N N . LEU B 1 250 ? 40.147 17.993 -22.482 1.00 39.35 268 LEU B N 1
ATOM 4985 C CA . LEU B 1 250 ? 39.413 17.881 -23.724 1.00 38.59 268 LEU B CA 1
ATOM 4986 C C . LEU B 1 250 ? 38.007 17.654 -23.200 1.00 37.27 268 LEU B C 1
ATOM 4987 O O . LEU B 1 250 ? 37.725 16.627 -22.592 1.00 38.54 268 LEU B O 1
ATOM 4992 N N . LEU B 1 251 ? 37.140 18.641 -23.390 1.00 36.46 269 LEU B N 1
ATOM 4993 C CA . LEU B 1 251 ? 35.772 18.542 -22.925 1.00 33.75 269 LEU B CA 1
ATOM 4994 C C . LEU B 1 251 ? 34.851 18.239 -24.097 1.00 32.29 269 LEU B C 1
ATOM 4995 O O . LEU B 1 251 ? 34.863 18.941 -25.100 1.00 33.69 269 LEU B O 1
ATOM 5000 N N . ILE B 1 252 ? 34.059 17.187 -23.941 1.00 31.54 270 ILE B N 1
ATOM 5001 C CA . ILE B 1 252 ? 33.111 16.735 -24.948 1.00 29.60 270 ILE B CA 1
ATOM 5002 C C . ILE B 1 252 ? 31.706 16.897 -24.401 1.00 28.72 270 ILE B C 1
ATOM 5003 O O . ILE B 1 252 ? 31.319 16.208 -23.454 1.00 32.34 270 ILE B O 1
ATOM 5008 N N . MET B 1 253 ? 30.944 17.807 -24.989 1.00 27.60 271 MET B N 1
ATOM 5009 C CA . MET B 1 253 ? 29.588 18.063 -24.525 1.00 29.95 271 MET B CA 1
ATOM 5010 C C . MET B 1 253 ? 28.550 17.608 -25.537 1.00 29.73 271 MET B C 1
ATOM 5011 O O . MET B 1 253 ? 28.352 18.238 -26.574 1.00 29.01 271 MET B O 1
ATOM 5016 N N . ASP B 1 254 ? 27.896 16.508 -25.214 1.00 31.69 272 ASP B N 1
ATOM 5017 C CA . ASP B 1 254 ? 26.891 15.947 -26.028 1.00 32.16 272 ASP B CA 1
ATOM 5018 C C . ASP B 1 254 ? 25.466 15.798 -25.413 1.00 32.66 272 ASP B C 1
ATOM 5019 O O . ASP B 1 254 ? 25.389 14.996 -24.458 1.00 37.81 272 ASP B O 1
ATOM 5024 N N . SER B 1 255 ? 24.815 16.979 -25.358 1.00 31.18 273 SER B N 1
ATOM 5025 C CA . SER B 1 255 ? 24.750 17.814 -26.578 1.00 32.49 273 SER B CA 1
ATOM 5026 C C . SER B 1 255 ? 24.221 19.210 -26.113 1.00 32.61 273 SER B C 1
ATOM 5027 O O . SER B 1 255 ? 23.480 19.313 -25.124 1.00 32.86 273 SER B O 1
ATOM 5030 N N . LEU B 1 256 ? 24.587 20.254 -26.856 1.00 31.13 274 LEU B N 1
ATOM 5031 C CA . LEU B 1 256 ? 24.124 21.615 -26.617 1.00 31.94 274 LEU B CA 1
ATOM 5032 C C . LEU B 1 256 ? 22.604 21.666 -26.933 1.00 32.07 274 LEU B C 1
ATOM 5033 O O . LEU B 1 256 ? 21.871 22.484 -26.385 1.00 30.78 274 LEU B O 1
ATOM 5038 N N . THR B 1 257 ? 22.158 20.791 -27.834 1.00 32.54 275 THR B N 1
ATOM 5039 C CA . THR B 1 257 ? 20.754 20.725 -28.221 1.00 31.40 275 THR B CA 1
ATOM 5040 C C . THR B 1 257 ? 19.908 20.258 -27.037 1.00 30.75 275 THR B C 1
ATOM 5041 O O . THR B 1 257 ? 18.847 20.813 -26.771 1.00 31.22 275 THR B O 1
ATOM 5045 N N . ARG B 1 258 ? 20.373 19.234 -26.328 1.00 31.23 276 ARG B N 1
ATOM 5046 C CA . ARG B 1 258 ? 19.630 18.730 -25.182 1.00 31.18 276 ARG B CA 1
ATOM 5047 C C . ARG B 1 258 ? 19.693 19.741 -24.042 1.00 30.70 276 ARG B C 1
ATOM 5048 O O . ARG B 1 258 ? 18.720 19.914 -23.314 1.00 29.10 276 ARG B O 1
ATOM 5056 N N . TYR B 1 259 ? 20.831 20.426 -23.904 1.00 31.40 277 TYR B N 1
ATOM 5057 C CA . TYR B 1 259 ? 20.991 21.444 -22.861 1.00 32.90 277 TYR B CA 1
ATOM 5058 C C . TYR B 1 259 ? 19.963 22.552 -23.124 1.00 32.84 277 TYR B C 1
ATOM 5059 O O . TYR B 1 259 ? 19.248 22.989 -22.215 1.00 32.13 277 TYR B O 1
ATOM 5068 N N . ALA B 1 260 ? 19.864 22.980 -24.381 1.00 32.88 278 ALA B N 1
ATOM 5069 C CA . ALA B 1 260 ? 18.907 24.014 -24.767 1.00 33.26 278 ALA B CA 1
ATOM 5070 C C . ALA B 1 260 ? 17.467 23.525 -24.595 1.00 32.69 278 ALA B C 1
ATOM 5071 O O . ALA B 1 260 ? 16.624 24.244 -24.088 1.00 34.06 278 ALA B O 1
ATOM 5073 N N . MET B 1 261 ? 17.191 22.307 -25.043 1.00 32.69 279 MET B N 1
ATOM 5074 C CA . MET B 1 261 ? 15.850 21.744 -24.928 1.00 34.08 279 MET B CA 1
ATOM 5075 C C . MET B 1 261 ? 15.368 21.609 -23.474 1.00 33.25 279 MET B C 1
ATOM 5076 O O . MET B 1 261 ? 14.166 21.613 -23.222 1.00 32.17 279 MET B O 1
ATOM 5081 N N . ALA B 1 262 ? 16.297 21.481 -22.527 1.00 33.43 280 ALA B N 1
ATOM 5082 C CA . ALA B 1 262 ? 15.935 21.355 -21.117 1.00 32.84 280 ALA B CA 1
ATOM 5083 C C . ALA B 1 262 ? 15.523 22.715 -20.572 1.00 32.33 280 ALA B C 1
ATOM 5084 O O . ALA B 1 262 ? 14.563 22.812 -19.802 1.00 31.84 280 ALA B O 1
ATOM 5086 N N . GLN B 1 263 ? 16.238 23.764 -20.977 1.00 31.29 281 GLN B N 1
ATOM 5087 C CA . GLN B 1 263 ? 15.904 25.120 -20.537 1.00 32.90 281 GLN B CA 1
ATOM 5088 C C . GLN B 1 263 ? 14.512 25.449 -21.092 1.00 34.23 281 GLN B C 1
ATOM 5089 O O . GLN B 1 263 ? 13.682 26.067 -20.419 1.00 34.38 281 GLN B O 1
ATOM 5095 N N . ARG B 1 264 ? 14.256 25.002 -22.317 1.00 33.19 282 ARG B N 1
ATOM 5096 C CA . ARG B 1 264 ? 12.970 25.232 -22.958 1.00 34.61 282 ARG B CA 1
ATOM 5097 C C . ARG B 1 264 ? 11.839 24.629 -22.108 1.00 33.42 282 ARG B C 1
ATOM 5098 O O . ARG B 1 264 ? 10.840 25.288 -21.824 1.00 31.57 282 ARG B O 1
ATOM 5106 N N . GLU B 1 265 ? 12.003 23.373 -21.713 1.00 32.86 283 GLU B N 1
ATOM 5107 C CA . GLU B 1 265 ? 10.998 22.693 -20.903 1.00 35.60 283 GLU B CA 1
ATOM 5108 C C . GLU B 1 265 ? 10.696 23.576 -19.673 1.00 32.14 283 GLU B C 1
ATOM 5109 O O . GLU B 1 265 ? 9.550 23.946 -19.423 1.00 31.51 283 GLU B O 1
ATOM 5115 N N . ILE B 1 266 ? 11.743 23.937 -18.935 1.00 29.94 284 ILE B N 1
ATOM 5116 C CA . ILE B 1 266 ? 11.596 24.790 -17.756 1.00 29.92 284 ILE B CA 1
ATOM 5117 C C . ILE B 1 266 ? 10.993 26.152 -18.086 1.00 29.09 284 ILE B C 1
ATOM 5118 O O . ILE B 1 266 ? 10.034 26.584 -17.447 1.00 28.23 284 ILE B O 1
ATOM 5123 N N . ALA B 1 267 ? 11.566 26.825 -19.077 1.00 31.36 285 ALA B N 1
ATOM 5124 C CA . ALA B 1 267 ? 11.115 28.151 -19.489 1.00 31.21 285 ALA B CA 1
ATOM 5125 C C . ALA B 1 267 ? 9.627 28.209 -19.816 1.00 32.44 285 ALA B C 1
ATOM 5126 O O . ALA B 1 267 ? 8.917 29.073 -19.313 1.00 34.52 285 ALA B O 1
ATOM 5128 N N . LEU B 1 268 ? 9.162 27.296 -20.658 1.00 33.30 286 LEU B N 1
ATOM 5129 C CA . LEU B 1 268 ? 7.749 27.250 -21.060 1.00 36.44 286 LEU B CA 1
ATOM 5130 C C . LEU B 1 268 ? 6.809 26.946 -19.903 1.00 37.02 286 LEU B C 1
ATOM 5131 O O . LEU B 1 268 ? 5.724 27.517 -19.802 1.00 36.75 286 LEU B O 1
ATOM 5136 N N . ALA B 1 269 ? 7.221 26.015 -19.049 1.00 38.82 287 ALA B N 1
ATOM 5137 C CA . ALA B 1 269 ? 6.407 25.611 -17.907 1.00 39.25 287 ALA B CA 1
ATOM 5138 C C . ALA B 1 269 ? 6.244 26.772 -16.944 1.00 39.01 287 ALA B C 1
ATOM 5139 O O . ALA B 1 269 ? 5.380 26.754 -16.067 1.00 40.42 287 ALA B O 1
ATOM 5141 N N . ILE B 1 270 ? 7.066 27.795 -17.120 1.00 37.61 288 ILE B N 1
ATOM 5142 C CA . ILE B 1 270 ? 7.015 28.947 -16.241 1.00 36.35 288 ILE B CA 1
ATOM 5143 C C . ILE B 1 270 ? 6.338 30.132 -16.914 1.00 36.45 288 ILE B C 1
ATOM 5144 O O . ILE B 1 270 ? 6.183 31.197 -16.331 1.00 34.73 288 ILE B O 1
ATOM 5149 N N . GLY B 1 271 ? 5.920 29.939 -18.156 1.00 37.85 289 GLY B N 1
ATOM 5150 C CA . GLY B 1 271 ? 5.232 31.010 -18.841 1.00 38.82 289 GLY B CA 1
ATOM 5151 C C . GLY B 1 271 ? 6.029 31.862 -19.805 1.00 38.28 289 GLY B C 1
ATOM 5152 O O . GLY B 1 271 ? 5.455 32.762 -20.400 1.00 39.47 289 GLY B O 1
ATOM 5153 N N . GLU B 1 272 ? 7.327 31.606 -19.967 1.00 38.40 290 GLU B N 1
ATOM 5154 C CA . GLU B 1 272 ? 8.106 32.424 -20.906 1.00 38.72 290 GLU B CA 1
ATOM 5155 C C . GLU B 1 272 ? 7.642 32.164 -22.345 1.00 38.54 290 GLU B C 1
ATOM 5156 O O . GLU B 1 272 ? 7.699 31.042 -22.852 1.00 39.05 290 GLU B O 1
ATOM 5162 N N . PRO B 1 273 ? 7.155 33.208 -23.021 1.00 38.95 291 PRO B N 1
ATOM 5163 C CA . PRO B 1 273 ? 6.690 33.062 -24.404 1.00 41.71 291 PRO B CA 1
ATOM 5164 C C . PRO B 1 273 ? 7.846 32.671 -25.319 1.00 44.46 291 PRO B C 1
ATOM 5165 O O . PRO B 1 273 ? 8.947 33.202 -25.191 1.00 44.66 291 PRO B O 1
ATOM 5169 N N . PRO B 1 274 ? 7.614 31.733 -26.248 1.00 47.12 292 PRO B N 1
ATOM 5170 C CA . PRO B 1 274 ? 8.662 31.293 -27.171 1.00 49.67 292 PRO B CA 1
ATOM 5171 C C . PRO B 1 274 ? 9.045 32.336 -28.224 1.00 51.16 292 PRO B C 1
ATOM 5172 O O . PRO B 1 274 ? 8.177 32.940 -28.859 1.00 51.51 292 PRO B O 1
ATOM 5176 N N . ALA B 1 275 ? 10.348 32.546 -28.396 1.00 52.91 293 ALA B N 1
ATOM 5177 C CA . ALA B 1 275 ? 10.865 33.500 -29.374 1.00 54.58 293 ALA B CA 1
ATOM 5178 C C . ALA B 1 275 ? 10.830 32.886 -30.769 1.00 55.18 293 ALA B C 1
ATOM 5179 O O . ALA B 1 275 ? 9.877 33.090 -31.518 1.00 56.99 293 ALA B O 1
ATOM 5181 N N . THR B 1 276 ? 11.872 32.130 -31.109 1.00 55.24 294 THR B N 1
ATOM 5182 C CA . THR B 1 276 ? 11.948 31.489 -32.413 1.00 54.51 294 THR B CA 1
ATOM 5183 C C . THR B 1 276 ? 11.688 29.992 -32.298 1.00 54.09 294 THR B C 1
ATOM 5184 O O . THR B 1 276 ? 12.283 29.305 -31.475 1.00 54.16 294 THR B O 1
ATOM 5188 N N . LYS B 1 277 ? 10.777 29.516 -33.137 1.00 54.82 295 LYS B N 1
ATOM 5189 C CA . LYS B 1 277 ? 10.348 28.121 -33.181 1.00 54.06 295 LYS B CA 1
ATOM 5190 C C . LYS B 1 277 ? 10.346 27.368 -31.862 1.00 52.77 295 LYS B C 1
ATOM 5191 O O . LYS B 1 277 ? 11.102 26.411 -31.676 1.00 51.50 295 LYS B O 1
ATOM 5197 N N . GLY B 1 278 ? 9.474 27.800 -30.951 1.00 51.20 296 GLY B N 1
ATOM 5198 C CA . GLY B 1 278 ? 9.354 27.133 -29.662 1.00 49.35 296 GLY B CA 1
ATOM 5199 C C . GLY B 1 278 ? 10.342 27.521 -28.577 1.00 47.49 296 GLY B C 1
ATOM 5200 O O . GLY B 1 278 ? 10.001 27.478 -27.395 1.00 48.53 296 GLY B O 1
ATOM 5201 N N . TYR B 1 279 ? 11.560 27.892 -28.962 1.00 45.55 297 TYR B N 1
ATOM 5202 C CA . TYR B 1 279 ? 12.568 28.267 -27.971 1.00 41.45 297 TYR B CA 1
ATOM 5203 C C . TYR B 1 279 ? 12.352 29.646 -27.352 1.00 39.31 297 TYR B C 1
ATOM 5204 O O . TYR B 1 279 ? 12.272 30.651 -28.055 1.00 40.85 297 TYR B O 1
ATOM 5213 N N . PRO B 1 280 ? 12.241 29.705 -26.016 1.00 37.02 298 PRO B N 1
ATOM 5214 C CA . PRO B 1 280 ? 12.047 30.972 -25.303 1.00 34.61 298 PRO B CA 1
ATOM 5215 C C . PRO B 1 280 ? 13.358 31.774 -25.330 1.00 32.73 298 PRO B C 1
ATOM 5216 O O . PRO B 1 280 ? 14.426 31.214 -25.566 1.00 31.59 298 PRO B O 1
ATOM 5220 N N . PRO B 1 281 ? 13.291 33.088 -25.075 1.00 32.28 299 PRO B N 1
ATOM 5221 C CA . PRO B 1 281 ? 14.514 33.905 -25.094 1.00 31.30 299 PRO B CA 1
ATOM 5222 C C . PRO B 1 281 ? 15.610 33.464 -24.119 1.00 30.13 299 PRO B C 1
ATOM 5223 O O . PRO B 1 281 ? 16.792 33.535 -24.434 1.00 30.22 299 PRO B O 1
ATOM 5227 N N . SER B 1 282 ? 15.230 33.003 -22.937 1.00 31.41 300 SER B N 1
ATOM 5228 C CA . SER B 1 282 ? 16.211 32.560 -21.954 1.00 29.89 300 SER B CA 1
ATOM 5229 C C . SER B 1 282 ? 17.224 31.550 -22.522 1.00 29.65 300 SER B C 1
ATOM 5230 O O . SER B 1 282 ? 18.403 31.570 -22.147 1.00 29.57 300 SER B O 1
ATOM 5233 N N . VAL B 1 283 ? 16.761 30.667 -23.405 1.00 27.54 301 VAL B N 1
ATOM 5234 C CA . VAL B 1 283 ? 17.620 29.653 -24.014 1.00 29.42 301 VAL B CA 1
ATOM 5235 C C . VAL B 1 283 ? 18.862 30.249 -24.680 1.00 31.52 301 VAL B C 1
ATOM 5236 O O . VAL B 1 283 ? 19.983 29.782 -24.480 1.00 31.19 301 VAL B O 1
ATOM 5240 N N . PHE B 1 284 ? 18.665 31.290 -25.476 1.00 33.49 302 PHE B N 1
ATOM 5241 C CA . PHE B 1 284 ? 19.797 31.891 -26.150 1.00 35.10 302 PHE B CA 1
ATOM 5242 C C . PHE B 1 284 ? 20.755 32.643 -25.228 1.00 35.28 302 PHE B C 1
ATOM 5243 O O . PHE B 1 284 ? 21.888 32.919 -25.607 1.00 36.76 302 PHE B O 1
ATOM 5251 N N . ALA B 1 285 ? 20.330 32.942 -24.005 1.00 35.43 303 ALA B N 1
ATOM 5252 C CA . ALA B 1 285 ? 21.217 33.591 -23.048 1.00 35.19 303 ALA B CA 1
ATOM 5253 C C . ALA B 1 285 ? 22.007 32.473 -22.348 1.00 36.11 303 ALA B C 1
ATOM 5254 O O . ALA B 1 285 ? 23.172 32.641 -21.994 1.00 37.82 303 ALA B O 1
ATOM 5256 N N . LYS B 1 286 ? 21.365 31.324 -22.173 1.00 35.23 304 LYS B N 1
ATOM 5257 C CA . LYS B 1 286 ? 21.991 30.178 -21.506 1.00 38.16 304 LYS B CA 1
ATOM 5258 C C . LYS B 1 286 ? 23.159 29.542 -22.273 1.00 38.16 304 LYS B C 1
ATOM 5259 O O . LYS B 1 286 ? 24.228 29.310 -21.698 1.00 36.38 304 LYS B O 1
ATOM 5265 N N . LEU B 1 287 ? 22.954 29.256 -23.558 1.00 38.47 305 LEU B N 1
ATOM 5266 C CA . LEU B 1 287 ? 24.007 28.626 -24.361 1.00 40.34 305 LEU B CA 1
ATOM 5267 C C . LEU B 1 287 ? 25.333 29.360 -24.306 1.00 38.62 305 LEU B C 1
ATOM 5268 O O . LEU B 1 287 ? 26.362 28.769 -23.985 1.00 38.53 305 LEU B O 1
ATOM 5273 N N . PRO B 1 288 ? 25.329 30.663 -24.623 1.00 38.56 306 PRO B N 1
ATOM 5274 C CA . PRO B 1 288 ? 26.595 31.391 -24.580 1.00 36.02 306 PRO B CA 1
ATOM 5275 C C . PRO B 1 288 ? 27.262 31.348 -23.215 1.00 34.02 306 PRO B C 1
ATOM 5276 O O . PRO B 1 288 ? 28.478 31.269 -23.127 1.00 32.81 306 PRO B O 1
ATOM 5280 N N . ALA B 1 289 ? 26.466 31.364 -22.148 1.00 34.58 307 ALA B N 1
ATOM 5281 C CA . ALA B 1 289 ? 27.030 31.323 -20.803 1.00 34.61 307 ALA B CA 1
ATOM 5282 C C . ALA B 1 289 ? 27.714 29.987 -20.487 1.00 35.67 307 ALA B C 1
ATOM 5283 O O . ALA B 1 289 ? 28.691 29.941 -19.743 1.00 37.33 307 ALA B O 1
ATOM 5285 N N . LEU B 1 290 ? 27.200 28.905 -21.058 1.00 34.15 308 LEU B N 1
ATOM 5286 C CA . LEU B 1 290 ? 27.776 27.588 -20.836 1.00 32.17 308 LEU B CA 1
ATOM 5287 C C . LEU B 1 290 ? 29.089 27.468 -21.627 1.00 31.56 308 LEU B C 1
ATOM 5288 O O . LEU B 1 290 ? 30.145 27.162 -21.070 1.00 31.57 308 LEU B O 1
ATOM 5293 N N . VAL B 1 291 ? 29.020 27.742 -22.920 1.00 29.70 309 VAL B N 1
ATOM 5294 C CA . VAL B 1 291 ? 30.190 27.671 -23.801 1.00 31.00 309 VAL B CA 1
ATOM 5295 C C . VAL B 1 291 ? 31.376 28.541 -23.330 1.00 33.38 309 VAL B C 1
ATOM 5296 O O . VAL B 1 291 ? 32.536 28.129 -23.448 1.00 32.57 309 VAL B O 1
ATOM 5300 N N . GLU B 1 292 ? 31.080 29.726 -22.798 1.00 34.16 310 GLU B N 1
ATOM 5301 C CA . GLU B 1 292 ? 32.118 30.653 -22.353 1.00 39.03 310 GLU B CA 1
ATOM 5302 C C . GLU B 1 292 ? 32.989 30.218 -21.182 1.00 40.24 310 GLU B C 1
ATOM 5303 O O . GLU B 1 292 ? 34.036 30.816 -20.952 1.00 40.63 310 GLU B O 1
ATOM 5309 N N . ARG B 1 293 ? 32.575 29.197 -20.440 1.00 39.67 311 ARG B N 1
ATOM 5310 C CA . ARG B 1 293 ? 33.388 28.736 -19.327 1.00 39.92 311 ARG B CA 1
ATOM 5311 C C . ARG B 1 293 ? 34.581 27.894 -19.817 1.00 38.15 311 ARG B C 1
ATOM 5312 O O . ARG B 1 293 ? 35.602 27.817 -19.142 1.00 38.94 311 ARG B O 1
ATOM 5320 N N . ALA B 1 294 ? 34.472 27.272 -20.988 1.00 35.61 312 ALA B N 1
ATOM 5321 C CA . ALA B 1 294 ? 35.593 26.479 -21.508 1.00 33.70 312 ALA B CA 1
ATOM 5322 C C . ALA B 1 294 ? 36.671 27.425 -22.062 1.00 33.27 312 ALA B C 1
ATOM 5323 O O . ALA B 1 294 ? 36.490 28.639 -22.056 1.00 33.74 312 ALA B O 1
ATOM 5325 N N . GLY B 1 295 ? 37.786 26.873 -22.539 1.00 31.46 313 GLY B N 1
ATOM 5326 C CA . GLY B 1 295 ? 38.853 27.710 -23.068 1.00 30.06 313 GLY B CA 1
ATOM 5327 C C . GLY B 1 295 ? 40.094 27.781 -22.183 1.00 30.31 313 GLY B C 1
ATOM 5328 O O . GLY B 1 295 ? 40.098 27.293 -21.059 1.00 29.58 313 GLY B O 1
ATOM 5329 N N . ASN B 1 296 ? 41.154 28.394 -22.705 1.00 33.07 314 ASN B N 1
ATOM 5330 C CA . ASN B 1 296 ? 42.421 28.562 -21.993 1.00 32.79 314 ASN B CA 1
ATOM 5331 C C . ASN B 1 296 ? 42.235 29.192 -20.628 1.00 33.77 314 ASN B C 1
ATOM 5332 O O . ASN B 1 296 ? 41.390 30.070 -20.435 1.00 29.68 314 ASN B O 1
ATOM 5337 N N . GLY B 1 297 ? 43.059 28.756 -19.683 1.00 36.78 315 GLY B N 1
ATOM 5338 C CA . GLY B 1 297 ? 42.954 29.252 -18.328 1.00 42.57 315 GLY B CA 1
ATOM 5339 C C . GLY B 1 297 ? 43.778 30.448 -17.910 1.00 48.74 315 GLY B C 1
ATOM 5340 O O . GLY B 1 297 ? 44.309 31.219 -18.718 1.00 47.23 315 GLY B O 1
ATOM 5341 N N . ILE B 1 298 ? 43.874 30.567 -16.593 1.00 54.57 316 ILE B N 1
ATOM 5342 C CA . ILE B 1 298 ? 44.569 31.641 -15.909 1.00 60.61 316 ILE B CA 1
ATOM 5343 C C . ILE B 1 298 ? 46.015 31.974 -16.281 1.00 63.15 316 ILE B C 1
ATOM 5344 O O . ILE B 1 298 ? 46.254 32.812 -17.145 1.00 64.12 316 ILE B O 1
ATOM 5349 N N . HIS B 1 299 ? 46.974 31.318 -15.641 1.00 66.79 317 HIS B N 1
ATOM 5350 C CA . HIS B 1 299 ? 48.382 31.641 -15.870 1.00 70.43 317 HIS B CA 1
ATOM 5351 C C . HIS B 1 299 ? 49.208 30.750 -16.794 1.00 70.91 317 HIS B C 1
ATOM 5352 O O . HIS B 1 299 ? 48.998 30.727 -18.008 1.00 72.27 317 HIS B O 1
ATOM 5359 N N . GLY B 1 300 ? 50.155 30.028 -16.208 1.00 70.15 318 GLY B N 1
ATOM 5360 C CA . GLY B 1 300 ? 51.019 29.174 -16.994 1.00 69.97 318 GLY B CA 1
ATOM 5361 C C . GLY B 1 300 ? 50.409 27.924 -17.601 1.00 69.52 318 GLY B C 1
ATOM 5362 O O . GLY B 1 300 ? 50.665 27.618 -18.765 1.00 70.40 318 GLY B O 1
ATOM 5363 N N . GLY B 1 301 ? 49.609 27.198 -16.834 1.00 68.91 319 GLY B N 1
ATOM 5364 C CA . GLY B 1 301 ? 49.030 25.979 -17.373 1.00 67.67 319 GLY B CA 1
ATOM 5365 C C . GLY B 1 301 ? 47.554 25.763 -17.114 1.00 66.51 319 GLY B C 1
ATOM 5366 O O . GLY B 1 301 ? 46.974 26.342 -16.193 1.00 65.99 319 GLY B O 1
ATOM 5367 N N . GLY B 1 302 ? 46.952 24.900 -17.927 1.00 65.67 320 GLY B N 1
ATOM 5368 C CA . GLY B 1 302 ? 45.535 24.612 -17.792 1.00 63.16 320 GLY B CA 1
ATOM 5369 C C . GLY B 1 302 ? 44.788 25.157 -18.994 1.00 61.25 320 GLY B C 1
ATOM 5370 O O . GLY B 1 302 ? 44.788 26.370 -19.221 1.00 61.37 320 GLY B O 1
ATOM 5371 N N . SER B 1 303 ? 44.166 24.263 -19.767 1.00 59.37 321 SER B N 1
ATOM 5372 C CA . SER B 1 303 ? 43.411 24.647 -20.961 1.00 56.77 321 SER B CA 1
ATOM 5373 C C . SER B 1 303 ? 42.255 23.698 -21.235 1.00 55.37 321 SER B C 1
ATOM 5374 O O . SER B 1 303 ? 42.431 22.479 -21.220 1.00 55.33 321 SER B O 1
ATOM 5377 N N . ILE B 1 304 ? 41.069 24.253 -21.488 1.00 50.99 322 ILE B N 1
ATOM 5378 C CA . ILE B 1 304 ? 39.912 23.429 -21.793 1.00 45.05 322 ILE B CA 1
ATOM 5379 C C . ILE B 1 304 ? 39.538 23.548 -23.264 1.00 44.36 322 ILE B C 1
ATOM 5380 O O . ILE B 1 304 ? 38.980 24.559 -23.696 1.00 44.76 322 ILE B O 1
ATOM 5385 N N . THR B 1 305 ? 39.880 22.523 -24.032 1.00 40.27 323 THR B N 1
ATOM 5386 C CA . THR B 1 305 ? 39.549 22.473 -25.446 1.00 35.91 323 THR B CA 1
ATOM 5387 C C . THR B 1 305 ? 38.234 21.700 -25.470 1.00 35.54 323 THR B C 1
ATOM 5388 O O . THR B 1 305 ? 38.143 20.603 -24.909 1.00 35.04 323 THR B O 1
ATOM 5392 N N . ALA B 1 306 ? 37.217 22.266 -26.112 1.00 32.91 324 ALA B N 1
ATOM 5393 C CA . ALA B 1 306 ? 35.913 21.611 -26.136 1.00 32.98 324 ALA B CA 1
ATOM 5394 C C . ALA B 1 306 ? 35.277 21.403 -27.500 1.00 32.48 324 ALA B C 1
ATOM 5395 O O . ALA B 1 306 ? 35.608 22.065 -28.489 1.00 33.01 324 ALA B O 1
ATOM 5397 N N . PHE B 1 307 ? 34.356 20.448 -27.524 1.00 29.85 325 PHE B N 1
ATOM 5398 C CA . PHE B 1 307 ? 33.588 20.085 -28.704 1.00 26.40 325 PHE B CA 1
ATOM 5399 C C . PHE B 1 307 ? 32.154 20.016 -28.215 1.00 26.80 325 PHE B C 1
ATOM 5400 O O . PHE B 1 307 ? 31.856 19.238 -27.307 1.00 26.16 325 PHE B O 1
ATOM 5408 N N . TYR B 1 308 ? 31.295 20.851 -28.795 1.00 23.98 326 TYR B N 1
ATOM 5409 C CA . TYR B 1 308 ? 29.887 20.913 -28.430 1.00 24.44 326 TYR B CA 1
ATOM 5410 C C . TYR B 1 308 ? 29.023 20.386 -29.574 1.00 27.61 326 TYR B C 1
ATOM 5411 O O . TYR B 1 308 ? 29.042 20.913 -30.703 1.00 24.81 326 TYR B O 1
ATOM 5420 N N . THR B 1 309 ? 28.272 19.333 -29.276 1.00 27.82 327 THR B N 1
ATOM 5421 C CA . THR B 1 309 ? 27.407 18.688 -30.254 1.00 28.69 327 THR B CA 1
ATOM 5422 C C . THR B 1 309 ? 26.115 19.444 -30.479 1.00 27.51 327 THR B C 1
ATOM 5423 O O . THR B 1 309 ? 25.475 19.923 -29.549 1.00 26.13 327 THR B O 1
ATOM 5427 N N . VAL B 1 310 ? 25.738 19.559 -31.741 1.00 28.27 328 VAL B N 1
ATOM 5428 C CA . VAL B 1 310 ? 24.498 20.205 -32.096 1.00 31.49 328 VAL B CA 1
ATOM 5429 C C . VAL B 1 310 ? 23.881 19.247 -33.088 1.00 34.71 328 VAL B C 1
ATOM 5430 O O . VAL B 1 310 ? 24.504 18.883 -34.085 1.00 34.22 328 VAL B O 1
ATOM 5434 N N . LEU B 1 311 ? 22.671 18.804 -32.789 1.00 39.39 329 LEU B N 1
ATOM 5435 C CA . LEU B 1 311 ? 21.994 17.855 -33.645 1.00 46.10 329 LEU B CA 1
ATOM 5436 C C . LEU B 1 311 ? 21.201 18.610 -34.688 1.00 50.10 329 LEU B C 1
ATOM 5437 O O . LEU B 1 311 ? 20.097 19.062 -34.421 1.00 51.29 329 LEU B O 1
ATOM 5442 N N . THR B 1 312 ? 21.787 18.780 -35.866 1.00 55.09 330 THR B N 1
ATOM 5443 C CA . THR B 1 312 ? 21.089 19.472 -36.930 1.00 61.02 330 THR B CA 1
ATOM 5444 C C . THR B 1 312 ? 20.024 18.481 -37.361 1.00 67.11 330 THR B C 1
ATOM 5445 O O . THR B 1 312 ? 20.336 17.321 -37.644 1.00 68.78 330 THR B O 1
ATOM 5449 N N . GLU B 1 313 ? 18.773 18.926 -37.386 1.00 72.85 331 GLU B N 1
ATOM 5450 C CA . GLU B 1 313 ? 17.658 18.058 -37.751 1.00 78.07 331 GLU B CA 1
ATOM 5451 C C . GLU B 1 313 ? 17.873 17.354 -39.092 1.00 80.40 331 GLU B C 1
ATOM 5452 O O . GLU B 1 313 ? 17.034 16.565 -39.529 1.00 80.96 331 GLU B O 1
ATOM 5458 N N . GLY B 1 314 ? 19.002 17.637 -39.740 1.00 83.03 332 GLY B N 1
ATOM 5459 C CA . GLY B 1 314 ? 19.313 17.016 -41.012 1.00 85.51 332 GLY B CA 1
ATOM 5460 C C . GLY B 1 314 ? 20.177 17.906 -41.884 1.00 87.20 332 GLY B C 1
ATOM 5461 O O . GLY B 1 314 ? 19.881 18.098 -43.066 1.00 87.33 332 GLY B O 1
ATOM 5462 N N . ASP B 1 315 ? 21.244 18.445 -41.298 1.00 88.50 333 ASP B N 1
ATOM 5463 C CA . ASP B 1 315 ? 22.158 19.344 -42.005 1.00 90.17 333 ASP B CA 1
ATOM 5464 C C . ASP B 1 315 ? 21.461 20.670 -42.330 1.00 90.88 333 ASP B C 1
ATOM 5465 O O . ASP B 1 315 ? 22.085 21.596 -42.864 1.00 90.97 333 ASP B O 1
ATOM 5470 N N . ASP B 1 316 ? 20.170 20.757 -41.995 1.00 91.31 334 ASP B N 1
ATOM 5471 C CA . ASP B 1 316 ? 19.363 21.951 -42.255 1.00 91.56 334 ASP B CA 1
ATOM 5472 C C . ASP B 1 316 ? 19.977 23.220 -41.657 1.00 90.88 334 ASP B C 1
ATOM 5473 O O . ASP B 1 316 ? 20.855 23.148 -40.795 1.00 91.06 334 ASP B O 1
ATOM 5478 N N . GLN B 1 317 ? 19.509 24.385 -42.116 1.00 89.86 335 GLN B N 1
ATOM 5479 C CA . GLN B 1 317 ? 20.045 25.663 -41.656 1.00 88.85 335 GLN B CA 1
ATOM 5480 C C . GLN B 1 317 ? 19.223 26.441 -40.628 1.00 87.15 335 GLN B C 1
ATOM 5481 O O . GLN B 1 317 ? 19.657 26.613 -39.486 1.00 87.49 335 GLN B O 1
ATOM 5487 N N . GLN B 1 318 ? 18.053 26.919 -41.037 1.00 84.46 336 GLN B N 1
ATOM 5488 C CA . GLN B 1 318 ? 17.183 27.704 -40.156 1.00 81.28 336 GLN B CA 1
ATOM 5489 C C . GLN B 1 318 ? 16.770 26.998 -38.869 1.00 78.34 336 GLN B C 1
ATOM 5490 O O . GLN B 1 318 ? 15.609 26.637 -38.684 1.00 78.51 336 GLN B O 1
ATOM 5496 N N . ASP B 1 319 ? 17.741 26.816 -37.981 1.00 74.49 337 ASP B N 1
ATOM 5497 C CA . ASP B 1 319 ? 17.519 26.172 -36.699 1.00 70.90 337 ASP B CA 1
ATOM 5498 C C . ASP B 1 319 ? 18.351 26.890 -35.636 1.00 66.92 337 ASP B C 1
ATOM 5499 O O . ASP B 1 319 ? 19.580 26.823 -35.625 1.00 66.30 337 ASP B O 1
ATOM 5504 N N . PRO B 1 320 ? 17.664 27.602 -34.726 1.00 62.47 338 PRO B N 1
ATOM 5505 C CA . PRO B 1 320 ? 18.132 28.410 -33.598 1.00 57.86 338 PRO B CA 1
ATOM 5506 C C . PRO B 1 320 ? 19.413 28.005 -32.881 1.00 52.01 338 PRO B C 1
ATOM 5507 O O . PRO B 1 320 ? 20.317 28.819 -32.724 1.00 52.33 338 PRO B O 1
ATOM 5511 N N . ILE B 1 321 ? 19.495 26.759 -32.436 1.00 47.30 339 ILE B N 1
ATOM 5512 C CA . ILE B 1 321 ? 20.664 26.300 -31.701 1.00 42.08 339 ILE B CA 1
ATOM 5513 C C . ILE B 1 321 ? 21.941 26.265 -32.526 1.00 39.99 339 ILE B C 1
ATOM 5514 O O . ILE B 1 321 ? 22.990 26.701 -32.070 1.00 39.54 339 ILE B O 1
ATOM 5519 N N . ALA B 1 322 ? 21.842 25.747 -33.744 1.00 38.51 340 ALA B N 1
ATOM 5520 C CA . ALA B 1 322 ? 23.004 25.656 -34.620 1.00 37.77 340 ALA B CA 1
ATOM 5521 C C . ALA B 1 322 ? 23.540 27.041 -34.912 1.00 36.92 340 ALA B C 1
ATOM 5522 O O . ALA B 1 322 ? 24.749 27.269 -34.860 1.00 35.18 340 ALA B O 1
ATOM 5524 N N . ASP B 1 323 ? 22.628 27.964 -35.217 1.00 37.98 341 ASP B N 1
ATOM 5525 C CA . ASP B 1 323 ? 23.015 29.341 -35.523 1.00 39.74 341 ASP B CA 1
ATOM 5526 C C . ASP B 1 323 ? 23.608 30.054 -34.325 1.00 39.12 341 ASP B C 1
ATOM 5527 O O . ASP B 1 323 ? 24.546 30.825 -34.470 1.00 38.58 341 ASP B O 1
ATOM 5532 N N . SER B 1 324 ? 23.063 29.790 -33.141 1.00 38.78 342 SER B N 1
ATOM 5533 C CA . SER B 1 324 ? 23.564 30.431 -31.936 1.00 38.31 342 SER B CA 1
ATOM 5534 C C . SER B 1 324 ? 24.946 29.882 -31.615 1.00 38.15 342 SER B C 1
ATOM 5535 O O . SER B 1 324 ? 25.815 30.605 -31.120 1.00 37.78 342 SER B O 1
ATOM 5538 N N . ALA B 1 325 ? 25.140 28.600 -31.917 1.00 37.41 343 ALA B N 1
ATOM 5539 C CA . ALA B 1 325 ? 26.412 27.932 -31.686 1.00 36.19 343 ALA B CA 1
ATOM 5540 C C . ALA B 1 325 ? 27.490 28.449 -32.646 1.00 36.99 343 ALA B C 1
ATOM 5541 O O . ALA B 1 325 ? 28.607 28.769 -32.225 1.00 34.72 343 ALA B O 1
ATOM 5543 N N . ARG B 1 326 ? 27.151 28.525 -33.933 1.00 36.24 344 ARG B N 1
ATOM 5544 C CA . ARG B 1 326 ? 28.099 29.012 -34.942 1.00 36.96 344 ARG B CA 1
ATOM 5545 C C . ARG B 1 326 ? 28.660 30.374 -34.578 1.00 33.44 344 ARG B C 1
ATOM 5546 O O . ARG B 1 326 ? 29.843 30.630 -34.779 1.00 35.27 344 ARG B O 1
ATOM 5554 N N . ALA B 1 327 ? 27.805 31.249 -34.056 1.00 31.18 345 ALA B N 1
ATOM 5555 C CA . ALA B 1 327 ? 28.195 32.612 -33.699 1.00 28.37 345 ALA B CA 1
ATOM 5556 C C . ALA B 1 327 ? 29.170 32.769 -32.544 1.00 27.19 345 ALA B C 1
ATOM 5557 O O . ALA B 1 327 ? 29.922 33.735 -32.528 1.00 25.71 345 ALA B O 1
ATOM 5559 N N . ILE B 1 328 ? 29.165 31.862 -31.568 1.00 29.11 346 ILE B N 1
ATOM 5560 C CA . ILE B 1 328 ? 30.107 31.989 -30.454 1.00 30.70 346 ILE B CA 1
ATOM 5561 C C . ILE B 1 328 ? 31.225 30.967 -30.402 1.00 30.00 346 ILE B C 1
ATOM 5562 O O . ILE B 1 328 ? 32.147 31.104 -29.603 1.00 32.71 346 ILE B O 1
ATOM 5567 N N . LEU B 1 329 ? 31.155 29.946 -31.245 1.00 29.55 347 LEU B N 1
ATOM 5568 C CA . LEU B 1 329 ? 32.199 28.929 -31.273 1.00 27.55 347 LEU B CA 1
ATOM 5569 C C . LEU B 1 329 ? 33.340 29.377 -32.196 1.00 26.39 347 LEU B C 1
ATOM 5570 O O . LEU B 1 329 ? 33.137 30.203 -33.073 1.00 25.91 347 LEU B O 1
ATOM 5575 N N . ASP B 1 330 ? 34.530 28.824 -31.961 1.00 27.00 348 ASP B N 1
ATOM 5576 C CA . ASP B 1 330 ? 35.725 29.110 -32.759 1.00 27.11 348 ASP B CA 1
ATOM 5577 C C . ASP B 1 330 ? 35.798 28.163 -33.973 1.00 25.03 348 ASP B C 1
ATOM 5578 O O . ASP B 1 330 ? 36.876 27.743 -34.377 1.00 27.00 348 ASP B O 1
ATOM 5583 N N . GLY B 1 331 ? 34.651 27.821 -34.547 1.00 26.59 349 GLY B N 1
ATOM 5584 C CA . GLY B 1 331 ? 34.634 26.943 -35.706 1.00 20.95 349 GLY B CA 1
ATOM 5585 C C . GLY B 1 331 ? 33.767 25.720 -35.492 1.00 23.57 349 GLY B C 1
ATOM 5586 O O . GLY B 1 331 ? 33.178 25.517 -34.420 1.00 20.62 349 GLY B O 1
ATOM 5587 N N . HIS B 1 332 ? 33.671 24.895 -36.527 1.00 23.25 350 HIS B N 1
ATOM 5588 C CA . HIS B 1 332 ? 32.852 23.702 -36.437 1.00 26.25 350 HIS B CA 1
ATOM 5589 C C . HIS B 1 332 ? 33.221 22.604 -37.400 1.00 26.21 350 HIS B C 1
ATOM 5590 O O . HIS B 1 332 ? 33.766 22.843 -38.480 1.00 28.89 350 HIS B O 1
ATOM 5597 N N . ILE B 1 333 ? 32.942 21.382 -36.972 1.00 26.53 351 ILE B N 1
ATOM 5598 C CA . ILE B 1 333 ? 33.165 20.193 -37.770 1.00 24.67 351 ILE B CA 1
ATOM 5599 C C . ILE B 1 333 ? 31.747 19.744 -38.105 1.00 24.96 351 ILE B C 1
ATOM 5600 O O . ILE B 1 333 ? 30.924 19.515 -37.211 1.00 24.52 351 ILE B O 1
ATOM 5605 N N . VAL B 1 334 ? 31.463 19.668 -39.398 1.00 24.71 352 VAL B N 1
ATOM 5606 C CA . VAL B 1 334 ? 30.153 19.285 -39.905 1.00 22.68 352 VAL B CA 1
ATOM 5607 C C . VAL B 1 334 ? 30.197 17.870 -40.442 1.00 25.39 352 VAL B C 1
ATOM 5608 O O . VAL B 1 334 ? 31.037 17.552 -41.287 1.00 24.96 352 VAL B O 1
ATOM 5612 N N . LEU B 1 335 ? 29.315 17.007 -39.945 1.00 24.67 353 LEU B N 1
ATOM 5613 C CA . LEU B 1 335 ? 29.273 15.649 -40.467 1.00 29.49 353 LEU B CA 1
ATOM 5614 C C . LEU B 1 335 ? 28.156 15.668 -41.501 1.00 30.82 353 LEU B C 1
ATOM 5615 O O . LEU B 1 335 ? 27.181 16.404 -41.347 1.00 32.23 353 LEU B O 1
ATOM 5620 N N . SER B 1 336 ? 28.298 14.887 -42.563 1.00 31.59 354 SER B N 1
ATOM 5621 C CA . SER B 1 336 ? 27.273 14.882 -43.593 1.00 35.07 354 SER B CA 1
ATOM 5622 C C . SER B 1 336 ? 26.746 13.490 -43.909 1.00 33.98 354 SER B C 1
ATOM 5623 O O . SER B 1 336 ? 27.512 12.563 -44.164 1.00 31.85 354 SER B O 1
ATOM 5626 N N . ARG B 1 337 ? 25.424 13.365 -43.892 1.00 36.28 355 ARG B N 1
ATOM 5627 C CA . ARG B 1 337 ? 24.744 12.115 -44.197 1.00 39.48 355 ARG B CA 1
ATOM 5628 C C . ARG B 1 337 ? 25.190 11.593 -45.566 1.00 38.77 355 ARG B C 1
ATOM 5629 O O . ARG B 1 337 ? 25.452 10.403 -45.744 1.00 39.59 355 ARG B O 1
ATOM 5637 N N . ARG B 1 338 ? 25.280 12.501 -46.526 1.00 39.59 356 ARG B N 1
ATOM 5638 C CA . ARG B 1 338 ? 25.711 12.154 -47.869 1.00 41.31 356 ARG B CA 1
ATOM 5639 C C . ARG B 1 338 ? 27.021 11.371 -47.824 1.00 41.00 356 ARG B C 1
ATOM 5640 O O . ARG B 1 338 ? 27.196 10.390 -48.535 1.00 40.94 356 ARG B O 1
ATOM 5648 N N . LEU B 1 339 ? 27.939 11.802 -46.969 1.00 41.10 357 LEU B N 1
ATOM 5649 C CA . LEU B 1 339 ? 29.239 11.160 -46.857 1.00 41.57 357 LEU B CA 1
ATOM 5650 C C . LEU B 1 339 ? 29.126 9.815 -46.161 1.00 41.99 357 LEU B C 1
ATOM 5651 O O . LEU B 1 339 ? 29.712 8.818 -46.602 1.00 40.43 357 LEU B O 1
ATOM 5656 N N . ALA B 1 340 ? 28.375 9.791 -45.068 1.00 42.20 358 ALA B N 1
ATOM 5657 C CA . ALA B 1 340 ? 28.175 8.557 -44.317 1.00 43.90 358 ALA B CA 1
ATOM 5658 C C . ALA B 1 340 ? 27.570 7.467 -45.214 1.00 44.57 358 ALA B C 1
ATOM 5659 O O . ALA B 1 340 ? 28.060 6.339 -45.245 1.00 44.42 358 ALA B O 1
ATOM 5661 N N . GLU B 1 341 ? 26.521 7.811 -45.958 1.00 46.38 359 GLU B N 1
ATOM 5662 C CA . GLU B 1 341 ? 25.879 6.840 -46.839 1.00 47.90 359 GLU B CA 1
ATOM 5663 C C . GLU B 1 341 ? 26.837 6.210 -47.837 1.00 47.77 359 GLU B C 1
ATOM 5664 O O . GLU B 1 341 ? 26.636 5.070 -48.249 1.00 49.18 359 GLU B O 1
ATOM 5670 N N . ALA B 1 342 ? 27.884 6.939 -48.214 1.00 47.79 360 ALA B N 1
ATOM 5671 C CA . ALA B 1 342 ? 28.859 6.426 -49.178 1.00 46.49 360 ALA B CA 1
ATOM 5672 C C . ALA B 1 342 ? 29.994 5.688 -48.494 1.00 46.86 360 ALA B C 1
ATOM 5673 O O . ALA B 1 342 ? 31.036 5.440 -49.100 1.00 48.36 360 ALA B O 1
ATOM 5675 N N . GLY B 1 343 ? 29.798 5.333 -47.226 1.00 46.35 361 GLY B N 1
ATOM 5676 C CA . GLY B 1 343 ? 30.830 4.618 -46.497 1.00 45.90 361 GLY B CA 1
ATOM 5677 C C . GLY B 1 343 ? 32.113 5.404 -46.269 1.00 45.73 361 GLY B C 1
ATOM 5678 O O . GLY B 1 343 ? 33.175 4.808 -46.084 1.00 46.89 361 GLY B O 1
ATOM 5679 N N . HIS B 1 344 ? 32.013 6.738 -46.278 1.00 43.59 362 HIS B N 1
ATOM 5680 C CA . HIS B 1 344 ? 33.153 7.636 -46.060 1.00 40.67 362 HIS B CA 1
ATOM 5681 C C . HIS B 1 344 ? 33.122 8.128 -44.603 1.00 40.42 362 HIS B C 1
ATOM 5682 O O . HIS B 1 344 ? 32.363 9.042 -44.264 1.00 38.32 362 HIS B O 1
ATOM 5689 N N . TYR B 1 345 ? 33.954 7.527 -43.757 1.00 40.72 363 TYR B N 1
ATOM 5690 C CA . TYR B 1 345 ? 34.004 7.872 -42.327 1.00 39.48 363 TYR B CA 1
ATOM 5691 C C . TYR B 1 345 ? 35.426 8.139 -41.801 1.00 38.43 363 TYR B C 1
ATOM 5692 O O . TYR B 1 345 ? 36.378 7.468 -42.185 1.00 40.89 363 TYR B O 1
ATOM 5701 N N . PRO B 1 346 ? 35.580 9.113 -40.881 1.00 37.81 364 PRO B N 1
ATOM 5702 C CA . PRO B 1 346 ? 34.522 9.998 -40.373 1.00 35.57 364 PRO B CA 1
ATOM 5703 C C . PRO B 1 346 ? 33.894 10.754 -41.522 1.00 32.98 364 PRO B C 1
ATOM 5704 O O . PRO B 1 346 ? 34.595 11.132 -42.461 1.00 34.03 364 PRO B O 1
ATOM 5708 N N . ALA B 1 347 ? 32.586 10.981 -41.460 1.00 31.02 365 ALA B N 1
ATOM 5709 C CA . ALA B 1 347 ? 31.861 11.687 -42.516 1.00 29.74 365 ALA B CA 1
ATOM 5710 C C . ALA B 1 347 ? 32.004 13.213 -42.436 1.00 29.63 365 ALA B C 1
ATOM 5711 O O . ALA B 1 347 ? 31.025 13.956 -42.585 1.00 28.39 365 ALA B O 1
ATOM 5713 N N . ILE B 1 348 ? 33.229 13.667 -42.208 1.00 28.85 366 ILE B N 1
ATOM 5714 C CA . ILE B 1 348 ? 33.524 15.089 -42.081 1.00 28.36 366 ILE B CA 1
ATOM 5715 C C . ILE B 1 348 ? 33.452 15.831 -43.407 1.00 27.63 366 ILE B C 1
ATOM 5716 O O . ILE B 1 348 ? 34.191 15.532 -44.353 1.00 25.76 366 ILE B O 1
ATOM 5721 N N . ASP B 1 349 ? 32.550 16.800 -43.461 1.00 28.64 367 ASP B N 1
ATOM 5722 C CA . ASP B 1 349 ? 32.366 17.622 -44.644 1.00 32.09 367 ASP B CA 1
ATOM 5723 C C . ASP B 1 349 ? 33.432 18.715 -44.521 1.00 30.58 367 ASP B C 1
ATOM 5724 O O . ASP B 1 349 ? 33.280 19.658 -43.749 1.00 29.77 367 ASP B O 1
ATOM 5729 N N . ILE B 1 350 ? 34.517 18.552 -45.273 1.00 31.20 368 ILE B N 1
ATOM 5730 C CA . ILE B 1 350 ? 35.638 19.483 -45.268 1.00 34.07 368 ILE B CA 1
ATOM 5731 C C . ILE B 1 350 ? 35.309 20.916 -45.684 1.00 36.43 368 ILE B C 1
ATOM 5732 O O . ILE B 1 350 ? 35.664 21.864 -44.977 1.00 38.43 368 ILE B O 1
ATOM 5737 N N . GLU B 1 351 ? 34.639 21.076 -46.820 1.00 37.78 369 GLU B N 1
ATOM 5738 C CA . GLU B 1 351 ? 34.259 22.406 -47.299 1.00 39.65 369 GLU B CA 1
ATOM 5739 C C . GLU B 1 351 ? 33.346 23.140 -46.301 1.00 37.74 369 GLU B C 1
ATOM 5740 O O . GLU B 1 351 ? 33.461 24.352 -46.120 1.00 36.58 369 GLU B O 1
ATOM 5746 N N . ALA B 1 352 ? 32.445 22.397 -45.662 1.00 34.46 370 ALA B N 1
ATOM 5747 C CA . ALA B 1 352 ? 31.495 22.954 -44.704 1.00 32.29 370 ALA B CA 1
ATOM 5748 C C . ALA B 1 352 ? 32.049 23.168 -43.293 1.00 32.09 370 ALA B C 1
ATOM 5749 O O . ALA B 1 352 ? 31.397 23.790 -42.462 1.00 32.80 370 ALA B O 1
ATOM 5751 N N . SER B 1 353 ? 33.235 22.643 -43.014 1.00 31.01 371 SER B N 1
ATOM 5752 C CA . SER B 1 353 ? 33.825 22.791 -41.689 1.00 29.26 371 SER B CA 1
ATOM 5753 C C . SER B 1 353 ? 34.913 23.855 -41.670 1.00 30.02 371 SER B C 1
ATOM 5754 O O . SER B 1 353 ? 35.565 24.116 -42.680 1.00 31.45 371 SER B O 1
ATOM 5757 N N . ILE B 1 354 ? 35.101 24.460 -40.506 1.00 29.20 372 ILE B N 1
ATOM 5758 C CA . ILE B 1 354 ? 36.104 25.488 -40.338 1.00 28.28 372 ILE B CA 1
ATOM 5759 C C . ILE B 1 354 ? 36.755 25.404 -38.962 1.00 27.50 372 ILE B C 1
ATOM 5760 O O . ILE B 1 354 ? 36.164 24.944 -37.982 1.00 24.00 372 ILE B O 1
ATOM 5765 N N . SER B 1 355 ? 38.013 25.811 -38.923 1.00 26.24 373 SER B N 1
ATOM 5766 C CA . SER B 1 355 ? 38.757 25.881 -37.687 1.00 25.28 373 SER B CA 1
ATOM 5767 C C . SER B 1 355 ? 39.221 27.319 -37.757 1.00 25.45 373 SER B C 1
ATOM 5768 O O . SER B 1 355 ? 40.032 27.670 -38.611 1.00 24.77 373 SER B O 1
ATOM 5771 N N . ARG B 1 356 ? 38.690 28.156 -36.876 1.00 25.14 374 ARG B N 1
ATOM 5772 C CA . ARG B 1 356 ? 39.055 29.558 -36.895 1.00 26.43 374 ARG B CA 1
ATOM 5773 C C . ARG B 1 356 ? 40.471 29.857 -36.409 1.00 27.48 374 ARG B C 1
ATOM 5774 O O . ARG B 1 356 ? 41.070 30.841 -36.831 1.00 28.35 374 ARG B O 1
ATOM 5782 N N . ALA B 1 357 ? 41.031 28.992 -35.574 1.00 25.61 375 ALA B N 1
ATOM 5783 C CA . ALA B 1 357 ? 42.390 29.216 -35.086 1.00 24.88 375 ALA B CA 1
ATOM 5784 C C . ALA B 1 357 ? 43.452 28.486 -35.913 1.00 25.92 375 ALA B C 1
ATOM 5785 O O . ALA B 1 357 ? 44.645 28.656 -35.680 1.00 25.92 375 ALA B O 1
ATOM 5787 N N . MET B 1 358 ? 43.021 27.698 -36.894 1.00 27.50 376 MET B N 1
ATOM 5788 C CA . MET B 1 358 ? 43.965 26.926 -37.701 1.00 28.68 376 MET B CA 1
ATOM 5789 C C . MET B 1 358 ? 45.155 27.685 -38.273 1.00 30.00 376 MET B C 1
ATOM 5790 O O . MET B 1 358 ? 46.295 27.346 -37.990 1.00 28.59 376 MET B O 1
ATOM 5795 N N . THR B 1 359 ? 44.876 28.697 -39.089 1.00 31.63 377 THR B N 1
ATOM 5796 C CA . THR B 1 359 ? 45.927 29.470 -39.727 1.00 33.75 377 THR B CA 1
ATOM 5797 C C . THR B 1 359 ? 46.955 30.013 -38.738 1.00 35.36 377 THR B C 1
ATOM 5798 O O . THR B 1 359 ? 48.112 30.196 -39.094 1.00 35.67 377 THR B O 1
ATOM 5802 N N . ALA B 1 360 ? 46.534 30.241 -37.498 1.00 35.43 378 ALA B N 1
ATOM 5803 C CA . ALA B 1 360 ? 47.445 30.751 -36.479 1.00 36.37 378 ALA B CA 1
ATOM 5804 C C . ALA B 1 360 ? 48.350 29.650 -35.937 1.00 35.65 378 ALA B C 1
ATOM 5805 O O . ALA B 1 360 ? 49.474 29.917 -35.517 1.00 36.88 378 ALA B O 1
ATOM 5807 N N . LEU B 1 361 ? 47.851 28.419 -35.957 1.00 33.47 379 LEU B N 1
ATOM 5808 C CA . LEU B 1 361 ? 48.579 27.266 -35.439 1.00 34.62 379 LEU B CA 1
ATOM 5809 C C . LEU B 1 361 ? 49.513 26.515 -36.390 1.00 34.44 379 LEU B C 1
ATOM 5810 O O . LEU B 1 361 ? 50.365 25.756 -35.937 1.00 34.78 379 LEU B O 1
ATOM 5815 N N . ILE B 1 362 ? 49.364 26.690 -37.697 1.00 33.95 380 ILE B N 1
ATOM 5816 C CA . ILE B 1 362 ? 50.215 25.941 -38.614 1.00 35.35 380 ILE B CA 1
ATOM 5817 C C . ILE B 1 362 ? 51.107 26.801 -39.504 1.00 37.85 380 ILE B C 1
ATOM 5818 O O . ILE B 1 362 ? 50.877 28.002 -39.673 1.00 39.58 380 ILE B O 1
ATOM 5823 N N . THR B 1 363 ? 52.124 26.171 -40.087 1.00 38.73 381 THR B N 1
ATOM 5824 C CA . THR B 1 363 ? 53.058 26.862 -40.960 1.00 40.04 381 THR B CA 1
ATOM 5825 C C . THR B 1 363 ? 52.432 27.183 -42.306 1.00 42.87 381 THR B C 1
ATOM 5826 O O . THR B 1 363 ? 51.413 26.593 -42.697 1.00 42.39 381 THR B O 1
ATOM 5830 N N . GLU B 1 364 ? 53.053 28.116 -43.015 1.00 44.43 382 GLU B N 1
ATOM 5831 C CA . GLU B 1 364 ? 52.582 28.519 -44.328 1.00 48.21 382 GLU B CA 1
ATOM 5832 C C . GLU B 1 364 ? 52.623 27.333 -45.287 1.00 47.47 382 GLU B C 1
ATOM 5833 O O . GLU B 1 364 ? 51.695 27.131 -46.071 1.00 47.84 382 GLU B O 1
ATOM 5839 N N . GLN B 1 365 ? 53.698 26.548 -45.218 1.00 47.15 383 GLN B N 1
ATOM 5840 C CA . GLN B 1 365 ? 53.848 25.378 -46.078 1.00 46.41 383 GLN B CA 1
ATOM 5841 C C . GLN B 1 365 ? 52.691 24.417 -45.812 1.00 42.65 383 GLN B C 1
ATOM 5842 O O . GLN B 1 365 ? 52.079 23.901 -46.738 1.00 41.84 383 GLN B O 1
ATOM 5848 N N . HIS B 1 366 ? 52.402 24.179 -44.539 1.00 39.02 384 HIS B N 1
ATOM 5849 C CA . HIS B 1 366 ? 51.307 23.294 -44.156 1.00 37.40 384 HIS B CA 1
ATOM 5850 C C . HIS B 1 366 ? 49.969 23.887 -44.645 1.00 36.42 384 HIS B C 1
ATOM 5851 O O . HIS B 1 366 ? 49.181 23.212 -45.317 1.00 33.09 384 HIS B O 1
ATOM 5858 N N . TYR B 1 367 ? 49.725 25.158 -44.331 1.00 35.53 385 TYR B N 1
ATOM 5859 C CA . TYR B 1 367 ? 48.490 25.807 -44.747 1.00 36.25 385 TYR B CA 1
ATOM 5860 C C . TYR B 1 367 ? 48.307 25.744 -46.277 1.00 37.25 385 TYR B C 1
ATOM 5861 O O . TYR B 1 367 ? 47.209 25.471 -46.767 1.00 38.06 385 TYR B O 1
ATOM 5870 N N . ALA B 1 368 ? 49.382 25.976 -47.025 1.00 38.13 386 ALA B N 1
ATOM 5871 C CA . ALA B 1 368 ? 49.311 25.925 -48.486 1.00 38.28 386 ALA B CA 1
ATOM 5872 C C . ALA B 1 368 ? 48.894 24.527 -48.940 1.00 37.74 386 ALA B C 1
ATOM 5873 O O . ALA B 1 368 ? 48.187 24.374 -49.935 1.00 38.36 386 ALA B O 1
ATOM 5875 N N . ARG B 1 369 ? 49.348 23.512 -48.219 1.00 37.49 387 ARG B N 1
ATOM 5876 C CA . ARG B 1 369 ? 48.989 22.138 -48.542 1.00 37.59 387 ARG B CA 1
ATOM 5877 C C . ARG B 1 369 ? 47.479 21.981 -48.265 1.00 36.22 387 ARG B C 1
ATOM 5878 O O . ARG B 1 369 ? 46.772 21.264 -48.965 1.00 34.82 387 ARG B O 1
ATOM 5886 N N . VAL B 1 370 ? 46.990 22.682 -47.247 1.00 34.27 388 VAL B N 1
ATOM 5887 C CA . VAL B 1 370 ? 45.574 22.631 -46.891 1.00 33.57 388 VAL B CA 1
ATOM 5888 C C . VAL B 1 370 ? 44.697 23.231 -47.995 1.00 33.83 388 VAL B C 1
ATOM 5889 O O . VAL B 1 370 ? 43.646 22.678 -48.345 1.00 29.79 388 VAL B O 1
ATOM 5893 N N . ARG B 1 371 ? 45.138 24.364 -48.533 1.00 34.39 389 ARG B N 1
ATOM 5894 C CA . ARG B 1 371 ? 44.410 25.055 -49.588 1.00 36.87 389 ARG B CA 1
ATOM 5895 C C . ARG B 1 371 ? 44.294 24.200 -50.842 1.00 37.65 389 ARG B C 1
ATOM 5896 O O . ARG B 1 371 ? 43.218 24.085 -51.429 1.00 38.43 389 ARG B O 1
ATOM 5904 N N . LEU B 1 372 ? 45.419 23.621 -51.261 1.00 37.68 390 LEU B N 1
ATOM 5905 C CA . LEU B 1 372 ? 45.441 22.787 -52.455 1.00 38.37 390 LEU B CA 1
ATOM 5906 C C . LEU B 1 372 ? 44.502 21.598 -52.256 1.00 36.48 390 LEU B C 1
ATOM 5907 O O . LEU B 1 372 ? 43.687 21.290 -53.124 1.00 35.21 390 LEU B O 1
ATOM 5912 N N . PHE B 1 373 ? 44.619 20.932 -51.113 1.00 35.51 391 PHE B N 1
ATOM 5913 C CA . PHE B 1 373 ? 43.772 19.776 -50.812 1.00 37.34 391 PHE B CA 1
ATOM 5914 C C . PHE B 1 373 ? 42.279 20.140 -50.936 1.00 39.18 391 PHE B C 1
ATOM 5915 O O . PHE B 1 373 ? 41.500 19.409 -51.561 1.00 39.03 391 PHE B O 1
ATOM 5923 N N . LYS B 1 374 ? 41.884 21.278 -50.365 1.00 39.16 392 LYS B N 1
ATOM 5924 C CA . LYS B 1 374 ? 40.489 21.703 -50.420 1.00 38.66 392 LYS B CA 1
ATOM 5925 C C . LYS B 1 374 ? 40.073 22.126 -51.826 1.00 38.01 392 LYS B C 1
ATOM 5926 O O . LYS B 1 374 ? 38.925 21.956 -52.216 1.00 38.57 392 LYS B O 1
ATOM 5932 N N . GLN B 1 375 ? 41.002 22.668 -52.596 1.00 37.03 393 GLN B N 1
ATOM 5933 C CA . GLN B 1 375 ? 40.685 23.054 -53.966 1.00 39.71 393 GLN B CA 1
ATOM 5934 C C . GLN B 1 375 ? 40.455 21.807 -54.837 1.00 38.50 393 GLN B C 1
ATOM 5935 O O . GLN B 1 375 ? 39.563 21.792 -55.685 1.00 38.85 393 GLN B O 1
ATOM 5941 N N . LEU B 1 376 ? 41.251 20.761 -54.627 1.00 37.61 394 LEU B N 1
ATOM 5942 C CA . LEU B 1 376 ? 41.092 19.531 -55.391 1.00 38.57 394 LEU B CA 1
ATOM 5943 C C . LEU B 1 376 ? 39.715 18.902 -55.104 1.00 39.13 394 LEU B C 1
ATOM 5944 O O . LEU B 1 376 ? 38.941 18.615 -56.026 1.00 35.42 394 LEU B O 1
ATOM 5949 N N . LEU B 1 377 ? 39.423 18.702 -53.819 1.00 40.51 395 LEU B N 1
ATOM 5950 C CA . LEU B 1 377 ? 38.142 18.143 -53.390 1.00 41.43 395 LEU B CA 1
ATOM 5951 C C . LEU B 1 377 ? 36.992 18.897 -54.054 1.00 41.40 395 LEU B C 1
ATOM 5952 O O . LEU B 1 377 ? 36.085 18.295 -54.619 1.00 40.31 395 LEU B O 1
ATOM 5957 N N . SER B 1 378 ? 37.040 20.218 -53.972 1.00 41.21 396 SER B N 1
ATOM 5958 C CA . SER B 1 378 ? 35.999 21.041 -54.560 1.00 44.92 396 SER B CA 1
ATOM 5959 C C . SER B 1 378 ? 35.863 20.809 -56.058 1.00 47.22 396 SER B C 1
ATOM 5960 O O . SER B 1 378 ? 34.765 20.545 -56.555 1.00 48.95 396 SER B O 1
ATOM 5963 N N . SER B 1 379 ? 36.977 20.919 -56.776 1.00 47.28 397 SER B N 1
ATOM 5964 C CA . SER B 1 379 ? 36.959 20.711 -58.217 1.00 47.82 397 SER B CA 1
ATOM 5965 C C . SER B 1 379 ? 36.365 19.341 -58.528 1.00 46.64 397 SER B C 1
ATOM 5966 O O . SER B 1 379 ? 35.481 19.228 -59.367 1.00 45.90 397 SER B O 1
ATOM 5969 N N . PHE B 1 380 ? 36.842 18.312 -57.840 1.00 47.16 398 PHE B N 1
ATOM 5970 C CA . PHE B 1 380 ? 36.338 16.966 -58.076 1.00 50.22 398 PHE B CA 1
ATOM 5971 C C . PHE B 1 380 ? 34.822 16.871 -57.862 1.00 52.13 398 PHE B C 1
ATOM 5972 O O . PHE B 1 380 ? 34.107 16.267 -58.666 1.00 50.20 398 PHE B O 1
ATOM 5980 N N . GLN B 1 381 ? 34.337 17.475 -56.781 1.00 54.11 399 GLN B N 1
ATOM 5981 C CA . GLN B 1 381 ? 32.913 17.463 -56.468 1.00 56.93 399 GLN B CA 1
ATOM 5982 C C . GLN B 1 381 ? 32.063 18.084 -57.579 1.00 57.38 399 GLN B C 1
ATOM 5983 O O . GLN B 1 381 ? 31.079 17.498 -58.023 1.00 57.13 399 GLN B O 1
ATOM 5989 N N . ARG B 1 382 ? 32.452 19.274 -58.026 1.00 57.22 400 ARG B N 1
ATOM 5990 C CA . ARG B 1 382 ? 31.710 19.982 -59.065 1.00 57.48 400 ARG B CA 1
ATOM 5991 C C . ARG B 1 382 ? 31.854 19.372 -60.456 1.00 57.18 400 ARG B C 1
ATOM 5992 O O . ARG B 1 382 ? 31.164 19.781 -61.392 1.00 56.54 400 ARG B O 1
ATOM 6000 N N . ASN B 1 383 ? 32.731 18.382 -60.600 1.00 56.72 401 ASN B N 1
ATOM 6001 C CA . ASN B 1 383 ? 32.926 17.756 -61.904 1.00 56.79 401 ASN B CA 1
ATOM 6002 C C . ASN B 1 383 ? 32.826 16.242 -61.898 1.00 56.59 401 ASN B C 1
ATOM 6003 O O . ASN B 1 383 ? 32.847 15.626 -62.951 1.00 56.16 401 ASN B O 1
ATOM 6008 N N . ARG B 1 384 ? 32.724 15.630 -60.724 1.00 58.36 402 ARG B N 1
ATOM 6009 C CA . ARG B 1 384 ? 32.642 14.180 -60.675 1.00 58.58 402 ARG B CA 1
ATOM 6010 C C . ARG B 1 384 ? 31.485 13.660 -61.537 1.00 57.79 402 ARG B C 1
ATOM 6011 O O . ARG B 1 384 ? 31.584 12.596 -62.138 1.00 57.38 402 ARG B O 1
ATOM 6019 N N . ASP B 1 385 ? 30.407 14.429 -61.606 1.00 58.72 403 ASP B N 1
ATOM 6020 C CA . ASP B 1 385 ? 29.242 14.045 -62.398 1.00 58.74 403 ASP B CA 1
ATOM 6021 C C . ASP B 1 385 ? 29.583 13.948 -63.885 1.00 57.94 403 ASP B C 1
ATOM 6022 O O . ASP B 1 385 ? 29.213 12.977 -64.550 1.00 58.22 403 ASP B O 1
ATOM 6027 N N . LEU B 1 386 ? 30.279 14.956 -64.402 1.00 56.00 404 LEU B N 1
ATOM 6028 C CA . LEU B 1 386 ? 30.685 14.964 -65.802 1.00 53.50 404 LEU B CA 1
ATOM 6029 C C . LEU B 1 386 ? 31.761 13.901 -66.033 1.00 51.86 404 LEU B C 1
ATOM 6030 O O . LEU B 1 386 ? 31.739 13.174 -67.030 1.00 50.61 404 LEU B O 1
ATOM 6035 N N . VAL B 1 387 ? 32.698 13.811 -65.093 1.00 49.56 405 VAL B N 1
ATOM 6036 C CA . VAL B 1 387 ? 33.788 12.853 -65.192 1.00 49.07 405 VAL B CA 1
ATOM 6037 C C . VAL B 1 387 ? 33.265 11.418 -65.246 1.00 47.62 405 VAL B C 1
ATOM 6038 O O . VAL B 1 387 ? 33.657 10.654 -66.120 1.00 47.39 405 VAL B O 1
ATOM 6042 N N . SER B 1 388 ? 32.378 11.058 -64.325 1.00 47.40 406 SER B N 1
ATOM 6043 C CA . SER B 1 388 ? 31.841 9.703 -64.298 1.00 48.97 406 SER B CA 1
ATOM 6044 C C . SER B 1 388 ? 31.192 9.289 -65.621 1.00 50.36 406 SER B C 1
ATOM 6045 O O . SER B 1 388 ? 31.060 8.098 -65.902 1.00 53.03 406 SER B O 1
ATOM 6048 N N . VAL B 1 389 ? 30.803 10.267 -66.433 1.00 50.70 407 VAL B N 1
ATOM 6049 C CA . VAL B 1 389 ? 30.158 9.990 -67.712 1.00 49.96 407 VAL B CA 1
ATOM 6050 C C . VAL B 1 389 ? 31.108 10.103 -68.915 1.00 51.48 407 VAL B C 1
ATOM 6051 O O . VAL B 1 389 ? 30.720 9.850 -70.060 1.00 51.35 407 VAL B O 1
ATOM 6055 N N . GLY B 1 390 ? 32.359 10.469 -68.654 1.00 51.65 408 GLY B N 1
ATOM 6056 C CA . GLY B 1 390 ? 33.334 10.582 -69.722 1.00 51.51 408 GLY B CA 1
ATOM 6057 C C . GLY B 1 390 ? 33.296 11.877 -70.517 1.00 52.63 408 GLY B C 1
ATOM 6058 O O . GLY B 1 390 ? 33.934 11.973 -71.565 1.00 52.09 408 GLY B O 1
ATOM 6059 N N . ALA B 1 391 ? 32.561 12.876 -70.033 1.00 52.73 409 ALA B N 1
ATOM 6060 C CA . ALA B 1 391 ? 32.476 14.152 -70.737 1.00 54.80 409 ALA B CA 1
ATOM 6061 C C . ALA B 1 391 ? 33.776 14.940 -70.643 1.00 56.33 409 ALA B C 1
ATOM 6062 O O . ALA B 1 391 ? 34.213 15.557 -71.613 1.00 57.31 409 ALA B O 1
ATOM 6064 N N . TYR B 1 392 ? 34.406 14.913 -69.473 1.00 58.55 410 TYR B N 1
ATOM 6065 C CA . TYR B 1 392 ? 35.654 15.639 -69.275 1.00 60.18 410 TYR B CA 1
ATOM 6066 C C . TYR B 1 392 ? 36.784 15.211 -70.211 1.00 60.41 410 TYR B C 1
ATOM 6067 O O . TYR B 1 392 ? 36.992 14.021 -70.457 1.00 60.34 410 TYR B O 1
ATOM 6076 N N . ALA B 1 393 ? 37.512 16.200 -70.727 1.00 61.87 411 ALA B N 1
ATOM 6077 C CA . ALA B 1 393 ? 38.649 15.974 -71.623 1.00 63.32 411 ALA B CA 1
ATOM 6078 C C . ALA B 1 393 ? 39.927 16.129 -70.804 1.00 64.07 411 ALA B C 1
ATOM 6079 O O . ALA B 1 393 ? 40.430 17.235 -70.626 1.00 63.95 411 ALA B O 1
ATOM 6081 N N . LYS B 1 394 ? 40.448 15.006 -70.314 1.00 65.21 412 LYS B N 1
ATOM 6082 C CA . LYS B 1 394 ? 41.642 14.999 -69.476 1.00 66.84 412 LYS B CA 1
ATOM 6083 C C . LYS B 1 394 ? 42.868 15.719 -70.021 1.00 66.55 412 LYS B C 1
ATOM 6084 O O . LYS B 1 394 ? 43.759 15.104 -70.600 1.00 67.05 412 LYS B O 1
ATOM 6090 N N . GLY B 1 395 ? 42.913 17.031 -69.806 1.00 66.95 413 GLY B N 1
ATOM 6091 C CA . GLY B 1 395 ? 44.043 17.820 -70.263 1.00 66.81 413 GLY B CA 1
ATOM 6092 C C . GLY B 1 395 ? 43.791 19.315 -70.256 1.00 67.64 413 GLY B C 1
ATOM 6093 O O . GLY B 1 395 ? 44.726 20.105 -70.117 1.00 68.94 413 GLY B O 1
ATOM 6094 N N . SER B 1 396 ? 42.533 19.715 -70.399 1.00 66.40 414 SER B N 1
ATOM 6095 C CA . SER B 1 396 ? 42.197 21.130 -70.424 1.00 67.08 414 SER B CA 1
ATOM 6096 C C . SER B 1 396 ? 42.194 21.804 -69.045 1.00 66.82 414 SER B C 1
ATOM 6097 O O . SER B 1 396 ? 42.615 22.955 -68.923 1.00 68.40 414 SER B O 1
ATOM 6100 N N . ASP B 1 397 ? 41.731 21.090 -68.017 1.00 65.48 415 ASP B N 1
ATOM 6101 C CA . ASP B 1 397 ? 41.668 21.630 -66.654 1.00 61.30 415 ASP B CA 1
ATOM 6102 C C . ASP B 1 397 ? 42.621 20.895 -65.703 1.00 58.94 415 ASP B C 1
ATOM 6103 O O . ASP B 1 397 ? 42.255 19.889 -65.093 1.00 58.34 415 ASP B O 1
ATOM 6108 N N . PRO B 1 398 ? 43.852 21.409 -65.556 1.00 56.61 416 PRO B N 1
ATOM 6109 C CA . PRO B 1 398 ? 44.889 20.824 -64.699 1.00 54.25 416 PRO B CA 1
ATOM 6110 C C . PRO B 1 398 ? 44.482 20.575 -63.248 1.00 53.16 416 PRO B C 1
ATOM 6111 O O . PRO B 1 398 ? 44.878 19.571 -62.656 1.00 51.82 416 PRO B O 1
ATOM 6115 N N . MET B 1 399 ? 43.707 21.488 -62.671 1.00 52.37 417 MET B N 1
ATOM 6116 C CA . MET B 1 399 ? 43.275 21.335 -61.287 1.00 51.01 417 MET B CA 1
ATOM 6117 C C . MET B 1 399 ? 42.388 20.106 -61.137 1.00 47.96 417 MET B C 1
ATOM 6118 O O . MET B 1 399 ? 42.540 19.343 -60.192 1.00 47.59 417 MET B O 1
ATOM 6123 N N . LEU B 1 400 ? 41.471 19.909 -62.085 1.00 46.92 418 LEU B N 1
ATOM 6124 C CA . LEU B 1 400 ? 40.563 18.760 -62.079 1.00 45.02 418 LEU B CA 1
ATOM 6125 C C . LEU B 1 400 ? 41.375 17.499 -62.360 1.00 45.74 418 LEU B C 1
ATOM 6126 O O . LEU B 1 400 ? 41.114 16.435 -61.787 1.00 43.00 418 LEU B O 1
ATOM 6131 N N . ASP B 1 401 ? 42.357 17.625 -63.252 1.00 45.39 419 ASP B N 1
ATOM 6132 C CA . ASP B 1 401 ? 43.218 16.499 -63.593 1.00 47.39 419 ASP B CA 1
ATOM 6133 C C . ASP B 1 401 ? 43.996 16.067 -62.371 1.00 47.42 419 ASP B C 1
ATOM 6134 O O . ASP B 1 401 ? 44.158 14.873 -62.128 1.00 46.68 419 ASP B O 1
ATOM 6139 N N . LYS B 1 402 ? 44.496 17.045 -61.615 1.00 48.11 420 LYS B N 1
ATOM 6140 C CA . LYS B 1 402 ? 45.250 16.757 -60.400 1.00 49.37 420 LYS B CA 1
ATOM 6141 C C . LYS B 1 402 ? 44.316 16.074 -59.426 1.00 48.17 420 LYS B C 1
ATOM 6142 O O . LYS B 1 402 ? 44.679 15.093 -58.777 1.00 48.14 420 LYS B O 1
ATOM 6148 N N . ALA B 1 403 ? 43.103 16.609 -59.336 1.00 48.37 421 ALA B N 1
ATOM 6149 C CA . ALA B 1 403 ? 42.086 16.071 -58.436 1.00 49.41 421 ALA B CA 1
ATOM 6150 C C . ALA B 1 403 ? 41.783 14.615 -58.751 1.00 48.97 421 ALA B C 1
ATOM 6151 O O . ALA B 1 403 ? 41.907 13.757 -57.877 1.00 49.52 421 ALA B O 1
ATOM 6153 N N . ILE B 1 404 ? 41.410 14.334 -59.996 1.00 49.80 422 ILE B N 1
ATOM 6154 C CA . ILE B 1 404 ? 41.080 12.966 -60.409 1.00 50.88 422 ILE B CA 1
ATOM 6155 C C . ILE B 1 404 ? 42.178 11.928 -60.191 1.00 50.53 422 ILE B C 1
ATOM 6156 O O . ILE B 1 404 ? 41.874 10.781 -59.867 1.00 51.33 422 ILE B O 1
ATOM 6161 N N . THR B 1 405 ? 43.447 12.301 -60.348 1.00 50.90 423 THR B N 1
ATOM 6162 C CA . THR B 1 405 ? 44.514 11.316 -60.151 1.00 50.71 423 THR B CA 1
ATOM 6163 C C . THR B 1 405 ? 44.887 11.203 -58.683 1.00 50.68 423 THR B C 1
ATOM 6164 O O . THR B 1 405 ? 45.440 10.194 -58.251 1.00 51.48 423 THR B O 1
ATOM 6168 N N . LEU B 1 406 ? 44.585 12.244 -57.920 1.00 51.63 424 LEU B N 1
ATOM 6169 C CA . LEU B 1 406 ? 44.900 12.241 -56.498 1.00 52.46 424 LEU B CA 1
ATOM 6170 C C . LEU B 1 406 ? 43.725 11.778 -55.640 1.00 53.04 424 LEU B C 1
ATOM 6171 O O . LEU B 1 406 ? 43.922 11.248 -54.548 1.00 52.39 424 LEU B O 1
ATOM 6176 N N . TRP B 1 407 ? 42.510 11.971 -56.144 1.00 54.23 425 TRP B N 1
ATOM 6177 C CA . TRP B 1 407 ? 41.299 11.583 -55.428 1.00 56.04 425 TRP B CA 1
ATOM 6178 C C . TRP B 1 407 ? 41.437 10.290 -54.621 1.00 56.48 425 TRP B C 1
ATOM 6179 O O . TRP B 1 407 ? 41.221 10.278 -53.405 1.00 56.82 425 TRP B O 1
ATOM 6190 N N . PRO B 1 408 ? 41.796 9.176 -55.280 1.00 56.02 426 PRO B N 1
ATOM 6191 C CA . PRO B 1 408 ? 41.934 7.929 -54.520 1.00 54.77 426 PRO B CA 1
ATOM 6192 C C . PRO B 1 408 ? 42.840 8.122 -53.318 1.00 53.12 426 PRO B C 1
ATOM 6193 O O . PRO B 1 408 ? 42.658 7.506 -52.276 1.00 53.57 426 PRO B O 1
ATOM 6197 N N . GLN B 1 409 ? 43.814 9.005 -53.484 1.00 53.91 427 GLN B N 1
ATOM 6198 C CA . GLN B 1 409 ? 44.775 9.332 -52.448 1.00 52.82 427 GLN B CA 1
ATOM 6199 C C . GLN B 1 409 ? 44.153 10.235 -51.373 1.00 52.13 427 GLN B C 1
ATOM 6200 O O . GLN B 1 409 ? 44.323 10.000 -50.171 1.00 52.56 427 GLN B O 1
ATOM 6206 N N . LEU B 1 410 ? 43.440 11.268 -51.815 1.00 49.71 428 LEU B N 1
ATOM 6207 C CA . LEU B 1 410 ? 42.794 12.217 -50.903 1.00 48.29 428 LEU B CA 1
ATOM 6208 C C . LEU B 1 410 ? 41.721 11.546 -50.052 1.00 48.34 428 LEU B C 1
ATOM 6209 O O . LEU B 1 410 ? 41.631 11.790 -48.849 1.00 47.36 428 LEU B O 1
ATOM 6214 N N . GLU B 1 411 ? 40.919 10.695 -50.689 1.00 47.52 429 GLU B N 1
ATOM 6215 C CA . GLU B 1 411 ? 39.834 9.968 -50.023 1.00 46.90 429 GLU B CA 1
ATOM 6216 C C . GLU B 1 411 ? 40.333 9.042 -48.915 1.00 44.37 429 GLU B C 1
ATOM 6217 O O . GLU B 1 411 ? 39.712 8.938 -47.860 1.00 43.17 429 GLU B O 1
ATOM 6223 N N . ALA B 1 412 ? 41.441 8.359 -49.171 1.00 42.82 430 ALA B N 1
ATOM 6224 C CA . ALA B 1 412 ? 42.016 7.451 -48.191 1.00 40.67 430 ALA B CA 1
ATOM 6225 C C . ALA B 1 412 ? 42.603 8.255 -47.029 1.00 39.25 430 ALA B C 1
ATOM 6226 O O . ALA B 1 412 ? 42.657 7.783 -45.889 1.00 40.12 430 ALA B O 1
ATOM 6228 N N . PHE B 1 413 ? 43.049 9.468 -47.329 1.00 37.68 431 PHE B N 1
ATOM 6229 C CA . PHE B 1 413 ? 43.623 10.350 -46.312 1.00 36.97 431 PHE B CA 1
ATOM 6230 C C . PHE B 1 413 ? 42.517 10.761 -45.341 1.00 34.85 431 PHE B C 1
ATOM 6231 O O . PHE B 1 413 ? 42.689 10.707 -44.126 1.00 34.89 431 PHE B O 1
ATOM 6239 N N . LEU B 1 414 ? 41.377 11.162 -45.892 1.00 34.04 432 LEU B N 1
ATOM 6240 C CA . LEU B 1 414 ? 40.225 11.597 -45.104 1.00 34.70 432 LEU B CA 1
ATOM 6241 C C . LEU B 1 414 ? 39.649 10.476 -44.255 1.00 37.07 432 LEU B C 1
ATOM 6242 O O . LEU B 1 414 ? 39.447 10.642 -43.048 1.00 37.83 432 LEU B O 1
ATOM 6247 N N . GLN B 1 415 ? 39.375 9.342 -44.890 1.00 38.46 433 GLN B N 1
ATOM 6248 C CA . GLN B 1 415 ? 38.817 8.196 -44.194 1.00 39.05 433 GLN B CA 1
ATOM 6249 C C . GLN B 1 415 ? 39.834 7.704 -43.192 1.00 39.48 433 GLN B C 1
ATOM 6250 O O . GLN B 1 415 ? 41.040 7.781 -43.425 1.00 38.55 433 GLN B O 1
ATOM 6256 N N . GLN B 1 416 ? 39.348 7.214 -42.062 1.00 39.68 434 GLN B N 1
ATOM 6257 C CA . GLN B 1 416 ? 40.219 6.724 -41.011 1.00 41.22 434 GLN B CA 1
ATOM 6258 C C . GLN B 1 416 ? 39.498 5.651 -40.202 1.00 41.93 434 GLN B C 1
ATOM 6259 O O . GLN B 1 416 ? 38.390 5.857 -39.728 1.00 41.55 434 GLN B O 1
ATOM 6265 N N . GLY B 1 417 ? 40.133 4.493 -40.065 1.00 44.63 435 GLY B N 1
ATOM 6266 C CA . GLY B 1 417 ? 39.525 3.425 -39.297 1.00 45.72 435 GLY B CA 1
ATOM 6267 C C . GLY B 1 417 ? 39.190 3.904 -37.898 1.00 46.33 435 GLY B C 1
ATOM 6268 O O . GLY B 1 417 ? 39.729 4.909 -37.434 1.00 46.99 435 GLY B O 1
ATOM 6269 N N . ILE B 1 418 ? 38.298 3.187 -37.232 1.00 46.27 436 ILE B N 1
ATOM 6270 C CA . ILE B 1 418 ? 37.870 3.534 -35.886 1.00 45.47 436 ILE B CA 1
ATOM 627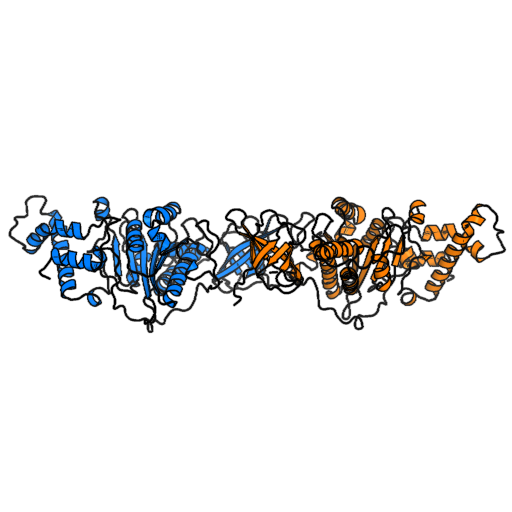1 C C . ILE B 1 418 ? 38.978 3.257 -34.876 1.00 48.76 436 ILE B C 1
ATOM 6272 O O . ILE B 1 418 ? 39.143 3.994 -33.903 1.00 50.12 436 ILE B O 1
ATOM 6277 N N . PHE B 1 419 ? 39.740 2.190 -35.109 1.00 49.15 437 PHE B N 1
ATOM 6278 C CA . PHE B 1 419 ? 40.822 1.841 -34.197 1.00 49.79 437 PHE B CA 1
ATOM 6279 C C . PHE B 1 419 ? 42.200 2.101 -34.789 1.00 51.01 437 PHE B C 1
ATOM 6280 O O . PHE B 1 419 ? 43.160 1.368 -34.531 1.00 51.24 437 PHE B O 1
ATOM 6288 N N . GLU B 1 420 ? 42.268 3.164 -35.586 1.00 51.57 438 GLU B N 1
ATOM 6289 C CA . GLU B 1 420 ? 43.506 3.610 -36.211 1.00 52.15 438 GLU B CA 1
ATOM 6290 C C . GLU B 1 420 ? 43.819 4.978 -35.630 1.00 53.29 438 GLU B C 1
ATOM 6291 O O . GLU B 1 420 ? 43.112 5.949 -35.908 1.00 53.34 438 GLU B O 1
ATOM 6297 N N . ARG B 1 421 ? 44.863 5.054 -34.810 1.00 53.89 439 ARG B N 1
ATOM 6298 C CA . ARG B 1 421 ? 45.263 6.314 -34.200 1.00 56.02 439 ARG B CA 1
ATOM 6299 C C . ARG B 1 421 ? 46.134 7.109 -35.175 1.00 56.24 439 ARG B C 1
ATOM 6300 O O . ARG B 1 421 ? 47.062 6.564 -35.775 1.00 57.08 439 ARG B O 1
ATOM 6308 N N . ALA B 1 422 ? 45.830 8.392 -35.346 1.00 54.82 440 ALA B N 1
ATOM 6309 C CA . ALA B 1 422 ? 46.612 9.222 -36.257 1.00 52.78 440 ALA B CA 1
ATOM 6310 C C . ALA B 1 422 ? 47.090 10.490 -35.563 1.00 52.22 440 ALA B C 1
ATOM 6311 O O . ALA B 1 422 ? 46.419 11.523 -35.605 1.00 52.80 440 ALA B O 1
ATOM 6313 N N . ASP B 1 423 ? 48.254 10.404 -34.922 1.00 51.42 441 ASP B N 1
ATOM 6314 C CA . ASP B 1 423 ? 48.835 11.550 -34.228 1.00 50.29 441 ASP B CA 1
ATOM 6315 C C . ASP B 1 423 ? 49.231 12.675 -35.192 1.00 49.28 441 ASP B C 1
ATOM 6316 O O . ASP B 1 423 ? 49.167 12.521 -36.413 1.00 44.87 441 ASP B O 1
ATOM 6321 N N . TRP B 1 424 ? 49.640 13.802 -34.624 1.00 51.47 442 TRP B N 1
ATOM 6322 C CA . TRP B 1 424 ? 50.063 14.967 -35.394 1.00 52.94 442 TRP B CA 1
ATOM 6323 C C . TRP B 1 424 ? 51.123 14.582 -36.419 1.00 53.61 442 TRP B C 1
ATOM 6324 O O . TRP B 1 424 ? 51.019 14.933 -37.596 1.00 53.84 442 TRP B O 1
ATOM 6335 N N . GLU B 1 425 ? 52.127 13.838 -35.965 1.00 55.24 443 GLU B N 1
ATOM 6336 C CA . GLU B 1 425 ? 53.228 13.399 -36.824 1.00 55.96 443 GLU B CA 1
ATOM 6337 C C . GLU B 1 425 ? 52.774 12.587 -38.033 1.00 55.82 443 GLU B C 1
ATOM 6338 O O . GLU B 1 425 ? 53.059 12.957 -39.181 1.00 55.46 443 GLU B O 1
ATOM 6344 N N . ASP B 1 426 ? 52.080 11.476 -37.779 1.00 55.47 444 ASP B N 1
ATOM 6345 C CA . ASP B 1 426 ? 51.596 10.615 -38.859 1.00 54.90 444 ASP B CA 1
ATOM 6346 C C . ASP B 1 426 ? 50.752 11.396 -39.851 1.00 53.10 444 ASP B C 1
ATOM 6347 O O . ASP B 1 426 ? 50.929 11.266 -41.064 1.00 52.71 444 ASP B O 1
ATOM 6352 N N . SER B 1 427 ? 49.837 12.205 -39.326 1.00 50.89 445 SER B N 1
ATOM 6353 C CA . SER B 1 427 ? 48.953 13.016 -40.153 1.00 49.77 445 SER B CA 1
ATOM 6354 C C . SER B 1 427 ? 49.756 13.904 -41.095 1.00 49.76 445 SER B C 1
ATOM 6355 O O . SER B 1 427 ? 49.459 13.988 -42.287 1.00 48.70 445 SER B O 1
ATOM 6358 N N . LEU B 1 428 ? 50.783 14.557 -40.560 1.00 51.96 446 LEU B N 1
ATOM 6359 C CA . LEU B 1 428 ? 51.647 15.429 -41.354 1.00 53.20 446 LEU B CA 1
ATOM 6360 C C . LEU B 1 428 ? 52.493 14.649 -42.359 1.00 53.74 446 LEU B C 1
ATOM 6361 O O . LEU B 1 428 ? 52.752 15.133 -43.464 1.00 52.66 446 LEU B O 1
ATOM 6366 N N . GLN B 1 429 ? 52.940 13.453 -41.973 1.00 54.42 447 GLN B N 1
ATOM 6367 C CA . GLN B 1 429 ? 53.731 12.612 -42.880 1.00 55.48 447 GLN B CA 1
ATOM 6368 C C . GLN B 1 429 ? 52.888 12.397 -44.130 1.00 54.66 447 GLN B C 1
ATOM 6369 O O . GLN B 1 429 ? 53.301 12.722 -45.245 1.00 55.47 447 GLN B O 1
ATOM 6375 N N . ALA B 1 430 ? 51.693 11.851 -43.913 1.00 54.31 448 ALA B N 1
ATOM 6376 C CA . ALA B 1 430 ? 50.742 11.536 -44.977 1.00 54.01 448 ALA B CA 1
ATOM 6377 C C . ALA B 1 430 ? 50.424 12.698 -45.905 1.00 54.23 448 ALA B C 1
ATOM 6378 O O . ALA B 1 430 ? 50.310 12.514 -47.115 1.00 53.86 448 ALA B O 1
ATOM 6380 N N . LEU B 1 431 ? 50.263 13.889 -45.336 1.00 54.17 449 LEU B N 1
ATOM 6381 C CA . LEU B 1 431 ? 49.966 15.063 -46.145 1.00 54.54 449 LEU B CA 1
ATOM 6382 C C . LEU B 1 431 ? 51.211 15.453 -46.924 1.00 57.12 449 LEU B C 1
ATOM 6383 O O . LEU B 1 431 ? 51.138 15.779 -48.111 1.00 56.00 449 LEU B O 1
ATOM 6388 N N . ASP B 1 432 ? 52.354 15.397 -46.241 1.00 60.75 450 ASP B N 1
ATOM 6389 C CA . ASP B 1 432 ? 53.642 15.743 -46.827 1.00 63.82 450 ASP B CA 1
ATOM 6390 C C . ASP B 1 432 ? 54.086 14.715 -47.878 1.00 64.32 450 ASP B C 1
ATOM 6391 O O . ASP B 1 432 ? 55.193 14.798 -48.406 1.00 63.96 450 ASP B O 1
ATOM 6396 N N . LEU B 1 433 ? 53.206 13.761 -48.170 1.00 64.90 451 LEU B N 1
ATOM 6397 C CA . LEU B 1 433 ? 53.478 12.718 -49.156 1.00 64.34 451 LEU B CA 1
ATOM 6398 C C . LEU B 1 433 ? 52.505 12.834 -50.325 1.00 63.79 451 LEU B C 1
ATOM 6399 O O . LEU B 1 433 ? 52.742 12.292 -51.404 1.00 64.41 451 LEU B O 1
ATOM 6404 N N . ILE B 1 434 ? 51.404 13.537 -50.104 1.00 62.04 452 ILE B N 1
ATOM 6405 C CA . ILE B 1 434 ? 50.430 13.730 -51.163 1.00 60.83 452 ILE B CA 1
ATOM 6406 C C . ILE B 1 434 ? 50.888 14.879 -52.061 1.00 61.66 452 ILE B C 1
ATOM 6407 O O . ILE B 1 434 ? 50.758 14.793 -53.278 1.00 61.26 452 ILE B O 1
ATOM 6412 N N . PHE B 1 435 ? 51.431 15.945 -51.477 1.00 63.14 453 PHE B N 1
ATOM 6413 C CA . PHE B 1 435 ? 51.866 17.074 -52.292 1.00 65.08 453 PHE B CA 1
ATOM 6414 C C . PHE B 1 435 ? 53.322 17.533 -52.157 1.00 68.53 453 PHE B C 1
ATOM 6415 O O . PHE B 1 435 ? 54.187 17.156 -52.953 1.00 69.84 453 PHE B O 1
ATOM 6423 N N . PRO B 1 436 ? 53.600 18.334 -51.114 1.00 70.97 454 PRO B N 1
ATOM 6424 C CA . PRO B 1 436 ? 54.882 18.943 -50.754 1.00 73.02 454 PRO B CA 1
ATOM 6425 C C . PRO B 1 436 ? 56.182 18.339 -51.243 1.00 74.05 454 PRO B C 1
ATOM 6426 O O . PRO B 1 436 ? 56.322 17.126 -51.385 1.00 73.21 454 PRO B O 1
ATOM 6430 N N . THR B 1 437 ? 57.131 19.227 -51.501 1.00 75.98 455 THR B N 1
ATOM 6431 C CA . THR B 1 437 ? 58.455 18.834 -51.930 1.00 78.79 455 THR B CA 1
ATOM 6432 C C . THR B 1 437 ? 59.205 18.669 -50.613 1.00 80.03 455 THR B C 1
ATOM 6433 O O . THR B 1 437 ? 58.581 18.624 -49.553 1.00 79.82 455 THR B O 1
ATOM 6437 N N . VAL B 1 438 ? 60.531 18.581 -50.676 1.00 81.91 456 VAL B N 1
ATOM 6438 C CA . VAL B 1 438 ? 61.356 18.416 -49.475 1.00 83.30 456 VAL B CA 1
ATOM 6439 C C . VAL B 1 438 ? 61.076 19.507 -48.426 1.00 83.70 456 VAL B C 1
ATOM 6440 O O . VAL B 1 438 ? 60.174 20.340 -48.676 1.00 84.01 456 VAL B O 1
#

B-factor: mean 53.15, std 21.1, range [15.23, 133.89]

Solvent-accessible surface area: 37923 Å² total; per-residue (Å²): 136,114,209,30,0,70,4,60,120,68,100,47,108,31,3,46,1,40,55,30,156,24,96,118,47,27,19,0,1,0,20,76,43,74,50,72,82,73,124,49,3,45,0,32,1,18,12,119,87,74,134,103,4,44,0,3,11,16,85,142,57,149,46,31,76,119,15,10,40,0,6,53,158,112,100,8,24,7,2,87,43,1,52,22,21,7,0,27,0,17,4,114,45,90,40,46,92,82,64,11,72,49,73,105,56,8,39,24,125,41,130,81,37,64,113,149,89,46,25,96,52,103,86,52,9,17,0,0,0,23,2,0,0,0,4,8,0,0,0,52,3,0,36,0,0,0,2,1,10,85,66,2,27,31,36,42,3,0,0,4,0,0,36,36,2,155,17,70,5,0,0,0,0,3,0,0,21,127,36,176,56,14,122,59,6,14,93,108,27,2,16,110,111,0,66,69,59,0,0,2,0,3,2,24,28,125,45,21,18,5,36,11,24,14,0,0,14,0,0,0,28,0,0,7,20,4,16,89,100,33,57,41,1,0,0,0,0,2,3,0,10,30,15,1,54,0,12,53,68,15,2,86,40,65,60,40,89,77,64,83,120,33,18,0,72,27,1,55,68,76,0,37,58,6,0,75,35,0,2,6,1,99,70,84,27,2,1,0,0,0,0,0,1,2,73,26,111,65,84,46,116,108,15,11,3,0,56,23,0,56,85,42,7,30,2,22,0,29,10,1,102,128,48,7,147,82,47,13,97,6,1,2,27,12,58,48,4,92,12,181,14,20,78,90,30,13,82,118,95,4,37,50,11,8,130,57,0,72,84,2,13,26,37,29,46,172,28,124,104,107,50,99,130,64,85,45,86,98,63,66,72,99,73,4,32,106,0,73,85,24,44,78,73,2,61,62,5,12,58,8,39,75,169,78,68,3,39,60,103,63,0,38,94,30,0,10,125,24,24,57,124,150,185,101,108,78,126,71,2,146,2,33,146,8,123,57,68,26,0,22,0,34,54,23,154,24,92,113,35,18,29,0,29,0,26,46,73,74,45,124,95,93,58,140,4,75,0,18,1,38,9,115,104,59,139,135,9,32,0,1,11,19,92,140,48,123,14,11,124,109,36,19,82,0,29,18,195,59,42,50,63,16,30,9,0,80,48,0,64,32,19,8,0,22,1,25,4,83,9,90,49,70,105,64,32,17,80,12,78,79,31,12,28,1,79,32,100,130,122,77,78,166,117,52,48,91,48,106,98,43,6,14,0,1,0,27,1,0,0,0,0,0,0,0,0,59,4,0,19,0,0,0,6,0,8,96,77,2,26,38,28,46,1,0,1,3,0,0,28,26,0,176,16,72,3,0,0,0,0,13,0,2,33,148,38,161,85,17,120,71,12,13,84,102,34,0,10,113,78,0,75,63,61,0,0,2,0,3,3,21,49,119,48,30,7,12,24,23,22,17,0,0,14,1,0,0,21,0,0,6,15,2,30,66,94,34,52,58,1,0,0,1,0,4,1,0,9,58,20,0,69,0,12,57,72,11,4,82,43,45,54,45,99,74,60,75,107,28,13,0,71,26,0,56,66,80,0,38,63,9,0,70,29,0,2,12,6,70,146,84,35,8,4,0,0,0,2,0,1,2,44,12,128,28,56,75,119,149,23,18,9,8,70,22,0,118,87,58,7,41,2,13,0,18,2,4,94,141,33,6,138,80,50,9,94,8,1,4,14,10,130,40,7,71,4,174,15,8,78,83,25,19,79,151,119,6,62,52,39,1,131,47,0,52,89,0,16,38,7,21,74,166,28,110,115,101,42,98,120,62,63,30,64,166,57,93,59,83,74,7,27,96,0,47,94,36,41,83,87,1,60,60,9,9,58,9,42,79,163,78,135,1,38,61,114,61,0,42,93,31,0,57,136,19,46,34,116,197

Sequence (848 aa):
VRRYGRLTRATGLVLEATGLQLPLGATCIIERQDGPETKEVESEVVGFNGQRLFLMPLEEVEGILPGARVYARKQLPLGPALLGRVLDGGGKPLDGLPAPDTLETGALITPPFNPLQRTPIEHVLDTGVRAINALLTVGRGQRMGLFAGSGVGKSVLLGMMARYTRADVIVVGLIGERGREVKDFIENILGPDGRARSVVIAAPADVSPLLRMQGAAYATRIAEDFRDRGQHVLLIMDSLTRYAMAQREIALAIGEPPATKGYPPSVFAKLPALVERAGNGIHGGGSITAFYTVLTEGDDQQDPIADSARAILDGHIVLSRRLAEAGHYPAIDIEASISRAMTALITEQHYARVRLFKQLLSSFQRNRDLVSVGAYAKGSDPMLDKAITLWPQLEAFLQQGIFERADWEDSLQALDLIFPTVPAVRRYGRLTRATGLVLEATGLQLPLGATCIIERQDGPETKEVESEVVGFNGQRLFLMPLEEVEGILPGARVYARSGKQLPLGPALLGRVLDGGGKPLDGLPAPDTLETGALITPPFNPLQRTPIEHVLDTGVRAINALLTVGRGQRMGLFAGSGVGKSVLLGMMARYTRADVIVVGLIGERGREVKDFIENILGPDGRARSVVIAAPADVSPLLRMQGAAYATRIAEDFRDRGQHVLLIMDSLTRYAMAQREIALAIGEPPATKGYPPSVFAKLPALVERAGNGIHGGGSITAFYTVLTEGDDQQDPIADSARAILDGHIVLSRRLAEAGHYPAIDIEASISRAMTALITEQHYARVRLFKQLLSSFQRNRDLVSVGAYAKGSDPMLDKAITLWPQLEAFLQQGIFERADWEDSLQALDLIFPTV

Secondary structure (DSSP, 8-state):
----EEEEE-SSSSEEEES----SS-EEEEEE-STTS-EEEEEEEEE--TT-EEEEESS--TTPPTTEEEEE--EEE-SGGGTTEEE-TT--BSSSS-----S-EEES--PPPPTTTSPP--SB---S-HHHHHHS--BTT-EEEEEE-TTSSHHHHHHHHHHHS--SEEEEEEES--HHHHHHIIIIIIHHHHHHTEEEEEE-TTS-HHHHHHHHHHHHHHHHHHHTTT-EEEEEEE-HHHHHHHHHHHHHHTTPPP-SSS--TTHHHHHHHHHTT-S--STTS-EEEEEEEEE-SSS-S--HHHHHHHHHSSEEEEE-HHHHHTT-SS-EEEEEEEETTHHHHS-HHHHHHHHHHHHHHHHHHHGGGTSSSS---BTB-HHHHHHHTTHHHHHHHH---TT----HHHHHHHHHHHS---/-----EEEEEE-SSSSEEEES----TT---EEEEESSSSEEEEE--EEEE-SS-EEE--SS--SS--TT-EEE-----EEE-SGGGTT-EE-TTS-B-SSS-----S-EEESS-----TTTSPPP-SB---S-HHHHHHS--BTT-EEEEEE-TTSSHHHHHHHHHHH--SSEEEEEEESS-HHHHHHIIIIIIHHHHHHTEEEEEE-TTS-HHHHHHHHHHHHHHHHHHHHTT-EEEEEEE-HHHHHHHHHHHHHHTTPPPSBTTB-HHHHHHHHHHHTT-EE-SSSS-EEEEEEEEE-SSS-S--HHHHHHHHHSSEEEEE-HHHHHTT-SS-EEEEEEEESSHHHHS-HHHHHHHHHHHHHHHHHHHHHHHHHTT-S-TTS-HHHHHHHHHHHHHHHHH---TT----HHHHHHHHHHHS---

GO terms:
  GO:0042802 identical protein binding (F, IPI)
  GO:0005515 protein binding (F, IPI)

Radius of gyration: 40.95 Å; Cα contacts (8 Å, |Δi|>4): 1816; chains: 2; bounding box: 68×50×153 Å

Nearest PDB structures (foldseek):
  2dpy-assembly1_A  TM=1.002E+00  e=1.216E-92  Salmonella enterica subsp. enterica serovar Typhimurium
  5b0o-assembly1_A  TM=9.911E-01  e=6.378E-80  Salmonella enterica subsp. enterica serovar Typhimurium str. LT2
  2dpy-assembly2_B  TM=9.783E-01  e=1.151E-78  Salmonella enterica subsp. enterica serovar Typhimurium
  5b0o-assembly3_C  TM=9.842E-01  e=5.347E-77  Salmonella enterica subsp. enterica serovar Typhimurium str. LT2
  5b0o-assembly4_D  TM=9.754E-01  e=1.960E-77  Salmonella enterica subsp. enterica serovar Typhimurium str. LT2

Foldseek 3Di:
DFQKWWFADDPDQKTFIGRDDDDAWFWKWFWFDPDPDIDTWTWTQHDCDVPTGITGTQDDDPRGDHRTMMGGQPKAAADPLQALFEAFLRQQGPPPDHRRPGPDIDDLDDDADDPPLFDDFAAFKWQLALCCLQQFTDTQFFFAEEEDAPQQCPLLSVLSSLQFIPWQAEEEQAAAAAPVVLVCSQPPSNHSRSSRRYGYYYDHNPGQLVRSLSSLSRSLVRLVRCQVQQTRYEYEAHALQRNLVSVQVSCVVVPAADDPPRGGPVSLVSSLVRSVRAGGHNPVGYHYYYYHYDHADQHDCPPVSNVSVCVRGQWYWYADPVCRVVVQPVRTDSVPTHGNCVVSHDDCVSVVLNVLLVQLVVVCPVCVVPPVVPNDDPPPPVSPVLNVVLPVLSSVLNGDDSPNGCTSCNSVVSSCVSDHPD/DDDWQKWWWAACDDQKTKIFRDDDDAQDWKWFWFCPPVRTDIWIWGFHDDDVRITIIHTQDDDDRRDRGGMITDDQFDKEDADPLLALFEEALRQAGDPPDHRSDDPDIGHLDDDQDPPVQFDDFAAWWWQQALCCLQQATDTFQAFAEEEAAPPQQPLLSVLLSLQQTPWQAEQEQAAAADPVVVVCSVPPRVHDSSSRRYRHYYDYNVGALVSRLSSLSNSLVNLVVQQVVQTRYEYEYPALQRNLVSVLVVCVSVPQDADPPSRGPVSLVVSLVSSSSAGGDHPDGGTYHYYHYDHDNALDDPDVVVVSCCVRGQWYWYAHPVCSVVVQPPRTDSVRTHHNCVVSHDDPLSVVLNVLLVLLVVLCVVCVVVVVVPNDDLPPDVSPNLSVVCVVLSSVSNGDDSPNGQTSVNSVVSSCVSDNDD

Organism: Salmonella typhimurium (strain LT2 / SGSC1412 / ATCC 700720) (NCBI:txid99287)